Protein AF-0000000087012810 (afdb_homodimer)

Structure (mmCIF, N/CA/C/O backbone):
data_AF-0000000087012810-model_v1
#
loop_
_entity.id
_entity.type
_entity.pdbx_description
1 polymer 'Uncharacterized protein'
#
loop_
_atom_site.group_PDB
_atom_site.id
_atom_site.type_symbol
_atom_site.label_atom_id
_atom_site.label_alt_id
_atom_site.label_comp_id
_atom_site.label_asym_id
_atom_site.label_entity_id
_atom_site.label_seq_id
_atom_site.pdbx_PDB_ins_code
_atom_site.Cartn_x
_atom_site.Cartn_y
_atom_site.Cartn_z
_atom_site.occupancy
_atom_site.B_iso_or_equiv
_atom_site.auth_seq_id
_atom_site.auth_comp_id
_atom_site.auth_asym_id
_atom_site.auth_atom_id
_atom_site.pdbx_PDB_model_num
ATOM 1 N N . MET A 1 1 ? 6.863 -204.875 -98.562 1 27.34 1 MET A N 1
ATOM 2 C CA . MET A 1 1 ? 6.309 -203.625 -99.062 1 27.34 1 MET A CA 1
ATOM 3 C C . MET A 1 1 ? 5.879 -202.625 -97.938 1 27.34 1 MET A C 1
ATOM 5 O O . MET A 1 1 ? 6 -201.375 -98.062 1 27.34 1 MET A O 1
ATOM 9 N N . GLU A 1 2 ? 5.113 -203.375 -96.938 1 32.34 2 GLU A N 1
ATOM 10 C CA . GLU A 1 2 ? 4.484 -202.75 -95.75 1 32.34 2 GLU A CA 1
ATOM 11 C C . GLU A 1 2 ? 5.52 -202.125 -94.875 1 32.34 2 GLU A C 1
ATOM 13 O O . GLU A 1 2 ? 5.184 -201.125 -94.062 1 32.34 2 GLU A O 1
ATOM 18 N N . GLY A 1 3 ? 6.715 -202.625 -94.688 1 34.94 3 GLY A N 1
ATOM 19 C CA . GLY A 1 3 ? 7.703 -202.125 -93.75 1 34.94 3 GLY A CA 1
ATOM 20 C C . GLY A 1 3 ? 8.188 -200.75 -94.062 1 34.94 3 GLY A C 1
ATOM 21 O O . GLY A 1 3 ? 9.047 -200.125 -93.375 1 34.94 3 GLY A O 1
ATOM 22 N N . LYS A 1 4 ? 8.328 -200.25 -95.312 1 48.09 4 LYS A N 1
ATOM 23 C CA . LYS A 1 4 ? 8.836 -199 -95.812 1 48.09 4 LYS A CA 1
ATOM 24 C C . LYS A 1 4 ? 8.203 -197.875 -95.125 1 48.09 4 LYS A C 1
ATOM 26 O O . LYS A 1 4 ? 8.859 -196.875 -94.812 1 48.09 4 LYS A O 1
ATOM 31 N N . VAL A 1 5 ? 6.902 -197.875 -94.938 1 45.38 5 VAL A N 1
ATOM 32 C CA . VAL A 1 5 ? 5.988 -196.875 -94.5 1 45.38 5 VAL A CA 1
ATOM 33 C C . VAL A 1 5 ? 6.293 -196.375 -93.062 1 45.38 5 VAL A C 1
ATOM 35 O O . VAL A 1 5 ? 6.172 -195.25 -92.688 1 45.38 5 VAL A O 1
ATOM 38 N N . VAL A 1 6 ? 6.676 -197.375 -92.25 1 46.47 6 VAL A N 1
ATOM 39 C CA . VAL A 1 6 ? 6.973 -197.125 -90.812 1 46.47 6 VAL A CA 1
ATOM 40 C C . VAL A 1 6 ? 8.141 -196.125 -90.75 1 46.47 6 VAL A C 1
ATOM 42 O O . VAL A 1 6 ? 8.125 -195.125 -89.938 1 46.47 6 VAL A O 1
ATOM 45 N N . ALA A 1 7 ? 9.125 -196.375 -91.438 1 45.28 7 ALA A N 1
ATOM 46 C CA . ALA A 1 7 ? 10.328 -195.5 -91.312 1 45.28 7 ALA A CA 1
ATOM 47 C C . ALA A 1 7 ? 10.039 -194 -91.625 1 45.28 7 ALA A C 1
ATOM 49 O O . ALA A 1 7 ? 10.547 -193.125 -90.938 1 45.28 7 ALA A O 1
ATOM 50 N N . LEU A 1 8 ? 9.359 -193.875 -92.625 1 45.44 8 LEU A N 1
ATOM 51 C CA . LEU A 1 8 ? 9.156 -192.5 -93.125 1 45.44 8 LEU A CA 1
ATOM 52 C C . LEU A 1 8 ? 8.25 -191.75 -92.188 1 45.44 8 LEU A C 1
ATOM 54 O O . LEU A 1 8 ? 8.438 -190.5 -92 1 45.44 8 LEU A O 1
ATOM 58 N N . VAL A 1 9 ? 7.367 -192.375 -91.375 1 50.06 9 VAL A N 1
ATOM 59 C CA . VAL A 1 9 ? 6.461 -191.75 -90.438 1 50.06 9 VAL A CA 1
ATOM 60 C C . VAL A 1 9 ? 7.25 -191.125 -89.25 1 50.06 9 VAL A C 1
ATOM 62 O O . VAL A 1 9 ? 6.984 -190 -88.812 1 50.06 9 VAL A O 1
ATOM 65 N N . GLY A 1 10 ? 8.227 -191.875 -88.75 1 45.97 10 GLY A N 1
ATOM 66 C CA . GLY A 1 10 ? 8.875 -191.375 -87.562 1 45.97 10 GLY A CA 1
ATOM 67 C C . GLY A 1 10 ? 9.656 -190.125 -87.812 1 45.97 10 GLY A C 1
ATOM 68 O O . GLY A 1 10 ? 9.914 -189.375 -86.875 1 45.97 10 GLY A O 1
ATOM 69 N N . VAL A 1 11 ? 10.18 -190 -89.062 1 49.88 11 VAL A N 1
ATOM 70 C CA . VAL A 1 11 ? 10.906 -188.75 -89.375 1 49.88 11 VAL A CA 1
ATOM 71 C C . VAL A 1 11 ? 9.984 -187.5 -89.125 1 49.88 11 VAL A C 1
ATOM 73 O O . VAL A 1 11 ? 10.422 -186.5 -88.688 1 49.88 11 VAL A O 1
ATOM 76 N N . ILE A 1 12 ? 8.695 -187.5 -89.375 1 49.44 12 ILE A N 1
ATOM 77 C CA . ILE A 1 12 ? 7.703 -186.5 -89.188 1 49.44 12 ILE A CA 1
ATOM 78 C C . ILE A 1 12 ? 7.695 -186.125 -87.688 1 49.44 12 ILE A C 1
ATOM 80 O O . ILE A 1 12 ? 7.645 -184.875 -87.375 1 49.44 12 ILE A O 1
ATOM 84 N N . VAL A 1 13 ? 7.824 -187 -86.812 1 52.16 13 VAL A N 1
ATOM 85 C CA . VAL A 1 13 ? 7.719 -186.75 -85.375 1 52.16 13 VAL A CA 1
ATOM 86 C C . VAL A 1 13 ? 8.906 -185.875 -84.938 1 52.16 13 VAL A C 1
ATOM 88 O O . VAL A 1 13 ? 8.742 -184.875 -84.25 1 52.16 13 VAL A O 1
ATOM 91 N N . ILE A 1 14 ? 10.031 -186.25 -85.438 1 51.78 14 ILE A N 1
ATOM 92 C CA . ILE A 1 14 ? 11.219 -185.5 -85 1 51.78 14 ILE A CA 1
ATOM 93 C C . ILE A 1 14 ? 11.148 -184 -85.438 1 51.78 14 ILE A C 1
ATOM 95 O O . ILE A 1 14 ? 11.453 -183.125 -84.688 1 51.78 14 ILE A O 1
ATOM 99 N N . LEU A 1 15 ? 10.727 -183.75 -86.562 1 49.91 15 LEU A N 1
ATOM 100 C CA . LEU A 1 15 ? 10.773 -182.375 -87.062 1 49.91 15 LEU A CA 1
ATOM 101 C C . LEU A 1 15 ? 9.727 -181.5 -86.375 1 49.91 15 LEU A C 1
ATOM 103 O O . LEU A 1 15 ? 9.906 -180.25 -86.25 1 49.91 15 LEU A O 1
ATOM 107 N N . LEU A 1 16 ? 8.633 -182 -85.75 1 53.97 16 LEU A N 1
ATOM 108 C CA . LEU A 1 16 ? 7.613 -181.25 -85 1 53.97 16 LEU A CA 1
ATOM 109 C C . LEU A 1 16 ? 8.188 -180.75 -83.688 1 53.97 16 LEU A C 1
ATOM 111 O O . LEU A 1 16 ? 7.832 -179.625 -83.25 1 53.97 16 LEU A O 1
ATOM 115 N N . ILE A 1 17 ? 9.078 -181.5 -83.125 1 53.53 17 ILE A N 1
ATOM 116 C CA . ILE A 1 17 ? 9.625 -181 -81.812 1 53.53 17 ILE A CA 1
ATOM 117 C C . ILE A 1 17 ? 10.445 -179.75 -82 1 53.53 17 ILE A C 1
ATOM 119 O O . ILE A 1 17 ? 10.32 -178.875 -81.188 1 53.53 17 ILE A O 1
ATOM 123 N N . VAL A 1 18 ? 11.234 -179.625 -83 1 52.91 18 VAL A N 1
ATOM 124 C CA . VAL A 1 18 ? 12.141 -178.5 -83.125 1 52.91 18 VAL A CA 1
ATOM 125 C C . VAL A 1 18 ? 11.328 -177.25 -83.438 1 52.91 18 VAL A C 1
ATOM 127 O O . VAL A 1 18 ? 11.641 -176.125 -82.938 1 52.91 18 VAL A O 1
ATOM 130 N N . ALA A 1 19 ? 10.219 -177.25 -84.188 1 52.25 19 ALA A N 1
ATOM 131 C CA . ALA A 1 19 ? 9.406 -176.125 -84.438 1 52.25 19 ALA A CA 1
ATOM 132 C C . ALA A 1 19 ? 8.773 -175.5 -83.188 1 52.25 19 ALA A C 1
ATOM 134 O O . ALA A 1 19 ? 8.594 -174.375 -83 1 52.25 19 ALA A O 1
ATOM 135 N N . ALA A 1 20 ? 8.445 -176.25 -82.062 1 52.84 20 ALA A N 1
ATOM 136 C CA . ALA A 1 20 ? 7.832 -175.875 -80.812 1 52.84 20 ALA A CA 1
ATOM 137 C C . ALA A 1 20 ? 8.766 -175 -80 1 52.84 20 ALA A C 1
ATOM 139 O O . ALA A 1 20 ? 8.312 -174 -79.312 1 52.84 20 ALA A O 1
ATOM 140 N N . ILE A 1 21 ? 10.047 -175.125 -80.062 1 54.5 21 ILE A N 1
ATOM 141 C CA . ILE A 1 21 ? 10.953 -174.25 -79.312 1 54.5 21 ILE A CA 1
ATOM 142 C C . ILE A 1 21 ? 10.945 -172.875 -79.812 1 54.5 21 ILE A C 1
ATOM 144 O O . ILE A 1 21 ? 10.898 -171.875 -79.062 1 54.5 21 ILE A O 1
ATOM 148 N N . GLY A 1 22 ? 10.836 -172.5 -81.125 1 47.28 22 GLY A N 1
ATOM 149 C CA . GLY A 1 22 ? 10.922 -171.125 -81.688 1 47.28 22 GLY A CA 1
ATOM 150 C C . GLY A 1 22 ? 9.742 -170.25 -81.312 1 47.28 22 GLY A C 1
ATOM 151 O O . GLY A 1 22 ? 9.914 -169.125 -81 1 47.28 22 GLY A O 1
ATOM 152 N N . PHE A 1 23 ? 8.578 -170.75 -81.125 1 53.94 23 PHE A N 1
ATOM 153 C CA . PHE A 1 23 ? 7.398 -170 -80.812 1 53.94 23 PHE A CA 1
ATOM 154 C C . PHE A 1 23 ? 7.379 -169.5 -79.375 1 53.94 23 PHE A C 1
ATOM 156 O O . PHE A 1 23 ? 6.758 -168.5 -79 1 53.94 23 PHE A O 1
ATOM 163 N N . TYR A 1 24 ? 7.965 -170.375 -78.375 1 53.38 24 TYR A N 1
ATOM 164 C CA . TYR A 1 24 ? 7.93 -170 -77 1 53.38 24 TYR A CA 1
ATOM 165 C C . TYR A 1 24 ? 8.734 -168.75 -76.75 1 53.38 24 TYR A C 1
ATOM 167 O O . TYR A 1 24 ? 8.297 -167.75 -76 1 53.38 24 TYR A O 1
ATOM 175 N N . GLU A 1 25 ? 9.852 -168.5 -77.375 1 54.22 25 GLU A N 1
ATOM 176 C CA . GLU A 1 25 ? 10.68 -167.25 -77.062 1 54.22 25 GLU A CA 1
ATOM 177 C C . GLU A 1 25 ? 10.039 -166 -77.625 1 54.22 25 GLU A C 1
ATOM 179 O O . GLU A 1 25 ? 10.141 -165 -77 1 54.22 25 GLU A O 1
ATOM 184 N N . TYR A 1 26 ? 9.266 -166 -78.625 1 51.75 26 TYR A N 1
ATOM 185 C CA . TYR A 1 26 ? 8.57 -164.875 -79.188 1 51.75 26 TYR A CA 1
ATOM 186 C C . TYR A 1 26 ? 7.523 -164.375 -78.188 1 51.75 26 TYR A C 1
ATOM 188 O O . TYR A 1 26 ? 7.402 -163.125 -77.938 1 51.75 26 TYR A O 1
ATOM 196 N N . SER A 1 27 ? 6.762 -165.125 -77.438 1 55.16 27 SER A N 1
ATOM 197 C CA . SER A 1 27 ? 5.684 -164.625 -76.562 1 55.16 27 SER A CA 1
ATOM 198 C C . SER A 1 27 ? 6.219 -163.875 -75.375 1 55.16 27 SER A C 1
ATOM 200 O O . SER A 1 27 ? 5.613 -162.875 -75 1 55.16 27 SER A O 1
ATOM 202 N N . SER A 1 28 ? 7.336 -164.125 -74.812 1 55.28 28 SER A N 1
ATOM 203 C CA . SER A 1 28 ? 7.809 -163.5 -73.625 1 55.28 28 SER A CA 1
ATOM 204 C C . SER A 1 28 ? 8.305 -162.125 -73.938 1 55.28 28 SER A C 1
ATOM 206 O O . SER A 1 28 ? 8.016 -161.125 -73.25 1 55.28 28 SER A O 1
ATOM 208 N N . THR A 1 29 ? 8.945 -161.875 -75.062 1 56.69 29 THR A N 1
ATOM 209 C CA . THR A 1 29 ? 9.531 -160.5 -75.375 1 56.69 29 THR A CA 1
ATOM 210 C C . THR A 1 29 ? 8.445 -159.5 -75.812 1 56.69 29 THR A C 1
ATOM 212 O O . THR A 1 29 ? 8.531 -158.375 -75.5 1 56.69 29 THR A O 1
ATOM 215 N N . SER A 1 30 ? 7.297 -160 -76.375 1 56.75 30 SER A N 1
ATOM 216 C CA . SER A 1 30 ? 6.219 -159 -76.75 1 56.75 30 SER A CA 1
ATOM 217 C C . SER A 1 30 ? 5.492 -158.5 -75.5 1 56.75 30 SER A C 1
ATOM 219 O O . SER A 1 30 ? 5.043 -157.375 -75.5 1 56.75 30 SER A O 1
ATOM 221 N N . SER A 1 31 ? 5.32 -159.375 -74.5 1 60.56 31 SER A N 1
ATOM 222 C CA . SER A 1 31 ? 4.652 -158.875 -73.312 1 60.56 31 SER A CA 1
ATOM 223 C C . SER A 1 31 ? 5.48 -157.75 -72.625 1 60.56 31 SER A C 1
ATOM 225 O O . SER A 1 31 ? 4.934 -156.75 -72.062 1 60.56 31 SER A O 1
ATOM 227 N N . SER A 1 32 ? 6.773 -157.875 -72.625 1 60.44 32 SER A N 1
ATOM 228 C CA . SER A 1 32 ? 7.613 -156.875 -71.938 1 60.44 32 SER A CA 1
ATOM 229 C C . SER A 1 32 ? 7.629 -155.5 -72.688 1 60.44 32 SER A C 1
ATOM 231 O O . SER A 1 32 ? 7.734 -154.5 -72.125 1 60.44 32 SER A O 1
ATOM 233 N N . TYR A 1 33 ? 7.465 -155.5 -74 1 61.06 33 TYR A N 1
ATOM 234 C CA . TYR A 1 33 ? 7.402 -154.25 -74.875 1 61.06 33 TYR A CA 1
ATOM 235 C C . TYR A 1 33 ? 6.125 -153.5 -74.562 1 61.06 33 TYR A C 1
ATOM 237 O O . TYR A 1 33 ? 6.164 -152.25 -74.438 1 61.06 33 TYR A O 1
ATOM 245 N N . SER A 1 34 ? 4.938 -154.125 -74.438 1 61.81 34 SER A N 1
ATOM 246 C CA . SER A 1 34 ? 3.686 -153.375 -74.188 1 61.81 34 SER A CA 1
ATOM 247 C C . SER A 1 34 ? 3.688 -152.75 -72.875 1 61.81 34 SER A C 1
ATOM 249 O O . SER A 1 34 ? 3.182 -151.625 -72.688 1 61.81 34 SER A O 1
ATOM 251 N N . SER A 1 35 ? 4.281 -153.25 -71.812 1 63.94 35 SER A N 1
ATOM 252 C CA . SER A 1 35 ? 4.316 -152.625 -70.5 1 63.94 35 SER A CA 1
ATOM 253 C C . SER A 1 35 ? 5.223 -151.5 -70.438 1 63.94 35 SER A C 1
ATOM 255 O O . SER A 1 35 ? 4.883 -150.375 -69.875 1 63.94 35 SER A O 1
ATOM 257 N N . LEU A 1 36 ? 6.367 -151.375 -71.188 1 63 36 LEU A N 1
ATOM 258 C CA . LEU A 1 36 ? 7.293 -150.25 -71.188 1 63 36 LEU A CA 1
ATOM 259 C C . LEU A 1 36 ? 6.715 -149.125 -72 1 63 36 LEU A C 1
ATOM 261 O O . LEU A 1 36 ? 6.883 -147.875 -71.625 1 63 36 LEU A O 1
ATOM 265 N N . SER A 1 37 ? 5.871 -149.25 -73 1 65.5 37 SER A N 1
ATOM 266 C CA . SER A 1 37 ? 5.227 -148.25 -73.812 1 65.5 37 SER A CA 1
ATOM 267 C C . SER A 1 37 ? 4.172 -147.5 -72.938 1 65.5 37 SER A C 1
ATOM 269 O O . SER A 1 37 ? 4.059 -146.25 -73.062 1 65.5 37 SER A O 1
ATOM 271 N N . SER A 1 38 ? 3.375 -148.25 -72.188 1 66.25 38 SER A N 1
ATOM 272 C CA . SER A 1 38 ? 2.389 -147.5 -71.312 1 66.25 38 SER A CA 1
ATOM 273 C C . SER A 1 38 ? 3.064 -146.75 -70.25 1 66.25 38 SER A C 1
ATOM 275 O O . SER A 1 38 ? 2.609 -145.625 -69.938 1 66.25 38 SER A O 1
ATOM 277 N N . SER A 1 39 ? 4.184 -147.125 -69.688 1 64.75 39 SER A N 1
ATOM 278 C CA . SER A 1 39 ? 4.898 -146.25 -68.688 1 64.75 39 SER A CA 1
ATOM 279 C C . SER A 1 39 ? 5.539 -145 -69.25 1 64.75 39 SER A C 1
ATOM 281 O O . SER A 1 39 ? 5.59 -144 -68.562 1 64.75 39 SER A O 1
ATOM 283 N N . TYR A 1 40 ? 5.969 -145 -70.5 1 65.56 40 TYR A N 1
ATOM 284 C CA . TYR A 1 40 ? 6.523 -143.875 -71.188 1 65.56 40 TYR A CA 1
ATOM 285 C C . TYR A 1 40 ? 5.449 -142.875 -71.438 1 65.56 40 TYR A C 1
ATOM 287 O O . TYR A 1 40 ? 5.68 -141.625 -71.25 1 65.56 40 TYR A O 1
ATOM 295 N N . SER A 1 41 ? 4.258 -143.25 -71.938 1 67.88 41 SER A N 1
ATOM 296 C CA . SER A 1 41 ? 3.182 -142.25 -72.188 1 67.88 41 SER A CA 1
ATOM 297 C C . SER A 1 41 ? 2.732 -141.625 -70.875 1 67.88 41 SER A C 1
ATOM 299 O O . SER A 1 41 ? 2.447 -140.375 -70.875 1 67.88 41 SER A O 1
ATOM 301 N N . SER A 1 42 ? 2.721 -142.25 -69.75 1 67.62 42 SER A N 1
ATOM 302 C CA . SER A 1 42 ? 2.312 -141.625 -68.5 1 67.62 42 SER A CA 1
ATOM 303 C C . SER A 1 42 ? 3.346 -140.625 -68 1 67.62 42 SER A C 1
ATOM 305 O O . SER A 1 42 ? 2.99 -139.625 -67.5 1 67.62 42 SER A O 1
ATOM 307 N N . LEU A 1 43 ? 4.66 -140.875 -68.125 1 67.81 43 LEU A N 1
ATOM 308 C CA . LEU A 1 43 ? 5.727 -140 -67.688 1 67.81 43 LEU A CA 1
ATOM 309 C C . LEU A 1 43 ? 5.785 -138.75 -68.562 1 67.81 43 LEU A C 1
ATOM 311 O O . LEU A 1 43 ? 6.004 -137.625 -68.062 1 67.81 43 LEU A O 1
ATOM 315 N N . SER A 1 44 ? 5.422 -138.875 -69.875 1 70.69 44 SER A N 1
ATOM 316 C CA . SER A 1 44 ? 5.375 -137.75 -70.812 1 70.69 44 SER A CA 1
ATOM 317 C C . SER A 1 44 ? 4.227 -136.75 -70.438 1 70.69 44 SER A C 1
ATOM 319 O O . SER A 1 44 ? 4.387 -135.5 -70.5 1 70.69 44 SER A O 1
ATOM 321 N N . SER A 1 45 ? 3.068 -137.25 -70.062 1 70 45 SER A N 1
ATOM 322 C CA . SER A 1 45 ? 1.932 -136.5 -69.688 1 70 45 SER A CA 1
ATOM 323 C C . SER A 1 45 ? 2.217 -135.75 -68.375 1 70 45 SER A C 1
ATOM 325 O O . SER A 1 45 ? 1.873 -134.625 -68.188 1 70 45 SER A O 1
ATOM 327 N N . SER A 1 46 ? 2.924 -136.375 -67.438 1 68.69 46 SER A N 1
ATOM 328 C CA . SER A 1 46 ? 3.275 -135.75 -66.188 1 68.69 46 SER A CA 1
ATOM 329 C C . SER A 1 46 ? 4.316 -134.625 -66.375 1 68.69 46 SER A C 1
ATOM 331 O O . SER A 1 46 ? 4.262 -133.625 -65.688 1 68.69 46 SER A O 1
ATOM 333 N N . TYR A 1 47 ? 5.238 -134.75 -67.312 1 70.56 47 TYR A N 1
ATOM 334 C CA . TYR A 1 47 ? 6.238 -133.75 -67.625 1 70.56 47 TYR A CA 1
ATOM 335 C C . TYR A 1 47 ? 5.582 -132.5 -68.25 1 70.56 47 TYR A C 1
ATOM 337 O O . TYR A 1 47 ? 5.918 -131.375 -67.875 1 70.56 47 TYR A O 1
ATOM 345 N N . ALA A 1 48 ? 4.645 -132.75 -69.188 1 72.62 48 ALA A N 1
ATOM 346 C CA . ALA A 1 48 ? 3.949 -131.625 -69.812 1 72.62 48 ALA A CA 1
ATOM 347 C C . ALA A 1 48 ? 3.133 -130.75 -68.75 1 72.62 48 ALA A C 1
ATOM 349 O O . ALA A 1 48 ? 3.125 -129.5 -68.812 1 72.62 48 ALA A O 1
ATOM 350 N N . SER A 1 49 ? 2.508 -131.375 -67.875 1 71.38 49 SER A N 1
ATOM 351 C CA . SER A 1 49 ? 1.719 -130.75 -66.812 1 71.38 49 SER A CA 1
ATOM 352 C C . SER A 1 49 ? 2.609 -130 -65.875 1 71.38 49 SER A C 1
ATOM 354 O O . SER A 1 49 ? 2.285 -128.875 -65.5 1 71.38 49 SER A O 1
ATOM 356 N N . LEU A 1 50 ? 3.77 -130.5 -65.5 1 72.19 50 LEU A N 1
ATOM 357 C CA . LEU A 1 50 ? 4.715 -129.875 -64.562 1 72.19 50 LEU A CA 1
ATOM 358 C C . LEU A 1 50 ? 5.363 -128.625 -65.25 1 72.19 50 LEU A C 1
ATOM 360 O O . LEU A 1 50 ? 5.566 -127.562 -64.688 1 72.19 50 LEU A O 1
ATOM 364 N N . ASN A 1 51 ? 5.555 -128.75 -66.562 1 72 51 ASN A N 1
ATOM 365 C CA . ASN A 1 51 ? 6.121 -127.625 -67.375 1 72 51 ASN A CA 1
ATOM 366 C C . ASN A 1 51 ? 5.141 -126.438 -67.438 1 72 51 ASN A C 1
ATOM 368 O O . ASN A 1 51 ? 5.543 -125.312 -67.438 1 72 51 ASN A O 1
ATOM 372 N N . SER A 1 52 ? 3.869 -126.688 -67.688 1 73.19 52 SER A N 1
ATOM 373 C CA . SER A 1 52 ? 2.842 -125.688 -67.75 1 73.19 52 SER A CA 1
ATOM 374 C C . SER A 1 52 ? 2.715 -125 -66.375 1 73.19 52 SER A C 1
ATOM 376 O O . SER A 1 52 ? 2.568 -123.75 -66.312 1 73.19 52 SER A O 1
ATOM 378 N N . SER A 1 53 ? 2.814 -125.688 -65.312 1 69.81 53 SER A N 1
ATOM 379 C CA . SER A 1 53 ? 2.742 -125.125 -63.969 1 69.81 53 SER A CA 1
ATOM 380 C C . SER A 1 53 ? 3.982 -124.312 -63.625 1 69.81 53 SER A C 1
ATOM 382 O O . SER A 1 53 ? 3.891 -123.312 -62.969 1 69.81 53 SER A O 1
ATOM 384 N N . TYR A 1 54 ? 5.109 -124.688 -64.125 1 73.62 54 TYR A N 1
ATOM 385 C CA . TYR A 1 54 ? 6.363 -123.938 -63.969 1 73.62 54 TYR A CA 1
ATOM 386 C C . TYR A 1 54 ? 6.289 -122.625 -64.688 1 73.62 54 TYR A C 1
ATOM 388 O O . TYR A 1 54 ? 6.672 -121.562 -64.062 1 73.62 54 TYR A O 1
ATOM 396 N N . SER A 1 55 ? 5.754 -122.625 -65.875 1 73.81 55 SER A N 1
ATOM 397 C CA . SER A 1 55 ? 5.645 -121.375 -66.625 1 73.81 55 SER A CA 1
ATOM 398 C C . SER A 1 55 ? 4.699 -120.375 -65.938 1 73.81 55 SER A C 1
ATOM 400 O O . SER A 1 55 ? 4.957 -119.188 -65.875 1 73.81 55 SER A O 1
ATOM 402 N N . SER A 1 56 ? 3.674 -120.875 -65.375 1 76.62 56 SER A N 1
ATOM 403 C CA . SER A 1 56 ? 2.73 -120 -64.625 1 76.62 56 SER A CA 1
ATOM 404 C C . SER A 1 56 ? 3.359 -119.5 -63.375 1 76.62 56 SER A C 1
ATOM 406 O O . SER A 1 56 ? 3.148 -118.312 -63.031 1 76.62 56 SER A O 1
ATOM 408 N N . LEU A 1 57 ? 4.156 -120.188 -62.719 1 75.88 57 LEU A N 1
ATOM 409 C CA . LEU A 1 57 ? 4.824 -119.75 -61.469 1 75.88 57 LEU A CA 1
ATOM 410 C C . LEU A 1 57 ? 5.898 -118.688 -61.75 1 75.88 57 LEU A C 1
ATOM 412 O O . LEU A 1 57 ? 6.07 -117.75 -61 1 75.88 57 LEU A O 1
ATOM 416 N N . VAL A 1 58 ? 6.559 -118.812 -62.875 1 74.88 58 VAL A N 1
ATOM 417 C CA . VAL A 1 58 ? 7.551 -117.812 -63.281 1 74.88 58 VAL A CA 1
ATOM 418 C C . VAL A 1 58 ? 6.871 -116.5 -63.531 1 74.88 58 VAL A C 1
ATOM 420 O O . VAL A 1 58 ? 7.383 -115.438 -63.094 1 74.88 58 VAL A O 1
ATOM 423 N N . ALA A 1 59 ? 5.762 -116.5 -64.125 1 76.06 59 ALA A N 1
ATOM 424 C CA . ALA A 1 59 ? 5.016 -115.312 -64.375 1 76.06 59 ALA A CA 1
ATOM 425 C C . ALA A 1 59 ? 4.555 -114.625 -63.062 1 76.06 59 ALA A C 1
ATOM 427 O O . ALA A 1 59 ? 4.621 -113.438 -62.906 1 76.06 59 ALA A O 1
ATOM 428 N N . GLN A 1 60 ? 4.145 -115.375 -62.156 1 74.62 60 GLN A N 1
ATOM 429 C CA . GLN A 1 60 ? 3.715 -114.875 -60.844 1 74.62 60 GLN A CA 1
ATOM 430 C C . GLN A 1 60 ? 4.895 -114.312 -60.031 1 74.62 60 GLN A C 1
ATOM 432 O O . GLN A 1 60 ? 4.762 -113.312 -59.375 1 74.62 60 GLN A O 1
ATOM 437 N N . LEU A 1 61 ? 5.992 -114.875 -60.094 1 76.5 61 LEU A N 1
ATOM 438 C CA . LEU A 1 61 ? 7.203 -114.375 -59.469 1 76.5 61 LEU A CA 1
ATOM 439 C C . LEU A 1 61 ? 7.613 -113 -60.031 1 76.5 61 LEU A C 1
ATOM 441 O O . LEU A 1 61 ? 7.973 -112.125 -59.312 1 76.5 61 LEU A O 1
ATOM 445 N N . GLN A 1 62 ? 7.562 -112.938 -61.312 1 76.69 62 GLN A N 1
ATOM 446 C CA . GLN A 1 62 ? 7.922 -111.688 -61.938 1 76.69 62 GLN A CA 1
ATOM 447 C C . GLN A 1 62 ? 6.992 -110.562 -61.5 1 76.69 62 GLN A C 1
ATOM 449 O O . GLN A 1 62 ? 7.445 -109.438 -61.219 1 76.69 62 GLN A O 1
ATOM 454 N N . LYS A 1 63 ? 5.789 -110.812 -61.469 1 78.69 63 LYS A N 1
ATOM 455 C CA . LYS A 1 63 ? 4.832 -109.812 -61.031 1 78.69 63 LYS A CA 1
ATOM 456 C C . LYS A 1 63 ? 5.07 -109.5 -59.562 1 78.69 63 LYS A C 1
ATOM 458 O O . LYS A 1 63 ? 5.043 -108.312 -59.188 1 78.69 63 LYS A O 1
ATOM 463 N N . ALA A 1 64 ? 5.305 -110.375 -58.688 1 76.31 64 ALA A N 1
ATOM 464 C CA . ALA A 1 64 ? 5.57 -110.125 -57.281 1 76.31 64 ALA A CA 1
ATOM 465 C C . ALA A 1 64 ? 6.852 -109.312 -57.094 1 76.31 64 ALA A C 1
ATOM 467 O O . ALA A 1 64 ? 6.906 -108.438 -56.25 1 76.31 64 ALA A O 1
ATOM 468 N N . GLN A 1 65 ? 7.848 -109.5 -57.875 1 76.81 65 GLN A N 1
ATOM 469 C CA . GLN A 1 65 ? 9.102 -108.75 -57.812 1 76.81 65 GLN A CA 1
ATOM 470 C C . GLN A 1 65 ? 8.93 -107.312 -58.312 1 76.81 65 GLN A C 1
ATOM 472 O O . GLN A 1 65 ? 9.531 -106.375 -57.75 1 76.81 65 GLN A O 1
ATOM 477 N N . GLN A 1 66 ? 8.117 -107.188 -59.281 1 78.12 66 GLN A N 1
ATOM 478 C CA . GLN A 1 66 ? 7.824 -105.875 -59.781 1 78.12 66 GLN A CA 1
ATOM 479 C C . GLN A 1 66 ? 7.062 -105.062 -58.75 1 78.12 66 GLN A C 1
ATOM 481 O O . GLN A 1 66 ? 7.363 -103.875 -58.531 1 78.12 66 GLN A O 1
ATOM 486 N N . ASN A 1 67 ? 6.109 -105.625 -58.125 1 77.19 67 ASN A N 1
ATOM 487 C CA . ASN A 1 67 ? 5.355 -105 -57.062 1 77.19 67 ASN A CA 1
ATOM 488 C C . ASN A 1 67 ? 6.238 -104.688 -55.875 1 77.19 67 ASN A C 1
ATOM 490 O O . ASN A 1 67 ? 6.129 -103.562 -55.281 1 77.19 67 ASN A O 1
ATOM 494 N N . GLU A 1 68 ? 7.102 -105.562 -55.5 1 77.06 68 GLU A N 1
ATOM 495 C CA . GLU A 1 68 ? 8.086 -105.375 -54.438 1 77.06 68 GLU A CA 1
ATOM 496 C C . GLU A 1 68 ? 8.953 -104.125 -54.719 1 77.06 68 GLU A C 1
ATOM 498 O O . GLU A 1 68 ? 9.141 -103.312 -53.844 1 77.06 68 GLU A O 1
ATOM 503 N N . SER A 1 69 ? 9.398 -104.062 -55.906 1 80 69 SER A N 1
ATOM 504 C CA . SER A 1 69 ? 10.242 -102.938 -56.312 1 80 69 SER A CA 1
ATOM 505 C C . SER A 1 69 ? 9.461 -101.625 -56.281 1 80 69 SER A C 1
ATOM 507 O O . SER A 1 69 ? 9.977 -100.625 -55.812 1 80 69 SER A O 1
ATOM 509 N N . THR A 1 70 ? 8.227 -101.625 -56.656 1 80.12 70 THR A N 1
ATOM 510 C CA . THR A 1 70 ? 7.383 -100.438 -56.688 1 80.12 70 THR A CA 1
ATOM 511 C C . THR A 1 70 ? 7.07 -99.938 -55.25 1 80.12 70 THR A C 1
ATOM 513 O O . THR A 1 70 ? 7.23 -98.75 -54.938 1 80.12 70 THR A O 1
ATOM 516 N N . TYR A 1 71 ? 6.711 -100.812 -54.375 1 78.75 71 TYR A N 1
ATOM 517 C CA . TYR A 1 71 ? 6.344 -100.438 -53 1 78.75 71 TYR A CA 1
ATOM 518 C C . TYR A 1 71 ? 7.574 -100.062 -52.188 1 78.75 71 TYR A C 1
ATOM 520 O O . TYR A 1 71 ? 7.5 -99.188 -51.312 1 78.75 71 TYR A O 1
ATOM 528 N N . MET A 1 72 ? 8.711 -100.625 -52.531 1 81.12 72 MET A N 1
ATOM 529 C CA . MET A 1 72 ? 9.953 -100.188 -51.875 1 81.12 72 MET A CA 1
ATOM 530 C C . MET A 1 72 ? 10.297 -98.75 -52.25 1 81.12 72 MET A C 1
ATOM 532 O O . MET A 1 72 ? 10.688 -97.938 -51.375 1 81.12 72 MET A O 1
ATOM 536 N N . LYS A 1 73 ? 10.125 -98.312 -53.469 1 80.31 73 LYS A N 1
ATOM 537 C CA . LYS A 1 73 ? 10.391 -96.938 -53.906 1 80.31 73 LYS A CA 1
ATOM 538 C C . LYS A 1 73 ? 9.391 -96 -53.281 1 80.31 73 LYS A C 1
ATOM 540 O O . LYS A 1 73 ? 9.766 -94.875 -52.875 1 80.31 73 LYS A O 1
ATOM 545 N N . GLU A 1 74 ? 8.188 -96.312 -53.156 1 76.69 74 GLU A N 1
ATOM 546 C CA . GLU A 1 74 ? 7.168 -95.5 -52.531 1 76.69 74 GLU A CA 1
ATOM 547 C C . GLU A 1 74 ? 7.449 -95.312 -51.031 1 76.69 74 GLU A C 1
ATOM 549 O O . GLU A 1 74 ? 7.32 -94.188 -50.531 1 76.69 74 GLU A O 1
ATOM 554 N N . ALA A 1 75 ? 7.859 -96.375 -50.406 1 77.75 75 ALA A N 1
ATOM 555 C CA . ALA A 1 75 ? 8.219 -96.312 -48.969 1 77.75 75 ALA A CA 1
ATOM 556 C C . ALA A 1 75 ? 9.422 -95.375 -48.75 1 77.75 75 ALA A C 1
ATOM 558 O O . ALA A 1 75 ? 9.438 -94.562 -47.844 1 77.75 75 ALA A O 1
ATOM 559 N N . GLU A 1 76 ? 10.352 -95.438 -49.656 1 77.88 76 GLU A N 1
ATOM 560 C CA . GLU A 1 76 ? 11.531 -94.562 -49.562 1 77.88 76 GLU A CA 1
ATOM 561 C C . GLU A 1 76 ? 11.164 -93.062 -49.812 1 77.88 76 GLU A C 1
ATOM 563 O O . GLU A 1 76 ? 11.641 -92.188 -49.094 1 77.88 76 GLU A O 1
ATOM 568 N N . ASN A 1 77 ? 10.273 -92.875 -50.781 1 78.56 77 ASN A N 1
ATOM 569 C CA . ASN A 1 77 ? 9.836 -91.5 -51.062 1 78.56 77 ASN A CA 1
ATOM 570 C C . ASN A 1 77 ? 9.039 -90.875 -49.906 1 78.56 77 ASN A C 1
ATOM 572 O O . ASN A 1 77 ? 9.297 -89.75 -49.469 1 78.56 77 ASN A O 1
ATOM 576 N N . TYR A 1 78 ? 8.109 -91.625 -49.344 1 78.44 78 TYR A N 1
ATOM 577 C CA . TYR A 1 78 ? 7.301 -91.125 -48.219 1 78.44 78 TYR A CA 1
ATOM 578 C C . TYR A 1 78 ? 8.133 -91 -46.969 1 78.44 78 TYR A C 1
ATOM 580 O O . TYR A 1 78 ? 7.895 -90.125 -46.156 1 78.44 78 TYR A O 1
ATOM 588 N N . SER A 1 79 ? 9.148 -91.812 -46.781 1 79.19 79 SER A N 1
ATOM 589 C CA . SER A 1 79 ? 10.055 -91.688 -45.656 1 79.19 79 SER A CA 1
ATOM 590 C C . SER A 1 79 ? 10.852 -90.375 -45.719 1 79.19 79 SER A C 1
ATOM 592 O O . SER A 1 79 ? 11.008 -89.688 -44.719 1 79.19 79 SER A O 1
ATOM 594 N N . LYS A 1 80 ? 11.258 -90 -46.906 1 78.25 80 LYS A N 1
ATOM 595 C CA . LYS A 1 80 ? 11.977 -88.75 -47.094 1 78.25 80 LYS A CA 1
ATOM 596 C C . LYS A 1 80 ? 11.062 -87.562 -46.844 1 78.25 80 LYS A C 1
ATOM 598 O O . LYS A 1 80 ? 11.445 -86.562 -46.156 1 78.25 80 LYS A O 1
ATOM 603 N N . LEU A 1 81 ? 9.883 -87.625 -47.312 1 78.12 81 LEU A N 1
ATOM 604 C CA . LEU A 1 81 ? 8.914 -86.562 -47.094 1 78.12 81 LEU A CA 1
ATOM 605 C C . LEU A 1 81 ? 8.516 -86.438 -45.656 1 78.12 81 LEU A C 1
ATOM 607 O O . LEU A 1 81 ? 8.422 -85.312 -45.125 1 78.12 81 LEU A O 1
ATOM 611 N N . TYR A 1 82 ? 8.336 -87.562 -45.031 1 77.12 82 TYR A N 1
ATOM 612 C CA . TYR A 1 82 ? 8.047 -87.562 -43.594 1 77.12 82 TYR A CA 1
ATOM 613 C C . TYR A 1 82 ? 9.172 -86.938 -42.781 1 77.12 82 TYR A C 1
ATOM 615 O O . TYR A 1 82 ? 8.93 -86.062 -41.969 1 77.12 82 TYR A O 1
ATOM 623 N N . MET A 1 83 ? 10.406 -87.25 -43.031 1 76.75 83 MET A N 1
ATOM 624 C CA . MET A 1 83 ? 11.547 -86.75 -42.281 1 76.75 83 MET A CA 1
ATOM 625 C C . MET A 1 83 ? 11.688 -85.25 -42.531 1 76.75 83 MET A C 1
ATOM 627 O O . MET A 1 83 ? 12 -84.438 -41.625 1 76.75 83 MET A O 1
ATOM 631 N N . MET A 1 84 ? 11.32 -84.812 -43.719 1 76.12 84 MET A N 1
ATOM 632 C CA . MET A 1 84 ? 11.398 -83.375 -44.062 1 76.12 84 MET A CA 1
ATOM 633 C C . MET A 1 84 ? 10.328 -82.625 -43.344 1 76.12 84 MET A C 1
ATOM 635 O O . MET A 1 84 ? 10.633 -81.625 -42.688 1 76.12 84 MET A O 1
ATOM 639 N N . TYR A 1 85 ? 9.109 -83.062 -43.375 1 77.06 85 TYR A N 1
ATOM 640 C CA . TYR A 1 85 ? 8.008 -82.312 -42.781 1 77.06 85 TYR A CA 1
ATOM 641 C C . TYR A 1 85 ? 8.062 -82.375 -41.25 1 77.06 85 TYR A C 1
ATOM 643 O O . TYR A 1 85 ? 7.656 -81.438 -40.562 1 77.06 85 TYR A O 1
ATOM 651 N N . LYS A 1 86 ? 8.664 -83.5 -40.781 1 76.19 86 LYS A N 1
ATOM 652 C CA . LYS A 1 86 ? 8.906 -83.562 -39.344 1 76.19 86 LYS A CA 1
ATOM 653 C C . LYS A 1 86 ? 9.93 -82.562 -38.906 1 76.19 86 LYS A C 1
ATOM 655 O O . LYS A 1 86 ? 9.742 -81.875 -37.875 1 76.19 86 LYS A O 1
ATOM 660 N N . SER A 1 87 ? 10.938 -82.312 -39.625 1 74.62 87 SER A N 1
ATOM 661 C CA . SER A 1 87 ? 11.953 -81.312 -39.344 1 74.62 87 SER A CA 1
ATOM 662 C C . SER A 1 87 ? 11.391 -79.938 -39.438 1 74.62 87 SER A C 1
ATOM 664 O O . SER A 1 87 ? 11.625 -79.062 -38.594 1 74.62 87 SER A O 1
ATOM 666 N N . LEU A 1 88 ? 10.555 -79.75 -40.438 1 72.5 88 LEU A N 1
ATOM 667 C CA . LEU A 1 88 ? 9.938 -78.5 -40.656 1 72.5 88 LEU A CA 1
ATOM 668 C C . LEU A 1 88 ? 8.922 -78.188 -39.594 1 72.5 88 LEU A C 1
ATOM 670 O O . LEU A 1 88 ? 8.836 -77 -39.125 1 72.5 88 LEU A O 1
ATOM 674 N N . TYR A 1 89 ? 8.281 -79.125 -39.219 1 75.25 89 TYR A N 1
ATOM 675 C CA . TYR A 1 89 ? 7.312 -79 -38.156 1 75.25 89 TYR A CA 1
ATOM 676 C C . TYR A 1 89 ? 7.996 -78.562 -36.844 1 75.25 89 TYR A C 1
ATOM 678 O O . TYR A 1 89 ? 7.559 -77.625 -36.188 1 75.25 89 TYR A O 1
ATOM 686 N N . ASN A 1 90 ? 9.094 -79.25 -36.531 1 71.81 90 ASN A N 1
ATOM 687 C CA . ASN A 1 90 ? 9.781 -78.938 -35.281 1 71.81 90 ASN A CA 1
ATOM 688 C C . ASN A 1 90 ? 10.32 -77.5 -35.25 1 71.81 90 ASN A C 1
ATOM 690 O O . ASN A 1 90 ? 10.258 -76.812 -34.219 1 71.81 90 ASN A O 1
ATOM 694 N N . GLN A 1 91 ? 10.672 -77.062 -36.312 1 71.44 91 GLN A N 1
ATOM 695 C CA . GLN A 1 91 ? 11.258 -75.75 -36.438 1 71.44 91 GLN A CA 1
ATOM 696 C C . GLN A 1 91 ? 10.188 -74.688 -36.312 1 71.44 91 GLN A C 1
ATOM 698 O O . GLN A 1 91 ? 10.406 -73.625 -35.656 1 71.44 91 GLN A O 1
ATOM 703 N N . ASN A 1 92 ? 9.078 -75 -36.75 1 83.62 92 ASN A N 1
ATOM 704 C CA . ASN A 1 92 ? 8.016 -74 -36.75 1 83.62 92 ASN A CA 1
ATOM 705 C C . ASN A 1 92 ? 7.164 -74.062 -35.5 1 83.62 92 ASN A C 1
ATOM 707 O O . ASN A 1 92 ? 6.445 -73.125 -35.188 1 83.62 92 ASN A O 1
ATOM 711 N N . ALA A 1 93 ? 7.293 -75.188 -34.844 1 85.81 93 ALA A N 1
ATOM 712 C CA . ALA A 1 93 ? 6.465 -75.375 -33.656 1 85.81 93 ALA A CA 1
ATOM 713 C C . ALA A 1 93 ? 6.852 -74.375 -32.562 1 85.81 93 ALA A C 1
ATOM 715 O O . ALA A 1 93 ? 5.984 -73.812 -31.891 1 85.81 93 ALA A O 1
ATOM 716 N N . GLU A 1 94 ? 8.078 -74.125 -32.406 1 87.88 94 GLU A N 1
ATOM 717 C CA . GLU A 1 94 ? 8.539 -73.125 -31.422 1 87.88 94 GLU A CA 1
ATOM 718 C C . GLU A 1 94 ? 8.039 -71.75 -31.734 1 87.88 94 GLU A C 1
ATOM 720 O O . GLU A 1 94 ? 7.555 -71 -30.859 1 87.88 94 GLU A O 1
ATOM 725 N N . GLY A 1 95 ? 8.141 -71.375 -32.938 1 89.94 95 GLY A N 1
ATOM 726 C CA . GLY A 1 95 ? 7.629 -70.125 -33.375 1 89.94 95 GLY A CA 1
ATOM 727 C C . GLY A 1 95 ? 6.133 -69.938 -33.156 1 89.94 95 GLY A C 1
ATOM 728 O O . GLY A 1 95 ? 5.656 -68.875 -32.75 1 89.94 95 GLY A O 1
ATOM 729 N N . ALA A 1 96 ? 5.484 -70.938 -33.469 1 92.38 96 ALA A N 1
ATOM 730 C CA . ALA A 1 96 ? 4.031 -70.938 -33.281 1 92.38 96 ALA A CA 1
ATOM 731 C C . ALA A 1 96 ? 3.654 -70.812 -31.812 1 92.38 96 ALA A C 1
ATOM 733 O O . ALA A 1 96 ? 2.686 -70.125 -31.469 1 92.38 96 ALA A O 1
ATOM 734 N N . ALA A 1 97 ? 4.406 -71.5 -31 1 93.62 97 ALA A N 1
ATOM 735 C CA . ALA A 1 97 ? 4.164 -71.375 -29.562 1 93.62 97 ALA A CA 1
ATOM 736 C C . ALA A 1 97 ? 4.426 -69.938 -29.062 1 93.62 97 ALA A C 1
ATOM 738 O O . ALA A 1 97 ? 3.635 -69.438 -28.297 1 93.62 97 ALA A O 1
ATOM 739 N N . LEU A 1 98 ? 5.465 -69.375 -29.484 1 94.31 98 LEU A N 1
ATOM 740 C CA . LEU A 1 98 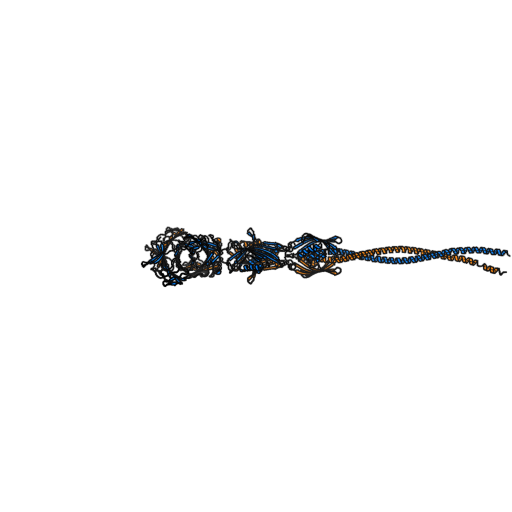? 5.797 -68.062 -29.109 1 94.31 98 LEU A CA 1
ATOM 741 C C . LEU A 1 98 ? 4.746 -67.062 -29.625 1 94.31 98 LEU A C 1
ATOM 743 O O . LEU A 1 98 ? 4.41 -66.062 -28.969 1 94.31 98 LEU A O 1
ATOM 747 N N . ASP A 1 99 ? 4.312 -67.312 -30.75 1 94.25 99 ASP A N 1
ATOM 748 C CA . ASP A 1 99 ? 3.256 -66.5 -31.328 1 94.25 99 ASP A CA 1
ATOM 749 C C . ASP A 1 99 ? 2.018 -66.5 -30.438 1 94.25 99 ASP A C 1
ATOM 751 O O . ASP A 1 99 ? 1.413 -65.438 -30.234 1 94.25 99 ASP A O 1
ATOM 755 N N . ALA A 1 100 ? 1.632 -67.562 -29.953 1 95 100 ALA A N 1
ATOM 756 C CA . ALA A 1 100 ? 0.471 -67.625 -29.062 1 95 100 ALA A CA 1
ATOM 757 C C . ALA A 1 100 ? 0.648 -66.688 -27.859 1 95 100 ALA A C 1
ATOM 759 O O . ALA A 1 100 ? -0.29 -66 -27.453 1 95 100 ALA A O 1
ATOM 760 N N . VAL A 1 101 ? 1.838 -66.688 -27.328 1 96.81 101 VAL A N 1
ATOM 761 C CA . VAL A 1 101 ? 2.137 -65.875 -26.156 1 96.81 101 VAL A CA 1
ATOM 762 C C . VAL A 1 101 ? 2.113 -64.375 -26.531 1 96.81 101 VAL A C 1
ATOM 764 O O . VAL A 1 101 ? 1.493 -63.594 -25.828 1 96.81 101 VAL A O 1
ATOM 767 N N . LEU A 1 102 ? 2.723 -64.062 -27.562 1 96 102 LEU A N 1
ATOM 768 C CA . LEU A 1 102 ? 2.797 -62.656 -27.984 1 96 102 LEU A CA 1
ATOM 769 C C . LEU A 1 102 ? 1.426 -62.125 -28.406 1 96 102 LEU A C 1
ATOM 771 O O . LEU A 1 102 ? 1.095 -60.969 -28.172 1 96 102 LEU A O 1
ATOM 775 N N . GLU A 1 103 ? 0.665 -62.969 -29.031 1 95.44 103 GLU A N 1
ATOM 776 C CA . GLU A 1 103 ? -0.701 -62.594 -29.375 1 95.44 103 GLU A CA 1
ATOM 777 C C . GLU A 1 103 ? -1.562 -62.406 -28.141 1 95.44 103 GLU A C 1
ATOM 779 O O . GLU A 1 103 ? -2.463 -61.562 -28.109 1 95.44 103 GLU A O 1
ATOM 784 N N . LEU A 1 104 ? -1.291 -63.219 -27.156 1 96.44 104 LEU A N 1
ATOM 785 C CA . LEU A 1 104 ? -1.963 -63 -25.891 1 96.44 104 LEU A CA 1
ATOM 786 C C . LEU A 1 104 ? -1.691 -61.594 -25.359 1 96.44 104 LEU A C 1
ATOM 788 O O . LEU A 1 104 ? -2.621 -60.875 -24.969 1 96.44 104 LEU A O 1
ATOM 792 N N . TYR A 1 105 ? -0.408 -61.188 -25.266 1 97 105 TYR A N 1
ATOM 793 C CA . TYR A 1 105 ? -0.04 -59.844 -24.781 1 97 105 TYR A CA 1
ATOM 794 C C . TYR A 1 105 ? -0.659 -58.781 -25.672 1 97 105 TYR A C 1
ATOM 796 O O . TYR A 1 105 ? -1.179 -57.781 -25.156 1 97 105 TYR A O 1
ATOM 804 N N . ASP A 1 106 ? -0.598 -58.938 -26.922 1 97.19 106 ASP A N 1
ATOM 805 C CA . ASP A 1 106 ? -1.168 -58 -27.875 1 97.19 106 ASP A CA 1
ATOM 806 C C . ASP A 1 106 ? -2.684 -57.906 -27.719 1 97.19 106 ASP A C 1
ATOM 808 O O . ASP A 1 106 ? -3.254 -56.812 -27.766 1 97.19 106 ASP A O 1
ATOM 812 N N . GLY A 1 107 ? -3.311 -59 -27.578 1 96.88 107 GLY A N 1
ATOM 813 C CA . GLY A 1 107 ? -4.742 -59.031 -27.328 1 96.88 107 GLY A CA 1
ATOM 814 C C . GLY A 1 107 ? -5.141 -58.281 -26.062 1 96.88 107 GLY A C 1
ATOM 815 O O . GLY A 1 107 ? -6.16 -57.594 -26.047 1 96.88 107 GLY A O 1
ATOM 816 N N . ILE A 1 108 ? -4.344 -58.469 -25.031 1 96.19 108 ILE A N 1
ATOM 817 C CA . ILE A 1 108 ? -4.57 -57.719 -23.812 1 96.19 108 ILE A CA 1
ATOM 818 C C . ILE A 1 108 ? -4.426 -56.219 -24.078 1 96.19 108 ILE A C 1
ATOM 820 O O . ILE A 1 108 ? -5.238 -55.406 -23.609 1 96.19 108 ILE A O 1
ATOM 824 N N . SER A 1 109 ? -3.48 -55.844 -24.812 1 96.81 109 SER A N 1
ATOM 825 C CA . SER A 1 109 ? -3.225 -54.438 -25.141 1 96.81 109 SER A CA 1
ATOM 826 C C . SER A 1 109 ? -4.32 -53.875 -26.031 1 96.81 109 SER A C 1
ATOM 828 O O . SER A 1 109 ? -4.656 -52.688 -25.938 1 96.81 109 SER A O 1
ATOM 830 N N . ILE A 1 110 ? -4.832 -54.688 -26.922 1 95 110 ILE A N 1
ATOM 831 C CA . ILE A 1 110 ? -5.941 -54.281 -27.781 1 95 110 ILE A CA 1
ATOM 832 C C . ILE A 1 110 ? -7.203 -54.094 -26.938 1 95 110 ILE A C 1
ATOM 834 O O . ILE A 1 110 ? -8.117 -53.344 -27.344 1 95 110 ILE A O 1
ATOM 838 N N . GLU A 1 111 ? -7.258 -54.812 -25.781 1 94.5 111 GLU A N 1
ATOM 839 C CA . GLU A 1 111 ? -8.336 -54.75 -24.797 1 94.5 111 GLU A CA 1
ATOM 840 C C . GLU A 1 111 ? -9.617 -55.406 -25.344 1 94.5 111 GLU A C 1
ATOM 842 O O . GLU A 1 111 ? -10.688 -54.812 -25.266 1 94.5 111 GLU A O 1
ATOM 847 N N . ASN A 1 112 ? -9.414 -56.531 -25.969 1 94.25 112 ASN A N 1
ATOM 848 C CA . ASN A 1 112 ? -10.516 -57.312 -26.5 1 94.25 112 ASN A CA 1
ATOM 849 C C . ASN A 1 112 ? -10.375 -58.781 -26.141 1 94.25 112 ASN A C 1
ATOM 851 O O . ASN A 1 112 ? -9.43 -59.469 -26.562 1 94.25 112 ASN A O 1
ATOM 855 N N . PRO A 1 113 ? -11.375 -59.344 -25.422 1 95.62 113 PRO A N 1
ATOM 856 C CA . PRO A 1 113 ? -11.273 -60.75 -25.016 1 95.62 113 PRO A CA 1
ATOM 857 C C . PRO A 1 113 ? -11.203 -61.688 -26.219 1 95.62 113 PRO A C 1
ATOM 859 O O . PRO A 1 113 ? -10.578 -62.75 -26.125 1 95.62 113 PRO A O 1
ATOM 862 N N . ASN A 1 114 ? -11.797 -61.25 -27.312 1 95.69 114 ASN A N 1
ATOM 863 C CA . ASN A 1 114 ? -11.789 -62.094 -28.5 1 95.69 114 ASN A CA 1
ATOM 864 C C . ASN A 1 114 ? -10.391 -62.219 -29.109 1 95.69 114 ASN A C 1
ATOM 866 O O . ASN A 1 114 ? -10.141 -63.094 -29.938 1 95.69 114 ASN A O 1
ATOM 870 N N . ASP A 1 115 ? -9.586 -61.375 -28.672 1 96.5 115 ASP A N 1
ATOM 871 C CA . ASP A 1 115 ? -8.219 -61.406 -29.172 1 96.5 115 ASP A CA 1
ATOM 872 C C . ASP A 1 115 ? -7.285 -62.094 -28.188 1 96.5 115 ASP A C 1
ATOM 874 O O . ASP A 1 115 ? -6.078 -62.188 -28.406 1 96.5 115 ASP A O 1
ATOM 878 N N . VAL A 1 116 ? -7.816 -62.531 -27.094 1 97.06 116 VAL A N 1
ATOM 879 C CA . VAL A 1 116 ? -7.02 -63.219 -26.062 1 97.06 116 VAL A CA 1
ATOM 880 C C . VAL A 1 116 ? -7.438 -64.688 -25.953 1 97.06 116 VAL A C 1
ATOM 882 O O . VAL A 1 116 ? -6.598 -65.562 -26 1 97.06 116 VAL A O 1
ATOM 885 N N . LEU A 1 117 ? -8.641 -65 -25.953 1 96.25 117 LEU A N 1
ATOM 886 C CA . LEU A 1 117 ? -9.219 -66.312 -25.562 1 96.25 117 LEU A CA 1
ATOM 887 C C . LEU A 1 117 ? -8.852 -67.375 -26.562 1 96.25 117 LEU A C 1
ATOM 889 O O . LEU A 1 117 ? -8.633 -68.562 -26.172 1 96.25 117 LEU A O 1
ATOM 893 N N . PRO A 1 118 ? -8.773 -67.062 -27.859 1 95.19 118 PRO A N 1
ATOM 894 C CA . PRO A 1 118 ? -8.453 -68.125 -28.812 1 95.19 118 PRO A CA 1
ATOM 895 C C . PRO A 1 118 ? -7.098 -68.75 -28.547 1 95.19 118 PRO A C 1
ATOM 897 O O . PRO A 1 118 ? -6.812 -69.812 -29.062 1 95.19 118 PRO A O 1
ATOM 900 N N . TYR A 1 119 ? -6.305 -68.188 -27.766 1 96.25 119 TYR A N 1
ATOM 901 C CA . TYR A 1 119 ? -4.957 -68.688 -27.531 1 96.25 119 TYR A CA 1
ATOM 902 C C . TYR A 1 119 ? -4.879 -69.438 -26.203 1 96.25 119 TYR A C 1
ATOM 904 O O . TYR A 1 119 ? -3.816 -69.938 -25.828 1 96.25 119 TYR A O 1
ATOM 912 N N . LEU A 1 120 ? -5.965 -69.5 -25.531 1 97.62 120 LEU A N 1
ATOM 913 C CA . LEU A 1 120 ? -6.035 -70.188 -24.25 1 97.62 120 LEU A CA 1
ATOM 914 C C . LEU A 1 120 ? -6.75 -71.5 -24.391 1 97.62 120 LEU A C 1
ATOM 916 O O . LEU A 1 120 ? -7.797 -71.625 -25.031 1 97.62 120 LEU A O 1
ATOM 920 N N . ALA A 1 121 ? -6.215 -72.5 -23.719 1 97.25 121 ALA A N 1
ATOM 921 C CA . ALA A 1 121 ? -6.805 -73.812 -23.75 1 97.25 121 ALA A CA 1
ATOM 922 C C . ALA A 1 121 ? -8 -73.938 -22.812 1 97.25 121 ALA A C 1
ATOM 924 O O . ALA A 1 121 ? -8.156 -73.062 -21.906 1 97.25 121 ALA A O 1
ATOM 925 N N . GLN A 1 122 ? -8.82 -74.938 -23 1 95.56 122 GLN A N 1
ATOM 926 C CA . GLN A 1 122 ? -10 -75.188 -22.156 1 95.56 122 GLN A CA 1
ATOM 927 C C . GLN A 1 122 ? -9.602 -75.438 -20.719 1 95.56 122 GLN A C 1
ATOM 929 O O . GLN A 1 122 ? -10.336 -75.062 -19.781 1 95.56 122 GLN A O 1
ATOM 934 N N . ASN A 1 123 ? -8.469 -76 -20.5 1 95.56 123 ASN A N 1
ATOM 935 C CA . ASN A 1 123 ? -8.008 -76.312 -19.156 1 95.56 123 ASN A CA 1
ATOM 936 C C . ASN A 1 123 ? -7.043 -75.25 -18.641 1 95.56 123 ASN A C 1
ATOM 938 O O . ASN A 1 123 ? -6.242 -75.5 -17.75 1 95.56 123 ASN A O 1
ATOM 942 N N . PHE A 1 124 ? -7.043 -74.125 -19.266 1 97.81 124 PHE A N 1
ATOM 943 C CA . PHE A 1 124 ? -6.164 -73 -18.922 1 97.81 124 PHE A CA 1
ATOM 944 C C . PHE A 1 124 ? -6.324 -72.625 -17.453 1 97.81 124 PHE A C 1
ATOM 946 O O . PHE A 1 124 ? -7.438 -72.562 -16.938 1 97.81 124 PHE A O 1
ATOM 953 N N . THR A 1 125 ? -5.191 -72.312 -16.766 1 97.62 125 THR A N 1
ATOM 954 C CA . THR A 1 125 ? -5.152 -71.75 -15.422 1 97.62 125 THR A CA 1
ATOM 955 C C . THR A 1 125 ? -4.125 -70.625 -15.352 1 97.62 125 THR A C 1
ATOM 957 O O . THR A 1 125 ? -3.08 -70.688 -16 1 97.62 125 THR A O 1
ATOM 960 N N . ALA A 1 126 ? -4.465 -69.625 -14.523 1 98.25 126 ALA A N 1
ATOM 961 C CA . ALA A 1 126 ? -3.547 -68.562 -14.312 1 98.25 126 ALA A CA 1
ATOM 962 C C . ALA A 1 126 ? -3.359 -68.25 -12.828 1 98.25 126 ALA A C 1
ATOM 964 O O . ALA A 1 126 ? -4.336 -68.188 -12.078 1 98.25 126 ALA A O 1
ATOM 965 N N . LYS A 1 127 ? -2.166 -68.125 -12.328 1 97.75 127 LYS A N 1
ATOM 966 C CA . LYS A 1 127 ? -1.799 -67.625 -11 1 97.75 127 LYS A CA 1
ATOM 967 C C . LYS A 1 127 ? -1.138 -66.25 -11.07 1 97.75 127 LYS A C 1
ATOM 969 O O . LYS A 1 127 ? -0.001 -66.125 -11.531 1 97.75 127 LYS A O 1
ATOM 974 N N . ILE A 1 128 ? -1.854 -65.312 -10.602 1 97.88 128 ILE A N 1
ATOM 975 C CA . ILE A 1 128 ? -1.383 -63.938 -10.648 1 97.88 128 ILE A CA 1
ATOM 976 C C . ILE A 1 128 ? -0.977 -63.469 -9.25 1 97.88 128 ILE A C 1
ATOM 978 O O . ILE A 1 128 ? -1.812 -63.406 -8.344 1 97.88 128 ILE A O 1
ATOM 982 N N . GLU A 1 129 ? 0.281 -63.156 -9.055 1 97.25 129 GLU A N 1
ATOM 983 C CA . GLU A 1 129 ? 0.817 -62.531 -7.844 1 97.25 129 GLU A CA 1
ATOM 984 C C . GLU A 1 129 ? 1.238 -61.094 -8.086 1 97.25 129 GLU A C 1
ATOM 986 O O . GLU A 1 129 ? 1.78 -60.781 -9.141 1 97.25 129 GLU A O 1
ATOM 991 N N . GLY A 1 130 ? 0.97 -60.281 -7.07 1 96.62 130 GLY A N 1
ATOM 992 C CA . GLY A 1 130 ? 1.269 -58.875 -7.23 1 96.62 130 GLY A CA 1
ATOM 993 C C . GLY A 1 130 ? 0.201 -58.125 -8.008 1 96.62 130 GLY A C 1
ATOM 994 O O . GLY A 1 130 ? -0.994 -58.312 -7.773 1 96.62 130 GLY A O 1
ATOM 995 N N . VAL A 1 131 ? 0.631 -57.156 -8.891 1 94.75 131 VAL A N 1
ATOM 996 C CA . VAL A 1 131 ? -0.328 -56.312 -9.57 1 94.75 131 VAL A CA 1
ATOM 997 C C . VAL A 1 131 ? -0.393 -56.656 -11.047 1 94.75 131 VAL A C 1
ATOM 999 O O . VAL A 1 131 ? 0.585 -57.156 -11.617 1 94.75 131 VAL A O 1
ATOM 1002 N N . PRO A 1 132 ? -1.445 -56.562 -11.711 1 93.94 132 PRO A N 1
ATOM 1003 C CA . PRO A 1 132 ? -2.73 -56.125 -11.164 1 93.94 132 PRO A CA 1
ATOM 1004 C C . PRO A 1 132 ? -3.641 -57.312 -10.781 1 93.94 132 PRO A C 1
ATOM 1006 O O . PRO A 1 132 ? -3.459 -58.406 -11.273 1 93.94 132 PRO A O 1
ATOM 1009 N N . PHE A 1 133 ? -4.535 -57.188 -9.953 1 95.81 133 PHE A N 1
ATOM 1010 C CA . PHE A 1 133 ? -5.633 -58.062 -9.578 1 95.81 133 PHE A CA 1
ATOM 1011 C C . PHE A 1 133 ? -5.105 -59.438 -9.164 1 95.81 133 PHE A C 1
ATOM 1013 O O . PHE A 1 133 ? -5.402 -60.438 -9.812 1 95.81 133 PHE A O 1
ATOM 1020 N N . PRO A 1 134 ? -4.43 -59.562 -8.125 1 96.88 134 PRO A N 1
ATOM 1021 C CA . PRO A 1 134 ? -3.881 -60.844 -7.691 1 96.88 134 PRO A CA 1
ATOM 1022 C C . PRO A 1 134 ? -4.965 -61.875 -7.426 1 96.88 134 PRO A C 1
ATOM 1024 O O . PRO A 1 134 ? -6.086 -61.531 -7.047 1 96.88 134 PRO A O 1
ATOM 1027 N N . GLY A 1 135 ? -4.621 -63.25 -7.766 1 97.38 135 GLY A N 1
ATOM 1028 C CA . GLY A 1 135 ? -5.539 -64.375 -7.547 1 97.38 135 GLY A CA 1
ATOM 1029 C C . GLY A 1 135 ? -5.242 -65.562 -8.422 1 97.38 135 GLY A C 1
ATOM 1030 O O . GLY A 1 135 ? -4.246 -65.562 -9.148 1 97.38 135 GLY A O 1
ATOM 1031 N N . THR A 1 136 ? -6.055 -66.562 -8.266 1 97.75 136 THR A N 1
ATOM 1032 C CA . THR A 1 136 ? -6.02 -67.75 -9.109 1 97.75 136 THR A CA 1
ATOM 1033 C C . THR A 1 136 ? -7.258 -67.875 -9.992 1 97.75 136 THR A C 1
ATOM 1035 O O . THR A 1 136 ? -8.383 -67.75 -9.508 1 97.75 136 THR A O 1
ATOM 1038 N N . TYR A 1 137 ? -6.918 -68.062 -11.297 1 98.12 137 TYR A N 1
ATOM 1039 C CA . TYR A 1 137 ? -8.008 -68 -12.266 1 98.12 137 TYR A CA 1
ATOM 1040 C C . TYR A 1 137 ? -8.039 -69.25 -13.141 1 98.12 137 TYR A C 1
ATOM 1042 O O . TYR A 1 137 ? -6.984 -69.812 -13.5 1 98.12 137 TYR A O 1
ATOM 1050 N N . ASN A 1 138 ? -9.242 -69.688 -13.461 1 97.56 138 ASN A N 1
ATOM 1051 C CA . ASN A 1 138 ? -9.438 -70.625 -14.578 1 97.56 138 ASN A CA 1
ATOM 1052 C C . ASN A 1 138 ? -9.852 -69.875 -15.844 1 97.56 138 ASN A C 1
ATOM 1054 O O . ASN A 1 138 ? -9.906 -68.688 -15.867 1 97.56 138 ASN A O 1
ATOM 1058 N N . LEU A 1 139 ? -10.047 -70.625 -16.906 1 97.31 139 LEU A N 1
ATOM 1059 C CA . LEU A 1 139 ? -10.352 -70 -18.188 1 97.31 139 LEU A CA 1
ATOM 1060 C C . LEU A 1 139 ? -11.539 -69.062 -18.062 1 97.31 139 LEU A C 1
ATOM 1062 O O . LEU A 1 139 ? -11.484 -67.938 -18.516 1 97.31 139 LEU A O 1
ATOM 1066 N N . GLU A 1 140 ? -12.586 -69.438 -17.375 1 96.25 140 GLU A N 1
ATOM 1067 C CA . GLU A 1 140 ? -13.805 -68.688 -17.234 1 96.25 140 GLU A CA 1
ATOM 1068 C C . GLU A 1 140 ? -13.562 -67.438 -16.359 1 96.25 140 GLU A C 1
ATOM 1070 O O . GLU A 1 140 ? -13.953 -66.312 -16.719 1 96.25 140 GLU A O 1
ATOM 1075 N N . SER A 1 141 ? -12.938 -67.688 -15.289 1 97 141 SER A N 1
ATOM 1076 C CA . SER A 1 141 ? -12.711 -66.562 -14.375 1 97 141 SER A CA 1
ATOM 1077 C C . SER A 1 141 ? -11.656 -65.562 -14.922 1 97 141 SER A C 1
ATOM 1079 O O . SER A 1 141 ? -11.68 -64.375 -14.633 1 97 141 SER A O 1
ATOM 1081 N N . PHE A 1 142 ? -10.742 -66.062 -15.609 1 97.69 142 PHE A N 1
ATOM 1082 C CA . PHE A 1 142 ? -9.773 -65.188 -16.25 1 97.69 142 PHE A CA 1
ATOM 1083 C C . PHE A 1 142 ? -10.469 -64.25 -17.234 1 97.69 142 PHE A C 1
ATOM 1085 O O . PHE A 1 142 ? -10.156 -63.062 -17.281 1 97.69 142 PHE A O 1
ATOM 1092 N N . ASN A 1 143 ? -11.367 -64.75 -17.938 1 97.25 143 ASN A N 1
ATOM 1093 C CA . ASN A 1 143 ? -12.117 -63.969 -18.891 1 97.25 143 ASN A CA 1
ATOM 1094 C C . ASN A 1 143 ? -13.086 -63 -18.203 1 97.25 143 ASN A C 1
ATOM 1096 O O . ASN A 1 143 ? -13.047 -61.812 -18.422 1 97.25 143 ASN A O 1
ATOM 1100 N N . ASN A 1 144 ? -13.844 -63.5 -17.266 1 96.5 144 ASN A N 1
ATOM 1101 C CA . ASN A 1 144 ? -14.977 -62.75 -16.719 1 96.5 144 ASN A CA 1
ATOM 1102 C C . ASN A 1 144 ? -14.555 -61.875 -15.555 1 96.5 144 ASN A C 1
ATOM 1104 O O . ASN A 1 144 ? -15.305 -60.969 -15.148 1 96.5 144 ASN A O 1
ATOM 1108 N N . THR A 1 145 ? -13.375 -62.062 -15.07 1 96.88 145 THR A N 1
ATOM 1109 C CA . THR A 1 145 ? -12.945 -61.25 -13.945 1 96.88 145 THR A CA 1
ATOM 1110 C C . THR A 1 145 ? -11.656 -60.5 -14.281 1 96.88 145 THR A C 1
ATOM 1112 O O . THR A 1 145 ? -11.648 -59.281 -14.383 1 96.88 145 THR A O 1
ATOM 1115 N N . TRP A 1 146 ? -10.578 -61.219 -14.461 1 97.12 146 TRP A N 1
ATOM 1116 C CA . TRP A 1 146 ? -9.289 -60.562 -14.641 1 97.12 146 TRP A CA 1
ATOM 1117 C C . TRP A 1 146 ? -9.289 -59.688 -15.883 1 97.12 146 TRP A C 1
ATOM 1119 O O . TRP A 1 146 ? -8.984 -58.5 -15.812 1 97.12 146 TRP A O 1
ATOM 1129 N N . LEU A 1 147 ? -9.617 -60.281 -17.047 1 97.25 147 LEU A N 1
ATOM 1130 C CA . LEU A 1 147 ? -9.641 -59.5 -18.281 1 97.25 147 LEU A CA 1
ATOM 1131 C C . LEU A 1 147 ? -10.703 -58.406 -18.219 1 97.25 147 LEU A C 1
ATOM 1133 O O . LEU A 1 147 ? -10.461 -57.281 -18.656 1 97.25 147 LEU A O 1
ATOM 1137 N N . ALA A 1 148 ? -11.844 -58.781 -17.703 1 96.25 148 ALA A N 1
ATOM 1138 C CA . ALA A 1 148 ? -12.914 -57.812 -17.578 1 96.25 148 ALA A CA 1
ATOM 1139 C C . ALA A 1 148 ? -12.484 -56.625 -16.719 1 96.25 148 ALA A C 1
ATOM 1141 O O . ALA A 1 148 ? -12.734 -55.469 -17.047 1 96.25 148 ALA A O 1
ATOM 1142 N N . ASP A 1 149 ? -11.875 -56.969 -15.578 1 95.81 149 ASP A N 1
ATOM 1143 C CA . ASP A 1 149 ? -11.391 -55.906 -14.688 1 95.81 149 ASP A CA 1
ATOM 1144 C C . ASP A 1 149 ? -10.305 -55.062 -15.367 1 95.81 149 ASP A C 1
ATOM 1146 O O . ASP A 1 149 ? -10.297 -53.844 -15.258 1 95.81 149 ASP A O 1
ATOM 1150 N N . PHE A 1 150 ? -9.398 -55.719 -16.031 1 96.38 150 PHE A N 1
ATOM 1151 C CA . PHE A 1 150 ? -8.305 -55.031 -16.703 1 96.38 150 PHE A CA 1
ATOM 1152 C C . PHE A 1 150 ? -8.836 -54.094 -17.781 1 96.38 150 PHE A C 1
ATOM 1154 O O . PHE A 1 150 ? -8.438 -52.938 -17.859 1 96.38 150 PHE A O 1
ATOM 1161 N N . PHE A 1 151 ? -9.852 -54.469 -18.547 1 95.81 151 PHE A N 1
ATOM 1162 C CA . PHE A 1 151 ? -10.367 -53.719 -19.672 1 95.81 151 PHE A CA 1
ATOM 1163 C C . PHE A 1 151 ? -11.281 -52.594 -19.203 1 95.81 151 PHE A C 1
ATOM 1165 O O . PHE A 1 151 ? -11.469 -51.594 -19.906 1 95.81 151 PHE A O 1
ATOM 1172 N N . SER A 1 152 ? -11.852 -52.812 -18.047 1 93.81 152 SER A N 1
ATOM 1173 C CA . SER A 1 152 ? -12.719 -51.75 -17.5 1 93.81 152 SER A CA 1
ATOM 1174 C C . SER A 1 152 ? -11.922 -50.719 -16.75 1 93.81 152 SER A C 1
ATOM 1176 O O . SER A 1 152 ? -12.336 -49.562 -16.656 1 93.81 152 SER A O 1
ATOM 1178 N N . THR A 1 153 ? -10.781 -51.062 -16.203 1 94.38 153 THR A N 1
ATOM 1179 C CA . THR A 1 153 ? -9.992 -50.188 -15.352 1 94.38 153 THR A CA 1
ATOM 1180 C C . THR A 1 153 ? -8.992 -49.375 -16.172 1 94.38 153 THR A C 1
ATOM 1182 O O . THR A 1 153 ? -8.68 -48.25 -15.844 1 94.38 153 THR A O 1
ATOM 1185 N N . TYR A 1 154 ? -8.5 -50 -17.219 1 95.25 154 TYR A N 1
ATOM 1186 C CA . TYR A 1 154 ? -7.41 -49.375 -17.953 1 95.25 154 TYR A CA 1
ATOM 1187 C C . TYR A 1 154 ? -7.793 -49.188 -19.422 1 95.25 154 TYR A C 1
ATOM 1189 O O . TYR A 1 154 ? -8.602 -49.938 -19.969 1 95.25 154 TYR A O 1
ATOM 1197 N N . GLU A 1 155 ? -7.195 -48.156 -19.906 1 92.62 155 GLU A N 1
ATOM 1198 C CA . GLU A 1 155 ? -7.285 -47.875 -21.328 1 92.62 155 GLU A CA 1
ATOM 1199 C C . GLU A 1 155 ? -5.906 -47.625 -21.938 1 92.62 155 GLU A C 1
ATOM 1201 O O . GLU A 1 155 ? -4.941 -47.375 -21.203 1 92.62 155 GLU A O 1
ATOM 1206 N N . THR A 1 156 ? -5.895 -47.688 -23.328 1 88.12 156 THR A N 1
ATOM 1207 C CA . THR A 1 156 ? -4.672 -47.406 -24.078 1 88.12 156 THR A CA 1
ATOM 1208 C C . THR A 1 156 ? -3.492 -48.188 -23.484 1 88.12 156 THR A C 1
ATOM 1210 O O . THR A 1 156 ? -2.598 -47.594 -22.875 1 88.12 156 THR A O 1
ATOM 1213 N N . VAL A 1 157 ? -3.387 -49.344 -23.641 1 93 157 VAL A N 1
ATOM 1214 C CA . VAL A 1 157 ? -2.408 -50.25 -23.078 1 93 157 VAL A CA 1
ATOM 1215 C C . VAL A 1 157 ? -1.338 -50.562 -24.125 1 93 157 VAL A C 1
ATOM 1217 O O . VAL A 1 157 ? -1.654 -50.906 -25.266 1 93 157 VAL A O 1
ATOM 1220 N N . TYR A 1 158 ? -0.171 -50.344 -23.75 1 96.81 158 TYR A N 1
ATOM 1221 C CA . TYR A 1 158 ? 0.992 -50.719 -24.547 1 96.81 158 TYR A CA 1
ATOM 1222 C C . TYR A 1 158 ? 1.82 -51.781 -23.812 1 96.81 158 TYR A C 1
ATOM 1224 O O . TYR A 1 158 ? 1.736 -51.906 -22.594 1 96.81 158 TYR A O 1
ATOM 1232 N N . PHE A 1 159 ? 2.645 -52.562 -24.609 1 97.38 159 PHE A N 1
ATOM 1233 C CA . PHE A 1 159 ? 3.477 -53.531 -23.906 1 97.38 159 PHE A CA 1
ATOM 1234 C C . PHE A 1 159 ? 4.789 -53.75 -24.641 1 97.38 159 PHE A C 1
ATOM 1236 O O . PHE A 1 159 ? 4.953 -53.281 -25.781 1 97.38 159 PHE A O 1
ATOM 1243 N N . TYR A 1 160 ? 5.695 -54.281 -24.031 1 96.19 160 TYR A N 1
ATOM 1244 C CA . TYR A 1 160 ? 6.887 -54.906 -24.578 1 96.19 160 TYR A CA 1
ATOM 1245 C C . TYR A 1 160 ? 7.477 -55.906 -23.578 1 96.19 160 TYR A C 1
ATOM 1247 O O . TYR A 1 160 ? 7.07 -55.938 -22.422 1 96.19 160 TYR A O 1
ATOM 1255 N N . THR A 1 161 ? 8.273 -56.781 -24.094 1 96.56 161 THR A N 1
ATOM 1256 C CA . THR A 1 161 ? 9.055 -57.625 -23.188 1 96.56 161 THR A CA 1
ATOM 1257 C C . THR A 1 161 ? 10.461 -57.062 -23 1 96.56 161 THR A C 1
ATOM 1259 O O . THR A 1 161 ? 11.062 -56.531 -23.938 1 96.56 161 THR A O 1
ATOM 1262 N N . THR A 1 162 ? 11.016 -57.094 -21.828 1 94.69 162 THR A N 1
ATOM 1263 C CA . THR A 1 162 ? 12.297 -56.438 -21.516 1 94.69 162 THR A CA 1
ATOM 1264 C C . THR A 1 162 ? 13.438 -57.188 -22.219 1 94.69 162 THR A C 1
ATOM 1266 O O . THR A 1 162 ? 14.523 -56.625 -22.406 1 94.69 162 THR A O 1
ATOM 1269 N N . ALA A 1 163 ? 13.211 -58.406 -22.469 1 94.81 163 ALA A N 1
ATOM 1270 C CA . ALA A 1 163 ? 13.984 -59.281 -23.344 1 94.81 163 ALA A CA 1
ATOM 1271 C C . ALA A 1 163 ? 13.062 -60.219 -24.109 1 94.81 163 ALA A C 1
ATOM 1273 O O . ALA A 1 163 ? 11.953 -60.5 -23.672 1 94.81 163 ALA A O 1
ATOM 1274 N N . LEU A 1 164 ? 13.547 -60.594 -25.25 1 95.62 164 LEU A N 1
ATOM 1275 C CA . LEU A 1 164 ? 12.703 -61.531 -25.984 1 95.62 164 LEU A CA 1
ATOM 1276 C C . LEU A 1 164 ? 12.383 -62.75 -25.141 1 95.62 164 LEU A C 1
ATOM 1278 O O . LEU A 1 164 ? 13.227 -63.25 -24.375 1 95.62 164 LEU A O 1
ATOM 1282 N N . PRO A 1 165 ? 11.203 -63.312 -25.328 1 95.88 165 PRO A N 1
ATOM 1283 C CA . PRO A 1 165 ? 10.82 -64.5 -24.547 1 95.88 165 PRO A CA 1
ATOM 1284 C C . PRO A 1 165 ? 11.734 -65.688 -24.812 1 95.88 165 PRO A C 1
ATOM 1286 O O . PRO A 1 165 ? 12.18 -65.875 -25.938 1 95.88 165 PRO A O 1
ATOM 1289 N N . THR A 1 166 ? 11.977 -66.438 -23.734 1 96 166 THR A N 1
ATOM 1290 C CA . THR A 1 166 ? 12.727 -67.688 -23.844 1 96 166 THR A CA 1
ATOM 1291 C C . THR A 1 166 ? 11.781 -68.938 -23.922 1 96 166 THR A C 1
ATOM 1293 O O . THR A 1 166 ? 10.805 -69 -23.172 1 96 166 THR A O 1
ATOM 1296 N N . ILE A 1 167 ? 12.055 -69.812 -24.844 1 94.69 167 ILE A N 1
ATOM 1297 C CA . ILE A 1 167 ? 11.18 -70.938 -25.047 1 94.69 167 ILE A CA 1
ATOM 1298 C C . ILE A 1 167 ? 11.984 -72.25 -24.875 1 94.69 167 ILE A C 1
ATOM 1300 O O . ILE A 1 167 ? 13.125 -72.312 -25.328 1 94.69 167 ILE A O 1
ATOM 1304 N N . THR A 1 168 ? 11.453 -73.188 -24.078 1 93.81 168 THR A N 1
ATOM 1305 C CA . THR A 1 168 ? 12.047 -74.5 -23.859 1 93.81 168 THR A CA 1
ATOM 1306 C C . THR A 1 168 ? 11.008 -75.625 -24.078 1 93.81 168 THR A C 1
ATOM 1308 O O . THR A 1 168 ? 9.906 -75.562 -23.531 1 93.81 168 THR A O 1
ATOM 1311 N N . GLN A 1 169 ? 11.344 -76.625 -24.859 1 90.81 169 GLN A N 1
ATOM 1312 C CA . GLN A 1 169 ? 10.461 -77.75 -25.031 1 90.81 169 GLN A CA 1
ATOM 1313 C C . GLN A 1 169 ? 10.539 -78.688 -23.828 1 90.81 169 GLN A C 1
ATOM 1315 O O . GLN A 1 169 ? 11.617 -79.188 -23.5 1 90.81 169 GLN A O 1
ATOM 1320 N N . ILE A 1 170 ? 9.523 -78.938 -23.219 1 91.75 170 ILE A N 1
ATOM 1321 C CA . ILE A 1 170 ? 9.547 -79.75 -22 1 91.75 170 ILE A CA 1
ATOM 1322 C C . ILE A 1 170 ? 9.031 -81.125 -22.312 1 91.75 170 ILE A C 1
ATOM 1324 O O . ILE A 1 170 ? 9.359 -82.125 -21.609 1 91.75 170 ILE A O 1
ATOM 1328 N N . SER A 1 171 ? 8.172 -81.25 -23.312 1 87.44 171 SER A N 1
ATOM 1329 C CA . SER A 1 171 ? 7.703 -82.562 -23.828 1 87.44 171 SER A CA 1
ATOM 1330 C C . SER A 1 171 ? 7.422 -82.5 -25.328 1 87.44 171 SER A C 1
ATOM 1332 O O . SER A 1 171 ? 7.555 -81.438 -25.922 1 87.44 171 SER A O 1
ATOM 1334 N N . HIS A 1 172 ? 7.094 -83.625 -25.922 1 79.06 172 HIS A N 1
ATOM 1335 C CA . HIS A 1 172 ? 6.977 -83.75 -27.375 1 79.06 172 HIS A CA 1
ATOM 1336 C C . HIS A 1 172 ? 6.07 -82.625 -27.938 1 79.06 172 HIS A C 1
ATOM 1338 O O . HIS A 1 172 ? 6.355 -82.062 -28.984 1 79.06 172 HIS A O 1
ATOM 1344 N N . ASN A 1 173 ? 5.035 -82.188 -27.219 1 86.06 173 ASN A N 1
ATOM 1345 C CA . ASN A 1 173 ? 4.094 -81.188 -27.734 1 86.06 173 ASN A CA 1
ATOM 1346 C C . ASN A 1 173 ? 3.875 -80.062 -26.734 1 86.06 173 ASN A C 1
ATOM 1348 O O . ASN A 1 173 ? 2.846 -79.375 -26.781 1 86.06 173 ASN A O 1
ATOM 1352 N N . THR A 1 174 ? 4.762 -79.938 -25.781 1 93.06 174 THR A N 1
ATOM 1353 C CA . THR A 1 174 ? 4.59 -78.938 -24.719 1 93.06 174 THR A CA 1
ATOM 1354 C C . THR A 1 174 ? 5.836 -78.062 -24.594 1 93.06 174 THR A C 1
ATOM 1356 O O . THR A 1 174 ? 6.957 -78.562 -24.594 1 93.06 174 THR A O 1
ATOM 1359 N N . TYR A 1 175 ? 5.551 -76.75 -24.5 1 94.94 175 TYR A N 1
ATOM 1360 C CA . TYR A 1 175 ? 6.625 -75.75 -24.422 1 94.94 175 TYR A CA 1
ATOM 1361 C C . TYR A 1 175 ? 6.449 -74.875 -23.203 1 94.94 175 TYR A C 1
ATOM 1363 O O . TYR A 1 175 ? 5.32 -74.562 -22.812 1 94.94 175 TYR A O 1
ATOM 1371 N N . GLU A 1 176 ? 7.574 -74.5 -22.609 1 95.94 176 GLU A N 1
ATOM 1372 C CA . GLU A 1 176 ? 7.625 -73.438 -21.547 1 95.94 176 GLU A CA 1
ATOM 1373 C C . GLU A 1 176 ? 8.227 -72.188 -22.062 1 95.94 176 GLU A C 1
ATOM 1375 O O . GLU A 1 176 ? 9.32 -72.125 -22.641 1 95.94 176 GLU A O 1
ATOM 1380 N N . VAL A 1 177 ? 7.441 -71.125 -21.938 1 97.25 177 VAL A N 1
ATOM 1381 C CA . VAL A 1 177 ? 7.895 -69.812 -22.312 1 97.25 177 VAL A CA 1
ATOM 1382 C C . VAL A 1 177 ? 8.07 -68.938 -21.078 1 97.25 177 VAL A C 1
ATOM 1384 O O . VAL A 1 177 ? 7.172 -68.875 -20.234 1 97.25 177 VAL A O 1
ATOM 1387 N N . THR A 1 178 ? 9.266 -68.25 -20.891 1 97.12 178 THR A N 1
ATOM 1388 C CA . THR A 1 178 ? 9.531 -67.312 -19.797 1 97.12 178 THR A CA 1
ATOM 1389 C C . THR A 1 178 ? 9.914 -65.938 -20.344 1 97.12 178 THR A C 1
ATOM 1391 O O . THR A 1 178 ? 10.625 -65.875 -21.359 1 97.12 178 THR A O 1
ATOM 1394 N N . ASP A 1 179 ? 9.359 -65 -19.688 1 97.19 179 ASP A N 1
ATOM 1395 C CA . ASP A 1 179 ? 9.688 -63.594 -20.094 1 97.19 179 ASP A CA 1
ATOM 1396 C C . ASP A 1 179 ? 9.336 -62.594 -19 1 97.19 179 ASP A C 1
ATOM 1398 O O . ASP A 1 179 ? 8.867 -63 -17.922 1 97.19 179 ASP A O 1
ATOM 1402 N N . VAL A 1 180 ? 9.805 -61.375 -19.094 1 97.06 180 VAL A N 1
ATOM 1403 C CA . VAL A 1 180 ? 9.352 -60.219 -18.328 1 97.06 180 VAL A CA 1
ATOM 1404 C C . VAL A 1 180 ? 8.641 -59.25 -19.25 1 97.06 180 VAL A C 1
ATOM 1406 O O . VAL A 1 180 ? 9.25 -58.688 -20.156 1 97.06 180 VAL A O 1
ATOM 1409 N N . VAL A 1 181 ? 7.355 -59.062 -19.016 1 97.44 181 VAL A N 1
ATOM 1410 C CA . VAL A 1 181 ? 6.559 -58.156 -19.844 1 97.44 181 VAL A CA 1
ATOM 1411 C C . VAL A 1 181 ? 6.238 -56.875 -19.062 1 97.44 181 VAL A C 1
ATOM 1413 O O . VAL A 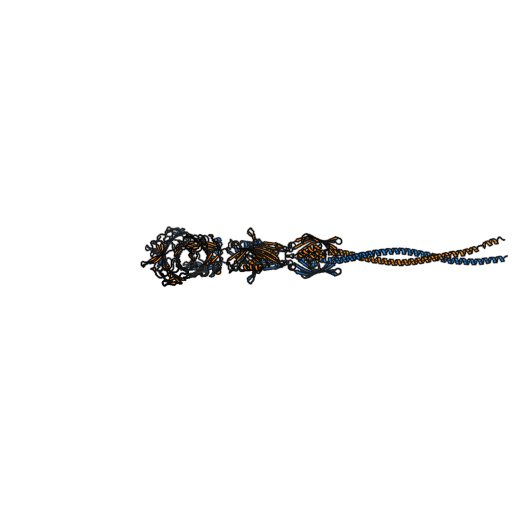1 181 ? 5.996 -56.938 -17.844 1 97.44 181 VAL A O 1
ATOM 1416 N N . GLN A 1 182 ? 6.324 -55.719 -19.688 1 96.94 182 GLN A N 1
ATOM 1417 C CA . GLN A 1 182 ? 5.859 -54.438 -19.141 1 96.94 182 GLN A CA 1
ATOM 1418 C C . GLN A 1 182 ? 4.645 -53.938 -19.906 1 96.94 182 GLN A C 1
ATOM 1420 O O . GLN A 1 182 ? 4.629 -53.969 -21.141 1 96.94 182 GLN A O 1
ATOM 1425 N N . PHE A 1 183 ? 3.635 -53.531 -19.109 1 97.38 183 PHE A N 1
ATOM 1426 C CA . PHE A 1 183 ? 2.469 -52.875 -19.672 1 97.38 183 PHE A CA 1
ATOM 1427 C C . PHE A 1 183 ? 2.438 -51.406 -19.266 1 97.38 183 PHE A C 1
ATOM 1429 O O . PHE A 1 183 ? 2.59 -51.062 -18.078 1 97.38 183 PHE A O 1
ATOM 1436 N N . PHE A 1 184 ? 2.387 -50.5 -20.141 1 96.88 184 PHE A N 1
ATOM 1437 C CA . PHE A 1 184 ? 2.09 -49.094 -19.922 1 96.88 184 PHE A CA 1
ATOM 1438 C C . PHE A 1 184 ? 0.596 -48.812 -20.062 1 96.88 184 PHE A C 1
ATOM 1440 O O . PHE A 1 184 ? 0.017 -49.062 -21.125 1 96.88 184 PHE A O 1
ATOM 1447 N N . VAL A 1 185 ? -0.034 -48.375 -18.984 1 96.44 185 VAL A N 1
ATOM 1448 C CA . VAL A 1 185 ? -1.49 -48.281 -19 1 96.44 185 VAL A CA 1
ATOM 1449 C C . VAL A 1 185 ? -1.923 -46.906 -18.484 1 96.44 185 VAL A C 1
ATOM 1451 O O . VAL A 1 185 ? -1.173 -46.25 -17.766 1 96.44 185 VAL A O 1
ATOM 1454 N N . ALA A 1 186 ? -3.096 -46.469 -18.875 1 95.88 186 ALA A N 1
ATOM 1455 C CA . ALA A 1 186 ? -3.793 -45.312 -18.328 1 95.88 186 ALA A CA 1
ATOM 1456 C C . ALA A 1 186 ? -5.133 -45.719 -17.719 1 95.88 186 ALA A C 1
ATOM 1458 O O . ALA A 1 186 ? -5.977 -46.312 -18.391 1 95.88 186 ALA A O 1
ATOM 1459 N N . PRO A 1 187 ? -5.297 -45.438 -16.484 1 95.06 187 PRO A N 1
ATOM 1460 C CA . PRO A 1 187 ? -6.629 -45.688 -15.93 1 95.06 187 PRO A CA 1
ATOM 1461 C C . PRO A 1 187 ? -7.727 -44.906 -16.656 1 95.06 187 PRO A C 1
ATOM 1463 O O . PRO A 1 187 ? -7.59 -43.688 -16.859 1 95.06 187 PRO A O 1
ATOM 1466 N N . THR A 1 188 ? -8.844 -45.531 -16.891 1 93 188 THR A N 1
ATOM 1467 C CA . THR A 1 188 ? -9.945 -44.938 -17.641 1 93 188 THR A CA 1
ATOM 1468 C C . THR A 1 188 ? -10.555 -43.781 -16.891 1 93 188 THR A C 1
ATOM 1470 O O . THR A 1 188 ? -10.898 -42.75 -17.5 1 93 188 THR A O 1
ATOM 1473 N N . ASN A 1 189 ? -10.68 -43.906 -15.586 1 91.31 189 ASN A N 1
ATOM 1474 C CA . ASN A 1 189 ? -11.344 -42.875 -14.773 1 91.31 189 ASN A CA 1
ATOM 1475 C C . ASN A 1 189 ? -10.406 -41.719 -14.461 1 91.31 189 ASN A C 1
ATOM 1477 O O . ASN A 1 189 ? -10.867 -40.625 -14.133 1 91.31 189 ASN A O 1
ATOM 1481 N N . ASP A 1 190 ? -9.141 -42 -14.562 1 93.5 190 ASP A N 1
ATOM 1482 C CA . ASP A 1 190 ? -8.172 -40.938 -14.242 1 93.5 190 ASP A CA 1
ATOM 1483 C C . ASP A 1 190 ? -6.891 -41.125 -15.062 1 93.5 190 ASP A C 1
ATOM 1485 O O . ASP A 1 190 ? -5.844 -41.469 -14.516 1 93.5 190 ASP A O 1
ATOM 1489 N N . PRO A 1 191 ? -6.926 -40.719 -16.203 1 93.94 191 PRO A N 1
ATOM 1490 C CA . PRO A 1 191 ? -5.836 -41 -17.141 1 93.94 191 PRO A CA 1
ATOM 1491 C C . PRO A 1 191 ? -4.578 -40.188 -16.859 1 93.94 191 PRO A C 1
ATOM 1493 O O . PRO A 1 191 ? -3.523 -40.438 -17.453 1 93.94 191 PRO A O 1
ATOM 1496 N N . ILE A 1 192 ? -4.637 -39.25 -16 1 93.31 192 ILE A N 1
ATOM 1497 C CA . ILE A 1 192 ? -3.441 -38.469 -15.703 1 93.31 192 ILE A CA 1
ATOM 1498 C C . ILE A 1 192 ? -2.488 -39.312 -14.844 1 93.31 192 ILE A C 1
ATOM 1500 O O . ILE A 1 192 ? -1.298 -39 -14.75 1 93.31 192 ILE A O 1
ATOM 1504 N N . TYR A 1 193 ? -2.977 -40.312 -14.172 1 95.06 193 TYR A N 1
ATOM 1505 C CA . TYR A 1 193 ? -2.158 -41.219 -13.383 1 95.06 193 TYR A CA 1
ATOM 1506 C C . TYR A 1 193 ? -1.684 -42.406 -14.219 1 95.06 193 TYR A C 1
ATOM 1508 O O . TYR A 1 193 ? -2.137 -43.531 -14.023 1 95.06 193 TYR A O 1
ATOM 1516 N N . LEU A 1 194 ? -0.704 -42.188 -15.055 1 95 194 LEU A N 1
ATOM 1517 C CA . LEU A 1 194 ? -0.107 -43.25 -15.875 1 95 194 LEU A CA 1
ATOM 1518 C C . LEU A 1 194 ? 0.626 -44.25 -15 1 95 194 LEU A C 1
ATOM 1520 O O . LEU A 1 194 ? 1.28 -43.875 -14.023 1 95 194 LEU A O 1
ATOM 1524 N N . GLN A 1 195 ? 0.475 -45.531 -15.43 1 95.25 195 GLN A N 1
ATOM 1525 C CA . GLN A 1 195 ? 1.091 -46.594 -14.648 1 95.25 195 GLN A CA 1
ATOM 1526 C C . GLN A 1 195 ? 1.844 -47.562 -15.555 1 95.25 195 GLN A C 1
ATOM 1528 O O . GLN A 1 195 ? 1.56 -47.656 -16.75 1 95.25 195 GLN A O 1
ATOM 1533 N N . VAL A 1 196 ? 2.869 -48.219 -14.984 1 96.56 196 VAL A N 1
ATOM 1534 C CA . VAL A 1 196 ? 3.607 -49.281 -15.648 1 96.56 196 VAL A CA 1
ATOM 1535 C C . VAL A 1 196 ? 3.564 -50.531 -14.797 1 96.56 196 VAL A C 1
ATOM 1537 O O . VAL A 1 196 ? 3.973 -50.531 -13.633 1 96.56 196 VAL A O 1
ATOM 1540 N N . PHE A 1 197 ? 3.031 -51.625 -15.406 1 97 197 PHE A N 1
ATOM 1541 C CA . PHE A 1 197 ? 3.084 -52.938 -14.758 1 97 197 PHE A CA 1
ATOM 1542 C C . PHE A 1 197 ? 4.258 -53.75 -15.289 1 97 197 PHE A C 1
ATOM 1544 O O . PHE A 1 197 ? 4.398 -53.938 -16.5 1 97 197 PHE A O 1
ATOM 1551 N N . ASN A 1 198 ? 5.055 -54.156 -14.469 1 96.94 198 ASN A N 1
ATOM 1552 C CA . ASN A 1 198 ? 6.184 -55.031 -14.75 1 96.94 198 ASN A CA 1
ATOM 1553 C C . ASN A 1 198 ? 5.945 -56.438 -14.211 1 96.94 198 ASN A C 1
ATOM 1555 O O . ASN A 1 198 ? 5.828 -56.625 -12.992 1 96.94 198 ASN A O 1
ATOM 1559 N N . ALA A 1 199 ? 5.961 -57.469 -15.141 1 97.31 199 ALA A N 1
ATOM 1560 C CA . ALA A 1 199 ? 5.57 -58.812 -14.695 1 97.31 199 ALA A CA 1
ATOM 1561 C C . ALA A 1 199 ? 6.535 -59.875 -15.219 1 97.31 199 ALA A C 1
ATOM 1563 O O . ALA A 1 199 ? 6.828 -59.906 -16.406 1 97.31 199 ALA A O 1
ATOM 1564 N N . SER A 1 200 ? 7.004 -60.75 -14.367 1 97.56 200 SER A N 1
ATOM 1565 C CA . SER A 1 200 ? 7.715 -61.969 -14.727 1 97.56 200 SER A CA 1
ATOM 1566 C C . SER A 1 200 ? 6.746 -63.125 -14.953 1 97.56 200 SER A C 1
ATOM 1568 O O . SER A 1 200 ? 5.98 -63.469 -14.062 1 97.56 200 SER A O 1
ATOM 1570 N N . ASN A 1 201 ? 6.867 -63.75 -16.125 1 97.88 201 ASN A N 1
ATOM 1571 C CA . ASN A 1 201 ? 5.879 -64.75 -16.5 1 97.88 201 ASN A CA 1
ATOM 1572 C C . ASN A 1 201 ? 6.531 -66.125 -16.75 1 97.88 201 ASN A C 1
ATOM 1574 O O . ASN A 1 201 ? 7.652 -66.188 -17.266 1 97.88 201 ASN A O 1
ATOM 1578 N N . THR A 1 202 ? 5.875 -67.125 -16.406 1 97.62 202 THR A N 1
ATOM 1579 C CA . THR A 1 202 ? 6.066 -68.5 -16.859 1 97.62 202 THR A CA 1
ATOM 1580 C C . THR A 1 202 ? 4.797 -69.062 -17.516 1 97.62 202 THR A C 1
ATOM 1582 O O . THR A 1 202 ? 3.756 -69.188 -16.875 1 97.62 202 THR A O 1
ATOM 1585 N N . ILE A 1 203 ? 4.922 -69.375 -18.75 1 98.44 203 ILE A N 1
ATOM 1586 C CA . ILE A 1 203 ? 3.758 -69.812 -19.547 1 98.44 203 ILE A CA 1
ATOM 1587 C C . ILE A 1 203 ? 3.977 -71.188 -20.156 1 98.44 203 ILE A C 1
ATOM 1589 O O . ILE A 1 203 ? 5.023 -71.438 -20.75 1 98.44 203 ILE A O 1
ATOM 1593 N N . ILE A 1 204 ? 3.02 -72 -20.047 1 97.88 204 ILE A N 1
ATOM 1594 C CA . ILE A 1 204 ? 3.064 -73.312 -20.672 1 97.88 204 ILE A CA 1
ATOM 1595 C C . ILE A 1 204 ? 2.156 -73.312 -21.891 1 97.88 204 ILE A C 1
ATOM 1597 O O . ILE A 1 204 ? 0.971 -73 -21.812 1 97.88 204 ILE A O 1
ATOM 1601 N N . VAL A 1 205 ? 2.727 -73.688 -22.984 1 97.12 205 VAL A N 1
ATOM 1602 C CA . VAL A 1 205 ? 2.012 -73.75 -24.266 1 97.12 205 VAL A CA 1
ATOM 1603 C C . VAL A 1 205 ? 2.014 -75.188 -24.734 1 97.12 205 VAL A C 1
ATOM 1605 O O . VAL A 1 205 ? 3.059 -75.875 -24.734 1 97.12 205 VAL A O 1
ATOM 1608 N N . GLN A 1 206 ? 0.866 -75.688 -25.156 1 95.25 206 GLN A N 1
ATOM 1609 C CA . GLN A 1 206 ? 0.725 -77.062 -25.625 1 95.25 206 GLN A CA 1
ATOM 1610 C C . GLN A 1 206 ? 0.03 -77.125 -26.984 1 95.25 206 GLN A C 1
ATOM 1612 O O . GLN A 1 206 ? -0.892 -76.312 -27.25 1 95.25 206 GLN A O 1
ATOM 1617 N N . GLU A 1 207 ? 0.524 -78 -27.766 1 91.12 207 GLU A N 1
ATOM 1618 C CA . GLU A 1 207 ? -0.18 -78.25 -29.016 1 91.12 207 GLU A CA 1
ATOM 1619 C C . GLU A 1 207 ? -1.404 -79.125 -28.797 1 91.12 207 GLU A C 1
ATOM 1621 O O . GLU A 1 207 ? -1.274 -80.312 -28.422 1 91.12 207 GLU A O 1
ATOM 1626 N N . ILE A 1 208 ? -2.508 -78.562 -29 1 88.88 208 ILE A N 1
ATOM 1627 C CA . ILE A 1 208 ? -3.777 -79.25 -28.844 1 88.88 208 ILE A CA 1
ATOM 1628 C C . ILE A 1 208 ? -4.535 -79.25 -30.172 1 88.88 208 ILE A C 1
ATOM 1630 O O . ILE A 1 208 ? -4.953 -78.188 -30.656 1 88.88 208 ILE A O 1
ATOM 1634 N N . ASN A 1 209 ? -4.812 -80.375 -30.75 1 81.69 209 ASN A N 1
ATOM 1635 C CA . ASN A 1 209 ? -5.512 -80.562 -32.031 1 81.69 209 ASN A CA 1
ATOM 1636 C C . ASN A 1 209 ? -4.883 -79.75 -33.125 1 81.69 209 ASN A C 1
ATOM 1638 O O . ASN A 1 209 ? -5.586 -79 -33.875 1 81.69 209 ASN A O 1
ATOM 1642 N N . GLY A 1 210 ? -3.564 -79.562 -33.062 1 77.62 210 GLY A N 1
ATOM 1643 C CA . GLY A 1 210 ? -2.824 -78.875 -34.125 1 77.62 210 GLY A CA 1
ATOM 1644 C C . GLY A 1 210 ? -2.617 -77.438 -33.875 1 77.62 210 GLY A C 1
ATOM 1645 O O . GLY A 1 210 ? -1.987 -76.75 -34.688 1 77.62 210 GLY A O 1
ATOM 1646 N N . LYS A 1 211 ? -3.143 -77 -32.812 1 86.56 211 LYS A N 1
ATOM 1647 C CA . LYS A 1 211 ? -3.012 -75.625 -32.5 1 86.56 211 LYS A CA 1
ATOM 1648 C C . LYS A 1 211 ? -2.246 -75.375 -31.203 1 86.56 211 LYS A C 1
ATOM 1650 O O . LYS A 1 211 ? -2.436 -76.125 -30.25 1 86.56 211 LYS A O 1
ATOM 1655 N N . MET A 1 212 ? -1.391 -74.438 -31.266 1 93 212 MET A N 1
ATOM 1656 C CA . MET A 1 212 ? -0.675 -74.062 -30.047 1 93 212 MET A CA 1
ATOM 1657 C C . MET A 1 212 ? -1.56 -73.25 -29.109 1 93 212 MET A C 1
ATOM 1659 O O . MET A 1 212 ? -2.033 -72.188 -29.469 1 93 212 MET A O 1
ATOM 1663 N N . GLU A 1 213 ? -1.805 -73.75 -27.875 1 95.81 213 GLU A N 1
ATOM 1664 C CA . GLU A 1 213 ? -2.643 -73.062 -26.891 1 95.81 213 GLU A CA 1
ATOM 1665 C C . GLU A 1 213 ? -1.947 -73 -25.531 1 95.81 213 GLU A C 1
ATOM 1667 O O . GLU A 1 213 ? -1.205 -73.938 -25.156 1 95.81 213 GLU A O 1
ATOM 1672 N N . ILE A 1 214 ? -2.201 -71.938 -24.828 1 97.69 214 ILE A N 1
ATOM 1673 C CA . ILE A 1 214 ? -1.636 -71.75 -23.5 1 97.69 214 ILE A CA 1
ATOM 1674 C C . ILE A 1 214 ? -2.471 -72.5 -22.469 1 97.69 214 ILE A C 1
ATOM 1676 O O . ILE A 1 214 ? -3.691 -72.312 -22.406 1 97.69 214 ILE A O 1
ATOM 1680 N N . THR A 1 215 ? -1.816 -73.25 -21.625 1 97.44 215 THR A N 1
ATOM 1681 C CA . THR A 1 215 ? -2.535 -74.062 -20.625 1 97.44 215 THR A CA 1
ATOM 1682 C C . THR A 1 215 ? -2.318 -73.5 -19.219 1 97.44 215 THR A C 1
ATOM 1684 O O . THR A 1 215 ? -3.119 -73.688 -18.328 1 97.44 215 THR A O 1
ATOM 1687 N N . SER A 1 216 ? -1.204 -72.812 -19.141 1 97.69 216 SER A N 1
ATOM 1688 C CA . SER A 1 216 ? -0.917 -72.25 -17.828 1 97.69 216 SER A CA 1
ATOM 1689 C C . SER A 1 216 ? -0.137 -70.938 -17.922 1 97.69 216 SER A C 1
ATOM 1691 O O . SER A 1 216 ? 0.741 -70.812 -18.766 1 97.69 216 SER A O 1
ATOM 1693 N N . LEU A 1 217 ? -0.487 -70 -16.984 1 98.31 217 LEU A N 1
ATOM 1694 C CA . LEU A 1 217 ? 0.193 -68.688 -16.844 1 98.31 217 LEU A CA 1
ATOM 1695 C C . LEU A 1 217 ? 0.506 -68.375 -15.383 1 98.31 217 LEU A C 1
ATOM 1697 O O . LEU A 1 217 ? -0.391 -68.438 -14.539 1 98.31 217 LEU A O 1
ATOM 1701 N N . THR A 1 218 ? 1.744 -68.25 -15.062 1 97.88 218 THR A N 1
ATOM 1702 C CA . THR A 1 218 ? 2.17 -67.688 -13.789 1 97.88 218 THR A CA 1
ATOM 1703 C C . THR A 1 218 ? 2.711 -66.25 -13.969 1 97.88 218 THR A C 1
ATOM 1705 O O . THR A 1 218 ? 3.693 -66.062 -14.688 1 97.88 218 THR A O 1
ATOM 1708 N N . TRP A 1 219 ? 2.055 -65.375 -13.258 1 97.56 219 TRP A N 1
ATOM 1709 C CA . TRP A 1 219 ? 2.324 -63.906 -13.367 1 97.56 219 TRP A CA 1
ATOM 1710 C C . TRP A 1 219 ? 2.764 -63.344 -12.023 1 97.56 219 TRP A C 1
ATOM 1712 O O . TRP A 1 219 ? 2.008 -63.375 -11.047 1 97.56 219 TRP A O 1
ATOM 1722 N N . ILE A 1 220 ? 4 -62.75 -11.898 1 97.62 220 ILE A N 1
ATOM 1723 C CA . ILE A 1 220 ? 4.484 -62.031 -10.727 1 97.62 220 ILE A CA 1
ATOM 1724 C C . ILE A 1 220 ? 4.75 -60.562 -11.109 1 97.62 220 ILE A C 1
ATOM 1726 O O . ILE A 1 220 ? 5.789 -60.25 -11.688 1 97.62 220 ILE A O 1
ATOM 1730 N N . GLY A 1 221 ? 3.811 -59.719 -10.672 1 97.25 221 GLY A N 1
ATOM 1731 C CA . GLY A 1 221 ? 3.838 -58.375 -11.188 1 97.25 221 GLY A CA 1
ATOM 1732 C C . GLY A 1 221 ? 4.043 -57.312 -10.102 1 97.25 221 GLY A C 1
ATOM 1733 O O . GLY A 1 221 ? 3.67 -57.531 -8.945 1 97.25 221 GLY A O 1
ATOM 1734 N N . ASN A 1 222 ? 4.645 -56.219 -10.445 1 96.88 222 ASN A N 1
ATOM 1735 C CA . ASN A 1 222 ? 4.727 -55 -9.641 1 96.88 222 ASN A CA 1
ATOM 1736 C C . ASN A 1 222 ? 4.43 -53.75 -10.469 1 96.88 222 ASN A C 1
ATOM 1738 O O . ASN A 1 222 ? 4.348 -53.812 -11.695 1 96.88 222 ASN A O 1
ATOM 1742 N N . GLU A 1 223 ? 4.227 -52.594 -9.711 1 95.81 223 GLU A N 1
ATOM 1743 C CA . GLU A 1 223 ? 3.928 -51.344 -10.367 1 95.81 223 GLU A CA 1
ATOM 1744 C C . GLU A 1 223 ? 5.113 -50.375 -10.289 1 95.81 223 GLU A C 1
ATOM 1746 O O . GLU A 1 223 ? 5.766 -50.281 -9.25 1 95.81 223 GLU A O 1
ATOM 1751 N N . LEU A 1 224 ? 5.395 -49.688 -11.352 1 94.31 224 LEU A N 1
ATOM 1752 C CA . LEU A 1 224 ? 6.414 -48.625 -11.422 1 94.31 224 LEU A CA 1
ATOM 1753 C C . LEU A 1 224 ? 5.824 -47.344 -11.969 1 94.31 224 LEU A C 1
ATOM 1755 O O . LEU A 1 224 ? 4.941 -47.375 -12.828 1 94.31 224 LEU A O 1
ATOM 1759 N N . PRO A 1 225 ? 6.344 -46.25 -11.438 1 93.88 225 PRO A N 1
ATOM 1760 C CA . PRO A 1 225 ? 5.949 -45 -12.086 1 93.88 225 PRO A CA 1
ATOM 1761 C C . PRO A 1 225 ? 6.668 -44.781 -13.414 1 93.88 225 PRO A C 1
ATOM 1763 O O . PRO A 1 225 ? 7.758 -45.312 -13.633 1 93.88 225 PRO A O 1
ATOM 1766 N N . PRO A 1 226 ? 6.062 -43.938 -14.273 1 94.25 226 PRO A N 1
ATOM 1767 C CA . PRO A 1 226 ? 6.73 -43.625 -15.539 1 94.25 226 PRO A CA 1
ATOM 1768 C C . PRO A 1 226 ? 8.125 -43.031 -15.328 1 94.25 226 PRO A C 1
ATOM 1770 O O . PRO A 1 226 ? 9.031 -43.312 -16.125 1 94.25 226 PRO A O 1
ATOM 1773 N N . SER A 1 227 ? 8.32 -42.281 -14.281 1 94.5 227 SER A N 1
ATOM 1774 C CA . SER A 1 227 ? 9.609 -41.625 -14.031 1 94.5 227 SER A CA 1
ATOM 1775 C C . SER A 1 227 ? 10.688 -42.688 -13.727 1 94.5 227 SER A C 1
ATOM 1777 O O . SER A 1 227 ? 11.875 -42.375 -13.82 1 94.5 227 SER A O 1
ATOM 1779 N N . ALA A 1 228 ? 10.32 -43.844 -13.336 1 93.94 228 ALA A N 1
ATOM 1780 C CA . ALA A 1 228 ? 11.273 -44.938 -13.055 1 93.94 228 ALA A CA 1
ATOM 1781 C C . ALA A 1 228 ? 11.688 -45.656 -14.336 1 93.94 228 ALA A C 1
ATOM 1783 O O . ALA A 1 228 ? 12.758 -46.25 -14.391 1 93.94 228 ALA A O 1
ATOM 1784 N N . VAL A 1 229 ? 10.844 -45.562 -15.352 1 94.5 229 VAL A N 1
ATOM 1785 C CA . VAL A 1 229 ? 11.125 -46.344 -16.562 1 94.5 229 VAL A CA 1
ATOM 1786 C C . VAL A 1 229 ? 11.57 -45.406 -17.688 1 94.5 229 VAL A C 1
ATOM 1788 O O . VAL A 1 229 ? 12.227 -45.844 -18.625 1 94.5 229 VAL A O 1
ATOM 1791 N N . ILE A 1 230 ? 11.188 -44.156 -17.656 1 94.69 230 ILE A N 1
ATOM 1792 C CA . ILE A 1 230 ? 11.617 -43.156 -18.625 1 94.69 230 ILE A CA 1
ATOM 1793 C C . ILE A 1 230 ? 12.648 -42.219 -17.984 1 94.69 230 ILE A C 1
ATOM 1795 O O . ILE A 1 230 ? 12.289 -41.312 -17.234 1 94.69 230 ILE A O 1
ATOM 1799 N N . ALA A 1 231 ? 13.859 -42.375 -18.328 1 93.12 231 ALA A N 1
ATOM 1800 C CA . ALA A 1 231 ? 14.93 -41.562 -17.734 1 93.12 231 ALA A CA 1
ATOM 1801 C C . ALA A 1 231 ? 14.719 -40.094 -18.047 1 93.12 231 ALA A C 1
ATOM 1803 O O . ALA A 1 231 ? 14.5 -39.688 -19.188 1 93.12 231 ALA A O 1
ATOM 1804 N N . GLY A 1 232 ? 14.672 -39.25 -17.016 1 94.38 232 GLY A N 1
ATOM 1805 C CA . GLY A 1 232 ? 14.555 -37.812 -17.188 1 94.38 232 GLY A CA 1
ATOM 1806 C C . GLY A 1 232 ? 13.117 -37.312 -17.156 1 94.38 232 GLY A C 1
ATOM 1807 O O . GLY A 1 232 ? 12.867 -36.125 -17.203 1 94.38 232 GLY A O 1
ATOM 1808 N N . TYR A 1 233 ? 12.18 -38.25 -17.172 1 95.12 233 TYR A N 1
ATOM 1809 C CA . TYR A 1 233 ? 10.781 -37.875 -17.016 1 95.12 233 TYR A CA 1
ATOM 1810 C C . TYR A 1 233 ? 10.469 -37.469 -15.578 1 95.12 233 TYR A C 1
ATOM 1812 O O . TYR A 1 233 ? 10.922 -38.125 -14.641 1 95.12 233 TYR A O 1
ATOM 1820 N N . PRO A 1 234 ? 9.773 -36.406 -15.414 1 94.5 234 PRO A N 1
ATOM 1821 C CA . PRO A 1 234 ? 9.516 -35.969 -14.047 1 94.5 234 PRO A CA 1
ATOM 1822 C C . PRO A 1 234 ? 8.523 -36.875 -13.312 1 94.5 234 PRO A C 1
ATOM 1824 O O . PRO A 1 234 ? 7.781 -37.625 -13.945 1 94.5 234 PRO A O 1
ATOM 1827 N N . SER A 1 235 ? 8.609 -36.688 -11.977 1 95 235 SER A N 1
ATOM 1828 C CA . SER A 1 235 ? 7.574 -37.375 -11.188 1 95 235 SER A CA 1
ATOM 1829 C C . SER A 1 235 ? 6.191 -36.812 -11.484 1 95 235 SER A C 1
ATOM 1831 O O . SER A 1 235 ? 6.039 -35.594 -11.633 1 95 235 SER A O 1
ATOM 1833 N N . GLN A 1 236 ? 5.238 -37.719 -11.562 1 94.56 236 GLN A N 1
ATOM 1834 C CA . GLN A 1 236 ? 3.875 -37.25 -11.805 1 94.56 236 GLN A CA 1
ATOM 1835 C C . GLN A 1 236 ? 3.367 -36.406 -10.656 1 94.56 236 GLN A C 1
ATOM 1837 O O . GLN A 1 236 ? 2.582 -35.469 -10.859 1 94.56 236 GLN A O 1
ATOM 1842 N N . HIS A 1 237 ? 3.811 -36.688 -9.445 1 95.06 237 HIS A N 1
ATOM 1843 C CA . HIS A 1 237 ? 3.434 -35.875 -8.281 1 95.06 237 HIS A CA 1
ATOM 1844 C C . HIS A 1 237 ? 3.924 -34.438 -8.422 1 95.06 237 HIS A C 1
ATOM 1846 O O . HIS A 1 237 ? 3.164 -33.5 -8.195 1 95.06 237 HIS A O 1
ATOM 1852 N N . THR A 1 238 ? 5.145 -34.25 -8.828 1 94.62 238 THR A N 1
ATOM 1853 C CA . THR A 1 238 ? 5.727 -32.938 -8.984 1 94.62 238 THR A CA 1
ATOM 1854 C C . THR A 1 238 ? 5.051 -32.188 -10.125 1 94.62 238 THR A C 1
ATOM 1856 O O . THR A 1 238 ? 4.742 -31 -9.992 1 94.62 238 THR A O 1
ATOM 1859 N N . LEU A 1 239 ? 4.852 -32.875 -11.164 1 95.75 239 LEU A N 1
ATOM 1860 C CA . LEU A 1 239 ? 4.199 -32.25 -12.32 1 95.75 239 LEU A CA 1
ATOM 1861 C C . LEU A 1 239 ? 2.816 -31.734 -11.953 1 95.75 239 LEU A C 1
ATOM 1863 O O . LEU A 1 239 ? 2.502 -30.578 -12.219 1 95.75 239 LEU A O 1
ATOM 1867 N N . GLU A 1 240 ? 2.029 -32.594 -11.367 1 96.81 240 GLU A N 1
ATOM 1868 C CA . GLU A 1 240 ? 0.655 -32.219 -11.047 1 96.81 240 GLU A CA 1
ATOM 1869 C C . GLU A 1 240 ? 0.614 -31.172 -9.922 1 96.81 240 GLU A C 1
ATOM 1871 O O . GLU A 1 240 ? -0.266 -30.312 -9.898 1 96.81 240 GLU A O 1
ATOM 1876 N N . SER A 1 241 ? 1.544 -31.234 -8.984 1 97.5 241 SER A N 1
ATOM 1877 C CA . SER A 1 241 ? 1.646 -30.219 -7.945 1 97.5 241 SER A CA 1
ATOM 1878 C C . SER A 1 241 ? 1.854 -28.828 -8.547 1 97.5 241 SER A C 1
ATOM 1880 O O . SER A 1 241 ? 1.23 -27.859 -8.117 1 97.5 241 SER A O 1
ATOM 1882 N N . ASN A 1 242 ? 2.699 -28.766 -9.516 1 97.31 242 ASN A N 1
ATOM 1883 C CA . ASN A 1 242 ? 2.955 -27.5 -10.18 1 97.31 242 ASN A CA 1
ATOM 1884 C C . ASN A 1 242 ? 1.726 -27 -10.93 1 97.31 242 ASN A C 1
ATOM 1886 O O . ASN A 1 242 ? 1.443 -25.797 -10.945 1 97.31 242 ASN A O 1
ATOM 1890 N N . VAL A 1 243 ? 1.003 -27.875 -11.516 1 97.75 243 VAL A N 1
ATOM 1891 C CA . VAL A 1 243 ? -0.175 -27.484 -12.281 1 97.75 243 VAL A CA 1
ATOM 1892 C C . VAL A 1 243 ? -1.228 -26.906 -11.344 1 97.75 243 VAL A C 1
ATOM 1894 O O . VAL A 1 243 ? -1.749 -25.812 -11.594 1 97.75 243 VAL A O 1
ATOM 1897 N N . VAL A 1 244 ? -1.514 -27.594 -10.281 1 98.25 244 VAL A N 1
ATOM 1898 C CA . VAL A 1 244 ? -2.566 -27.141 -9.383 1 98.25 244 VAL A CA 1
ATOM 1899 C C . VAL A 1 244 ? -2.133 -25.859 -8.688 1 98.25 244 VAL A C 1
ATOM 1901 O O . VAL A 1 244 ? -2.953 -24.969 -8.445 1 98.25 244 VAL A O 1
ATOM 1904 N N . LEU A 1 245 ? -0.871 -25.766 -8.352 1 98.12 245 LEU A N 1
ATOM 1905 C CA . LEU A 1 245 ? -0.361 -24.531 -7.758 1 98.12 245 LEU A CA 1
ATOM 1906 C C . LEU A 1 245 ? -0.525 -23.359 -8.727 1 98.12 245 LEU A C 1
ATOM 1908 O O . LEU A 1 245 ? -0.904 -22.266 -8.312 1 98.12 245 LEU A O 1
ATOM 1912 N N . SER A 1 246 ? -0.245 -23.594 -9.945 1 97.81 246 SER A N 1
ATOM 1913 C CA . SER A 1 246 ? -0.411 -22.562 -10.969 1 97.81 246 SER A CA 1
ATOM 1914 C C . SER A 1 246 ? -1.846 -22.047 -11.008 1 97.81 246 SER A C 1
ATOM 1916 O O . SER A 1 246 ? -2.076 -20.844 -11.133 1 97.81 246 SER A O 1
ATOM 1918 N N . GLU A 1 247 ? -2.771 -22.906 -10.922 1 97.69 247 GLU A N 1
ATOM 1919 C CA . GLU A 1 247 ? -4.18 -22.516 -10.977 1 97.69 247 GLU A CA 1
ATOM 1920 C C . GLU A 1 247 ? -4.547 -21.625 -9.797 1 97.69 247 GLU A C 1
ATOM 1922 O O . GLU A 1 247 ? -5.211 -20.594 -9.977 1 97.69 247 GLU A O 1
ATOM 1927 N N . VAL A 1 248 ? -4.066 -21.969 -8.648 1 98.38 248 VAL A N 1
ATOM 1928 C CA . VAL A 1 248 ? -4.418 -21.219 -7.449 1 98.38 248 VAL A CA 1
ATOM 1929 C C . VAL A 1 248 ? -3.676 -19.891 -7.43 1 98.38 248 VAL A C 1
ATOM 1931 O O . VAL A 1 248 ? -4.266 -18.844 -7.137 1 98.38 248 VAL A O 1
ATOM 1934 N N . LEU A 1 249 ? -2.375 -19.891 -7.773 1 98.38 249 LEU A N 1
ATOM 1935 C CA . LEU A 1 249 ? -1.613 -18.656 -7.816 1 98.38 249 LEU A CA 1
ATOM 1936 C C . LEU A 1 249 ? -2.162 -17.719 -8.883 1 98.38 249 LEU A C 1
ATOM 1938 O O . LEU A 1 249 ? -2.139 -16.484 -8.711 1 98.38 249 LEU A O 1
ATOM 1942 N N . SER A 1 250 ? -2.621 -18.281 -9.969 1 98.19 250 SER A N 1
ATOM 1943 C CA . SER A 1 250 ? -3.23 -17.469 -11.016 1 98.19 250 SER A CA 1
ATOM 1944 C C . SER A 1 250 ? -4.508 -16.797 -10.523 1 98.19 250 SER A C 1
ATOM 1946 O O . SER A 1 250 ? -4.789 -15.648 -10.883 1 98.19 250 SER A O 1
ATOM 1948 N N . GLU A 1 251 ? -5.266 -17.5 -9.742 1 98.31 251 GLU A N 1
ATOM 1949 C CA . GLU A 1 251 ? -6.461 -16.922 -9.156 1 98.31 251 GLU A CA 1
ATOM 1950 C C . GLU A 1 251 ? -6.102 -15.758 -8.219 1 98.31 251 GLU A C 1
ATOM 1952 O O . GLU A 1 251 ? -6.68 -14.68 -8.32 1 98.31 251 GLU A O 1
ATOM 1957 N N . ILE A 1 252 ? -5.203 -16 -7.324 1 98.19 252 ILE A N 1
ATOM 1958 C CA . ILE A 1 252 ? -4.77 -15 -6.355 1 98.19 252 ILE A CA 1
ATOM 1959 C C . ILE A 1 252 ? -4.219 -13.773 -7.09 1 98.19 252 ILE A C 1
ATOM 1961 O O . ILE A 1 252 ? -4.582 -12.641 -6.781 1 98.19 252 ILE A O 1
ATOM 1965 N N . ASN A 1 253 ? -3.342 -14.078 -8.109 1 98.38 253 ASN A N 1
ATOM 1966 C CA . ASN A 1 253 ? -2.814 -13.016 -8.953 1 98.38 253 ASN A CA 1
ATOM 1967 C C . ASN A 1 253 ? -3.932 -12.25 -9.656 1 98.38 253 ASN A C 1
ATOM 1969 O O . ASN A 1 253 ? -3.846 -11.031 -9.828 1 98.38 253 ASN A O 1
ATOM 1973 N N . GLY A 1 254 ? -4.93 -12.961 -10.062 1 97.88 254 GLY A N 1
ATOM 1974 C CA . GLY A 1 254 ? -6.07 -12.32 -10.703 1 97.88 254 GLY A CA 1
ATOM 1975 C C . GLY A 1 254 ? -6.816 -11.367 -9.789 1 97.88 254 GLY A C 1
ATOM 1976 O O . GLY A 1 254 ? -7.305 -10.328 -10.234 1 97.88 254 GLY A O 1
ATOM 1977 N N . LEU A 1 255 ? -6.91 -11.711 -8.516 1 97.88 255 LEU A N 1
ATOM 1978 C CA . LEU A 1 255 ? -7.508 -10.82 -7.535 1 97.88 255 LEU A CA 1
ATOM 1979 C C . LEU A 1 255 ? -6.648 -9.57 -7.332 1 97.88 255 LEU A C 1
ATOM 1981 O O . LEU A 1 255 ? -7.172 -8.461 -7.234 1 97.88 255 LEU A O 1
ATOM 1985 N N . GLY A 1 256 ? -5.352 -9.75 -7.316 1 97.19 256 GLY A N 1
ATOM 1986 C CA . GLY A 1 256 ? -4.441 -8.617 -7.219 1 97.19 256 GLY A CA 1
ATOM 1987 C C . GLY A 1 256 ? -4.492 -7.703 -8.43 1 97.19 256 GLY A C 1
ATOM 1988 O O . GLY A 1 256 ? -4.59 -6.48 -8.289 1 97.19 256 GLY A O 1
ATOM 1989 N N . GLY A 1 257 ? -4.488 -8.336 -9.617 1 95.19 257 GLY A N 1
ATOM 1990 C CA . GLY A 1 257 ? -4.508 -7.594 -10.867 1 95.19 257 GLY A CA 1
ATOM 1991 C C . GLY A 1 257 ? -5.902 -7.18 -11.297 1 95.19 257 GLY A C 1
ATOM 1992 O O . GLY A 1 257 ? -6.082 -6.566 -12.352 1 95.19 257 GLY A O 1
ATOM 1993 N N . GLU A 1 258 ? -6.887 -7.598 -10.461 1 94.19 258 GLU A N 1
ATOM 1994 C CA . GLU A 1 258 ? -8.289 -7.289 -10.727 1 94.19 258 GLU A CA 1
ATOM 1995 C C . GLU A 1 258 ? -8.68 -7.684 -12.148 1 94.19 258 GLU A C 1
ATOM 1997 O O . GLU A 1 258 ? -9.242 -6.871 -12.891 1 94.19 258 GLU A O 1
ATOM 2002 N N . PHE A 1 259 ? -8.375 -8.867 -12.516 1 96.69 259 PHE A N 1
ATOM 2003 C CA . PHE A 1 259 ? -8.75 -9.375 -13.828 1 96.69 259 PHE A CA 1
ATOM 2004 C C . PHE A 1 259 ? -10.258 -9.539 -13.93 1 96.69 259 PHE A C 1
ATOM 2006 O O . PHE A 1 259 ? -10.969 -9.469 -12.922 1 96.69 259 PHE A O 1
ATOM 2013 N N . ASN A 1 260 ? -10.672 -9.75 -15.172 1 96.75 260 ASN A N 1
ATOM 2014 C CA . ASN A 1 260 ? -12.086 -10.07 -15.375 1 96.75 260 ASN A CA 1
ATOM 2015 C C . ASN A 1 260 ? -12.516 -11.266 -14.539 1 96.75 260 ASN A C 1
ATOM 2017 O O . ASN A 1 260 ? -11.781 -12.258 -14.438 1 96.75 260 ASN A O 1
ATOM 2021 N N . PRO A 1 261 ? -13.703 -11.18 -13.984 1 97.12 261 PRO A N 1
ATOM 2022 C CA . PRO A 1 261 ? -14.188 -12.242 -13.102 1 97.12 261 PRO A CA 1
ATOM 2023 C C . PRO A 1 261 ? -14.164 -13.617 -13.766 1 97.12 261 PRO A C 1
ATOM 2025 O O . PRO A 1 261 ? -13.875 -14.617 -13.109 1 97.12 261 PRO A O 1
ATOM 2028 N N . THR A 1 262 ? -14.445 -13.656 -15.039 1 97.5 262 THR A N 1
ATOM 2029 C CA . THR A 1 262 ? -14.445 -14.938 -15.75 1 97.5 262 THR A CA 1
ATOM 2030 C C . THR A 1 262 ? -13.039 -15.523 -15.797 1 97.5 262 THR A C 1
ATOM 2032 O O . THR A 1 262 ? -12.867 -16.75 -15.766 1 97.5 262 THR A O 1
ATOM 2035 N N . THR A 1 263 ? -12.078 -14.633 -15.891 1 97.5 263 THR A N 1
ATOM 2036 C CA . THR A 1 263 ? -10.688 -15.07 -15.883 1 97.5 263 THR A CA 1
ATOM 2037 C C . THR A 1 263 ? -10.289 -15.594 -14.508 1 97.5 263 THR A C 1
ATOM 2039 O O . THR A 1 263 ? -9.617 -16.625 -14.398 1 97.5 263 THR A O 1
ATOM 2042 N N . ILE A 1 264 ? -10.727 -14.953 -13.492 1 97.81 264 ILE A N 1
ATOM 2043 C CA . ILE A 1 264 ? -10.383 -15.359 -12.133 1 97.81 264 ILE A CA 1
ATOM 2044 C C . ILE A 1 264 ? -11.047 -16.703 -11.812 1 97.81 264 ILE A C 1
ATOM 2046 O O . ILE A 1 264 ? -10.438 -17.562 -11.18 1 97.81 264 ILE A O 1
ATOM 2050 N N . ALA A 1 265 ? -12.234 -16.938 -12.297 1 98.12 265 ALA A N 1
ATOM 2051 C CA . ALA A 1 265 ? -13.031 -18.109 -11.945 1 98.12 265 ALA A CA 1
ATOM 2052 C C . ALA A 1 265 ? -12.805 -19.234 -12.945 1 98.12 265 ALA A C 1
ATOM 2054 O O . ALA A 1 265 ? -13.461 -20.281 -12.875 1 98.12 265 ALA A O 1
ATOM 2055 N N . GLN A 1 266 ? -11.906 -19.109 -13.859 1 96.88 266 GLN A N 1
ATOM 2056 C CA . GLN A 1 266 ? -11.797 -20 -15.016 1 96.88 266 GLN A CA 1
ATOM 2057 C C . GLN A 1 266 ? -11.5 -21.438 -14.586 1 96.88 266 GLN A C 1
ATOM 2059 O O . GLN A 1 266 ? -11.852 -22.391 -15.289 1 96.88 266 GLN A O 1
ATOM 2064 N N . ASN A 1 267 ? -10.93 -21.625 -13.445 1 97.56 267 ASN A N 1
ATOM 2065 C CA . ASN A 1 267 ? -10.523 -22.969 -13.039 1 97.56 267 ASN A CA 1
ATOM 2066 C C . ASN A 1 267 ? -11.508 -23.578 -12.047 1 97.56 267 ASN A C 1
ATOM 2068 O O . ASN A 1 267 ? -11.266 -24.656 -11.508 1 97.56 267 ASN A O 1
ATOM 2072 N N . PHE A 1 268 ? -12.602 -22.906 -11.781 1 98.62 268 PHE A N 1
ATOM 2073 C CA . PHE A 1 268 ? -13.641 -23.469 -10.914 1 98.62 268 PHE A CA 1
ATOM 2074 C C . PHE A 1 268 ? -14.531 -24.422 -11.688 1 98.62 268 PHE A C 1
ATOM 2076 O O . PHE A 1 268 ? -14.859 -24.172 -12.852 1 98.62 268 PHE A O 1
ATOM 2083 N N . ALA A 1 269 ? -14.891 -25.5 -11.031 1 98.12 269 ALA A N 1
ATOM 2084 C CA . ALA A 1 269 ? -15.898 -26.391 -11.594 1 98.12 269 ALA A CA 1
ATOM 2085 C C . ALA A 1 269 ? -17.25 -25.703 -11.688 1 98.12 269 ALA A C 1
ATOM 2087 O O . ALA A 1 269 ? -17.531 -24.766 -10.93 1 98.12 269 ALA A O 1
ATOM 2088 N N . PRO A 1 270 ? -18.109 -26.141 -12.539 1 97.12 270 PRO A N 1
ATOM 2089 C CA . PRO A 1 270 ? -19.406 -25.5 -12.719 1 97.12 270 PRO A CA 1
ATOM 2090 C C . PRO A 1 270 ? -20.234 -25.484 -11.43 1 97.12 270 PRO A C 1
ATOM 2092 O O . PRO A 1 270 ? -20.984 -24.531 -11.188 1 97.12 270 PRO A O 1
ATOM 2095 N N . ASN A 1 271 ? -20.078 -26.484 -10.586 1 97.06 271 ASN A N 1
ATOM 2096 C CA . ASN A 1 271 ? -20.844 -26.562 -9.344 1 97.06 271 ASN A CA 1
ATOM 2097 C C . ASN A 1 271 ? -19.953 -26.328 -8.125 1 97.06 271 ASN A C 1
ATOM 2099 O O . ASN A 1 271 ? -20.25 -26.797 -7.031 1 97.06 271 ASN A O 1
ATOM 2103 N N . ALA A 1 272 ? -18.844 -25.656 -8.375 1 98.62 272 ALA A N 1
ATOM 2104 C CA . ALA A 1 272 ? -17.906 -25.406 -7.293 1 98.62 272 ALA A CA 1
ATOM 2105 C C . ALA A 1 272 ? -18.531 -24.547 -6.195 1 98.62 272 ALA A C 1
ATOM 2107 O O . ALA A 1 272 ? -19.531 -23.891 -6.422 1 98.62 272 ALA A O 1
ATOM 2108 N N . VAL A 1 273 ? -17.953 -24.562 -4.977 1 98.75 273 VAL A N 1
ATOM 2109 C CA . VAL A 1 273 ? -18.391 -23.75 -3.852 1 98.75 273 VAL A CA 1
ATOM 2110 C C . VAL A 1 273 ? -17.234 -22.891 -3.357 1 98.75 273 VAL A C 1
ATOM 2112 O O . VAL A 1 273 ? -16.172 -23.406 -3.02 1 98.75 273 VAL A O 1
ATOM 2115 N N . LEU A 1 274 ? -17.406 -21.656 -3.373 1 98.75 274 LEU A N 1
ATOM 2116 C CA . LEU A 1 274 ? -16.531 -20.703 -2.672 1 98.75 274 LEU A CA 1
ATOM 2117 C C . LEU A 1 274 ? -17.125 -20.328 -1.319 1 98.75 274 LEU A C 1
ATOM 2119 O O . LEU A 1 274 ? -18.141 -19.625 -1.256 1 98.75 274 LEU A O 1
ATOM 2123 N N . GLU A 1 275 ? -16.547 -20.797 -0.269 1 98.75 275 GLU A N 1
ATOM 2124 C CA . GLU A 1 275 ? -16.984 -20.484 1.092 1 98.75 275 GLU A CA 1
ATOM 2125 C C . GLU A 1 275 ? -16.219 -19.297 1.66 1 98.75 275 GLU A C 1
ATOM 2127 O O . GLU A 1 275 ? -15.055 -19.422 2.039 1 98.75 275 GLU A O 1
ATOM 2132 N N . VAL A 1 276 ? -16.906 -18.203 1.736 1 98.44 276 VAL A N 1
ATOM 2133 C CA . VAL A 1 276 ? -16.312 -16.969 2.252 1 98.44 276 VAL A CA 1
ATOM 2134 C C . VAL A 1 276 ? -16.703 -16.766 3.713 1 98.44 276 VAL A C 1
ATOM 2136 O O . VAL A 1 276 ? -17.891 -16.734 4.035 1 98.44 276 VAL A O 1
ATOM 2139 N N . THR A 1 277 ? -15.75 -16.672 4.625 1 98 277 THR A N 1
ATOM 2140 C CA . THR A 1 277 ? -15.992 -16.484 6.051 1 98 277 THR A CA 1
ATOM 2141 C C . THR A 1 277 ? -15.078 -15.406 6.621 1 98 277 THR A C 1
ATOM 2143 O O . THR A 1 277 ? -14.133 -14.977 5.957 1 98 277 THR A O 1
ATOM 2146 N N . GLY A 1 278 ? -15.344 -14.914 7.836 1 97.44 278 GLY A N 1
ATOM 2147 C CA . GLY A 1 278 ? -14.516 -13.93 8.516 1 97.44 278 GLY A CA 1
ATOM 2148 C C . GLY A 1 278 ? -14.961 -12.5 8.273 1 97.44 278 GLY A C 1
ATOM 2149 O O . GLY A 1 278 ? -16.156 -12.219 8.188 1 97.44 278 GLY A O 1
ATOM 2150 N N . GLN A 1 279 ? -14.023 -11.586 8.359 1 96.12 279 GLN A N 1
ATOM 2151 C CA . GLN A 1 279 ? -14.297 -10.156 8.273 1 96.12 279 GLN A CA 1
ATOM 2152 C C . GLN A 1 279 ? -13.82 -9.578 6.941 1 96.12 279 GLN A C 1
ATOM 2154 O O . GLN A 1 279 ? -12.648 -9.695 6.598 1 96.12 279 GLN A O 1
ATOM 2159 N N . LEU A 1 280 ? -14.742 -9.039 6.203 1 96.75 280 LEU A N 1
ATOM 2160 C CA . LEU A 1 280 ? -14.484 -8.32 4.961 1 96.75 280 LEU A CA 1
ATOM 2161 C C . LEU A 1 280 ? -15.164 -6.957 4.973 1 96.75 280 LEU A C 1
ATOM 2163 O O . LEU A 1 280 ? -16 -6.684 5.832 1 96.75 280 LEU A O 1
ATOM 2167 N N . PRO A 1 281 ? -14.711 -6.051 4.105 1 95.25 281 PRO A N 1
ATOM 2168 C CA . PRO A 1 281 ? -15.484 -4.809 3.98 1 95.25 281 PRO A CA 1
ATOM 2169 C C . PRO A 1 281 ? -16.984 -5.051 3.828 1 95.25 281 PRO A C 1
ATOM 2171 O O . PRO A 1 281 ? -17.391 -6.094 3.312 1 95.25 281 PRO A O 1
ATOM 2174 N N . PRO A 1 282 ? -17.766 -4.156 4.203 1 91.5 282 PRO A N 1
ATOM 2175 C CA . PRO A 1 282 ? -19.219 -4.391 4.34 1 91.5 282 PRO A CA 1
ATOM 2176 C C . PRO A 1 282 ? -19.891 -4.742 3.016 1 91.5 282 PRO A C 1
ATOM 2178 O O . PRO A 1 282 ? -20.969 -5.324 3.008 1 91.5 282 PRO A O 1
ATOM 2181 N N . VAL A 1 283 ? -19.344 -4.473 1.935 1 96.06 283 VAL A N 1
ATOM 2182 C CA . VAL A 1 283 ? -19.953 -4.746 0.636 1 96.06 283 VAL A CA 1
ATOM 2183 C C . VAL A 1 283 ? -19.938 -6.25 0.37 1 96.06 283 VAL A C 1
ATOM 2185 O O . VAL A 1 283 ? -20.75 -6.754 -0.422 1 96.06 283 VAL A O 1
ATOM 2188 N N . PHE A 1 284 ? -19.031 -6.98 1.036 1 96.38 284 PHE A N 1
ATOM 2189 C CA . PHE A 1 284 ? -18.922 -8.43 0.871 1 96.38 284 PHE A CA 1
ATOM 2190 C C . PHE A 1 284 ? -19.781 -9.156 1.906 1 96.38 284 PHE A C 1
ATOM 2192 O O . PHE A 1 284 ? -19.734 -8.82 3.092 1 96.38 284 PHE A O 1
ATOM 2199 N N . THR A 1 285 ? -20.531 -10.047 1.479 1 94.94 285 THR A N 1
ATOM 2200 C CA . THR A 1 285 ? -21.328 -10.859 2.387 1 94.94 285 THR A CA 1
ATOM 2201 C C . THR A 1 285 ? -20.719 -12.242 2.566 1 94.94 285 THR A C 1
ATOM 2203 O O . THR A 1 285 ? -20.578 -13 1.6 1 94.94 285 THR A O 1
ATOM 2206 N N . PRO A 1 286 ? -20.375 -12.516 3.811 1 96.19 286 PRO A N 1
ATOM 2207 C CA . PRO A 1 286 ? -19.891 -13.875 4.027 1 96.19 286 PRO A CA 1
ATOM 2208 C C . PRO A 1 286 ? -20.969 -14.93 3.734 1 96.19 286 PRO A C 1
ATOM 2210 O O . PRO A 1 286 ? -22.156 -14.688 3.945 1 96.19 286 PRO A O 1
ATOM 2213 N N . GLY A 1 287 ? -20.562 -16.062 3.193 1 97.75 287 GLY A N 1
ATOM 2214 C CA . GLY A 1 287 ? -21.469 -17.156 2.844 1 97.75 287 GLY A CA 1
ATOM 2215 C C . GLY A 1 287 ? -20.906 -18.062 1.77 1 97.75 287 GLY A C 1
ATOM 2216 O O . GLY A 1 287 ? -19.719 -17.984 1.437 1 97.75 287 GLY A O 1
ATOM 2217 N N . ASN A 1 288 ? -21.781 -19 1.355 1 98.31 288 ASN A N 1
ATOM 2218 C CA . ASN A 1 288 ? -21.406 -19.953 0.306 1 98.31 288 ASN A CA 1
ATOM 2219 C C . ASN A 1 288 ? -21.844 -19.453 -1.071 1 98.31 288 ASN A C 1
ATOM 2221 O O . ASN A 1 288 ? -23.031 -19.266 -1.32 1 98.31 288 ASN A O 1
ATOM 2225 N N . TYR A 1 289 ? -20.906 -19.203 -1.85 1 98.5 289 TYR A N 1
ATOM 2226 C CA . TYR A 1 289 ? -21.172 -18.906 -3.254 1 98.5 289 TYR A CA 1
ATOM 2227 C C . TYR A 1 289 ? -21.094 -20.172 -4.102 1 98.5 289 TYR A C 1
ATOM 2229 O O . TYR A 1 289 ? -20 -20.641 -4.426 1 98.5 289 TYR A O 1
ATOM 2237 N N . THR A 1 290 ? -22.234 -20.656 -4.516 1 98.38 290 THR A N 1
ATOM 2238 C CA . THR A 1 290 ? -22.297 -21.938 -5.227 1 98.38 290 THR A CA 1
ATOM 2239 C C . THR A 1 290 ? -22.562 -21.703 -6.715 1 98.38 290 THR A C 1
ATOM 2241 O O . THR A 1 290 ? -23.531 -21.031 -7.086 1 98.38 290 THR A O 1
ATOM 2244 N N . GLY A 1 291 ? -21.703 -22.328 -7.523 1 98.38 291 GLY A N 1
ATOM 2245 C CA . GLY A 1 291 ? -21.812 -22.156 -8.961 1 98.38 291 GLY A CA 1
ATOM 2246 C C . GLY A 1 291 ? -20.938 -21.047 -9.508 1 98.38 291 GLY A C 1
ATOM 2247 O O . GLY A 1 291 ? -20.672 -20.062 -8.805 1 98.38 291 GLY A O 1
ATOM 2248 N N . ILE A 1 292 ? -20.562 -21.188 -10.727 1 97.88 292 ILE A N 1
ATOM 2249 C CA . ILE A 1 292 ? -19.609 -20.281 -11.344 1 97.88 292 ILE A CA 1
ATOM 2250 C C . ILE A 1 292 ? -20.172 -18.859 -11.375 1 97.88 292 ILE A C 1
ATOM 2252 O O . ILE A 1 292 ? -19.438 -17.891 -11.18 1 97.88 292 ILE A O 1
ATOM 2256 N N . SER A 1 293 ? -21.438 -18.734 -11.57 1 97.75 293 SER A N 1
ATOM 2257 C CA . SER A 1 293 ? -22.047 -17.422 -11.672 1 97.75 293 SER A CA 1
ATOM 2258 C C . SER A 1 293 ? -21.938 -16.656 -10.359 1 97.75 293 SER A C 1
ATOM 2260 O O . SER A 1 293 ? -21.625 -15.461 -10.352 1 97.75 293 SER A O 1
ATOM 2262 N N . LYS A 1 294 ? -22.281 -17.359 -9.297 1 98.12 294 LYS A N 1
ATOM 2263 C CA . LYS A 1 294 ? -22.203 -16.703 -7.996 1 98.12 294 LYS A CA 1
ATOM 2264 C C . LYS A 1 294 ? -20.75 -16.391 -7.625 1 98.12 294 LYS A C 1
ATOM 2266 O O . LYS A 1 294 ? -20.469 -15.375 -6.996 1 98.12 294 LYS A O 1
ATOM 2271 N N . ILE A 1 295 ? -19.906 -17.281 -7.992 1 98.56 295 ILE A N 1
ATOM 2272 C CA . ILE A 1 295 ? -18.484 -17.062 -7.723 1 98.56 295 ILE A CA 1
ATOM 2273 C C . ILE A 1 295 ? -17.984 -15.867 -8.523 1 98.56 295 ILE A C 1
ATOM 2275 O O . ILE A 1 295 ? -17.297 -15 -7.988 1 98.56 295 ILE A O 1
ATOM 2279 N N . GLU A 1 296 ? -18.391 -15.781 -9.773 1 98.31 296 GLU A N 1
ATOM 2280 C CA . GLU A 1 296 ? -18.031 -14.633 -10.602 1 98.31 296 GLU A CA 1
ATOM 2281 C C . GLU A 1 296 ? -18.625 -13.344 -10.031 1 98.31 296 GLU A C 1
ATOM 2283 O O . GLU A 1 296 ? -18 -12.281 -10.125 1 98.31 296 GLU A O 1
ATOM 2288 N N . SER A 1 297 ? -19.766 -13.406 -9.438 1 98.19 297 SER A N 1
ATOM 2289 C CA . SER A 1 297 ? -20.375 -12.234 -8.82 1 98.19 297 SER A CA 1
ATOM 2290 C C . SER A 1 297 ? -19.547 -11.727 -7.652 1 98.19 297 SER A C 1
ATOM 2292 O O . SER A 1 297 ? -19.438 -10.516 -7.449 1 98.19 297 SER A O 1
ATOM 2294 N N . PHE A 1 298 ? -19.109 -12.609 -6.891 1 98.19 298 PHE A N 1
ATOM 2295 C CA . PHE A 1 298 ? -18.219 -12.219 -5.805 1 98.19 298 PHE A CA 1
ATOM 2296 C C . PHE A 1 298 ? -17 -11.492 -6.348 1 98.19 298 PHE A C 1
ATOM 2298 O O . PHE A 1 298 ? -16.625 -10.438 -5.832 1 98.19 298 PHE A O 1
ATOM 2305 N N . PHE A 1 299 ? -16.359 -12.07 -7.395 1 98.25 299 PHE A N 1
ATOM 2306 C CA . PHE A 1 299 ? -15.148 -11.484 -7.965 1 98.25 299 PHE A CA 1
ATOM 2307 C C . PHE A 1 299 ? -15.469 -10.172 -8.672 1 98.25 299 PHE A C 1
ATOM 2309 O O . PHE A 1 299 ? -14.625 -9.273 -8.711 1 98.25 299 PHE A O 1
ATOM 2316 N N . PHE A 1 300 ? -16.641 -10.062 -9.148 1 97.94 300 PHE A N 1
ATOM 2317 C CA . PHE A 1 300 ? -17.078 -8.797 -9.734 1 97.94 300 PHE A CA 1
ATOM 2318 C C . PHE A 1 300 ? -17.156 -7.707 -8.672 1 97.94 300 PHE A C 1
ATOM 2320 O O . PHE A 1 300 ? -16.719 -6.578 -8.898 1 97.94 300 PHE A O 1
ATOM 2327 N N . THR A 1 301 ? -17.75 -8.016 -7.551 1 97.88 301 THR A N 1
ATOM 2328 C CA . THR A 1 301 ? -17.812 -7.074 -6.438 1 97.88 301 THR A CA 1
ATOM 2329 C C . THR A 1 301 ? -16.422 -6.66 -5.996 1 97.88 301 THR A C 1
ATOM 2331 O O . THR A 1 301 ? -16.172 -5.484 -5.723 1 97.88 301 THR A O 1
ATOM 2334 N N . TRP A 1 302 ? -15.523 -7.645 -5.953 1 97.81 302 TRP A N 1
ATOM 2335 C CA . TRP A 1 302 ? -14.125 -7.391 -5.605 1 97.81 302 TRP A CA 1
ATOM 2336 C C . TRP A 1 302 ? -13.508 -6.375 -6.555 1 97.81 302 TRP A C 1
ATOM 2338 O O . TRP A 1 302 ? -12.914 -5.383 -6.113 1 97.81 302 TRP A O 1
ATOM 2348 N N . ASP A 1 303 ? -13.695 -6.562 -7.812 1 96.31 303 ASP A N 1
ATOM 2349 C CA . ASP A 1 303 ? -13.109 -5.723 -8.852 1 96.31 303 ASP A CA 1
ATOM 2350 C C . ASP A 1 303 ? -13.719 -4.324 -8.836 1 96.31 303 ASP A C 1
ATOM 2352 O O . ASP A 1 303 ? -13.016 -3.332 -9.047 1 96.31 303 ASP A O 1
ATOM 2356 N N . SER A 1 304 ? -14.945 -4.223 -8.508 1 96.62 304 SER A N 1
ATOM 2357 C CA . SER A 1 304 ? -15.641 -2.938 -8.5 1 96.62 304 SER A CA 1
ATOM 2358 C C . SER A 1 304 ? -15.328 -2.15 -7.227 1 96.62 304 SER A C 1
ATOM 2360 O O . SER A 1 304 ? -15.258 -0.92 -7.254 1 96.62 304 SER A O 1
ATOM 2362 N N . TYR A 1 305 ? -15.281 -2.809 -6.172 1 97.69 305 TYR A N 1
ATOM 2363 C CA . TYR A 1 305 ? -15.117 -2.17 -4.867 1 97.69 305 TYR A CA 1
ATOM 2364 C C . TYR A 1 305 ? -13.719 -1.578 -4.719 1 97.69 305 TYR A C 1
ATOM 2366 O O . TYR A 1 305 ? -13.562 -0.485 -4.172 1 97.69 305 TYR A O 1
ATOM 2374 N N . PHE A 1 306 ? -12.703 -2.287 -5.219 1 97.75 306 PHE A N 1
ATOM 2375 C CA . PHE A 1 306 ? -11.328 -1.813 -5.098 1 97.75 306 PHE A CA 1
ATOM 2376 C C . PHE A 1 306 ? -10.859 -1.182 -6.398 1 97.75 306 PHE A C 1
ATOM 2378 O O . PHE A 1 306 ? -11.117 -1.713 -7.484 1 97.75 306 PHE A O 1
ATOM 2385 N N . ILE A 1 307 ? -10.18 -0.113 -6.34 1 96.62 307 ILE A N 1
ATOM 2386 C CA . ILE A 1 307 ? -9.586 0.548 -7.496 1 96.62 307 ILE A CA 1
ATOM 2387 C C . ILE A 1 307 ? -8.188 -0.009 -7.746 1 96.62 307 ILE A C 1
ATOM 2389 O O . ILE A 1 307 ? -7.66 0.092 -8.859 1 96.62 307 ILE A O 1
ATOM 2393 N N . PHE A 1 308 ? -7.625 -0.5 -6.754 1 96.44 308 PHE A N 1
ATOM 2394 C CA . PHE A 1 308 ? -6.289 -1.079 -6.805 1 96.44 308 PHE A CA 1
ATOM 2395 C C . PHE A 1 308 ? -6.102 -2.107 -5.695 1 96.44 308 PHE A C 1
ATOM 2397 O O . PHE A 1 308 ? -6.508 -1.878 -4.555 1 96.44 308 PHE A O 1
ATOM 2404 N N . VAL A 1 309 ? -5.488 -3.23 -6.027 1 97.56 309 VAL A N 1
ATOM 2405 C CA . VAL A 1 309 ? -5.168 -4.281 -5.066 1 97.56 309 VAL A CA 1
ATOM 2406 C C . VAL A 1 309 ? -3.764 -4.816 -5.332 1 97.56 309 VAL A C 1
ATOM 2408 O O . VAL A 1 309 ? -3.314 -4.859 -6.48 1 97.56 309 VAL A O 1
ATOM 2411 N N . ALA A 1 310 ? -3.018 -5.141 -4.344 1 96.5 310 ALA A N 1
ATOM 2412 C CA . ALA A 1 310 ? -1.765 -5.891 -4.406 1 96.5 310 ALA A CA 1
ATOM 2413 C C . ALA A 1 310 ? -1.75 -7.02 -3.381 1 96.5 310 ALA A C 1
ATOM 2415 O O . ALA A 1 310 ? -2.479 -6.973 -2.387 1 96.5 310 ALA A O 1
ATOM 2416 N N . GLU A 1 311 ? -0.988 -8 -3.705 1 96.69 311 GLU A N 1
ATOM 2417 C CA . GLU A 1 311 ? -1.11 -9.195 -2.873 1 96.69 311 GLU A CA 1
ATOM 2418 C C . GLU A 1 311 ? 0.18 -10.008 -2.883 1 96.69 311 GLU A C 1
ATOM 2420 O O . GLU A 1 311 ? 1.102 -9.711 -3.646 1 96.69 311 GLU A O 1
ATOM 2425 N N . TYR A 1 312 ? 0.318 -10.914 -2.039 1 95.75 312 TYR A N 1
ATOM 2426 C CA . TYR A 1 312 ? 1.16 -12.102 -2.09 1 95.75 312 TYR A CA 1
ATOM 2427 C C . TYR A 1 312 ? 0.53 -13.25 -1.311 1 95.75 312 TYR A C 1
ATOM 2429 O O . TYR A 1 312 ? -0.518 -13.078 -0.682 1 95.75 312 TYR A O 1
ATOM 2437 N N . SER A 1 313 ? 1.104 -14.43 -1.481 1 97.69 313 SER A N 1
ATOM 2438 C CA . SER A 1 313 ? 0.555 -15.594 -0.799 1 97.69 313 SER A CA 1
ATOM 2439 C C . SER A 1 313 ? 1.645 -16.375 -0.073 1 97.69 313 SER A C 1
ATOM 2441 O O . SER A 1 313 ? 2.732 -16.578 -0.614 1 97.69 313 SER A O 1
ATOM 2443 N N . GLN A 1 314 ? 1.316 -16.781 1.166 1 97.44 314 GLN A N 1
ATOM 2444 C CA . GLN A 1 314 ? 2.324 -17.484 1.948 1 97.44 314 GLN A CA 1
ATOM 2445 C C . GLN A 1 314 ? 1.675 -18.391 2.994 1 97.44 314 GLN A C 1
ATOM 2447 O O . GLN A 1 314 ? 0.46 -18.344 3.199 1 97.44 314 GLN A O 1
ATOM 2452 N N . ASN A 1 315 ? 2.521 -19.297 3.531 1 97.44 315 ASN A N 1
ATOM 2453 C CA . ASN A 1 315 ? 2.271 -19.938 4.812 1 97.44 315 ASN A CA 1
ATOM 2454 C C . ASN A 1 315 ? 3.203 -19.406 5.898 1 97.44 315 ASN A C 1
ATOM 2456 O O . ASN A 1 315 ? 4.402 -19.25 5.672 1 97.44 315 ASN A O 1
ATOM 2460 N N . LEU A 1 316 ? 2.604 -19.062 6.91 1 95.69 316 LEU A N 1
ATOM 2461 C CA . LEU A 1 316 ? 3.412 -18.766 8.094 1 95.69 316 LEU A CA 1
ATOM 2462 C C . LEU A 1 316 ? 3.502 -19.984 9 1 95.69 316 LEU A C 1
ATOM 2464 O O . LEU A 1 316 ? 2.486 -20.469 9.516 1 95.69 316 LEU A O 1
ATOM 2468 N N . LEU A 1 317 ? 4.707 -20.438 9.148 1 94.38 317 LEU A N 1
ATOM 2469 C CA . LEU A 1 317 ? 4.965 -21.531 10.062 1 94.38 317 LEU A CA 1
ATOM 2470 C C . LEU A 1 317 ? 4.844 -21.078 11.508 1 94.38 317 LEU A C 1
ATOM 2472 O O . LEU A 1 317 ? 4.844 -19.891 11.789 1 94.38 317 LEU A O 1
ATOM 2476 N N . PRO A 1 318 ? 4.738 -21.969 12.43 1 91.75 318 PRO A N 1
ATOM 2477 C CA . PRO A 1 318 ? 4.578 -21.594 13.836 1 91.75 318 PRO A CA 1
ATOM 2478 C C . PRO A 1 318 ? 5.719 -20.719 14.344 1 91.75 318 PRO A C 1
ATOM 2480 O O . PRO A 1 318 ? 5.516 -19.891 15.227 1 91.75 318 PRO A O 1
ATOM 2483 N N . ASN A 1 319 ? 6.957 -20.859 13.797 1 92.44 319 ASN A N 1
ATOM 2484 C CA . ASN A 1 319 ? 8.102 -20.062 14.219 1 92.44 319 ASN A CA 1
ATOM 2485 C C . ASN A 1 319 ? 8.109 -18.688 13.539 1 92.44 319 ASN A C 1
ATOM 2487 O O . ASN A 1 319 ? 9.039 -17.906 13.711 1 92.44 319 ASN A O 1
ATOM 2491 N N . GLY A 1 320 ? 7.082 -18.438 12.672 1 89.62 320 GLY A N 1
ATOM 2492 C CA . GLY A 1 320 ? 6.965 -17.125 12.031 1 89.62 320 GLY A CA 1
ATOM 2493 C C . GLY A 1 320 ? 7.609 -17.078 10.656 1 89.62 320 GLY A C 1
ATOM 2494 O O . GLY A 1 320 ? 7.5 -16.078 9.953 1 89.62 320 GLY A O 1
ATOM 2495 N N . THR A 1 321 ? 8.172 -18.172 10.227 1 92.44 321 THR A N 1
ATOM 2496 C CA . THR A 1 321 ? 8.852 -18.188 8.938 1 92.44 321 THR A CA 1
ATOM 2497 C C . THR A 1 321 ? 7.836 -18.234 7.797 1 92.44 321 THR A C 1
ATOM 2499 O O . THR A 1 321 ? 6.918 -19.062 7.812 1 92.44 321 THR A O 1
ATOM 2502 N N . ALA A 1 322 ? 8.055 -17.328 6.844 1 94.12 322 ALA A N 1
ATOM 2503 C CA . ALA A 1 322 ? 7.219 -17.312 5.648 1 94.12 322 ALA A CA 1
ATOM 2504 C C . ALA A 1 322 ? 7.719 -18.312 4.613 1 94.12 322 ALA A C 1
ATOM 2506 O O . ALA A 1 322 ? 8.906 -18.344 4.285 1 94.12 322 ALA A O 1
ATOM 2507 N N . VAL A 1 323 ? 6.836 -19.172 4.156 1 96.19 323 VAL A N 1
ATOM 2508 C CA . VAL A 1 323 ? 7.156 -20.156 3.123 1 96.19 323 VAL A CA 1
ATOM 2509 C C . VAL A 1 323 ? 6.074 -20.141 2.045 1 96.19 323 VAL A C 1
ATOM 2511 O O . VAL A 1 323 ? 4.988 -19.594 2.254 1 96.19 323 VAL A O 1
ATOM 2514 N N . PRO A 1 324 ? 6.387 -20.734 0.893 1 97.06 324 PRO A N 1
ATOM 2515 C CA . PRO A 1 324 ? 5.379 -20.766 -0.173 1 97.06 324 PRO A CA 1
ATOM 2516 C C . PRO A 1 324 ? 4.141 -21.578 0.212 1 97.06 324 PRO A C 1
ATOM 2518 O O . PRO A 1 324 ? 4.168 -22.328 1.185 1 97.06 324 PRO A O 1
ATOM 2521 N N . PRO A 1 325 ? 3.023 -21.359 -0.518 1 97.81 325 PRO A N 1
ATOM 2522 C CA . PRO A 1 325 ? 1.846 -22.219 -0.329 1 97.81 325 PRO A CA 1
ATOM 2523 C C . PRO A 1 325 ? 2.172 -23.703 -0.412 1 97.81 325 PRO A C 1
ATOM 2525 O O . PRO A 1 325 ? 3.031 -24.109 -1.2 1 97.81 325 PRO A O 1
ATOM 2528 N N . SER A 1 326 ? 1.473 -24.5 0.37 1 97.88 326 SER A N 1
ATOM 2529 C CA . SER A 1 326 ? 1.691 -25.953 0.366 1 97.88 326 SER A CA 1
ATOM 2530 C C . SER A 1 326 ? 0.754 -26.641 -0.612 1 97.88 326 SER A C 1
ATOM 2532 O O . SER A 1 326 ? -0.408 -26.25 -0.752 1 97.88 326 SER A O 1
ATOM 2534 N N . VAL A 1 327 ? 1.267 -27.656 -1.263 1 98.19 327 VAL A N 1
ATOM 2535 C CA . VAL A 1 327 ? 0.497 -28.438 -2.223 1 98.19 327 VAL A CA 1
ATOM 2536 C C . VAL A 1 327 ? 0.573 -29.922 -1.858 1 98.19 327 VAL A C 1
ATOM 2538 O O . VAL A 1 327 ? 1.658 -30.453 -1.607 1 98.19 327 VAL A O 1
ATOM 2541 N N . SER A 1 328 ? -0.57 -30.547 -1.771 1 98 328 SER A N 1
ATOM 2542 C CA . SER A 1 328 ? -0.676 -31.984 -1.612 1 98 328 SER A CA 1
ATOM 2543 C C . SER A 1 328 ? -1.491 -32.625 -2.74 1 98 328 SER A C 1
ATOM 2545 O O . SER A 1 328 ? -2.645 -32.219 -2.961 1 98 328 SER A O 1
ATOM 2547 N N . VAL A 1 329 ? -0.861 -33.562 -3.443 1 97.75 329 VAL A N 1
ATOM 2548 C CA . VAL A 1 329 ? -1.531 -34.281 -4.531 1 97.75 329 VAL A CA 1
ATOM 2549 C C . VAL A 1 329 ? -1.651 -35.75 -4.195 1 97.75 329 VAL A C 1
ATOM 2551 O O . VAL A 1 329 ? -0.679 -36.375 -3.764 1 97.75 329 VAL A O 1
ATOM 2554 N N . GLN A 1 330 ? -2.807 -36.312 -4.324 1 96.69 330 GLN A N 1
ATOM 2555 C CA . GLN A 1 330 ? -3.064 -37.75 -4.195 1 96.69 330 GLN A CA 1
ATOM 2556 C C . GLN A 1 330 ? -3.525 -38.344 -5.52 1 96.69 330 GLN A C 1
ATOM 2558 O O . GLN A 1 330 ? -4.699 -38.25 -5.883 1 96.69 330 GLN A O 1
ATOM 2563 N N . LEU A 1 331 ? -2.545 -39.062 -6.148 1 95 331 LEU A N 1
ATOM 2564 C CA . LEU A 1 331 ? -2.855 -39.719 -7.41 1 95 331 LEU A CA 1
ATOM 2565 C C . LEU A 1 331 ? -3.58 -41.031 -7.16 1 95 331 LEU A C 1
ATOM 2567 O O . LEU A 1 331 ? -3.23 -41.781 -6.242 1 95 331 LEU A O 1
ATOM 2571 N N . SER A 1 332 ? -4.621 -41.281 -7.953 1 92.5 332 SER A N 1
ATOM 2572 C CA . SER A 1 332 ? -5.406 -42.5 -7.84 1 92.5 332 SER A CA 1
ATOM 2573 C C . SER A 1 332 ? -6.051 -42.875 -9.172 1 92.5 332 SER A C 1
ATOM 2575 O O . SER A 1 332 ? -6.449 -42 -9.938 1 92.5 332 SER A O 1
ATOM 2577 N N . PRO A 1 333 ? -6.164 -44.219 -9.43 1 91.44 333 PRO A N 1
ATOM 2578 C CA . PRO A 1 333 ? -6.828 -44.625 -10.664 1 91.44 333 PRO A CA 1
ATOM 2579 C C . PRO A 1 333 ? -8.312 -44.281 -10.688 1 91.44 333 PRO A C 1
ATOM 2581 O O . PRO A 1 333 ? -8.945 -44.344 -11.742 1 91.44 333 PRO A O 1
ATOM 2584 N N . SER A 1 334 ? -8.891 -43.969 -9.523 1 90.12 334 SER A N 1
ATOM 2585 C CA . SER A 1 334 ? -10.328 -43.75 -9.438 1 90.12 334 SER A CA 1
ATOM 2586 C C . SER A 1 334 ? -10.641 -42.25 -9.258 1 90.12 334 SER A C 1
ATOM 2588 O O . SER A 1 334 ? -11.805 -41.875 -9.18 1 90.12 334 SER A O 1
ATOM 2590 N N . GLY A 1 335 ? -9.586 -41.406 -9.148 1 90.88 335 GLY A N 1
ATOM 2591 C CA . GLY A 1 335 ? -9.828 -40 -8.977 1 90.88 335 GLY A CA 1
ATOM 2592 C C . GLY A 1 335 ? -8.68 -39.281 -8.297 1 90.88 335 GLY A C 1
ATOM 2593 O O . GLY A 1 335 ? -8.477 -39.438 -7.086 1 90.88 335 GLY A O 1
ATOM 2594 N N . THR A 1 336 ? -8.016 -38.5 -9.031 1 94.81 336 THR A N 1
ATOM 2595 C CA . THR A 1 336 ? -6.902 -37.688 -8.516 1 94.81 336 THR A CA 1
ATOM 2596 C C . THR A 1 336 ? -7.402 -36.406 -7.863 1 94.81 336 THR A C 1
ATOM 2598 O O . THR A 1 336 ? -8.281 -35.75 -8.406 1 94.81 336 THR A O 1
ATOM 2601 N N . MET A 1 337 ? -6.941 -36.125 -6.613 1 97.44 337 MET A N 1
ATOM 2602 C CA . MET A 1 337 ? -7.32 -34.938 -5.859 1 97.44 337 MET A CA 1
ATOM 2603 C C . MET A 1 337 ? -6.09 -34.156 -5.402 1 97.44 337 MET A C 1
ATOM 2605 O O . MET A 1 337 ? -4.992 -34.719 -5.324 1 97.44 337 MET A O 1
ATOM 2609 N N . ALA A 1 338 ? -6.297 -32.906 -5.199 1 98.5 338 ALA A N 1
ATOM 2610 C CA . ALA A 1 338 ? -5.219 -32.062 -4.68 1 98.5 338 ALA A CA 1
ATOM 2611 C C . ALA A 1 338 ? -5.762 -31 -3.717 1 98.5 338 ALA A C 1
ATOM 2613 O O . ALA A 1 338 ? -6.938 -30.641 -3.783 1 98.5 338 ALA A O 1
ATOM 2614 N N . VAL A 1 339 ? -4.949 -30.547 -2.734 1 98.62 339 VAL A N 1
ATOM 2615 C CA . VAL A 1 339 ? -5.262 -29.453 -1.813 1 98.62 339 VAL A CA 1
ATOM 2616 C C . VAL A 1 339 ? -4.117 -28.453 -1.794 1 98.62 339 VAL A C 1
ATOM 2618 O O . VAL A 1 339 ? -2.949 -28.828 -1.66 1 98.62 339 VAL A O 1
ATOM 2621 N N . VAL A 1 340 ? -4.422 -27.25 -2.082 1 98.69 340 VAL A N 1
ATOM 2622 C CA . VAL A 1 340 ? -3.467 -26.156 -1.947 1 98.69 340 VAL A CA 1
ATOM 2623 C C . VAL A 1 340 ? -3.83 -25.297 -0.737 1 98.69 340 VAL A C 1
ATOM 2625 O O . VAL A 1 340 ? -4.984 -24.891 -0.583 1 98.69 340 VAL A O 1
ATOM 2628 N N . VAL A 1 341 ? -2.807 -25.016 0.149 1 98.56 341 VAL A N 1
ATOM 2629 C CA . VAL A 1 341 ? -3.055 -24.266 1.376 1 98.56 341 VAL A CA 1
ATOM 2630 C C . VAL A 1 341 ? -2.127 -23.047 1.44 1 98.56 341 VAL A C 1
ATOM 2632 O O . VAL A 1 341 ? -0.91 -23.188 1.285 1 98.56 341 VAL A O 1
ATOM 2635 N N . ALA A 1 342 ? -2.646 -21.953 1.585 1 98.38 342 ALA A N 1
ATOM 2636 C CA . ALA A 1 342 ? -1.989 -20.703 1.978 1 98.38 342 ALA A CA 1
ATOM 2637 C C . ALA A 1 342 ? -2.668 -20.094 3.195 1 98.38 342 ALA A C 1
ATOM 2639 O O . ALA A 1 342 ? -3.725 -19.469 3.074 1 98.38 342 ALA A O 1
ATOM 2640 N N . ASN A 1 343 ? -2.031 -20.156 4.332 1 97.62 343 ASN A N 1
ATOM 2641 C CA . ASN A 1 343 ? -2.748 -19.781 5.543 1 97.62 343 ASN A CA 1
ATOM 2642 C C . ASN A 1 343 ? -2.754 -18.266 5.734 1 97.62 343 ASN A C 1
ATOM 2644 O O . ASN A 1 343 ? -3.516 -17.75 6.551 1 97.62 343 ASN A O 1
ATOM 2648 N N . VAL A 1 344 ? -1.909 -17.578 4.988 1 97.5 344 VAL A N 1
ATOM 2649 C CA . VAL A 1 344 ? -1.925 -16.109 5.004 1 97.5 344 VAL A CA 1
ATOM 2650 C C . VAL A 1 344 ? -1.735 -15.578 3.584 1 97.5 344 VAL A C 1
ATOM 2652 O O . VAL A 1 344 ? -0.669 -15.742 2.988 1 97.5 344 VAL A O 1
ATOM 2655 N N . THR A 1 345 ? -2.691 -14.945 3.051 1 98 345 THR A N 1
ATOM 2656 C CA . THR A 1 345 ? -2.658 -14.234 1.773 1 98 345 THR A CA 1
ATOM 2657 C C . THR A 1 345 ? -3.156 -12.805 1.934 1 98 345 THR A C 1
ATOM 2659 O O . THR A 1 345 ? -4.359 -12.547 1.84 1 98 345 THR A O 1
ATOM 2662 N N . PRO A 1 346 ? -2.248 -11.867 2.234 1 97.69 346 PRO A N 1
ATOM 2663 C CA . PRO A 1 346 ? -2.641 -10.461 2.363 1 97.69 346 PRO A CA 1
ATOM 2664 C C . PRO A 1 346 ? -3.082 -9.844 1.036 1 97.69 346 PRO A C 1
ATOM 2666 O O . PRO A 1 346 ? -2.441 -10.07 0.005 1 97.69 346 PRO A O 1
ATOM 2669 N N . PHE A 1 347 ? -4.188 -9.195 1.028 1 98.06 347 PHE A N 1
ATOM 2670 C CA . PHE A 1 347 ? -4.652 -8.305 -0.031 1 98.06 347 PHE A CA 1
ATOM 2671 C C . PHE A 1 347 ? -4.711 -6.863 0.459 1 98.06 347 PHE A C 1
ATOM 2673 O O . PHE A 1 347 ? -5.504 -6.535 1.345 1 98.06 347 PHE A O 1
ATOM 2680 N N . ILE A 1 348 ? -3.855 -6.02 -0.003 1 97.88 348 ILE A N 1
ATOM 2681 C CA . ILE A 1 348 ? -3.969 -4.586 0.252 1 97.88 348 ILE A CA 1
ATOM 2682 C C . ILE A 1 348 ? -4.906 -3.953 -0.774 1 97.88 348 ILE A C 1
ATOM 2684 O O . ILE A 1 348 ? -4.566 -3.85 -1.955 1 97.88 348 ILE A O 1
ATOM 2688 N N . GLY A 1 349 ? -6.055 -3.568 -0.294 1 97.62 349 GLY A N 1
ATOM 2689 C CA . GLY A 1 349 ? -7.07 -3.033 -1.187 1 97.62 349 GLY A CA 1
ATOM 2690 C C . GLY A 1 349 ? -7.355 -1.562 -0.952 1 97.62 349 GLY A C 1
ATOM 2691 O O . GLY A 1 349 ? -7.531 -1.134 0.19 1 97.62 349 GLY A O 1
ATOM 2692 N N . PHE A 1 350 ? -7.281 -0.789 -1.998 1 97.88 350 PHE A N 1
ATOM 2693 C CA . PHE A 1 350 ? -7.637 0.625 -1.985 1 97.88 350 PHE A CA 1
ATOM 2694 C C . PHE A 1 350 ? -9.062 0.829 -2.469 1 97.88 350 PHE A C 1
ATOM 2696 O O . PHE A 1 350 ? -9.406 0.464 -3.598 1 97.88 350 PHE A O 1
ATOM 2703 N N . VAL A 1 351 ? -9.898 1.393 -1.661 1 97.69 351 VAL A N 1
ATOM 2704 C CA . VAL A 1 351 ? -11.328 1.495 -1.953 1 97.69 351 VAL A CA 1
ATOM 2705 C C . VAL A 1 351 ? -11.555 2.506 -3.074 1 97.69 351 VAL A C 1
ATOM 2707 O O . VAL A 1 351 ? -10.938 3.574 -3.09 1 97.69 351 VAL A O 1
ATOM 2710 N N . ASN A 1 352 ? -12.445 2.168 -3.994 1 97.25 352 ASN A N 1
ATOM 2711 C CA . ASN A 1 352 ? -12.781 3.025 -5.125 1 97.25 352 ASN A CA 1
ATOM 2712 C C . ASN A 1 352 ? -13.703 4.168 -4.703 1 97.25 352 ASN A C 1
ATOM 2714 O O . ASN A 1 352 ? -14.461 4.039 -3.742 1 97.25 352 ASN A O 1
ATOM 2718 N N . GLN A 1 353 ? -13.57 5.266 -5.414 1 95.31 353 GLN A N 1
ATOM 2719 C CA . GLN A 1 353 ? -14.445 6.406 -5.148 1 95.31 353 GLN A CA 1
ATOM 2720 C C . GLN A 1 353 ? -15.906 6.043 -5.379 1 95.31 353 GLN A C 1
ATOM 2722 O O . GLN A 1 353 ? -16.234 5.375 -6.359 1 95.31 353 GLN A O 1
ATOM 2727 N N . GLY A 1 354 ? -16.766 6.453 -4.496 1 93.62 354 GLY A N 1
ATOM 2728 C CA . GLY A 1 354 ? -18.188 6.168 -4.625 1 93.62 354 GLY A CA 1
ATOM 2729 C C . GLY A 1 354 ? -18.609 4.926 -3.865 1 93.62 354 GLY A C 1
ATOM 2730 O O . GLY A 1 354 ? -19.797 4.723 -3.625 1 93.62 354 GLY A O 1
ATOM 2731 N N . GLU A 1 355 ? -17.625 4.137 -3.486 1 95.69 355 GLU A N 1
ATOM 2732 C CA . GLU A 1 355 ? -17.938 2.924 -2.734 1 95.69 355 GLU A CA 1
ATOM 2733 C C . GLU A 1 355 ? -18 3.207 -1.236 1 95.69 355 GLU A C 1
ATOM 2735 O O . GLU A 1 355 ? -17.328 4.117 -0.741 1 95.69 355 GLU A O 1
ATOM 2740 N N . PRO A 1 356 ? -18.812 2.42 -0.522 1 93.94 356 PRO A N 1
ATOM 2741 C CA . PRO A 1 356 ? -18.891 2.609 0.927 1 93.94 356 PRO A CA 1
ATOM 2742 C C . PRO A 1 356 ? -17.547 2.443 1.624 1 93.94 356 PRO A C 1
ATOM 2744 O O . PRO A 1 356 ? -16.812 1.488 1.347 1 93.94 356 PRO A O 1
ATOM 2747 N N . GLY A 1 357 ? -17.266 3.402 2.525 1 92.75 357 GLY A N 1
ATOM 2748 C CA . GLY A 1 357 ? -16.016 3.326 3.264 1 92.75 357 GLY A CA 1
ATOM 2749 C C . GLY A 1 357 ? -14.906 4.16 2.648 1 92.75 357 GLY A C 1
ATOM 2750 O O . GLY A 1 357 ? -13.844 4.344 3.258 1 92.75 357 GLY A O 1
ATOM 2751 N N . PHE A 1 358 ? -15.117 4.691 1.438 1 95.69 358 PHE A N 1
ATOM 2752 C CA . PHE A 1 358 ? -14.141 5.57 0.809 1 95.69 358 PHE A CA 1
ATOM 2753 C C . PHE A 1 358 ? -13.961 6.848 1.618 1 95.69 358 PHE A C 1
ATOM 2755 O O . PHE A 1 358 ? -14.938 7.422 2.105 1 95.69 358 PHE A O 1
ATOM 2762 N N . PRO A 1 359 ? -12.789 7.344 1.62 1 95.5 359 PRO A N 1
ATOM 2763 C CA . PRO A 1 359 ? -11.516 6.711 1.276 1 95.5 359 PRO A CA 1
ATOM 2764 C C . PRO A 1 359 ? -11.008 5.77 2.367 1 95.5 359 PRO A C 1
ATOM 2766 O O . PRO A 1 359 ? -11.156 6.062 3.557 1 95.5 359 PRO A O 1
ATOM 2769 N N . ASN A 1 360 ? -10.508 4.645 1.974 1 96.19 360 ASN A N 1
ATOM 2770 C CA . ASN A 1 360 ? -9.945 3.705 2.936 1 96.19 360 ASN A CA 1
ATOM 2771 C C . ASN A 1 360 ? -9 2.713 2.264 1 96.19 360 ASN A C 1
ATOM 2773 O O . ASN A 1 360 ? -9.125 2.438 1.069 1 96.19 360 ASN A O 1
ATOM 2777 N N . ILE A 1 361 ? -8.031 2.252 2.93 1 96.94 361 ILE A N 1
ATOM 2778 C CA . ILE A 1 361 ? -7.129 1.17 2.555 1 96.94 361 ILE A CA 1
ATOM 2779 C C . ILE A 1 361 ? -7.328 -0.019 3.492 1 96.94 361 ILE A C 1
ATOM 2781 O O . ILE A 1 361 ? -7.285 0.133 4.715 1 96.94 361 ILE A O 1
ATOM 2785 N N . TYR A 1 362 ? -7.609 -1.144 2.949 1 97.25 362 TYR A N 1
ATOM 2786 C CA . TYR A 1 362 ? -7.789 -2.34 3.764 1 97.25 362 TYR A CA 1
ATOM 2787 C C . TYR A 1 362 ? -6.598 -3.277 3.627 1 97.25 362 TYR A C 1
ATOM 2789 O O . TYR A 1 362 ? -6.004 -3.387 2.549 1 97.25 362 TYR A O 1
ATOM 2797 N N . ASP A 1 363 ? -6.23 -3.85 4.66 1 97.56 363 ASP A N 1
ATOM 2798 C CA . ASP A 1 363 ? -5.332 -5 4.723 1 97.56 363 ASP A CA 1
ATOM 2799 C C . ASP A 1 363 ? -6.086 -6.262 5.133 1 97.56 363 ASP A C 1
ATOM 2801 O O . ASP A 1 363 ? -6.422 -6.438 6.305 1 97.56 363 ASP A O 1
ATOM 2805 N N . ILE A 1 364 ? -6.348 -7.074 4.117 1 97.88 364 ILE A N 1
ATOM 2806 C CA . ILE A 1 364 ? -7.164 -8.266 4.328 1 97.88 364 ILE A CA 1
ATOM 2807 C C . ILE A 1 364 ? -6.285 -9.508 4.258 1 97.88 364 ILE A C 1
ATOM 2809 O O . ILE A 1 364 ? -5.727 -9.828 3.207 1 97.88 364 ILE A O 1
ATOM 2813 N N . HIS A 1 365 ? -6.145 -10.195 5.328 1 97.94 365 HIS A N 1
ATOM 2814 C CA . HIS A 1 365 ? -5.43 -11.469 5.375 1 97.94 365 HIS A CA 1
ATOM 2815 C C . HIS A 1 365 ? -6.379 -12.641 5.152 1 97.94 365 HIS A C 1
ATOM 2817 O O . HIS A 1 365 ? -7.324 -12.836 5.922 1 97.94 365 HIS A O 1
ATOM 2823 N N . VAL A 1 366 ? -6.125 -13.438 4.172 1 98.38 366 VAL A N 1
ATOM 2824 C CA . VAL A 1 366 ? -7.02 -14.547 3.84 1 98.38 366 VAL A CA 1
ATOM 2825 C C . VAL A 1 366 ? -6.316 -15.875 4.105 1 98.38 366 VAL A C 1
ATOM 2827 O O . VAL A 1 366 ? -5.215 -16.109 3.6 1 98.38 366 VAL A O 1
ATOM 2830 N N . ASN A 1 367 ? -6.895 -16.688 4.93 1 98.38 367 ASN A N 1
ATOM 2831 C CA . ASN A 1 367 ? -6.566 -18.109 4.973 1 98.38 367 ASN A CA 1
ATOM 2832 C C . ASN A 1 367 ? -7.273 -18.891 3.861 1 98.38 367 ASN A C 1
ATOM 2834 O O . ASN A 1 367 ? -8.484 -19.109 3.924 1 98.38 367 ASN A O 1
ATOM 2838 N N . LEU A 1 368 ? -6.52 -19.312 2.912 1 98.56 368 LEU A N 1
ATOM 2839 C CA . LEU A 1 368 ? -7.062 -19.891 1.69 1 98.56 368 LEU A CA 1
ATOM 2840 C C . LEU A 1 368 ? -6.766 -21.391 1.622 1 98.56 368 LEU A C 1
ATOM 2842 O O . LEU A 1 368 ? -5.605 -21.797 1.686 1 98.56 368 LEU A O 1
ATOM 2846 N N . VAL A 1 369 ? -7.781 -22.203 1.549 1 98.75 369 VAL A N 1
ATOM 2847 C CA . VAL A 1 369 ? -7.664 -23.641 1.299 1 98.75 369 VAL A CA 1
ATOM 2848 C C . VAL A 1 369 ? -8.453 -24.016 0.047 1 98.75 369 VAL A C 1
ATOM 2850 O O . VAL A 1 369 ? -9.664 -23.797 -0.015 1 98.75 369 VAL A O 1
ATOM 2853 N N . THR A 1 370 ? -7.801 -24.578 -0.893 1 98.81 370 THR A N 1
ATOM 2854 C CA . THR A 1 370 ? -8.422 -24.906 -2.174 1 98.81 370 THR A CA 1
ATOM 2855 C C . THR A 1 370 ? -8.391 -26.406 -2.432 1 98.81 370 THR A C 1
ATOM 2857 O O . THR A 1 370 ? -7.32 -27.016 -2.445 1 98.81 370 THR A O 1
ATOM 2860 N N . TYR A 1 371 ? -9.547 -26.969 -2.639 1 98.81 371 TYR A N 1
ATOM 2861 C CA . TYR A 1 371 ? -9.695 -28.375 -2.984 1 98.81 371 TYR A CA 1
ATOM 2862 C C . TYR A 1 371 ? -9.93 -28.547 -4.48 1 98.81 371 TYR A C 1
ATOM 2864 O O . TYR A 1 371 ? -10.906 -28.016 -5.027 1 98.81 371 TYR A O 1
ATOM 2872 N N . LEU A 1 372 ? -9.062 -29.297 -5.102 1 98.62 372 LEU A N 1
ATOM 2873 C CA . LEU A 1 372 ? -9.156 -29.531 -6.539 1 98.62 372 LEU A CA 1
ATOM 2874 C C . LEU A 1 372 ? -9.336 -31.016 -6.848 1 98.62 372 LEU A C 1
ATOM 2876 O O . LEU A 1 372 ? -8.898 -31.875 -6.078 1 98.62 372 LEU A O 1
ATOM 2880 N N . GLN A 1 373 ? -9.953 -31.25 -7.961 1 97.81 373 GLN A N 1
ATOM 2881 C CA . GLN A 1 373 ? -10.117 -32.594 -8.508 1 97.81 373 GLN A CA 1
ATOM 2882 C C . GLN A 1 373 ? -9.891 -32.625 -10.016 1 97.81 373 GLN A C 1
ATOM 2884 O O . GLN A 1 373 ? -10.305 -31.688 -10.719 1 97.81 373 GLN A O 1
ATOM 2889 N N . TYR A 1 374 ? -9.133 -33.625 -10.445 1 97.25 374 TYR A N 1
ATOM 2890 C CA . TYR A 1 374 ? -8.953 -33.75 -11.891 1 97.25 374 TYR A CA 1
ATOM 2891 C C . TYR A 1 374 ? -10.234 -34.25 -12.555 1 97.25 374 TYR A C 1
ATOM 2893 O O . TYR A 1 374 ? -10.867 -35.188 -12.078 1 97.25 374 TYR A O 1
ATOM 2901 N N . ASN A 1 375 ? -10.641 -33.594 -13.57 1 95.75 375 ASN A N 1
ATOM 2902 C CA . ASN A 1 375 ? -11.805 -33.938 -14.375 1 95.75 375 ASN A CA 1
ATOM 2903 C C . ASN A 1 375 ? -11.391 -34.531 -15.734 1 95.75 375 ASN A C 1
ATOM 2905 O O . ASN A 1 375 ? -11 -33.781 -16.625 1 95.75 375 ASN A O 1
ATOM 2909 N N . SER A 1 376 ? -11.609 -35.781 -15.93 1 93.38 376 SER A N 1
ATOM 2910 C CA . SER A 1 376 ? -11.172 -36.469 -17.141 1 93.38 376 SER A CA 1
ATOM 2911 C C . SER A 1 376 ? -12.023 -36.062 -18.344 1 93.38 376 SER A C 1
ATOM 2913 O O . SER A 1 376 ? -11.562 -36.125 -19.484 1 93.38 376 SER A O 1
ATOM 2915 N N . THR A 1 377 ? -13.227 -35.594 -18.125 1 92.31 377 THR A N 1
ATOM 2916 C CA . THR A 1 377 ? -14.102 -35.188 -19.203 1 92.31 377 THR A CA 1
ATOM 2917 C C . THR A 1 377 ? -13.578 -33.906 -19.859 1 92.31 377 THR A C 1
ATOM 2919 O O . THR A 1 377 ? -13.57 -33.781 -21.094 1 92.31 377 THR A O 1
ATOM 2922 N N . THR A 1 378 ? -13.062 -33.062 -19.031 1 92.81 378 THR A N 1
ATOM 2923 C CA . THR A 1 378 ? -12.539 -31.797 -19.547 1 92.81 378 THR A CA 1
ATOM 2924 C C . THR A 1 378 ? -11.023 -31.844 -19.672 1 92.81 378 THR A C 1
ATOM 2926 O O . THR A 1 378 ? -10.398 -30.906 -20.156 1 92.81 378 THR A O 1
ATOM 2929 N N . ALA A 1 379 ? -10.398 -32.906 -19.234 1 94.5 379 ALA A N 1
ATOM 2930 C CA . ALA A 1 379 ? -8.953 -33.125 -19.25 1 94.5 379 ALA A CA 1
ATOM 2931 C C . ALA A 1 379 ? -8.234 -31.984 -18.516 1 94.5 379 ALA A C 1
ATOM 2933 O O . ALA A 1 379 ? -7.262 -31.422 -19.047 1 94.5 379 ALA A O 1
ATOM 2934 N N . SER A 1 380 ? -8.789 -31.656 -17.328 1 95.44 380 SER A N 1
ATOM 2935 C CA . SER A 1 380 ? -8.18 -30.547 -16.594 1 95.44 380 SER A CA 1
ATOM 2936 C C . SER A 1 380 ? -8.484 -30.641 -15.109 1 95.44 380 SER A C 1
ATOM 2938 O O . SER A 1 380 ? -9.422 -31.328 -14.703 1 95.44 380 SER A O 1
ATOM 2940 N N . TRP A 1 381 ? -7.59 -30.047 -14.375 1 97.56 381 TRP A N 1
ATOM 2941 C CA . TRP A 1 381 ? -7.867 -29.828 -12.953 1 97.56 381 TRP A CA 1
ATOM 2942 C C . TRP A 1 381 ? -8.945 -28.766 -12.758 1 97.56 381 TRP A C 1
ATOM 2944 O O . TRP A 1 381 ? -8.984 -27.781 -13.492 1 97.56 381 TRP A O 1
ATOM 2954 N N . GLN A 1 382 ? -9.797 -28.938 -11.719 1 97.94 382 GLN A N 1
ATOM 2955 C CA . GLN A 1 382 ? -10.836 -27.969 -11.391 1 97.94 382 GLN A CA 1
ATOM 2956 C C . GLN A 1 382 ? -10.953 -27.781 -9.883 1 97.94 382 GLN A C 1
ATOM 2958 O O . GLN A 1 382 ? -10.828 -28.734 -9.117 1 97.94 382 GLN A O 1
ATOM 2963 N N . ILE A 1 383 ? -11.188 -26.562 -9.492 1 98.62 383 ILE A N 1
ATOM 2964 C CA . ILE A 1 383 ? -11.469 -26.266 -8.094 1 98.62 383 ILE A CA 1
ATOM 2965 C C . ILE A 1 383 ? -12.906 -26.656 -7.762 1 98.62 383 ILE A C 1
ATOM 2967 O O . ILE A 1 383 ? -13.852 -26.125 -8.344 1 98.62 383 ILE A O 1
ATOM 2971 N N . GLU A 1 384 ? -13.109 -27.547 -6.84 1 98.5 384 GLU A N 1
ATOM 2972 C CA . GLU A 1 384 ? -14.445 -27.984 -6.426 1 98.5 384 GLU A CA 1
ATOM 2973 C C . GLU A 1 384 ? -14.938 -27.188 -5.227 1 98.5 384 GLU A C 1
ATOM 2975 O O . GLU A 1 384 ? -16.141 -26.953 -5.086 1 98.5 384 GLU A O 1
ATOM 2980 N N . LYS A 1 385 ? -14.039 -26.781 -4.363 1 98.75 385 LYS A N 1
ATOM 2981 C CA . LYS A 1 385 ? -14.344 -26.031 -3.146 1 98.75 385 LYS A CA 1
ATOM 2982 C C . LYS A 1 385 ? -13.156 -25.172 -2.732 1 98.75 385 LYS A C 1
ATOM 2984 O O . LYS A 1 385 ? -12.008 -25.594 -2.816 1 98.75 385 LYS A O 1
ATOM 2989 N N . GLN A 1 386 ? -13.445 -24 -2.361 1 98.75 386 GLN A N 1
ATOM 2990 C CA . GLN A 1 386 ? -12.43 -23.094 -1.829 1 98.75 386 GLN A CA 1
ATOM 2991 C C . GLN A 1 386 ? -12.938 -22.375 -0.575 1 98.75 386 GLN A C 1
ATOM 2993 O O . GLN A 1 386 ? -14.047 -21.859 -0.557 1 98.75 386 GLN A O 1
ATOM 2998 N N . ILE A 1 387 ? -12.125 -22.484 0.416 1 98.69 387 ILE A N 1
ATOM 2999 C CA . ILE A 1 387 ? -12.398 -21.734 1.645 1 98.69 387 ILE A CA 1
ATOM 3000 C C . ILE A 1 387 ? -11.609 -20.438 1.641 1 98.69 387 ILE A C 1
ATOM 3002 O O . ILE A 1 387 ? -10.375 -20.438 1.537 1 98.69 387 ILE A O 1
ATOM 3006 N N . PHE A 1 388 ? -12.312 -19.406 1.681 1 98.62 388 PHE A N 1
ATOM 3007 C CA . PHE A 1 388 ? -11.805 -18.047 1.74 1 98.62 388 PHE A CA 1
ATOM 3008 C C . PHE A 1 388 ? -12.117 -17.406 3.088 1 98.62 388 PHE A C 1
ATOM 3010 O O . PHE A 1 388 ? -13.141 -16.734 3.238 1 98.62 388 PHE A O 1
ATOM 3017 N N . ASN A 1 389 ? -11.227 -17.578 4.105 1 98.69 389 ASN A N 1
ATOM 3018 C CA . ASN A 1 389 ? -11.438 -17.031 5.445 1 98.69 389 ASN A CA 1
ATOM 3019 C C . ASN A 1 389 ? -10.648 -15.742 5.656 1 98.69 389 ASN A C 1
ATOM 3021 O O . ASN A 1 389 ? -9.43 -15.773 5.805 1 98.69 389 ASN A O 1
ATOM 3025 N N . ALA A 1 390 ? -11.383 -14.641 5.73 1 98.19 390 ALA A N 1
ATOM 3026 C CA . ALA A 1 390 ? -10.75 -13.32 5.691 1 98.19 390 ALA A CA 1
ATOM 3027 C C . ALA A 1 390 ? -10.719 -12.695 7.082 1 98.19 390 ALA A C 1
ATOM 3029 O O . ALA A 1 390 ? -11.633 -12.891 7.887 1 98.19 390 ALA A O 1
ATOM 3030 N N . LYS A 1 391 ? -9.648 -11.992 7.395 1 97.38 391 LYS A N 1
ATOM 3031 C CA . LYS A 1 391 ? -9.477 -11.148 8.57 1 97.38 391 LYS A CA 1
ATOM 3032 C C . LYS A 1 391 ? -8.906 -9.781 8.188 1 97.38 391 LYS A C 1
ATOM 3034 O O . LYS A 1 391 ? -7.891 -9.695 7.504 1 97.38 391 LYS A O 1
ATOM 3039 N N . MET A 1 392 ? -9.555 -8.734 8.625 1 95.88 392 MET A N 1
ATOM 3040 C CA . MET A 1 392 ? -9.023 -7.395 8.414 1 95.88 392 MET A CA 1
ATOM 3041 C C . MET A 1 392 ? -8.078 -6.996 9.539 1 95.88 392 MET A C 1
ATOM 3043 O O . MET A 1 392 ? -8.43 -7.078 10.711 1 95.88 392 MET A O 1
ATOM 3047 N N . ILE A 1 393 ? -6.906 -6.492 9.211 1 94.69 393 ILE A N 1
ATOM 3048 C CA . ILE A 1 393 ? -5.934 -6.086 10.211 1 94.69 393 ILE A CA 1
ATOM 3049 C C . ILE A 1 393 ? -5.406 -4.688 9.891 1 94.69 393 ILE A C 1
ATOM 3051 O O . ILE A 1 393 ? -5.52 -4.223 8.75 1 94.69 393 ILE A O 1
ATOM 3055 N N . PRO A 1 394 ? -4.852 -3.943 10.914 1 93.38 394 PRO A N 1
ATOM 3056 C CA . PRO A 1 394 ? -4.141 -2.703 10.594 1 93.38 394 PRO A CA 1
ATOM 3057 C C . PRO A 1 394 ? -2.91 -2.938 9.719 1 93.38 394 PRO A C 1
ATOM 3059 O O . PRO A 1 394 ? -2.109 -3.832 10 1 93.38 394 PRO A O 1
ATOM 3062 N N . ILE A 1 395 ? -2.793 -2.199 8.695 1 95.5 395 ILE A N 1
ATOM 3063 C CA . ILE A 1 395 ? -1.72 -2.383 7.73 1 95.5 395 ILE A CA 1
ATOM 3064 C C . ILE A 1 395 ? -0.368 -2.209 8.414 1 95.5 395 ILE A C 1
ATOM 3066 O O . ILE A 1 395 ? 0.645 -2.74 7.953 1 95.5 395 ILE A O 1
ATOM 3070 N N . LEU A 1 396 ? -0.331 -1.501 9.531 1 94.19 396 LEU A N 1
ATOM 3071 C CA . LEU A 1 396 ? 0.883 -1.275 10.305 1 94.19 396 LEU A CA 1
ATOM 3072 C C . LEU A 1 396 ? 1.487 -2.598 10.766 1 94.19 396 LEU A C 1
ATOM 3074 O O . LEU A 1 396 ? 2.693 -2.682 11.016 1 94.19 396 LEU A O 1
ATOM 3078 N N . GLN A 1 397 ? 0.705 -3.586 10.875 1 92.44 397 GLN A N 1
ATOM 3079 C CA . GLN A 1 397 ? 1.21 -4.887 11.297 1 92.44 397 GLN A CA 1
ATOM 3080 C C . GLN A 1 397 ? 2.109 -5.504 10.234 1 92.44 397 GLN A C 1
ATOM 3082 O O . GLN A 1 397 ? 3.012 -6.281 10.547 1 92.44 397 GLN A O 1
ATOM 3087 N N . ASP A 1 398 ? 1.871 -5.129 9.016 1 94 398 ASP A N 1
ATOM 3088 C CA . ASP A 1 398 ? 2.684 -5.648 7.914 1 94 398 ASP A CA 1
ATOM 3089 C C . ASP A 1 398 ? 3.812 -4.68 7.562 1 94 398 ASP A C 1
ATOM 3091 O O . ASP A 1 398 ? 4.945 -5.102 7.328 1 94 398 ASP A O 1
ATOM 3095 N N . THR A 1 399 ? 3.492 -3.393 7.574 1 94.19 399 THR A N 1
ATOM 3096 C CA . THR A 1 399 ? 4.441 -2.395 7.09 1 94.19 399 THR A CA 1
ATOM 3097 C C . THR A 1 399 ? 5.34 -1.908 8.227 1 94.19 399 THR A C 1
ATOM 3099 O O . THR A 1 399 ? 6.328 -1.211 7.984 1 94.19 399 THR A O 1
ATOM 3102 N N . LEU A 1 400 ? 5.023 -2.189 9.453 1 92.44 400 LEU A N 1
ATOM 3103 C CA . LEU A 1 400 ? 5.742 -1.946 10.703 1 92.44 400 LEU A CA 1
ATOM 3104 C C . LEU A 1 400 ? 5.863 -0.451 10.977 1 92.44 400 LEU A C 1
ATOM 3106 O O . LEU A 1 400 ? 5.633 -0 12.102 1 92.44 400 LEU A O 1
ATOM 3110 N N . TYR A 1 401 ? 6.176 0.388 9.984 1 93.25 401 TYR A N 1
ATOM 3111 C CA . TYR A 1 401 ? 6.48 1.798 10.203 1 93.25 401 TYR A CA 1
ATOM 3112 C C . TYR A 1 401 ? 5.473 2.689 9.492 1 93.25 401 TYR A C 1
ATOM 3114 O O . TYR A 1 401 ? 5.375 3.885 9.781 1 93.25 401 TYR A O 1
ATOM 3122 N N . TYR A 1 402 ? 4.766 2.201 8.547 1 95.62 402 TYR A N 1
ATOM 3123 C CA . TYR A 1 402 ? 3.906 2.994 7.676 1 95.62 402 TYR A CA 1
ATOM 3124 C C . TYR A 1 402 ? 2.438 2.801 8.031 1 95.62 402 TYR A C 1
ATOM 3126 O O . TYR A 1 402 ? 1.819 1.811 7.629 1 95.62 402 TYR A O 1
ATOM 3134 N N . ASN A 1 403 ? 1.913 3.662 8.805 1 95.31 403 ASN A N 1
ATOM 3135 C CA . ASN A 1 403 ? 0.49 3.65 9.133 1 95.31 403 ASN A CA 1
ATOM 3136 C C . ASN A 1 403 ? -0.341 4.297 8.023 1 95.31 403 ASN A C 1
ATOM 3138 O O . ASN A 1 403 ? -0.322 5.516 7.859 1 95.31 403 ASN A O 1
ATOM 3142 N N . LEU A 1 404 ? -1.099 3.473 7.355 1 95 404 LEU A N 1
ATOM 3143 C CA . LEU A 1 404 ? -1.812 3.996 6.195 1 95 404 LEU A CA 1
ATOM 3144 C C . LEU A 1 404 ? -3.32 3.939 6.414 1 95 404 LEU A C 1
ATOM 3146 O O . LEU A 1 404 ? -4.082 4.566 5.672 1 95 404 LEU A O 1
ATOM 3150 N N . ASN A 1 405 ? -3.734 3.189 7.48 1 93.62 405 ASN A N 1
ATOM 3151 C CA . ASN A 1 405 ? -5.184 3.016 7.512 1 93.62 405 ASN A CA 1
ATOM 3152 C C . ASN A 1 405 ? -5.719 3.062 8.938 1 93.62 405 ASN A C 1
ATOM 3154 O O . ASN A 1 405 ? -6.883 2.736 9.18 1 93.62 405 ASN A O 1
ATOM 3158 N N . MET A 1 406 ? -4.957 3.316 9.883 1 94.31 406 MET A N 1
ATOM 3159 C CA . MET A 1 406 ? -5.402 3.49 11.266 1 94.31 406 MET A CA 1
ATOM 3160 C C . MET A 1 406 ? -5.223 4.934 11.711 1 94.31 406 MET A C 1
ATOM 3162 O O . MET A 1 406 ? -4.121 5.34 12.086 1 94.31 406 MET A O 1
ATOM 3166 N N . PRO A 1 407 ? -6.328 5.625 11.758 1 95.75 407 PRO A N 1
ATOM 3167 C CA . PRO A 1 407 ? -6.199 7.012 12.211 1 95.75 407 PRO A CA 1
ATOM 3168 C C . PRO A 1 407 ? -5.562 7.125 13.594 1 95.75 407 PRO A C 1
ATOM 3170 O O . PRO A 1 407 ? -6.039 6.504 14.547 1 95.75 407 PRO A O 1
ATOM 3173 N N . LEU A 1 408 ? -4.535 7.828 13.695 1 95.44 408 LEU A N 1
ATOM 3174 C CA . LEU A 1 408 ? -3.77 8.062 14.914 1 95.44 408 LEU A CA 1
ATOM 3175 C C . LEU A 1 408 ? -3.521 9.555 15.125 1 95.44 408 LEU A C 1
ATOM 3177 O O . LEU A 1 408 ? -2.977 10.227 14.242 1 95.44 408 LEU A O 1
ATOM 3181 N N . PHE A 1 409 ? -3.967 10.062 16.219 1 96.56 409 PHE A N 1
ATOM 3182 C CA . PHE A 1 409 ? -3.785 11.453 16.625 1 96.56 409 PHE A CA 1
ATOM 3183 C C . PHE A 1 409 ? -2.852 11.547 17.828 1 96.56 409 PHE A C 1
ATOM 3185 O O . PHE A 1 409 ? -3.236 11.211 18.938 1 96.56 409 PHE A O 1
ATOM 3192 N N . LYS A 1 410 ? -1.694 12.047 17.641 1 94.88 410 LYS A N 1
ATOM 3193 C CA . LYS A 1 410 ? -0.719 12.18 18.734 1 94.88 410 LYS A CA 1
ATOM 3194 C C . LYS A 1 410 ? -0.771 13.57 19.344 1 94.88 410 LYS A C 1
ATOM 3196 O O . LYS A 1 410 ? -0.834 14.57 18.641 1 94.88 410 LYS A O 1
ATOM 3201 N N . VAL A 1 411 ? -0.746 13.617 20.641 1 95.25 411 VAL A N 1
ATOM 3202 C CA . VAL A 1 411 ? -0.773 14.891 21.344 1 95.25 411 VAL A CA 1
ATOM 3203 C C . VAL A 1 411 ? 0.502 15.68 21.047 1 95.25 411 VAL A C 1
ATOM 3205 O O . VAL A 1 411 ? 1.609 15.156 21.203 1 95.25 411 VAL A O 1
ATOM 3208 N N . ILE A 1 412 ? 0.289 16.922 20.688 1 92.69 412 ILE A N 1
ATOM 3209 C CA . ILE A 1 412 ? 1.446 17.766 20.375 1 92.69 412 ILE A CA 1
ATOM 3210 C C . ILE A 1 412 ? 1.394 19.047 21.188 1 92.69 412 ILE A C 1
ATOM 3212 O O . ILE A 1 412 ? 2.266 19.906 21.062 1 92.69 412 ILE A O 1
ATOM 3216 N N . GLY A 1 413 ? 0.35 19.266 21.953 1 92.12 413 GLY A N 1
ATOM 3217 C CA . GLY A 1 413 ? 0.192 20.406 22.844 1 92.12 413 GLY A CA 1
ATOM 3218 C C . GLY A 1 413 ? -1.039 20.312 23.719 1 92.12 413 GLY A C 1
ATOM 3219 O O . GLY A 1 413 ? -2.047 19.719 23.328 1 92.12 413 GLY A O 1
ATOM 3220 N N . GLU A 1 414 ? -0.892 20.875 24.875 1 93.44 414 GLU A N 1
ATOM 3221 C CA . GLU A 1 414 ? -2.012 20.828 25.812 1 93.44 414 GLU A CA 1
ATOM 3222 C C . GLU A 1 414 ? -1.966 22 26.781 1 93.44 414 GLU A C 1
ATOM 3224 O O . GLU A 1 414 ? -0.889 22.406 27.234 1 93.44 414 GLU A O 1
ATOM 3229 N N . ASP A 1 415 ? -3.084 22.594 26.984 1 94.81 415 ASP A N 1
ATOM 3230 C CA . ASP A 1 415 ? -3.322 23.547 28.062 1 94.81 415 ASP A CA 1
ATOM 3231 C C . ASP A 1 415 ? -4.496 23.109 28.938 1 94.81 415 ASP A C 1
ATOM 3233 O O . ASP A 1 415 ? -5.609 22.922 28.438 1 94.81 415 ASP A O 1
ATOM 3237 N N . THR A 1 416 ? -4.266 22.938 30.219 1 95.94 416 THR A N 1
ATOM 3238 C CA . THR A 1 416 ? -5.289 22.453 31.141 1 95.94 416 THR A CA 1
ATOM 3239 C C . THR A 1 416 ? -5.492 23.438 32.281 1 95.94 416 THR A C 1
ATOM 3241 O O . THR A 1 416 ? -4.527 24 32.812 1 95.94 416 THR A O 1
ATOM 3244 N N . VAL A 1 417 ? -6.758 23.656 32.625 1 97.12 417 VAL A N 1
ATOM 3245 C CA . VAL A 1 417 ? -7.094 24.516 33.75 1 97.12 417 VAL A CA 1
ATOM 3246 C C . VAL A 1 417 ? -8.219 23.891 34.594 1 97.12 417 VAL A C 1
ATOM 3248 O O . VAL A 1 417 ? -9.031 23.125 34.031 1 97.12 417 VAL A O 1
ATOM 3251 N N . THR A 1 418 ? -8.18 24.094 35.875 1 97.25 418 THR A N 1
ATOM 3252 C CA . THR A 1 418 ? -9.344 23.766 36.688 1 97.25 418 THR A CA 1
ATOM 3253 C C . THR A 1 418 ? -10.391 24.875 36.594 1 97.25 418 THR A C 1
ATOM 3255 O O . THR A 1 418 ? -10.133 26.016 36.969 1 97.25 418 THR A O 1
ATOM 3258 N N . VAL A 1 419 ? -11.508 24.562 36.125 1 97.81 419 VAL A N 1
ATOM 3259 C CA . VAL A 1 419 ? -12.562 25.531 35.875 1 97.81 419 VAL A CA 1
ATOM 3260 C C . VAL A 1 419 ? -13.508 25.578 37.094 1 97.81 419 VAL A C 1
ATOM 3262 O O . VAL A 1 419 ? -13.953 24.547 37.562 1 97.81 419 VAL A O 1
ATOM 3265 N N . ASN A 1 420 ? -13.711 26.75 37.594 1 97 420 ASN A N 1
ATOM 3266 C CA . ASN A 1 420 ? -14.844 27.062 38.438 1 97 420 ASN A CA 1
ATOM 3267 C C . ASN A 1 420 ? -16.016 27.656 37.656 1 97 420 ASN A C 1
ATOM 3269 O O . ASN A 1 420 ? -15.891 28.734 37.094 1 97 420 ASN A O 1
ATOM 3273 N N . ALA A 1 421 ? -17.141 26.969 37.688 1 96.88 421 ALA A N 1
ATOM 3274 C CA . ALA A 1 421 ? -18.266 27.312 36.844 1 96.88 421 ALA A CA 1
ATOM 3275 C C . ALA A 1 421 ? -18.672 28.766 37 1 96.88 421 ALA A C 1
ATOM 3277 O O . ALA A 1 421 ? -19.094 29.422 36.031 1 96.88 421 ALA A O 1
ATOM 3278 N N . SER A 1 422 ? -18.562 29.281 38.156 1 94.56 422 SER A N 1
ATOM 3279 C CA . SER A 1 422 ? -18.984 30.656 38.406 1 94.56 422 SER A CA 1
ATOM 3280 C C . SER A 1 422 ? -18.016 31.656 37.781 1 94.56 422 SER A C 1
ATOM 3282 O O . SER A 1 422 ? -18.391 32.781 37.469 1 94.56 422 SER A O 1
ATOM 3284 N N . GLN A 1 423 ? -16.734 31.266 37.562 1 93.69 423 GLN A N 1
ATOM 3285 C CA . GLN A 1 423 ? -15.695 32.188 37.125 1 93.69 423 GLN A CA 1
ATOM 3286 C C . GLN A 1 423 ? -15.391 32.031 35.656 1 93.69 423 GLN A C 1
ATOM 3288 O O . GLN A 1 423 ? -15.008 33 34.969 1 93.69 423 GLN A O 1
ATOM 3293 N N . GLY A 1 424 ? -15.492 30.875 35.125 1 95.69 424 GLY A N 1
ATOM 3294 C CA . GLY A 1 424 ? -15.055 30.594 33.75 1 95.69 424 GLY A CA 1
ATOM 3295 C C . GLY A 1 424 ? -13.555 30.438 33.625 1 95.69 424 GLY A C 1
ATOM 3296 O O . GLY A 1 424 ? -12.867 30.203 34.625 1 95.69 424 GLY A O 1
ATOM 3297 N N . ALA A 1 425 ? -13.031 30.438 32.406 1 96.31 425 ALA A N 1
ATOM 3298 C CA . ALA A 1 425 ? -11.594 30.25 32.219 1 96.31 425 ALA A CA 1
ATOM 3299 C C . ALA A 1 425 ? -11.211 30.578 30.766 1 96.31 425 ALA A C 1
ATOM 3301 O O . ALA A 1 425 ? -12.055 30.562 29.859 1 96.31 425 ALA A O 1
ATOM 3302 N N . ILE A 1 426 ? -9.984 30.938 30.562 1 95.12 426 ILE A N 1
ATOM 3303 C CA . ILE A 1 426 ? -9.391 31.156 29.25 1 95.12 426 ILE A CA 1
ATOM 3304 C C . ILE A 1 426 ? -8.211 30.203 29.062 1 95.12 426 ILE A C 1
ATOM 3306 O O . ILE A 1 426 ? -7.332 30.109 29.922 1 95.12 426 ILE A O 1
ATOM 3310 N N . LEU A 1 427 ? -8.234 29.453 27.984 1 94.88 427 LEU A N 1
ATOM 3311 C CA . LEU A 1 427 ? -7.137 28.578 27.625 1 94.88 427 LEU A CA 1
ATOM 3312 C C . LEU A 1 427 ? -6.535 28.984 26.281 1 94.88 427 LEU A C 1
ATOM 3314 O O . LEU A 1 427 ? -7.227 29.547 25.438 1 94.88 427 LEU A O 1
ATOM 3318 N N . GLN A 1 428 ? -5.293 28.656 26.141 1 92.44 428 GLN A N 1
ATOM 3319 C CA . GLN A 1 428 ? -4.629 28.922 24.875 1 92.44 428 GLN A CA 1
ATOM 3320 C C . GLN A 1 428 ? -3.602 27.844 24.562 1 92.44 428 GLN A C 1
ATOM 3322 O O . GLN A 1 428 ? -2.777 27.484 25.406 1 92.44 428 GLN A O 1
ATOM 3327 N N . GLU A 1 429 ? -3.688 27.328 23.453 1 92.75 429 GLU A N 1
ATOM 3328 C CA . GLU A 1 429 ? -2.729 26.391 22.891 1 92.75 429 GLU A CA 1
ATOM 3329 C C . GLU A 1 429 ? -2.4 26.719 21.438 1 92.75 429 GLU A C 1
ATOM 3331 O O . GLU A 1 429 ? -3.209 26.484 20.531 1 92.75 429 GLU A O 1
ATOM 3336 N N . GLY A 1 430 ? -1.163 27.281 21.328 1 87.88 430 GLY A N 1
ATOM 3337 C CA . GLY A 1 430 ? -0.801 27.719 19.984 1 87.88 430 GLY A CA 1
ATOM 3338 C C . GLY A 1 430 ? -1.683 28.828 19.469 1 87.88 430 GLY A C 1
ATOM 3339 O O . GLY A 1 430 ? -1.819 29.875 20.125 1 87.88 430 GLY A O 1
ATOM 3340 N N . ASN A 1 431 ? -2.307 28.516 18.328 1 90.88 431 ASN A N 1
ATOM 3341 C CA . ASN A 1 431 ? -3.123 29.531 17.672 1 90.88 431 ASN A CA 1
ATOM 3342 C C . ASN A 1 431 ? -4.59 29.406 18.078 1 90.88 431 ASN A C 1
ATOM 3344 O O . ASN A 1 431 ? -5.461 30.016 17.438 1 90.88 431 ASN A O 1
ATOM 3348 N N . ILE A 1 432 ? -4.859 28.625 19.047 1 94.44 432 ILE A N 1
ATOM 3349 C CA . ILE A 1 432 ? -6.234 28.406 19.469 1 94.44 432 ILE A CA 1
ATOM 3350 C C . ILE A 1 432 ? -6.438 29.016 20.859 1 94.44 432 ILE A C 1
ATOM 3352 O O . ILE A 1 432 ? -5.656 28.734 21.781 1 94.44 432 ILE A O 1
ATOM 3356 N N . VAL A 1 433 ? -7.426 29.797 21.016 1 94.31 433 VAL A N 1
ATOM 3357 C CA . VAL A 1 433 ? -7.883 30.312 22.312 1 94.31 433 VAL A CA 1
ATOM 3358 C C . VAL A 1 433 ? -9.305 29.828 22.578 1 94.31 433 VAL A C 1
ATOM 3360 O O . VAL A 1 433 ? -10.18 29.953 21.719 1 94.31 433 VAL A O 1
ATOM 3363 N N . THR A 1 434 ? -9.492 29.281 23.734 1 97.12 434 THR A N 1
ATOM 3364 C CA . THR A 1 434 ? -10.82 28.812 24.109 1 97.12 434 THR A CA 1
ATOM 3365 C C . THR A 1 434 ? -11.281 29.469 25.406 1 97.12 434 THR A C 1
ATOM 3367 O O . THR A 1 434 ? -10.516 29.562 26.359 1 97.12 434 THR A O 1
ATOM 3370 N N . VAL A 1 435 ? -12.516 29.844 25.375 1 96.81 435 VAL A N 1
ATOM 3371 C CA . VAL A 1 435 ? -13.102 30.547 26.516 1 96.81 435 VAL A CA 1
ATOM 3372 C C . VAL A 1 435 ? -14.258 29.734 27.078 1 96.81 435 VAL A C 1
ATOM 3374 O O . VAL A 1 435 ? -15.211 29.406 26.359 1 96.81 435 VAL A O 1
ATOM 3377 N N . ILE A 1 436 ? -14.125 29.406 28.281 1 97.75 436 ILE A N 1
ATOM 3378 C CA . ILE A 1 436 ? -15.25 28.875 29.031 1 97.75 436 ILE A CA 1
ATOM 3379 C C . ILE A 1 436 ? -15.977 30 29.766 1 97.75 436 ILE A C 1
ATOM 3381 O O . ILE A 1 436 ? -15.406 30.656 30.641 1 97.75 436 ILE A O 1
ATOM 3385 N N . LYS A 1 437 ? -17.25 30.094 29.5 1 96.38 437 LYS A N 1
ATOM 3386 C CA . LYS A 1 437 ? -18.031 31.203 30.047 1 96.38 437 LYS A CA 1
ATOM 3387 C C . LYS A 1 437 ? -18.359 30.969 31.516 1 96.38 437 LYS A C 1
ATOM 3389 O O . LYS A 1 437 ? -18.547 29.844 31.953 1 96.38 437 LYS A O 1
ATOM 3394 N N . PRO A 1 438 ? -18.406 32.188 32.219 1 96.06 438 PRO A N 1
ATOM 3395 C CA . PRO A 1 438 ? -19 32.031 33.562 1 96.06 438 PRO A CA 1
ATOM 3396 C C . PRO A 1 438 ? -20.406 31.422 33.5 1 96.06 438 PRO A C 1
ATOM 3398 O O . PRO A 1 438 ? -21.203 31.797 32.656 1 96.06 438 PRO A O 1
ATOM 3401 N N . GLY A 1 439 ? -20.656 30.5 34.375 1 96.88 439 GLY A N 1
ATOM 3402 C CA . GLY A 1 439 ? -21.953 29.828 34.375 1 96.88 439 GLY A CA 1
ATOM 3403 C C . GLY A 1 439 ? -21.953 28.5 33.688 1 96.88 439 GLY A C 1
ATOM 3404 O O . GLY A 1 439 ? -22.984 27.828 33.594 1 96.88 439 GLY A O 1
ATOM 3405 N N . THR A 1 440 ? -20.781 28.047 33.219 1 98.19 440 THR A N 1
ATOM 3406 C CA . THR A 1 440 ? -20.719 26.797 32.438 1 98.19 440 THR A CA 1
ATOM 3407 C C . THR A 1 440 ? -20.312 25.625 33.344 1 98.19 440 THR A C 1
ATOM 3409 O O . THR A 1 440 ? -19.234 25.625 33.938 1 98.19 440 THR A O 1
ATOM 3412 N N . TYR A 1 441 ? -21.125 24.656 33.406 1 98.38 441 TYR A N 1
ATOM 3413 C CA . TYR A 1 441 ? -20.922 23.422 34.156 1 98.38 441 TYR A CA 1
ATOM 3414 C C . TYR A 1 441 ? -20.516 22.281 33.25 1 98.38 441 TYR A C 1
ATOM 3416 O O . TYR A 1 441 ? -20.641 22.391 32 1 98.38 441 TYR A O 1
ATOM 3424 N N . ALA A 1 442 ? -19.953 21.25 33.812 1 98.62 442 ALA A N 1
ATOM 3425 C CA . ALA A 1 442 ? -19.688 20.031 33.062 1 98.62 442 ALA A CA 1
ATOM 3426 C C . ALA A 1 442 ? -20.688 18.938 33.438 1 98.62 442 ALA A C 1
ATOM 3428 O O . ALA A 1 442 ? -20.891 18.625 34.594 1 98.62 442 ALA A O 1
ATOM 3429 N N . MET A 1 443 ? -21.312 18.438 32.438 1 98.38 443 MET A N 1
ATOM 3430 C CA . MET A 1 443 ? -22.188 17.281 32.625 1 98.38 443 MET A CA 1
ATOM 3431 C C . MET A 1 443 ? -21.406 15.984 32.406 1 98.38 443 MET A C 1
ATOM 3433 O O . MET A 1 443 ? -20.781 15.797 31.359 1 98.38 443 MET A O 1
ATOM 3437 N N . LEU A 1 444 ? -21.469 15.117 33.281 1 97.56 444 LEU A N 1
ATOM 3438 C CA . LEU A 1 444 ? -20.766 13.844 33.25 1 97.56 444 LEU A CA 1
ATOM 3439 C C . LEU A 1 444 ? -21.641 12.758 32.625 1 97.56 444 LEU A C 1
ATOM 3441 O O . LEU A 1 444 ? -22.844 12.953 32.438 1 97.56 444 LEU A O 1
ATOM 3445 N N . PRO A 1 445 ? -21.016 11.648 32.281 1 96 445 PRO A N 1
ATOM 3446 C CA . PRO A 1 445 ? -21.766 10.586 31.609 1 96 445 PRO A CA 1
ATOM 3447 C C . PRO A 1 445 ? -22.938 10.078 32.438 1 96 445 PRO A C 1
ATOM 3449 O O . PRO A 1 445 ? -23.953 9.625 31.891 1 96 445 PRO A O 1
ATOM 3452 N N . ASN A 1 446 ? -22.891 10.164 33.781 1 95.31 446 ASN A N 1
ATOM 3453 C CA . ASN A 1 446 ? -23.969 9.68 34.656 1 95.31 446 ASN A CA 1
ATOM 3454 C C . ASN A 1 446 ? -25.078 10.719 34.781 1 95.31 446 ASN A C 1
ATOM 3456 O O . ASN A 1 446 ? -26.062 10.492 35.5 1 95.31 446 ASN A O 1
ATOM 3460 N N . GLY A 1 447 ? -24.953 11.844 34.156 1 94.06 447 GLY A N 1
ATOM 3461 C CA . GLY A 1 447 ? -26 12.852 34.188 1 94.06 447 GLY A CA 1
ATOM 3462 C C . GLY A 1 447 ? -25.766 13.938 35.219 1 94.06 447 GLY A C 1
ATOM 3463 O O . GLY A 1 447 ? -26.453 14.961 35.219 1 94.06 447 GLY A O 1
ATOM 3464 N N . SER A 1 448 ? -24.828 13.75 36.094 1 96.31 448 SER A N 1
ATOM 3465 C CA . SER A 1 448 ? -24.562 14.75 37.094 1 96.31 448 SER A CA 1
ATOM 3466 C C . SER A 1 448 ? -23.828 15.953 36.531 1 96.31 448 SER A C 1
ATOM 3468 O O . SER A 1 448 ? -23.031 15.805 35.594 1 96.31 448 SER A O 1
ATOM 3470 N N . MET A 1 449 ? -24.094 17.141 37.125 1 97.31 449 MET A N 1
ATOM 3471 C CA . MET A 1 449 ? -23.422 18.375 36.75 1 97.31 449 MET A CA 1
ATOM 3472 C C . MET A 1 449 ? -22.422 18.797 37.844 1 97.31 449 MET A C 1
ATOM 3474 O O . MET A 1 449 ? -22.766 18.797 39.031 1 97.31 449 MET A O 1
ATOM 3478 N N . VAL A 1 450 ? -21.234 19.125 37.469 1 97.88 450 VAL A N 1
ATOM 3479 C CA . VAL A 1 450 ? -20.234 19.562 38.438 1 97.88 450 VAL A CA 1
ATOM 3480 C C . VAL A 1 450 ? -19.812 21 38.156 1 97.88 450 VAL A C 1
ATOM 3482 O O . VAL A 1 450 ? -19.734 21.406 37 1 97.88 450 VAL A O 1
ATOM 3485 N N . SER A 1 451 ? -19.484 21.734 39.219 1 97.5 451 SER A N 1
ATOM 3486 C CA . SER A 1 451 ? -19.125 23.141 39.094 1 97.5 451 SER A CA 1
ATOM 3487 C C . SER A 1 451 ? -17.609 23.328 39.062 1 97.5 451 SER A C 1
ATOM 3489 O O . SER A 1 451 ? -17.109 24.391 38.688 1 97.5 451 SER A O 1
ATOM 3491 N N . ILE A 1 452 ? -16.859 22.281 39.5 1 98.12 452 ILE A N 1
ATOM 3492 C CA . ILE A 1 452 ? -15.398 22.266 39.438 1 98.12 452 ILE A CA 1
ATOM 3493 C C . ILE A 1 452 ? -14.93 21.078 38.594 1 98.12 452 ILE A C 1
ATOM 3495 O O . ILE A 1 452 ? -15.258 19.938 38.906 1 98.12 452 ILE A O 1
ATOM 3499 N N . TYR A 1 453 ? -14.266 21.312 37.562 1 97.88 453 TYR A N 1
ATOM 3500 C CA . TYR A 1 453 ? -13.789 20.266 36.656 1 97.88 453 TYR A CA 1
ATOM 3501 C C . TYR A 1 453 ? -12.523 20.719 35.938 1 97.88 453 TYR A C 1
ATOM 3503 O O . TYR A 1 453 ? -12.242 21.906 35.844 1 97.88 453 TYR A O 1
ATOM 3511 N N . ASN A 1 454 ? -11.742 19.797 35.5 1 98.31 454 ASN A N 1
ATOM 3512 C CA . ASN A 1 454 ? -10.586 20.094 34.656 1 98.31 454 ASN A CA 1
ATOM 3513 C C . ASN A 1 454 ? -10.977 20.156 33.188 1 98.31 454 ASN A C 1
ATOM 3515 O O . ASN A 1 454 ? -11.648 19.266 32.688 1 98.31 454 ASN A O 1
ATOM 3519 N N . PHE A 1 455 ? -10.625 21.234 32.594 1 98.25 455 PHE A N 1
ATOM 3520 C CA . PHE A 1 455 ? -10.836 21.422 31.156 1 98.25 455 PHE A CA 1
ATOM 3521 C C . PHE A 1 455 ? -9.508 21.547 30.438 1 98.25 455 PHE A C 1
ATOM 3523 O O . PHE A 1 455 ? -8.641 22.312 30.828 1 98.25 455 PHE A O 1
ATOM 3530 N N . SER A 1 456 ? -9.375 20.719 29.375 1 98.06 456 SER A N 1
ATOM 3531 C CA . SER A 1 456 ? -8.141 20.75 28.594 1 98.06 456 SER A CA 1
ATOM 3532 C C . SER A 1 456 ? -8.414 21.094 27.141 1 98.06 456 SER A C 1
ATOM 3534 O O . SER A 1 456 ? -9.414 20.656 26.578 1 98.06 456 SER A O 1
ATOM 3536 N N . LEU A 1 457 ? -7.641 21.953 26.594 1 98 457 LEU A N 1
ATOM 3537 C CA . LEU A 1 457 ? -7.473 22.188 25.156 1 98 457 LEU A CA 1
ATOM 3538 C C . LEU A 1 457 ? -6.246 21.453 24.625 1 98 457 LEU A C 1
ATOM 3540 O O . LEU A 1 457 ? -5.117 21.75 25.031 1 98 457 LEU A O 1
ATOM 3544 N N . ILE A 1 458 ? -6.484 20.469 23.75 1 96.94 458 ILE A N 1
ATOM 3545 C CA . ILE A 1 458 ? -5.41 19.578 23.312 1 96.94 458 ILE A CA 1
ATOM 3546 C C . ILE A 1 458 ? -5.273 19.656 21.797 1 96.94 458 ILE A C 1
ATOM 3548 O O . ILE A 1 458 ? -6.277 19.656 21.078 1 96.94 458 ILE A O 1
ATOM 3552 N N . THR A 1 459 ? -4.105 19.734 21.312 1 96 459 THR A N 1
ATOM 3553 C CA . THR A 1 459 ? -3.85 19.672 19.875 1 96 459 THR A CA 1
ATOM 3554 C C . THR A 1 459 ? -3.164 18.359 19.5 1 96 459 THR A C 1
ATOM 3556 O O . THR A 1 459 ? -2.438 17.797 20.312 1 96 459 THR A O 1
ATOM 3559 N N . PHE A 1 460 ? -3.434 17.906 18.266 1 96.31 460 PHE A N 1
ATOM 3560 C CA . PHE A 1 460 ? -2.975 16.594 17.812 1 96.31 460 PHE A CA 1
ATOM 3561 C C . PHE A 1 460 ? -2.357 16.688 16.422 1 96.31 460 PHE A C 1
ATOM 3563 O O . PHE A 1 460 ? -2.857 17.406 15.562 1 96.31 460 PHE A O 1
ATOM 3570 N N . SER A 1 461 ? -1.255 16 16.25 1 93.5 461 SER A N 1
ATOM 3571 C CA . SER A 1 461 ? -0.826 15.688 14.898 1 93.5 461 SER A CA 1
ATOM 3572 C C . SER A 1 461 ? -1.603 14.5 14.328 1 93.5 461 SER A C 1
ATOM 3574 O O . SER A 1 461 ? -2.299 13.805 15.062 1 93.5 461 SER A O 1
ATOM 3576 N N . LEU A 1 462 ? -1.538 14.32 12.969 1 94.69 462 LEU A N 1
ATOM 3577 C CA . LEU A 1 462 ? -2.365 13.312 12.32 1 94.69 462 LEU A CA 1
ATOM 3578 C C . LEU A 1 462 ? -1.498 12.258 11.633 1 94.69 462 LEU A C 1
ATOM 3580 O O . LEU A 1 462 ? -0.467 12.586 11.047 1 94.69 462 LEU A O 1
ATOM 3584 N N . GLN A 1 463 ? -1.946 10.977 11.711 1 92.06 463 GLN A N 1
ATOM 3585 C CA . GLN A 1 463 ? -1.449 9.875 10.891 1 92.06 463 GLN A CA 1
ATOM 3586 C C . GLN A 1 463 ? -2.6 9.062 10.312 1 92.06 463 GLN A C 1
ATOM 3588 O O . GLN A 1 463 ? -3.52 8.672 11.031 1 92.06 463 GLN A O 1
ATOM 3593 N N . ALA A 1 464 ? -2.518 8.844 9.039 1 93.62 464 ALA A N 1
ATOM 3594 C CA . ALA A 1 464 ? -3.463 7.984 8.328 1 93.62 464 ALA A CA 1
ATOM 3595 C C . ALA A 1 464 ? -4.871 8.578 8.359 1 93.62 464 ALA A C 1
ATOM 3597 O O . ALA A 1 464 ? -5.844 7.867 8.609 1 93.62 464 ALA A O 1
ATOM 3598 N N . VAL A 1 465 ? -4.973 9.852 8.242 1 94.81 465 VAL A N 1
ATOM 3599 C CA . VAL A 1 465 ? -6.254 10.547 8.148 1 94.81 465 VAL A CA 1
ATOM 3600 C C . VAL A 1 465 ? -6.398 11.188 6.773 1 94.81 465 VAL A C 1
ATOM 3602 O O . VAL A 1 465 ? -5.629 12.078 6.41 1 94.81 465 VAL A O 1
ATOM 3605 N N . MET A 1 466 ? -7.305 10.672 5.992 1 94.06 466 MET A N 1
ATOM 3606 C CA . MET A 1 466 ? -7.625 11.234 4.684 1 94.06 466 MET A CA 1
ATOM 3607 C C . MET A 1 466 ? -8.773 12.227 4.781 1 94.06 466 MET A C 1
ATOM 3609 O O . MET A 1 466 ? -9.469 12.281 5.797 1 94.06 466 MET A O 1
ATOM 3613 N N . PRO A 1 467 ? -8.93 13.031 3.775 1 94.94 467 PRO A N 1
ATOM 3614 C CA . PRO A 1 467 ? -10.055 13.969 3.816 1 94.94 467 PRO A CA 1
ATOM 3615 C C . PRO A 1 467 ? -11.406 13.266 3.902 1 94.94 467 PRO A C 1
ATOM 3617 O O . PRO A 1 467 ? -11.523 12.086 3.547 1 94.94 467 PRO A O 1
ATOM 3620 N N . PRO A 1 468 ? -12.391 13.938 4.48 1 95.19 468 PRO A N 1
ATOM 3621 C CA . PRO A 1 468 ? -13.719 13.328 4.453 1 95.19 468 PRO A CA 1
ATOM 3622 C C . PRO A 1 468 ? -14.188 13 3.037 1 95.19 468 PRO A C 1
ATOM 3624 O O . PRO A 1 468 ? -13.914 13.75 2.098 1 95.19 468 PRO A O 1
ATOM 3627 N N . ALA A 1 469 ? -14.93 11.992 2.918 1 93.81 469 ALA A N 1
ATOM 3628 C CA . ALA A 1 469 ? -15.352 11.461 1.623 1 93.81 469 ALA A CA 1
ATOM 3629 C C . ALA A 1 469 ? -16.062 12.523 0.793 1 93.81 469 ALA A C 1
ATOM 3631 O O . ALA A 1 469 ? -15.805 12.656 -0.406 1 93.81 469 ALA A O 1
ATOM 3632 N N . GLN A 1 470 ? -16.922 13.297 1.359 1 91.25 470 GLN A N 1
ATOM 3633 C CA . GLN A 1 470 ? -17.75 14.281 0.674 1 91.25 470 GLN A CA 1
ATOM 3634 C C . GLN A 1 470 ? -16.891 15.43 0.127 1 91.25 470 GLN A C 1
ATOM 3636 O O . GLN A 1 470 ? -17.25 16.047 -0.881 1 91.25 470 GLN A O 1
ATOM 3641 N N . ASP A 1 471 ? -15.797 15.672 0.77 1 92.69 471 ASP A N 1
ATOM 3642 C CA . ASP A 1 471 ? -14.93 16.781 0.406 1 92.69 471 ASP A CA 1
ATOM 3643 C C . ASP A 1 471 ? -13.516 16.297 0.094 1 92.69 471 ASP A C 1
ATOM 3645 O O . ASP A 1 471 ? -12.539 17 0.354 1 92.69 471 ASP A O 1
ATOM 3649 N N . PHE A 1 472 ? -13.477 15.094 -0.404 1 94.06 472 PHE A N 1
ATOM 3650 C CA . PHE A 1 472 ? -12.203 14.406 -0.59 1 94.06 472 PHE A CA 1
ATOM 3651 C C . PHE A 1 472 ? -11.281 15.211 -1.502 1 94.06 472 PHE A C 1
ATOM 3653 O O . PHE A 1 472 ? -10.07 15.227 -1.306 1 94.06 472 PHE A O 1
ATOM 3660 N N . PHE A 1 473 ? -11.797 15.922 -2.484 1 91.25 473 PHE A N 1
ATOM 3661 C CA . PHE A 1 473 ? -10.977 16.594 -3.484 1 91.25 473 PHE A CA 1
ATOM 3662 C C . PHE A 1 473 ? -10.789 18.062 -3.137 1 91.25 473 PHE A C 1
ATOM 3664 O O . PHE A 1 473 ? -9.953 18.75 -3.727 1 91.25 473 PHE A O 1
ATOM 3671 N N . ASN A 1 474 ? -11.484 18.5 -2.107 1 92.56 474 ASN A N 1
ATOM 3672 C CA . ASN A 1 474 ? -11.5 19.938 -1.835 1 92.56 474 ASN A CA 1
ATOM 3673 C C . ASN A 1 474 ? -10.75 20.266 -0.547 1 92.56 474 ASN A C 1
ATOM 3675 O O . ASN A 1 474 ? -10.297 21.391 -0.361 1 92.56 474 ASN A O 1
ATOM 3679 N N . LEU A 1 475 ? -10.672 19.328 0.341 1 94.56 475 LEU A N 1
ATOM 3680 C CA . LEU A 1 475 ? -10.086 19.594 1.651 1 94.56 475 LEU A CA 1
ATOM 3681 C C . LEU A 1 475 ? -8.867 18.703 1.89 1 94.56 475 LEU A C 1
ATOM 3683 O O . LEU A 1 475 ? -8.742 17.641 1.291 1 94.56 475 LEU A O 1
ATOM 3687 N N . THR A 1 476 ? -8.023 19.188 2.654 1 93.25 476 THR A N 1
ATOM 3688 C CA . THR A 1 476 ? -6.859 18.438 3.133 1 93.25 476 THR A CA 1
ATOM 3689 C C . THR A 1 476 ? -6.715 18.578 4.645 1 93.25 476 THR A C 1
ATOM 3691 O O . THR A 1 476 ? -6.691 19.703 5.172 1 93.25 476 THR A O 1
ATOM 3694 N N . PRO A 1 477 ? -6.598 17.5 5.328 1 94.56 477 PRO A N 1
ATOM 3695 C CA . PRO A 1 477 ? -6.418 17.594 6.777 1 94.56 477 PRO A CA 1
ATOM 3696 C C . PRO A 1 477 ? -5.078 18.219 7.168 1 94.56 477 PRO A C 1
ATOM 3698 O O . PRO A 1 477 ? -4.055 17.938 6.539 1 94.56 477 PRO A O 1
ATOM 3701 N N . THR A 1 478 ? -5.043 18.984 8.172 1 91.38 478 THR A N 1
ATOM 3702 C CA . THR A 1 478 ? -3.832 19.641 8.664 1 91.38 478 THR A CA 1
ATOM 3703 C C . THR A 1 478 ? -3.434 19.078 10.023 1 91.38 478 THR A C 1
ATOM 3705 O O . THR A 1 478 ? -2.555 18.219 10.117 1 91.38 478 THR A O 1
ATOM 3708 N N . TYR A 1 479 ? -4.008 19.5 11.102 1 92.94 479 TYR A N 1
ATOM 3709 C CA . TYR A 1 479 ? -3.912 18.938 12.445 1 92.94 479 TYR A CA 1
ATOM 3710 C C . TYR A 1 479 ? -5.246 19.031 13.172 1 92.94 479 TYR A C 1
ATOM 3712 O O . TYR A 1 479 ? -6.242 19.484 12.602 1 92.94 479 TYR A O 1
ATOM 3720 N N . ALA A 1 480 ? -5.281 18.5 14.336 1 97.06 480 ALA A N 1
ATOM 3721 C CA . ALA A 1 480 ? -6.562 18.438 15.031 1 97.06 480 ALA A CA 1
ATOM 3722 C C . ALA A 1 480 ? -6.461 19.031 16.438 1 97.06 480 ALA A C 1
ATOM 3724 O O . ALA A 1 480 ? -5.363 19.312 16.922 1 97.06 480 ALA A O 1
ATOM 3725 N N . PHE A 1 481 ? -7.602 19.297 16.969 1 97.88 481 PHE A N 1
ATOM 3726 C CA . PHE A 1 481 ? -7.684 19.688 18.375 1 97.88 481 PHE A CA 1
ATOM 3727 C C . PHE A 1 481 ? -8.914 19.078 19.031 1 97.88 481 PHE A C 1
ATOM 3729 O O . PHE A 1 481 ? -9.797 18.547 18.359 1 97.88 481 PHE A O 1
ATOM 3736 N N . ALA A 1 482 ? -8.898 19.062 20.391 1 98.5 482 ALA A N 1
ATOM 3737 C CA . ALA A 1 482 ? -10.008 18.5 21.156 1 98.5 482 ALA A CA 1
ATOM 3738 C C . ALA A 1 482 ? -10.148 19.203 22.5 1 98.5 482 ALA A C 1
ATOM 3740 O O . ALA A 1 482 ? -9.195 19.812 23 1 98.5 482 ALA A O 1
ATOM 3741 N N . PHE A 1 483 ? -11.312 19.172 22.984 1 98.44 483 PHE A N 1
ATOM 3742 C CA . PHE A 1 483 ? -11.547 19.422 24.406 1 98.44 483 PHE A CA 1
ATOM 3743 C C . PHE A 1 483 ? -11.492 18.125 25.188 1 98.44 483 PHE A C 1
ATOM 3745 O O . PHE A 1 483 ? -11.797 17.047 24.672 1 98.44 483 PHE A O 1
ATOM 3752 N N . ALA A 1 484 ? -11.039 18.234 26.375 1 98.31 484 ALA A N 1
ATOM 3753 C CA . ALA A 1 484 ? -11.164 17.141 27.328 1 98.31 484 ALA A CA 1
ATOM 3754 C C . ALA A 1 484 ? -11.734 17.641 28.656 1 98.31 484 ALA A C 1
ATOM 3756 O O . ALA A 1 484 ? -11.367 18.719 29.125 1 98.31 484 ALA A O 1
ATOM 3757 N N . ILE A 1 485 ? -12.625 16.938 29.172 1 98.31 485 ILE A N 1
ATOM 3758 C CA . ILE A 1 485 ? -13.164 17.188 30.5 1 98.31 485 ILE A CA 1
ATOM 3759 C C . ILE A 1 485 ? -12.711 16.078 31.453 1 98.31 485 ILE A C 1
ATOM 3761 O O . ILE A 1 485 ? -13.023 14.898 31.25 1 98.31 485 ILE A O 1
ATOM 3765 N N . ASN A 1 486 ? -11.984 16.453 32.438 1 97.56 486 ASN A N 1
ATOM 3766 C CA . ASN A 1 486 ? -11.422 15.508 33.375 1 97.56 486 ASN A CA 1
ATOM 3767 C C . ASN A 1 486 ? -10.641 14.406 32.688 1 97.56 486 ASN A C 1
ATOM 3769 O O . ASN A 1 486 ? -10.805 13.227 32.969 1 97.56 486 ASN A O 1
ATOM 3773 N N . GLY A 1 487 ? -9.984 14.82 31.656 1 96.81 487 GLY A N 1
ATOM 3774 C CA . GLY A 1 487 ? -9.078 13.922 30.938 1 96.81 487 GLY A CA 1
ATOM 3775 C C . GLY A 1 487 ? -9.781 13.062 29.906 1 96.81 487 GLY A C 1
ATOM 3776 O O . GLY A 1 487 ? -9.172 12.18 29.312 1 96.81 487 GLY A O 1
ATOM 3777 N N . GLN A 1 488 ? -11.078 13.344 29.688 1 97.44 488 GLN A N 1
ATOM 3778 C CA . GLN A 1 488 ? -11.836 12.477 28.797 1 97.44 488 GLN A CA 1
ATOM 3779 C C . GLN A 1 488 ? -12.234 13.219 27.516 1 97.44 488 GLN A C 1
ATOM 3781 O O . GLN A 1 488 ? -12.727 14.344 27.578 1 97.44 488 GLN A O 1
ATOM 3786 N N . ILE A 1 489 ? -12.008 12.602 26.422 1 98.25 489 ILE A N 1
ATOM 3787 C CA . ILE A 1 489 ? -12.516 13.039 25.125 1 98.25 489 ILE A CA 1
ATOM 3788 C C . ILE A 1 489 ? -13.633 12.102 24.672 1 98.25 489 ILE A C 1
ATOM 3790 O O . ILE A 1 489 ? -13.367 11.055 24.062 1 98.25 489 ILE A O 1
ATOM 3794 N N . SER A 1 490 ? -14.859 12.461 25 1 97.12 490 SER A N 1
ATOM 3795 C CA . SER A 1 490 ? -16.031 11.617 24.719 1 97.12 490 SER A CA 1
ATOM 3796 C C . SER A 1 490 ? -17.297 12.453 24.609 1 97.12 490 SER A C 1
ATOM 3798 O O . SER A 1 490 ? -17.516 13.367 25.406 1 97.12 490 SER A O 1
ATOM 3800 N N . PRO A 1 491 ? -18.094 12.117 23.656 1 96.56 491 PRO A N 1
ATOM 3801 C CA . PRO A 1 491 ? -19.344 12.859 23.516 1 96.56 491 PRO A CA 1
ATOM 3802 C C . PRO A 1 491 ? -20.312 12.609 24.656 1 96.56 491 PRO A C 1
ATOM 3804 O O . PRO A 1 491 ? -21.391 13.219 24.719 1 96.56 491 PRO A O 1
ATOM 3807 N N . LYS A 1 492 ? -20 11.711 25.562 1 96.5 492 LYS A N 1
ATOM 3808 C CA . LYS A 1 492 ? -20.828 11.445 26.734 1 96.5 492 LYS A CA 1
ATOM 3809 C C . LYS A 1 492 ? -20.75 12.594 27.734 1 96.5 492 LYS A C 1
ATOM 3811 O O . LYS A 1 492 ? -21.594 12.711 28.625 1 96.5 492 LYS A O 1
ATOM 3816 N N . TYR A 1 493 ? -19.688 13.422 27.656 1 97.75 493 TYR A N 1
ATOM 3817 C CA . TYR A 1 493 ? -19.531 14.633 28.453 1 97.75 493 TYR A CA 1
ATOM 3818 C C . TYR A 1 493 ? -20.078 15.852 27.719 1 97.75 493 TYR A C 1
ATOM 3820 O O . TYR A 1 493 ? -20.188 15.836 26.484 1 97.75 493 TYR A O 1
ATOM 3828 N N . ALA A 1 494 ? -20.453 16.906 28.5 1 98.38 494 ALA A N 1
ATOM 3829 C CA . ALA A 1 494 ? -20.938 18.125 27.844 1 98.38 494 ALA A CA 1
ATOM 3830 C C . ALA A 1 494 ? -20.75 19.344 28.734 1 98.38 494 ALA A C 1
ATOM 3832 O O . ALA A 1 494 ? -20.75 19.234 29.969 1 98.38 494 ALA A O 1
ATOM 3833 N N . LEU A 1 495 ? -20.5 20.453 28.125 1 98.62 495 LEU A N 1
ATOM 3834 C CA . LEU A 1 495 ? -20.609 21.75 28.781 1 98.62 495 LEU A CA 1
ATOM 3835 C C . LEU A 1 495 ? -22.062 22.234 28.781 1 98.62 495 LEU A C 1
ATOM 3837 O O . LEU A 1 495 ? -22.703 22.312 27.734 1 98.62 495 LEU A O 1
ATOM 3841 N N . VAL A 1 496 ? -22.547 22.562 29.969 1 98.25 496 VAL A N 1
ATOM 3842 C CA . VAL A 1 496 ? -23.953 22.938 30.109 1 98.25 496 VAL A CA 1
ATOM 3843 C C . VAL A 1 496 ? -24.078 24.125 31.062 1 98.25 496 VAL A C 1
ATOM 3845 O O . VAL A 1 496 ? -23.156 24.406 31.844 1 98.25 496 VAL A O 1
ATOM 3848 N N . ASN A 1 497 ? -25.203 24.812 30.891 1 97.31 497 ASN A N 1
ATOM 3849 C CA . ASN A 1 497 ? -25.484 25.844 31.875 1 97.31 497 ASN A CA 1
ATOM 3850 C C . ASN A 1 497 ? -26.141 25.281 33.125 1 97.31 497 ASN A C 1
ATOM 3852 O O . ASN A 1 497 ? -26.219 24.062 33.281 1 97.31 497 ASN A O 1
ATOM 3856 N N . ALA A 1 498 ? -26.609 26.156 34 1 95.56 498 ALA A N 1
ATOM 3857 C CA . ALA A 1 498 ? -27.141 25.734 35.281 1 95.56 498 ALA A CA 1
ATOM 3858 C C . ALA A 1 498 ? -28.438 24.922 35.094 1 95.56 498 ALA A C 1
ATOM 3860 O O . ALA A 1 498 ? -28.781 24.094 35.938 1 95.56 498 ALA A O 1
ATOM 3861 N N . SER A 1 499 ? -29.109 25.094 33.938 1 96.06 499 SER A N 1
ATOM 3862 C CA . SER A 1 499 ? -30.359 24.375 33.688 1 96.06 499 SER A CA 1
ATOM 3863 C C . SER A 1 499 ? -30.094 23.047 32.969 1 96.06 499 SER A C 1
ATOM 3865 O O . SER A 1 499 ? -31.031 22.281 32.719 1 96.06 499 SER A O 1
ATOM 3867 N N . GLY A 1 500 ? -28.891 22.859 32.562 1 95.31 500 GLY A N 1
ATOM 3868 C CA . GLY A 1 500 ? -28.547 21.609 31.891 1 95.31 500 GLY A CA 1
ATOM 3869 C C . GLY A 1 500 ? -28.578 21.719 30.375 1 95.31 500 GLY A C 1
ATOM 3870 O O . GLY A 1 500 ? -28.344 20.734 29.672 1 95.31 500 GLY A O 1
ATOM 3871 N N . SER A 1 501 ? -28.844 22.906 29.906 1 96.81 501 SER A N 1
ATOM 3872 C CA . SER A 1 501 ? -28.828 23.141 28.469 1 96.81 501 SER A CA 1
ATOM 3873 C C . SER A 1 501 ? -27.422 23.375 27.969 1 96.81 501 SER A C 1
ATOM 3875 O O . SER A 1 501 ? -26.562 23.891 28.688 1 96.81 501 SER A O 1
ATOM 3877 N N . PRO A 1 502 ? -27.156 23 26.734 1 97.25 502 PRO A N 1
ATOM 3878 C CA . PRO A 1 502 ? -25.797 23.156 26.188 1 97.25 502 PRO A CA 1
ATOM 3879 C C . PRO A 1 502 ? -25.281 24.594 26.328 1 97.25 502 PRO A C 1
ATOM 3881 O O . PRO A 1 502 ? -26.016 25.547 26.062 1 97.25 502 PRO A O 1
ATOM 3884 N N . ASP A 1 503 ? -24.109 24.75 26.75 1 97.75 503 ASP A N 1
ATOM 3885 C CA . ASP A 1 503 ? -23.375 26.016 26.844 1 97.75 503 ASP A CA 1
ATOM 3886 C C . ASP A 1 503 ? -22.016 25.922 26.188 1 97.75 503 ASP A C 1
ATOM 3888 O O . ASP A 1 503 ? -21 25.703 26.859 1 97.75 503 ASP A O 1
ATOM 3892 N N . PRO A 1 504 ? -21.953 26.172 24.938 1 97.94 504 PRO A N 1
ATOM 3893 C CA . PRO A 1 504 ? -20.719 25.938 24.172 1 97.94 504 PRO A CA 1
ATOM 3894 C C . PRO A 1 504 ? -19.578 26.859 24.609 1 97.94 504 PRO A C 1
ATOM 3896 O O . PRO A 1 504 ? -19.812 28.016 24.969 1 97.94 504 PRO A O 1
ATOM 3899 N N . ALA A 1 505 ? -18.359 26.359 24.562 1 98.25 505 ALA A N 1
ATOM 3900 C CA . ALA A 1 505 ? -17.172 27.188 24.688 1 98.25 505 ALA A CA 1
ATOM 3901 C C . ALA A 1 505 ? -17 28.078 23.453 1 98.25 505 ALA A C 1
ATOM 3903 O O . ALA A 1 505 ? -17.5 27.75 22.375 1 98.25 505 ALA A O 1
ATOM 3904 N N . ILE A 1 506 ? -16.359 29.188 23.609 1 97.38 506 ILE A N 1
ATOM 3905 C CA . ILE A 1 506 ? -15.984 30.031 22.484 1 97.38 506 ILE A CA 1
ATOM 3906 C C . ILE A 1 506 ? -14.562 29.703 22.031 1 97.38 506 ILE A C 1
ATOM 3908 O O . ILE A 1 506 ? -13.617 29.812 22.828 1 97.38 506 ILE A O 1
ATOM 3912 N N . THR A 1 507 ? -14.422 29.234 20.812 1 97.94 507 THR A N 1
ATOM 3913 C CA . THR A 1 507 ? -13.117 28.859 20.281 1 97.94 507 THR A CA 1
ATOM 3914 C C . THR A 1 507 ? -12.664 29.844 19.203 1 97.94 507 THR A C 1
ATOM 3916 O O . THR A 1 507 ? -13.336 30.016 18.188 1 97.94 507 THR A O 1
ATOM 3919 N N . ILE A 1 508 ? -11.57 30.469 19.453 1 96.38 508 ILE A N 1
ATOM 3920 C CA . ILE A 1 508 ? -10.953 31.422 18.531 1 96.38 508 ILE A CA 1
ATOM 3921 C C . ILE A 1 508 ? -9.68 30.828 17.938 1 96.38 508 ILE A C 1
ATOM 3923 O O . ILE A 1 508 ? -8.789 30.391 18.672 1 96.38 508 ILE A O 1
ATOM 3927 N N . VAL A 1 509 ? -9.625 30.781 16.641 1 95.12 509 VAL A N 1
ATOM 3928 C CA . VAL A 1 509 ? -8.461 30.203 15.961 1 95.12 509 VAL A CA 1
ATOM 3929 C C . VAL A 1 509 ? -7.879 31.234 14.984 1 95.12 509 VAL A C 1
ATOM 3931 O O . VAL A 1 509 ? -8.578 31.719 14.102 1 95.12 509 VAL A O 1
ATOM 3934 N N . TYR A 1 510 ? -6.641 31.562 15.203 1 91.75 510 TYR A N 1
ATOM 3935 C CA . TYR A 1 510 ? -5.949 32.375 14.211 1 91.75 510 TYR A CA 1
ATOM 3936 C C . TYR A 1 510 ? -5.586 31.547 12.984 1 91.75 510 TYR A C 1
ATOM 3938 O O . TYR A 1 510 ? -4.594 30.812 12.992 1 91.75 510 TYR A O 1
ATOM 3946 N N . ALA A 1 511 ? -6.395 31.688 11.984 1 91.81 511 ALA A N 1
ATOM 3947 C CA . ALA A 1 511 ? -6.312 30.906 10.75 1 91.81 511 ALA A CA 1
ATOM 3948 C C . ALA A 1 511 ? -6.922 31.672 9.578 1 91.81 511 ALA A C 1
ATOM 3950 O O . ALA A 1 511 ? -7.742 32.562 9.773 1 91.81 511 ALA A O 1
ATOM 3951 N N . PRO A 1 512 ? -6.484 31.328 8.375 1 89.75 512 PRO A N 1
ATOM 3952 C CA . PRO A 1 512 ? -7.094 31.984 7.207 1 89.75 512 PRO A CA 1
ATOM 3953 C C . PRO A 1 512 ? -8.523 31.516 6.961 1 89.75 512 PRO A C 1
ATOM 3955 O O . PRO A 1 512 ? -9.008 30.594 7.633 1 89.75 512 PRO A O 1
ATOM 3958 N N . ASP A 1 513 ? -9.148 32.188 5.988 1 93.25 513 ASP A N 1
ATOM 3959 C CA . ASP A 1 513 ? -10.547 31.875 5.68 1 93.25 513 ASP A CA 1
ATOM 3960 C C . ASP A 1 513 ? -10.664 30.625 4.812 1 93.25 513 ASP A C 1
ATOM 3962 O O . ASP A 1 513 ? -11.773 30.219 4.449 1 93.25 513 ASP A O 1
ATOM 3966 N N . THR A 1 514 ? -9.547 29.938 4.523 1 94.25 514 THR A N 1
ATOM 3967 C CA . THR A 1 514 ? -9.539 28.688 3.771 1 94.25 514 THR A CA 1
ATOM 3968 C C . THR A 1 514 ? -9.625 27.484 4.711 1 94.25 514 THR A C 1
ATOM 3970 O O . THR A 1 514 ? -9.727 26.344 4.258 1 94.25 514 THR A O 1
ATOM 3973 N N . TRP A 1 515 ? -9.602 27.719 6.008 1 95.31 515 TRP A N 1
ATOM 3974 C CA . TRP A 1 515 ? -9.648 26.625 6.98 1 95.31 515 TRP A CA 1
ATOM 3975 C C . TRP A 1 515 ? -11.078 26.375 7.449 1 95.31 515 TRP A C 1
ATOM 3977 O O . TRP A 1 515 ? -11.898 27.297 7.488 1 95.31 515 TRP A O 1
ATOM 3987 N N . THR A 1 516 ? -11.383 25.234 7.723 1 96.62 516 THR A N 1
ATOM 3988 C CA . THR A 1 516 ? -12.578 24.75 8.406 1 96.62 516 THR A CA 1
ATOM 3989 C C . THR A 1 516 ? -12.25 23.547 9.289 1 96.62 516 THR A C 1
ATOM 3991 O O . THR A 1 516 ? -11.094 23.312 9.633 1 96.62 516 THR A O 1
ATOM 3994 N N . SER A 1 517 ? -13.289 22.906 9.836 1 97.69 517 SER A N 1
ATOM 3995 C CA . SER A 1 517 ? -13.031 21.672 10.578 1 97.69 517 SER A CA 1
ATOM 3996 C C . SER A 1 517 ? -14.172 20.672 10.43 1 97.69 517 SER A C 1
ATOM 3998 O O . SER A 1 517 ? -15.258 21.031 9.961 1 97.69 517 SER A O 1
ATOM 4000 N N . TRP A 1 518 ? -13.875 19.453 10.664 1 98.12 518 TRP A N 1
ATOM 4001 C CA . TRP A 1 518 ? -14.844 18.375 10.75 1 98.12 518 TRP A CA 1
ATOM 4002 C C . TRP A 1 518 ? -14.789 17.703 12.117 1 98.12 518 TRP A C 1
ATOM 4004 O O . TRP A 1 518 ? -13.711 17.5 12.68 1 98.12 518 TRP A O 1
ATOM 4014 N N . THR A 1 519 ? -15.922 17.359 12.586 1 98.38 519 THR A N 1
ATOM 4015 C CA . THR A 1 519 ? -16.031 16.641 13.852 1 98.38 519 THR A CA 1
ATOM 4016 C C . THR A 1 519 ? -15.648 15.18 13.672 1 98.38 519 THR A C 1
ATOM 4018 O O . THR A 1 519 ? -16.062 14.539 12.703 1 98.38 519 THR A O 1
ATOM 4021 N N . TRP A 1 520 ? -14.828 14.695 14.578 1 98 520 TRP A N 1
ATOM 4022 C CA . TRP A 1 520 ? -14.336 13.328 14.586 1 98 520 TRP A CA 1
ATOM 4023 C C . TRP A 1 520 ? -14.578 12.664 15.938 1 98 520 TRP A C 1
ATOM 4025 O O . TRP A 1 520 ? -14.211 13.211 16.984 1 98 520 TRP A O 1
ATOM 4035 N N . PHE A 1 521 ? -15.289 11.523 15.984 1 96.38 521 PHE A N 1
ATOM 4036 C CA . PHE A 1 521 ? -15.297 10.734 17.219 1 96.38 521 PHE A CA 1
ATOM 4037 C C . PHE A 1 521 ? -15.547 9.266 16.922 1 96.38 521 PHE A C 1
ATOM 4039 O O . PHE A 1 521 ? -15.648 8.867 15.75 1 96.38 521 PHE A O 1
ATOM 4046 N N . GLY A 1 522 ? -15.508 8.438 17.953 1 96.06 522 GLY A N 1
ATOM 4047 C CA . GLY A 1 522 ? -15.641 6.996 17.844 1 96.06 522 GLY A CA 1
ATOM 4048 C C . GLY A 1 522 ? -14.359 6.254 18.188 1 96.06 522 GLY A C 1
ATOM 4049 O O . GLY A 1 522 ? -14.336 5.02 18.188 1 96.06 522 GLY A O 1
ATOM 4050 N N . GLY A 1 523 ? -13.289 6.969 18.453 1 96.5 523 GLY A N 1
ATOM 4051 C CA . GLY A 1 523 ? -12.039 6.379 18.891 1 96.5 523 GLY A CA 1
ATOM 4052 C C . GLY A 1 523 ? -11.836 6.445 20.391 1 96.5 523 GLY A C 1
ATOM 4053 O O . GLY A 1 523 ? -12.805 6.609 21.141 1 96.5 523 GLY A O 1
ATOM 4054 N N . THR A 1 524 ? -10.555 6.23 20.812 1 96.5 524 THR A N 1
ATOM 4055 C CA . THR A 1 524 ? -10.234 6.219 22.234 1 96.5 524 THR A CA 1
ATOM 4056 C C . THR A 1 524 ? -8.992 7.062 22.516 1 96.5 524 THR A C 1
ATOM 4058 O O . THR A 1 524 ? -8.016 7.004 21.766 1 96.5 524 THR A O 1
ATOM 4061 N N . PHE A 1 525 ? -9.102 7.828 23.625 1 97.25 525 PHE A N 1
ATOM 4062 C CA . PHE A 1 525 ? -7.992 8.672 24.047 1 97.25 525 PHE A CA 1
ATOM 4063 C C . PHE A 1 525 ? -7.289 8.062 25.266 1 97.25 525 PHE A C 1
ATOM 4065 O O . PHE A 1 525 ? -7.934 7.738 26.266 1 97.25 525 PHE A O 1
ATOM 4072 N N . ASN A 1 526 ? -5.957 7.961 25.219 1 95.94 526 ASN A N 1
ATOM 4073 C CA . ASN A 1 526 ? -5.227 7.32 26.312 1 95.94 526 ASN A CA 1
ATOM 4074 C C . ASN A 1 526 ? -4.316 8.312 27.031 1 95.94 526 ASN A C 1
ATOM 4076 O O . ASN A 1 526 ? -3.432 7.91 27.781 1 95.94 526 ASN A O 1
ATOM 4080 N N . GLY A 1 527 ? -4.426 9.539 26.703 1 93.88 527 GLY A N 1
ATOM 4081 C CA . GLY A 1 527 ? -3.6 10.555 27.359 1 93.88 527 GLY A CA 1
ATOM 4082 C C . GLY A 1 527 ? -2.502 11.086 26.453 1 93.88 527 GLY A C 1
ATOM 4083 O O . GLY A 1 527 ? -2.113 12.25 26.562 1 93.88 527 GLY A O 1
ATOM 4084 N N . THR A 1 528 ? -2.068 10.188 25.531 1 93.81 528 THR A N 1
ATOM 4085 C CA . THR A 1 528 ? -0.971 10.609 24.672 1 93.81 528 THR A CA 1
ATOM 4086 C C . THR A 1 528 ? -1.388 10.562 23.203 1 93.81 528 THR A C 1
ATOM 4088 O O . THR A 1 528 ? -0.771 11.219 22.359 1 93.81 528 THR A O 1
ATOM 4091 N N . ALA A 1 529 ? -2.396 9.812 23.016 1 95.69 529 ALA A N 1
ATOM 4092 C CA . ALA A 1 529 ? -2.865 9.688 21.641 1 95.69 529 ALA A CA 1
ATOM 4093 C C . ALA A 1 529 ? -4.348 9.32 21.594 1 95.69 529 ALA A C 1
ATOM 4095 O O . ALA A 1 529 ? -4.867 8.703 22.531 1 95.69 529 ALA A O 1
ATOM 4096 N N . TYR A 1 530 ? -5.02 9.812 20.609 1 97.62 530 TYR A N 1
ATOM 4097 C CA . TYR A 1 530 ? -6.367 9.383 20.25 1 97.62 530 TYR A CA 1
ATOM 4098 C C . TYR A 1 530 ? -6.34 8.438 19.062 1 97.62 530 TYR A C 1
ATOM 4100 O O . TYR A 1 530 ? -5.801 8.773 18 1 97.62 530 TYR A O 1
ATOM 4108 N N . ILE A 1 531 ? -6.902 7.191 19.25 1 96.19 531 ILE A N 1
ATOM 4109 C CA . ILE A 1 531 ? -6.762 6.141 18.25 1 96.19 531 ILE A CA 1
ATOM 4110 C C . ILE A 1 531 ? -8.141 5.773 17.688 1 96.19 531 ILE A C 1
ATOM 4112 O O . ILE A 1 531 ? -9.07 5.508 18.453 1 96.19 531 ILE A O 1
ATOM 4116 N N . GLY A 1 532 ? -8.211 5.773 16.359 1 95.56 532 GLY A N 1
ATOM 4117 C CA . GLY A 1 532 ? -9.422 5.328 15.695 1 95.56 532 GLY A CA 1
ATOM 4118 C C . GLY A 1 532 ? -10.438 6.434 15.508 1 95.56 532 GLY A C 1
ATOM 4119 O O . GLY A 1 532 ? -10.094 7.617 15.523 1 95.56 532 GLY A O 1
ATOM 4120 N N . GLY A 1 533 ? -11.711 6.078 15.133 1 95.5 533 GLY A N 1
ATOM 4121 C CA . GLY A 1 533 ? -12.812 6.996 14.898 1 95.5 533 GLY A CA 1
ATOM 4122 C C . GLY A 1 533 ? -13.023 7.312 13.43 1 95.5 533 GLY A C 1
ATOM 4123 O O . GLY A 1 533 ? -12.453 6.648 12.555 1 95.5 533 GLY A O 1
ATOM 4124 N N . SER A 1 534 ? -13.961 8.227 13.195 1 95.31 534 SER A N 1
ATOM 4125 C CA . SER A 1 534 ? -14.289 8.633 11.836 1 95.31 534 SER A CA 1
ATOM 4126 C C . SER A 1 534 ? -14.93 10.016 11.805 1 95.31 534 SER A C 1
ATOM 4128 O O . SER A 1 534 ? -15.367 10.523 12.844 1 95.31 534 SER A O 1
ATOM 4130 N N . TYR A 1 535 ? -14.914 10.617 10.633 1 97.19 535 TYR A N 1
ATOM 4131 C CA . TYR A 1 535 ? -15.617 11.875 10.414 1 97.19 535 TYR A CA 1
ATOM 4132 C C . TYR A 1 535 ? -17.109 11.719 10.672 1 97.19 535 TYR A C 1
ATOM 4134 O O . TYR A 1 535 ? -17.703 10.688 10.328 1 97.19 535 TYR A O 1
ATOM 4142 N N . LYS A 1 536 ? -17.75 12.719 11.219 1 96.81 536 LYS A N 1
ATOM 4143 C CA . LYS A 1 536 ? -19.188 12.688 11.438 1 96.81 536 LYS A CA 1
ATOM 4144 C C . LYS A 1 536 ? -19.891 13.766 10.617 1 96.81 536 LYS A C 1
ATOM 4146 O O . LYS A 1 536 ? -20.797 13.469 9.836 1 96.81 536 LYS A O 1
ATOM 4151 N N . PHE A 1 537 ? -19.484 15.086 10.797 1 96.31 537 PHE A N 1
ATOM 4152 C CA . PHE A 1 537 ? -20.109 16.172 10.047 1 96.31 537 PHE A CA 1
ATOM 4153 C C . PHE A 1 537 ? -19.188 17.391 10.008 1 96.31 537 PHE A C 1
ATOM 4155 O O . PHE A 1 537 ? -18.281 17.531 10.844 1 96.31 537 PHE A O 1
ATOM 4162 N N . ALA A 1 538 ? -19.391 18.281 9.031 1 96.31 538 ALA A N 1
ATOM 4163 C CA . ALA A 1 538 ? -18.641 19.531 8.898 1 96.31 538 ALA A CA 1
ATOM 4164 C C . ALA A 1 538 ? -19.078 20.547 9.953 1 96.31 538 ALA A C 1
ATOM 4166 O O . ALA A 1 538 ? -20.266 20.656 10.266 1 96.31 538 ALA A O 1
ATOM 4167 N N . ASP A 1 539 ? -18.141 21.266 10.453 1 97.25 539 ASP A N 1
ATOM 4168 C CA . ASP A 1 539 ? -18.438 22.297 11.453 1 97.25 539 ASP A CA 1
ATOM 4169 C C . ASP A 1 539 ? -18.672 23.656 10.797 1 97.25 539 ASP A C 1
ATOM 4171 O O . ASP A 1 539 ? -18.25 23.875 9.656 1 97.25 539 ASP A O 1
ATOM 4175 N N . HIS A 1 540 ? -19.328 24.531 11.594 1 95.75 540 HIS A N 1
ATOM 4176 C CA . HIS A 1 540 ? -19.562 25.891 11.133 1 95.75 540 HIS A CA 1
ATOM 4177 C C . HIS A 1 540 ? -18.719 26.906 11.898 1 95.75 540 HIS A C 1
ATOM 4179 O O . HIS A 1 540 ? -18.656 26.859 13.125 1 95.75 540 HIS A O 1
ATOM 4185 N N . TRP A 1 541 ? -18.078 27.75 11.188 1 97.56 541 TRP A N 1
ATOM 4186 C CA . TRP A 1 541 ? -17.219 28.766 11.781 1 97.56 541 TRP A CA 1
ATOM 4187 C C . TRP A 1 541 ? -17.656 30.156 11.359 1 97.56 541 TRP A C 1
ATOM 4189 O O . TRP A 1 541 ? -18.281 30.328 10.312 1 97.56 541 TRP A O 1
ATOM 4199 N N . ILE A 1 542 ? -17.406 31.156 12.234 1 97.62 542 ILE A N 1
ATOM 4200 C CA . ILE A 1 542 ? -17.531 32.562 11.93 1 97.62 542 ILE A CA 1
ATOM 4201 C C . ILE A 1 542 ? -16.203 33.125 11.438 1 97.62 542 ILE A C 1
ATOM 4203 O O . ILE A 1 542 ? -15.188 33.031 12.141 1 97.62 542 ILE A O 1
ATOM 4207 N N . TYR A 1 543 ? -16.188 33.688 10.281 1 96.44 543 TYR A N 1
ATOM 4208 C CA . TYR A 1 543 ? -14.914 34 9.633 1 96.44 543 TYR A CA 1
ATOM 4209 C C . TYR A 1 543 ? -14.594 35.5 9.758 1 96.44 543 TYR A C 1
ATOM 4211 O O . TYR A 1 543 ? -15.484 36.344 9.672 1 96.44 543 TYR A O 1
ATOM 4219 N N . GLY A 1 544 ? -13.375 35.812 10.023 1 94.56 544 GLY A N 1
ATOM 4220 C CA . GLY A 1 544 ? -12.773 37.156 9.977 1 94.56 544 GLY A CA 1
ATOM 4221 C C . GLY A 1 544 ? -11.461 37.188 9.211 1 94.56 544 GLY A C 1
ATOM 4222 O O . GLY A 1 544 ? -11.141 36.25 8.477 1 94.56 544 GLY A O 1
ATOM 4223 N N . ASN A 1 545 ? -10.812 38.281 9.258 1 86.88 545 ASN A N 1
ATOM 4224 C CA . ASN A 1 545 ? -9.516 38.375 8.602 1 86.88 545 ASN A CA 1
ATOM 4225 C C . ASN A 1 545 ? -8.414 37.75 9.445 1 86.88 545 ASN A C 1
ATOM 4227 O O . ASN A 1 545 ? -7.938 38.344 10.414 1 86.88 545 ASN A O 1
ATOM 4231 N N . GLY A 1 546 ? -8.078 36.562 9.008 1 87.75 546 GLY A N 1
ATOM 4232 C CA . GLY A 1 546 ? -7 35.844 9.672 1 87.75 546 GLY A CA 1
ATOM 4233 C C . GLY A 1 546 ? -7.441 35.156 10.945 1 87.75 546 GLY A C 1
ATOM 4234 O O . GLY A 1 546 ? -6.609 34.688 11.734 1 87.75 546 GLY A O 1
ATOM 4235 N N . VAL A 1 547 ? -8.672 35.094 11.195 1 93.75 547 VAL A N 1
ATOM 4236 C CA . VAL A 1 547 ? -9.188 34.5 12.422 1 93.75 547 VAL A CA 1
ATOM 4237 C C . VAL A 1 547 ? -10.547 33.844 12.148 1 93.75 547 VAL A C 1
ATOM 4239 O O . VAL A 1 547 ? -11.352 34.406 11.383 1 93.75 547 VAL A O 1
ATOM 4242 N N . ILE A 1 548 ? -10.789 32.719 12.719 1 96.12 548 ILE A N 1
ATOM 4243 C CA . ILE A 1 548 ? -12.094 32.062 12.68 1 96.12 548 ILE A CA 1
ATOM 4244 C C . ILE A 1 548 ? -12.547 31.734 14.102 1 96.12 548 ILE A C 1
ATOM 4246 O O . ILE A 1 548 ? -11.727 31.453 14.977 1 96.12 548 ILE A O 1
ATOM 4250 N N . VAL A 1 549 ? -13.898 31.766 14.32 1 97.88 549 VAL A N 1
ATOM 4251 C CA . VAL A 1 549 ? -14.422 31.562 15.664 1 97.88 549 VAL A CA 1
ATOM 4252 C C . VAL A 1 549 ? -15.594 30.594 15.625 1 97.88 549 VAL A C 1
ATOM 4254 O O . VAL A 1 549 ? -16.391 30.609 14.688 1 97.88 549 VAL A O 1
ATOM 4257 N N . ASN A 1 550 ? -15.625 29.719 16.594 1 98.06 550 ASN A N 1
ATOM 4258 C CA . ASN A 1 550 ? -16.734 28.797 16.781 1 98.06 550 ASN A CA 1
ATOM 4259 C C . ASN A 1 550 ? -17.344 28.938 18.172 1 98.06 550 ASN A C 1
ATOM 4261 O O . ASN A 1 550 ? -16.625 29.016 19.172 1 98.06 550 ASN A O 1
ATOM 4265 N N . ASN A 1 551 ? -18.609 29.016 18.234 1 96.88 551 ASN A N 1
ATOM 4266 C CA . ASN A 1 551 ? -19.297 29.094 19.516 1 96.88 551 ASN A CA 1
ATOM 4267 C C . ASN A 1 551 ? -20.391 28.031 19.625 1 96.88 551 ASN A C 1
ATOM 4269 O O . ASN A 1 551 ? -21.422 28.266 20.234 1 96.88 551 ASN A O 1
ATOM 4273 N N . GLN A 1 552 ? -20.109 26.891 19 1 96.75 552 GLN A N 1
ATOM 4274 C CA . GLN A 1 552 ? -21.094 25.812 19 1 96.75 552 GLN A CA 1
ATOM 4275 C C . GLN A 1 552 ? -20.562 24.578 19.703 1 96.75 552 GLN A C 1
ATOM 4277 O O . GLN A 1 552 ? -21.312 23.656 20.016 1 96.75 552 GLN A O 1
ATOM 4282 N N . PHE A 1 553 ? -19.359 24.484 20.031 1 97.94 553 PHE A N 1
ATOM 4283 C CA . PHE A 1 553 ? -18.734 23.281 20.562 1 97.94 553 PHE A CA 1
ATOM 4284 C C . PHE A 1 553 ? -19.031 23.141 22.047 1 97.94 553 PHE A C 1
ATOM 4286 O O . PHE A 1 553 ? -18.531 23.922 22.859 1 97.94 553 PHE A O 1
ATOM 4293 N N . PHE A 1 554 ? -19.766 22.125 22.406 1 98.25 554 PHE A N 1
ATOM 4294 C CA . PHE A 1 554 ? -20.094 21.984 23.828 1 98.25 554 PHE A CA 1
ATOM 4295 C C . PHE A 1 554 ? -19.766 20.562 24.297 1 98.25 554 PHE A C 1
ATOM 4297 O O . PHE A 1 554 ? -19.875 20.266 25.484 1 98.25 554 PHE A O 1
ATOM 4304 N N . LYS A 1 555 ? -19.375 19.672 23.375 1 98 555 LYS A N 1
ATOM 4305 C CA . LYS A 1 555 ? -18.969 18.312 23.766 1 98 555 LYS A CA 1
ATOM 4306 C C . LYS A 1 555 ? -17.484 18.094 23.5 1 98 555 LYS A C 1
ATOM 4308 O O . LYS A 1 555 ? -16.953 18.547 22.484 1 98 555 LYS A O 1
ATOM 4313 N N . PRO A 1 556 ? -16.797 17.453 24.453 1 98.06 556 PRO A N 1
ATOM 4314 C CA . PRO A 1 556 ? -15.383 17.156 24.219 1 98.06 556 PRO A CA 1
ATOM 4315 C C . PRO A 1 556 ? -15.18 16.062 23.188 1 98.06 556 PRO A C 1
ATOM 4317 O O . PRO A 1 556 ? -15.234 14.875 23.531 1 98.06 556 PRO A O 1
ATOM 4320 N N . VAL A 1 557 ? -14.953 16.391 22 1 98 557 VAL A N 1
ATOM 4321 C CA . VAL A 1 557 ? -14.633 15.508 20.875 1 98 557 VAL A CA 1
ATOM 4322 C C . VAL A 1 557 ? -13.445 16.078 20.094 1 98 557 VAL A C 1
ATOM 4324 O O . VAL A 1 557 ? -12.883 17.094 20.469 1 98 557 VAL A O 1
ATOM 4327 N N . LEU A 1 558 ? -13.094 15.328 19.125 1 98.06 558 LEU A N 1
ATOM 4328 C CA . LEU A 1 558 ? -11.992 15.758 18.266 1 98.06 558 LEU A CA 1
ATOM 4329 C C . LEU A 1 558 ? -12.508 16.516 17.047 1 98.06 558 LEU A C 1
ATOM 4331 O O . LEU A 1 558 ? -13.508 16.125 16.453 1 98.06 558 LEU A O 1
ATOM 4335 N N . TRP A 1 559 ? -11.875 17.594 16.719 1 98.56 559 TRP A N 1
ATOM 4336 C CA . TRP A 1 559 ? -12.125 18.344 15.477 1 98.56 559 TRP A CA 1
ATOM 4337 C C . TRP A 1 559 ? -10.867 18.391 14.609 1 98.56 559 TRP A C 1
ATOM 4339 O O . TRP A 1 559 ? -9.805 18.781 15.086 1 98.56 559 TRP A O 1
ATOM 4349 N N . ILE A 1 560 ? -10.969 18.016 13.406 1 97.81 560 ILE A N 1
ATOM 4350 C CA . ILE A 1 560 ? -9.852 18.047 12.477 1 97.81 560 ILE A CA 1
ATOM 4351 C C . ILE A 1 560 ? -9.922 19.312 11.625 1 97.81 560 ILE A C 1
ATOM 4353 O O . ILE A 1 560 ? -10.922 19.562 10.953 1 97.81 560 ILE A O 1
ATOM 4357 N N . PHE A 1 561 ? -8.891 20.109 11.703 1 96.88 561 PHE A N 1
ATOM 4358 C CA . PHE A 1 561 ? -8.805 21.234 10.781 1 96.88 561 PHE A CA 1
ATOM 4359 C C . PHE A 1 561 ? -8.617 20.75 9.352 1 96.88 561 PHE A C 1
ATOM 4361 O O . PHE A 1 561 ? -7.711 19.969 9.062 1 96.88 561 PHE A O 1
ATOM 4368 N N . GLU A 1 562 ? -9.531 21.219 8.531 1 96.25 562 GLU A N 1
ATOM 4369 C CA . GLU A 1 562 ? -9.492 20.984 7.09 1 96.25 562 GLU A CA 1
ATOM 4370 C C . GLU A 1 562 ? -9.211 22.266 6.32 1 96.25 562 GLU A C 1
ATOM 4372 O O . GLU A 1 562 ? -9.75 23.328 6.66 1 96.25 562 GLU A O 1
ATOM 4377 N N . SER A 1 563 ? -8.328 22.141 5.371 1 94.31 563 SER A N 1
ATOM 4378 C CA . SER A 1 563 ? -7.977 23.328 4.605 1 94.31 563 SER A CA 1
ATOM 4379 C C . SER A 1 563 ? -8.328 23.156 3.131 1 94.31 563 SER A C 1
ATOM 4381 O O . SER A 1 563 ? -8.211 22.062 2.582 1 94.31 563 SER A O 1
ATOM 4383 N N . SER A 1 564 ? -8.727 24.266 2.531 1 94.31 564 SER A N 1
ATOM 4384 C CA . SER A 1 564 ? -9.086 24.344 1.12 1 94.31 564 SER A CA 1
ATOM 4385 C C . SER A 1 564 ? -8.172 25.281 0.356 1 94.31 564 SER A C 1
ATOM 4387 O O . SER A 1 564 ? -7.504 26.141 0.958 1 94.31 564 SER A O 1
ATOM 4389 N N . CYS A 1 565 ? -8.141 25.156 -0.941 1 91.06 565 CYS A N 1
ATOM 4390 C CA . CYS A 1 565 ? -7.398 26.078 -1.79 1 91.06 565 CYS A CA 1
ATOM 4391 C C . CYS A 1 565 ? -8.211 27.344 -2.045 1 91.06 565 CYS A C 1
ATOM 4393 O O . CYS A 1 565 ? -7.66 28.359 -2.48 1 91.06 565 CYS A O 1
ATOM 4395 N N . GLU A 1 566 ? -9.438 27.25 -1.721 1 92.19 566 GLU A N 1
ATOM 4396 C CA . GLU A 1 566 ? -10.336 28.391 -1.86 1 92.19 566 GLU A CA 1
ATOM 4397 C C . GLU A 1 566 ? -10.984 28.75 -0.525 1 92.19 566 GLU A C 1
ATOM 4399 O O . GLU A 1 566 ? -11.164 27.891 0.336 1 92.19 566 GLU A O 1
ATOM 4404 N N . PRO A 1 567 ? -11.312 30.047 -0.36 1 92.81 567 PRO A N 1
ATOM 4405 C CA . PRO A 1 567 ? -11.984 30.422 0.884 1 92.81 567 PRO A CA 1
ATOM 4406 C C . PRO A 1 567 ? -13.234 29.609 1.162 1 92.81 567 PRO A C 1
ATOM 4408 O O . PRO A 1 567 ? -13.992 29.297 0.239 1 92.81 567 PRO A O 1
ATOM 4411 N N . VAL A 1 568 ? -13.438 29.203 2.34 1 93 568 VAL A N 1
ATOM 4412 C CA . VAL A 1 568 ? -14.594 28.422 2.762 1 93 568 VAL A CA 1
ATOM 4413 C C . VAL A 1 568 ? -15.688 29.344 3.293 1 93 568 VAL A C 1
ATOM 4415 O O . VAL A 1 568 ? -16.875 29.016 3.205 1 93 568 VAL A O 1
ATOM 4418 N N . GLY A 1 569 ? -15.312 30.531 3.887 1 90.94 569 GLY A N 1
ATOM 4419 C CA . GLY A 1 569 ? -16.234 31.547 4.383 1 90.94 569 GLY A CA 1
ATOM 4420 C C . GLY A 1 569 ? -15.852 32.938 3.971 1 90.94 569 GLY A C 1
ATOM 4421 O O . GLY A 1 569 ? -14.781 33.156 3.402 1 90.94 569 GLY A O 1
ATOM 4422 N N . MET A 1 570 ? -16.828 33.812 4.266 1 89.25 570 MET A N 1
ATOM 4423 C CA . MET A 1 570 ? -16.609 35.188 3.848 1 89.25 570 MET A CA 1
ATOM 4424 C C . MET A 1 570 ? -16.406 36.094 5.055 1 89.25 570 MET A C 1
ATOM 4426 O O . MET A 1 570 ? -17.344 36.375 5.809 1 89.25 570 MET A O 1
ATOM 4430 N N . PRO A 1 571 ? -15.234 36.594 5.188 1 93 571 PRO A N 1
ATOM 4431 C CA . PRO A 1 571 ? -15.023 37.594 6.234 1 93 571 PRO A CA 1
ATOM 4432 C C . PRO A 1 571 ? -15.672 38.938 5.906 1 93 571 PRO A C 1
ATOM 4434 O O . PRO A 1 571 ? -15.984 39.219 4.746 1 93 571 PRO A O 1
ATOM 4437 N N . PRO A 1 572 ? -15.922 39.781 6.949 1 95.62 572 PRO A N 1
ATOM 4438 C CA . PRO A 1 572 ? -16.391 41.156 6.688 1 95.62 572 PRO A CA 1
ATOM 4439 C C . PRO A 1 572 ? -15.438 41.969 5.809 1 95.62 572 PRO A C 1
ATOM 4441 O O . PRO A 1 572 ? -14.227 41.75 5.863 1 95.62 572 PRO A O 1
ATOM 4444 N N . THR A 1 573 ? -16.016 42.938 5.074 1 94.38 573 THR A N 1
ATOM 4445 C CA . THR A 1 573 ? -15.227 43.719 4.148 1 94.38 573 THR A CA 1
ATOM 4446 C C . THR A 1 573 ? -14.828 45.062 4.785 1 94.38 573 THR A C 1
ATOM 4448 O O . THR A 1 573 ? -15.68 45.781 5.32 1 94.38 573 THR A O 1
ATOM 4451 N N . PRO A 1 574 ? -13.578 45.375 4.754 1 92.69 574 PRO A N 1
ATOM 4452 C CA . PRO A 1 574 ? -13.156 46.656 5.316 1 92.69 574 PRO A CA 1
ATOM 4453 C C . PRO A 1 574 ? -13.719 47.875 4.555 1 92.69 574 PRO A C 1
ATOM 4455 O O . PRO A 1 574 ? -13.82 47.844 3.326 1 92.69 574 PRO A O 1
ATOM 4458 N N . VAL A 1 575 ? -14.141 48.875 5.285 1 94.31 575 VAL A N 1
ATOM 4459 C CA . VAL A 1 575 ? -14.641 50.125 4.727 1 94.31 575 VAL A CA 1
ATOM 4460 C C . VAL A 1 575 ? -14.008 51.312 5.465 1 94.31 575 VAL A C 1
ATOM 4462 O O . VAL A 1 575 ? -13.578 51.156 6.613 1 94.31 575 VAL A O 1
ATOM 4465 N N . SER A 1 576 ? -13.875 52.438 4.812 1 91.94 576 SER A N 1
ATOM 4466 C CA . SER A 1 576 ? -13.289 53.625 5.422 1 91.94 576 SER A CA 1
ATOM 4467 C C . SER A 1 576 ? -14.367 54.625 5.855 1 91.94 576 SER A C 1
ATOM 4469 O O . SER A 1 576 ? -15.273 54.938 5.078 1 91.94 576 SER A O 1
ATOM 4471 N N . VAL A 1 577 ? -14.273 55 7.141 1 92.12 577 VAL A N 1
ATOM 4472 C CA . VAL A 1 577 ? -15.172 56 7.695 1 92.12 577 VAL A CA 1
ATOM 4473 C C . VAL A 1 577 ? -14.375 57 8.547 1 92.12 577 VAL A C 1
ATOM 4475 O O . VAL A 1 577 ? -13.266 56.688 8.992 1 92.12 577 VAL A O 1
ATOM 4478 N N . THR A 1 578 ? -14.875 58.188 8.75 1 90.19 578 THR A N 1
ATOM 4479 C CA . THR A 1 578 ? -14.281 59.156 9.664 1 90.19 578 THR A CA 1
ATOM 4480 C C . THR A 1 578 ? -15 59.156 11.008 1 90.19 578 THR A C 1
ATOM 4482 O O . THR A 1 578 ? -16.172 59.5 11.094 1 90.19 578 THR A O 1
ATOM 4485 N N . PRO A 1 579 ? -14.266 58.688 12.008 1 91.88 579 PRO A N 1
ATOM 4486 C CA . PRO A 1 579 ? -14.93 58.625 13.312 1 91.88 579 PRO A CA 1
ATOM 4487 C C . PRO A 1 579 ? -15.234 60 13.883 1 91.88 579 PRO A C 1
ATOM 4489 O O . PRO A 1 579 ? -14.578 61 13.523 1 91.88 579 PRO A O 1
ATOM 4492 N N . LYS A 1 580 ? -16.172 60.125 14.797 1 91.31 580 LYS A N 1
ATOM 4493 C CA . LYS A 1 580 ? -16.625 61.375 15.375 1 91.31 580 LYS A CA 1
ATOM 4494 C C . LYS A 1 580 ? -16.234 61.469 16.844 1 91.31 580 LYS A C 1
ATOM 4496 O O . LYS A 1 580 ? -16.078 60.469 17.531 1 91.31 580 LYS A O 1
ATOM 4501 N N . GLN A 1 581 ? -15.984 62.75 17.266 1 94.12 581 GLN A N 1
ATOM 4502 C CA . GLN A 1 581 ? -15.883 63.031 18.703 1 94.12 581 GLN A CA 1
ATOM 4503 C C . GLN A 1 581 ? -17.234 62.844 19.391 1 94.12 581 GLN A C 1
ATOM 4505 O O . GLN A 1 581 ? -18.25 63.344 18.922 1 94.12 581 GLN A O 1
ATOM 4510 N N . VAL A 1 582 ? -17.219 62.094 20.422 1 94.19 582 VAL A N 1
ATOM 4511 C CA . VAL A 1 582 ? -18.453 61.812 21.141 1 94.19 582 VAL A CA 1
ATOM 4512 C C . VAL A 1 582 ? -18.156 61.719 22.641 1 94.19 582 VAL A C 1
ATOM 4514 O O . VAL A 1 582 ? -17.109 61.219 23.047 1 94.19 582 VAL A O 1
ATOM 4517 N N . PHE A 1 583 ? -19.094 62.219 23.531 1 95.69 583 PHE A N 1
ATOM 4518 C CA . PHE A 1 583 ? -19.062 62.094 24.984 1 95.69 583 PHE A CA 1
ATOM 4519 C C . PHE A 1 583 ? -17.75 62.656 25.531 1 95.69 583 PHE A C 1
ATOM 4521 O O . PHE A 1 583 ? -17.156 62.094 26.453 1 95.69 583 PHE A O 1
ATOM 4528 N N . GLY A 1 584 ? -17.188 63.656 24.906 1 94.06 584 GLY A N 1
ATOM 4529 C CA . GLY A 1 584 ? -15.961 64.312 25.328 1 94.06 584 GLY A CA 1
ATOM 4530 C C . GLY A 1 584 ? -14.719 63.531 24.953 1 94.06 584 GLY A C 1
ATOM 4531 O O . GLY A 1 584 ? -13.625 63.812 25.438 1 94.06 584 GLY A O 1
ATOM 4532 N N . LEU A 1 585 ? -14.891 62.531 24.109 1 96.06 585 LEU A N 1
ATOM 4533 C CA . LEU A 1 585 ? -13.773 61.656 23.734 1 96.06 585 LEU A CA 1
ATOM 4534 C C . LEU A 1 585 ? -13.297 61.969 22.312 1 96.06 585 LEU A C 1
ATOM 4536 O O . LEU A 1 585 ? -14.109 62.031 21.391 1 96.06 585 LEU A O 1
ATOM 4540 N N . SER A 1 586 ? -12.031 62.188 22.078 1 94.44 586 SER A N 1
ATOM 4541 C CA . SER A 1 586 ? -11.438 62.438 20.781 1 94.44 586 SER A CA 1
ATOM 4542 C C . SER A 1 586 ? -10.93 61.125 20.141 1 94.44 586 SER A C 1
ATOM 4544 O O . SER A 1 586 ? -10.078 60.438 20.719 1 94.44 586 SER A O 1
ATOM 4546 N N . PRO A 1 587 ? -11.43 60.781 18.969 1 95.62 587 PRO A N 1
ATOM 4547 C CA . PRO A 1 587 ? -10.984 59.531 18.344 1 95.62 587 PRO A CA 1
ATOM 4548 C C . PRO A 1 587 ? -9.523 59.594 17.906 1 95.62 587 PRO A C 1
ATOM 4550 O O . PRO A 1 587 ? -9.055 60.625 17.438 1 95.62 587 PRO A O 1
ATOM 4553 N N . ILE A 1 588 ? -8.844 58.438 18 1 94.81 588 ILE A N 1
ATOM 4554 C CA . ILE A 1 588 ? -7.43 58.375 17.656 1 94.81 588 ILE A CA 1
ATOM 4555 C C . ILE A 1 588 ? -7.176 57.281 16.641 1 94.81 588 ILE A C 1
ATOM 4557 O O . ILE A 1 588 ? -6.137 57.25 15.977 1 94.81 588 ILE A O 1
ATOM 4561 N N . ALA A 1 589 ? -8.047 56.281 16.5 1 94.25 589 ALA A N 1
ATOM 4562 C CA . ALA A 1 589 ? -7.984 55.219 15.5 1 94.25 589 ALA A CA 1
ATOM 4563 C C . ALA A 1 589 ? -9.352 54.562 15.297 1 94.25 589 ALA A C 1
ATOM 4565 O O . ALA A 1 589 ? -10.195 54.594 16.203 1 94.25 589 ALA A O 1
ATOM 4566 N N . ASP A 1 590 ? -9.555 54.062 14.148 1 94 590 ASP A N 1
ATOM 4567 C CA . ASP A 1 590 ? -10.805 53.375 13.883 1 94 590 ASP A CA 1
ATOM 4568 C C . ASP A 1 590 ? -10.594 52.219 12.898 1 94 590 ASP A C 1
ATOM 4570 O O . ASP A 1 590 ? -9.703 52.281 12.047 1 94 590 ASP A O 1
ATOM 4574 N N . TYR A 1 591 ? -11.297 51.188 13.016 1 95 591 TYR A N 1
ATOM 4575 C CA . TYR A 1 591 ? -11.422 50.031 12.109 1 95 591 TYR A CA 1
ATOM 4576 C C . TYR A 1 591 ? -12.891 49.75 11.805 1 95 591 TYR A C 1
ATOM 4578 O O . TYR A 1 591 ? -13.664 49.438 12.711 1 95 591 TYR A O 1
ATOM 4586 N N . THR A 1 592 ? -13.258 49.906 10.562 1 95.69 592 THR A N 1
ATOM 4587 C CA . THR A 1 592 ? -14.656 49.75 10.188 1 95.69 592 THR A CA 1
ATOM 4588 C C . THR A 1 592 ? -14.82 48.656 9.125 1 95.69 592 THR A C 1
ATOM 4590 O O . THR A 1 592 ? -14.008 48.562 8.203 1 95.69 592 THR A O 1
ATOM 4593 N N . TYR A 1 593 ? -15.859 47.875 9.305 1 97.12 593 TYR A N 1
ATOM 4594 C CA . TYR A 1 593 ? -16.188 46.812 8.375 1 97.12 593 TYR A CA 1
ATOM 4595 C C . TYR A 1 593 ? -17.672 46.781 8.062 1 97.12 593 TYR A C 1
ATOM 4597 O O . TYR A 1 593 ? -18.5 47.062 8.93 1 97.12 593 TYR A O 1
ATOM 4605 N N . GLU A 1 594 ? -17.969 46.438 6.828 1 97.25 594 GLU A N 1
ATOM 4606 C CA . GLU A 1 594 ? -19.359 46.094 6.508 1 97.25 594 GLU A CA 1
ATOM 4607 C C . GLU A 1 594 ? -19.688 44.656 6.91 1 97.25 594 GLU A C 1
ATOM 4609 O O . GLU A 1 594 ? -19.016 43.719 6.477 1 97.25 594 GLU A O 1
ATOM 4614 N N . VAL A 1 595 ? -20.625 44.5 7.734 1 97.44 595 VAL A N 1
ATOM 4615 C CA . VAL A 1 595 ? -20.953 43.188 8.305 1 97.44 595 VAL A CA 1
ATOM 4616 C C . VAL A 1 595 ? -22.359 42.781 7.863 1 97.44 595 VAL A C 1
ATOM 4618 O O . VAL A 1 595 ? -23.281 43.594 7.852 1 97.44 595 VAL A O 1
ATOM 4621 N N . ASN A 1 596 ? -22.516 41.531 7.41 1 96.62 596 ASN A N 1
ATOM 4622 C CA . ASN A 1 596 ? -23.812 40.875 7.27 1 96.62 596 ASN A CA 1
ATOM 4623 C C . ASN A 1 596 ? -24.219 40.188 8.562 1 96.62 596 ASN A C 1
ATOM 4625 O O . ASN A 1 596 ? -23.672 39.125 8.898 1 96.62 596 ASN A O 1
ATOM 4629 N N . GLY A 1 597 ? -25.172 40.719 9.18 1 95.44 597 GLY A N 1
ATOM 4630 C CA . GLY A 1 597 ? -25.578 40.219 10.484 1 95.44 597 GLY A CA 1
ATOM 4631 C C . GLY A 1 597 ? -26.125 38.812 10.445 1 95.44 597 GLY A C 1
ATOM 4632 O O . GLY A 1 597 ? -26.125 38.125 11.469 1 95.44 597 GLY A O 1
ATOM 4633 N N . ILE A 1 598 ? -26.625 38.281 9.359 1 94.62 598 ILE A N 1
ATOM 4634 C CA . ILE A 1 598 ? -27.156 36.938 9.234 1 94.62 598 ILE A CA 1
ATOM 4635 C C . ILE A 1 598 ? -26.016 35.938 9.344 1 94.62 598 ILE A C 1
ATOM 4637 O O . ILE A 1 598 ? -26.125 34.938 10.062 1 94.62 598 ILE A O 1
ATOM 4641 N N . THR A 1 599 ? -24.891 36.219 8.727 1 94.38 599 THR A N 1
ATOM 4642 C CA . THR A 1 599 ? -23.75 35.312 8.719 1 94.38 599 THR A CA 1
ATOM 4643 C C . THR A 1 599 ? -22.797 35.656 9.867 1 94.38 599 THR A C 1
ATOM 4645 O O . THR A 1 599 ? -22.031 34.781 10.305 1 94.38 599 THR A O 1
ATOM 4648 N N . GLY A 1 600 ? -22.891 36.844 10.359 1 96.44 600 GLY A N 1
ATOM 4649 C CA . GLY A 1 600 ? -21.938 37.312 11.359 1 96.44 600 GLY A CA 1
ATOM 4650 C C . GLY A 1 600 ? -20.562 37.594 10.781 1 96.44 600 GLY A C 1
ATOM 4651 O O . GLY A 1 600 ? -20.422 37.781 9.57 1 96.44 600 GLY A O 1
ATOM 4652 N N . GLY A 1 601 ? -19.594 37.75 11.617 1 97.62 601 GLY A N 1
ATOM 4653 C CA . GLY A 1 601 ? -18.219 38.031 11.211 1 97.62 601 GLY A CA 1
ATOM 4654 C C . GLY A 1 601 ? -17.344 38.438 12.375 1 97.62 601 GLY A C 1
ATOM 4655 O O . GLY A 1 601 ? -17.828 38.719 13.469 1 97.62 601 GLY A O 1
ATOM 4656 N N . VAL A 1 602 ? -16.094 38.25 12.125 1 97.56 602 VAL A N 1
ATOM 4657 C CA . VAL A 1 602 ? -15.117 38.688 13.125 1 97.56 602 VAL A CA 1
ATOM 4658 C C . VAL A 1 602 ? -14.391 39.938 12.641 1 97.56 602 VAL A C 1
ATOM 4660 O O . VAL A 1 602 ? -13.875 39.969 11.523 1 97.56 602 VAL A O 1
ATOM 4663 N N . VAL A 1 603 ? -14.375 40.875 13.508 1 96.12 603 VAL A N 1
ATOM 4664 C CA . VAL A 1 603 ? -13.68 42.156 13.227 1 96.12 603 VAL A CA 1
ATOM 4665 C C . VAL A 1 603 ? -12.422 42.25 14.086 1 96.12 603 VAL A C 1
ATOM 4667 O O . VAL A 1 603 ? -12.477 42.031 15.297 1 96.12 603 VAL A O 1
ATOM 4670 N N . VAL A 1 604 ? -11.367 42.594 13.383 1 93.31 604 VAL A N 1
ATOM 4671 C CA . VAL A 1 604 ? -10.102 42.75 14.094 1 93.31 604 VAL A CA 1
ATOM 4672 C C . VAL A 1 604 ? -9.656 44.188 14.031 1 93.31 604 VAL A C 1
ATOM 4674 O O . VAL A 1 604 ? -9.578 44.781 12.953 1 93.31 604 VAL A O 1
ATOM 4677 N N . ALA A 1 605 ? -9.383 44.781 15.219 1 94.31 605 ALA A N 1
ATOM 4678 C CA . ALA A 1 605 ? -8.938 46.156 15.352 1 94.31 605 ALA A CA 1
ATOM 4679 C C . ALA A 1 605 ? -7.75 46.25 16.312 1 94.31 605 ALA A C 1
ATOM 4681 O O . ALA A 1 605 ? -7.926 46.438 17.516 1 94.31 605 ALA A O 1
ATOM 4682 N N . GLY A 1 606 ? -6.559 46.219 15.703 1 91.44 606 GLY A N 1
ATOM 4683 C CA . GLY A 1 606 ? -5.391 46.219 16.562 1 91.44 606 GLY A CA 1
ATOM 4684 C C . GLY A 1 606 ? -5.355 45.031 17.516 1 91.44 606 GLY A C 1
ATOM 4685 O O . GLY A 1 606 ? -5.305 43.875 17.078 1 91.44 606 GLY A O 1
ATOM 4686 N N . ASN A 1 607 ? -5.48 45.344 18.844 1 93.81 607 ASN A N 1
ATOM 4687 C CA . ASN A 1 607 ? -5.438 44.281 19.844 1 93.81 607 ASN A CA 1
ATOM 4688 C C . ASN A 1 607 ? -6.84 43.875 20.281 1 93.81 607 ASN A C 1
ATOM 4690 O O . ASN A 1 607 ? -6.996 43.156 21.266 1 93.81 607 ASN A O 1
ATOM 4694 N N . ILE A 1 608 ? -7.879 44.344 19.594 1 95.56 608 ILE A N 1
ATOM 4695 C CA . ILE A 1 608 ? -9.258 44 19.922 1 95.56 608 ILE A CA 1
ATOM 4696 C C . ILE A 1 608 ? -9.859 43.156 18.812 1 95.56 608 ILE A C 1
ATOM 4698 O O . ILE A 1 608 ? -9.703 43.5 17.625 1 95.56 608 ILE A O 1
ATOM 4702 N N . LEU A 1 609 ? -10.445 42.125 19.172 1 96 609 LEU A N 1
ATOM 4703 C CA . LEU A 1 609 ? -11.242 41.25 18.297 1 96 609 LEU A CA 1
ATOM 4704 C C . LEU A 1 609 ? -12.703 41.25 18.734 1 96 609 LEU A C 1
ATOM 4706 O O . LEU A 1 609 ? -12.984 41.094 19.922 1 96 609 LEU A O 1
ATOM 4710 N N . VAL A 1 610 ? -13.586 41.469 17.781 1 97.81 610 VAL A N 1
ATOM 4711 C CA . VAL A 1 610 ? -15.008 41.469 18.109 1 97.81 610 VAL A CA 1
ATOM 4712 C C . VAL A 1 610 ? -15.734 40.438 17.219 1 97.81 610 VAL A C 1
ATOM 4714 O O . VAL A 1 610 ? -15.594 40.469 16 1 97.81 610 VAL A O 1
ATOM 4717 N N . VAL A 1 611 ? -16.438 39.625 17.828 1 97.88 611 VAL A N 1
ATOM 4718 C CA . VAL A 1 611 ? -17.234 38.625 17.109 1 97.88 611 VAL A CA 1
ATOM 4719 C C . VAL A 1 611 ? -18.688 39.062 17.031 1 97.88 611 VAL A C 1
ATOM 4721 O O . VAL A 1 611 ? -19.344 39.25 18.078 1 97.88 611 VAL A O 1
ATOM 4724 N N . ILE A 1 612 ? -19.125 39.312 15.852 1 98.12 612 ILE A N 1
ATOM 4725 C CA . ILE A 1 612 ? -20.562 39.469 15.594 1 98.12 612 ILE A CA 1
ATOM 4726 C C . ILE A 1 612 ? -21.172 38.125 15.289 1 98.12 612 ILE A C 1
ATOM 4728 O O . ILE A 1 612 ? -20.906 37.531 14.234 1 98.12 612 ILE A O 1
ATOM 4732 N N . GLN A 1 613 ? -21.984 37.688 16.172 1 97.25 613 GLN A N 1
ATOM 4733 C CA . GLN A 1 613 ? -22.547 36.344 16.062 1 97.25 613 GLN A CA 1
ATOM 4734 C C . GLN A 1 613 ? -23.562 36.25 14.93 1 97.25 613 GLN A C 1
ATOM 4736 O O . GLN A 1 613 ? -24.25 37.219 14.633 1 97.25 613 GLN A O 1
ATOM 4741 N N . PRO A 1 614 ? -23.656 35.062 14.336 1 96.5 614 PRO A N 1
ATOM 4742 C CA . PRO A 1 614 ? -24.672 34.906 13.297 1 96.5 614 PRO A CA 1
ATOM 4743 C C . PRO A 1 614 ? -26.094 35.188 13.797 1 96.5 614 PRO A C 1
ATOM 4745 O O . PRO A 1 614 ? -26.453 34.75 14.906 1 96.5 614 PRO A O 1
ATOM 4748 N N . GLY A 1 615 ? -26.875 35.844 13 1 96.5 615 GLY A N 1
ATOM 4749 C CA . GLY A 1 615 ? -28.25 36.188 13.352 1 96.5 615 GLY A CA 1
ATOM 4750 C C . GLY A 1 615 ? -28.359 37.5 14.133 1 96.5 615 GLY A C 1
ATOM 4751 O O . GLY A 1 615 ? -29.422 37.812 14.648 1 96.5 615 GLY A O 1
ATOM 4752 N N . THR A 1 616 ? -27.266 38.25 14.258 1 97.56 616 THR A N 1
ATOM 4753 C CA . THR A 1 616 ? -27.281 39.5 15 1 97.56 616 THR A CA 1
ATOM 4754 C C . THR A 1 616 ? -27.891 40.625 14.156 1 97.56 616 THR A C 1
ATOM 4756 O O . THR A 1 616 ? -27.375 40.969 13.086 1 97.56 616 THR A O 1
ATOM 4759 N N . THR A 1 617 ? -28.922 41.25 14.656 1 97.56 617 THR A N 1
ATOM 4760 C CA . THR A 1 617 ? -29.547 42.406 14.047 1 97.56 617 THR A CA 1
ATOM 4761 C C . THR A 1 617 ? -29.391 43.625 14.938 1 97.56 617 THR A C 1
ATOM 4763 O O . THR A 1 617 ? -29.141 43.5 16.141 1 97.56 617 THR A O 1
ATOM 4766 N N . ILE A 1 618 ? -29.453 44.781 14.336 1 98.25 618 ILE A N 1
ATOM 4767 C CA . ILE A 1 618 ? -29.344 46.031 15.078 1 98.25 618 ILE A CA 1
ATOM 4768 C C . ILE A 1 618 ? -30.672 46.812 15.016 1 98.25 618 ILE A C 1
ATOM 4770 O O . ILE A 1 618 ? -31.188 47.062 13.922 1 98.25 618 ILE A O 1
ATOM 4774 N N . THR A 1 619 ? -31.188 47.156 16.141 1 97.44 619 THR A N 1
ATOM 4775 C CA . THR A 1 619 ? -32.344 48.031 16.203 1 97.44 619 THR A CA 1
ATOM 4776 C C . THR A 1 619 ? -31.922 49.469 16.328 1 97.44 619 THR A C 1
ATOM 4778 O O . THR A 1 619 ? -31.188 49.844 17.25 1 97.44 619 THR A O 1
ATOM 4781 N N . THR A 1 620 ? -32.406 50.312 15.461 1 95.94 620 THR A N 1
ATOM 4782 C CA . THR A 1 620 ? -32.031 51.719 15.461 1 95.94 620 THR A CA 1
ATOM 4783 C C . THR A 1 620 ? -33 52.531 16.344 1 95.94 620 THR A C 1
ATOM 4785 O O . THR A 1 620 ? -34.031 52.031 16.75 1 95.94 620 THR A O 1
ATOM 4788 N N . PRO A 1 621 ? -32.531 53.812 16.578 1 93 621 PRO A N 1
ATOM 4789 C CA . PRO A 1 621 ? -33.438 54.656 17.375 1 93 621 PRO A CA 1
ATOM 4790 C C . PRO A 1 621 ? -34.781 54.844 16.719 1 93 621 PRO A C 1
ATOM 4792 O O . PRO A 1 621 ? -35.781 55.062 17.422 1 93 621 PRO A O 1
ATOM 4795 N N . SER A 1 622 ? -34.875 54.75 15.445 1 93.5 622 SER A N 1
ATOM 4796 C CA . SER A 1 622 ? -36.156 54.938 14.727 1 93.5 622 SER A CA 1
ATOM 4797 C C . SER A 1 622 ? -36.969 53.656 14.75 1 93.5 622 SER A C 1
ATOM 4799 O O . SER A 1 622 ? -38.125 53.625 14.297 1 93.5 622 SER A O 1
ATOM 4801 N N . GLY A 1 623 ? -36.438 52.562 15.227 1 91.94 623 GLY A N 1
ATOM 4802 C CA . GLY A 1 623 ? -37.188 51.312 15.289 1 91.94 623 GLY A CA 1
ATOM 4803 C C . GLY A 1 623 ? -36.875 50.375 14.125 1 91.94 623 GLY A C 1
ATOM 4804 O O . GLY A 1 623 ? -37.344 49.219 14.094 1 91.94 623 GLY A O 1
ATOM 4805 N N . THR A 1 624 ? -36.062 50.844 13.234 1 95.19 624 THR A N 1
ATOM 4806 C CA . THR A 1 624 ? -35.688 50.031 12.078 1 95.19 624 THR A CA 1
ATOM 4807 C C . THR A 1 624 ? -34.656 48.969 12.484 1 95.19 624 THR A C 1
ATOM 4809 O O . THR A 1 624 ? -33.75 49.25 13.258 1 95.19 624 THR A O 1
ATOM 4812 N N . THR A 1 625 ? -34.875 47.75 11.898 1 96.69 625 THR A N 1
ATOM 4813 C CA . THR A 1 625 ? -33.969 46.656 12.141 1 96.69 625 THR A CA 1
ATOM 4814 C C . THR A 1 625 ? -32.969 46.531 10.992 1 96.69 625 THR A C 1
ATOM 4816 O O . THR A 1 625 ? -33.344 46.344 9.844 1 96.69 625 THR A O 1
ATOM 4819 N N . LEU A 1 626 ? -31.656 46.562 11.227 1 97.31 626 LEU A N 1
ATOM 4820 C CA . LEU A 1 626 ? -30.594 46.406 10.242 1 97.31 626 LEU A CA 1
ATOM 4821 C C . LEU A 1 626 ? -30.031 45 10.25 1 97.31 626 LEU A C 1
ATOM 4823 O O . LEU A 1 626 ? -29.781 44.438 11.32 1 97.31 626 LEU A O 1
ATOM 4827 N N . THR A 1 627 ? -29.891 44.469 9.023 1 96.5 627 THR A N 1
ATOM 4828 C CA . THR A 1 627 ? -29.234 43.156 8.875 1 96.5 627 THR A CA 1
ATOM 4829 C C . THR A 1 627 ? -27.859 43.344 8.234 1 96.5 627 THR A C 1
ATOM 4831 O O . THR A 1 627 ? -27.031 42.406 8.297 1 96.5 627 THR A O 1
ATOM 4834 N N . THR A 1 628 ? -27.656 44.406 7.574 1 97.38 628 THR A N 1
ATOM 4835 C CA . THR A 1 628 ? -26.359 44.812 7.066 1 97.38 628 THR A CA 1
ATOM 4836 C C . THR A 1 628 ? -25.984 46.219 7.594 1 97.38 628 THR A C 1
ATOM 4838 O O . THR A 1 628 ? -26.797 47.125 7.551 1 97.38 628 THR A O 1
ATOM 4841 N N . PHE A 1 629 ? -24.828 46.312 8.133 1 97.44 629 PHE A N 1
ATOM 4842 C CA . PHE A 1 629 ? -24.422 47.594 8.75 1 97.44 629 PHE A CA 1
ATOM 4843 C C . PHE A 1 629 ? -22.906 47.688 8.805 1 97.44 629 PHE A C 1
ATOM 4845 O O . PHE A 1 629 ? -22.203 46.688 8.766 1 97.44 629 PHE A O 1
ATOM 4852 N N . ASN A 1 630 ? -22.484 48.938 8.875 1 97.62 630 ASN A N 1
ATOM 4853 C CA . ASN A 1 630 ? -21.078 49.188 9.164 1 97.62 630 ASN A CA 1
ATOM 4854 C C . ASN A 1 630 ? -20.797 49.125 10.664 1 97.62 630 ASN A C 1
ATOM 4856 O O . ASN A 1 630 ? -21.453 49.812 11.461 1 97.62 630 ASN A O 1
ATOM 4860 N N . PHE A 1 631 ? -19.906 48.219 10.992 1 97.69 631 PHE A N 1
ATOM 4861 C CA . PHE A 1 631 ? -19.469 48.062 12.375 1 97.69 631 PHE A CA 1
ATOM 4862 C C . PHE A 1 631 ? -18.062 48.625 12.562 1 97.69 631 PHE A C 1
ATOM 4864 O O . PHE A 1 631 ? -17.141 48.219 11.859 1 97.69 631 PHE A O 1
ATOM 4871 N N . SER A 1 632 ? -17.875 49.531 13.602 1 97.06 632 SER A N 1
ATOM 4872 C CA . SER A 1 632 ? -16.578 50.125 13.852 1 97.06 632 SER A CA 1
ATOM 4873 C C . SER A 1 632 ? -16.109 49.844 15.281 1 97.06 632 SER A C 1
ATOM 4875 O O . SER A 1 632 ? -16.922 49.781 16.203 1 97.06 632 SER A O 1
ATOM 4877 N N . VAL A 1 633 ? -14.883 49.594 15.391 1 97.25 633 VAL A N 1
ATOM 4878 C CA . VAL A 1 633 ? -14.18 49.75 16.672 1 97.25 633 VAL A CA 1
ATOM 4879 C C . VAL A 1 633 ? -13.375 51.062 16.656 1 97.25 633 VAL A C 1
ATOM 4881 O O . VAL A 1 633 ? -12.461 51.219 15.836 1 97.25 633 VAL A O 1
ATOM 4884 N N . VAL A 1 634 ? -13.758 51.938 17.516 1 97.12 634 VAL A N 1
ATOM 4885 C CA . VAL A 1 634 ? -13.117 53.25 17.562 1 97.12 634 VAL A CA 1
ATOM 4886 C C . VAL A 1 634 ? -12.305 53.375 18.859 1 97.12 634 VAL A C 1
ATOM 4888 O O . VAL A 1 634 ? -12.812 53.125 19.953 1 97.12 634 VAL A O 1
ATOM 4891 N N . PHE A 1 635 ? -11.094 53.781 18.719 1 96.75 635 PHE A N 1
ATOM 4892 C CA . PHE A 1 635 ? -10.234 54.031 19.875 1 96.75 635 PHE A CA 1
ATOM 4893 C C . PHE A 1 635 ? -10.227 55.531 20.203 1 96.75 635 PHE A C 1
ATOM 4895 O O . PHE A 1 635 ? -10.211 56.375 19.312 1 96.75 635 PHE A O 1
ATOM 4902 N N . TYR A 1 636 ? -10.227 55.812 21.484 1 95.94 636 TYR A N 1
ATOM 4903 C CA . TYR A 1 636 ? -10.195 57.219 21.953 1 95.94 636 TYR A CA 1
ATOM 4904 C C . TYR A 1 636 ? -9 57.469 22.859 1 95.94 636 TYR A C 1
ATOM 4906 O O . TYR A 1 636 ? -8.414 56.5 23.391 1 95.94 636 TYR A O 1
ATOM 4914 N N . ALA A 1 637 ? -8.711 58.719 23.047 1 92.81 637 ALA A N 1
ATOM 4915 C CA . ALA A 1 637 ? -7.562 59.094 23.859 1 92.81 637 ALA A CA 1
ATOM 4916 C C . ALA A 1 637 ? -7.809 58.812 25.328 1 92.81 637 ALA A C 1
ATOM 4918 O O . ALA A 1 637 ? -8.781 59.281 25.906 1 92.81 637 ALA A O 1
ATOM 4919 N N . PRO A 1 638 ? -6.91 58.125 25.953 1 91.75 638 PRO A N 1
ATOM 4920 C CA . PRO A 1 638 ? -7.113 57.812 27.375 1 91.75 638 PRO A CA 1
ATOM 4921 C C . PRO A 1 638 ? -7.074 59.031 28.266 1 91.75 638 PRO A C 1
ATOM 4923 O O . PRO A 1 638 ? -7.637 59.031 29.359 1 91.75 638 PRO A O 1
ATOM 4926 N N . GLN A 1 639 ? -6.535 60.094 27.781 1 89.62 639 GLN A N 1
ATOM 4927 C CA . GLN A 1 639 ? -6.398 61.344 28.547 1 89.62 639 GLN A CA 1
ATOM 4928 C C . GLN A 1 639 ? -7.75 62.031 28.734 1 89.62 639 GLN A C 1
ATOM 4930 O O . GLN A 1 639 ? -7.891 62.906 29.578 1 89.62 639 GLN A O 1
ATOM 4935 N N . ASN A 1 640 ? -8.641 61.562 27.938 1 92.62 640 ASN A N 1
ATOM 4936 C CA . ASN A 1 640 ? -9.945 62.219 27.984 1 92.62 640 ASN A CA 1
ATOM 4937 C C . ASN A 1 640 ? -10.758 61.781 29.188 1 92.62 640 ASN A C 1
ATOM 4939 O O . ASN A 1 640 ? -11.789 62.375 29.5 1 92.62 640 ASN A O 1
ATOM 4943 N N . VAL A 1 641 ? -10.234 60.719 29.891 1 94.31 641 VAL A N 1
ATOM 4944 C CA . VAL A 1 641 ? -11.047 60.188 30.984 1 94.31 641 VAL A CA 1
ATOM 4945 C C . VAL A 1 641 ? -10.266 60.219 32.281 1 94.31 641 VAL A C 1
ATOM 4947 O O . VAL A 1 641 ? -9.031 60.312 32.281 1 94.31 641 VAL A O 1
ATOM 4950 N N . THR A 1 642 ? -11.047 60.281 33.406 1 91.25 642 THR A N 1
ATOM 4951 C CA . THR A 1 642 ? -10.453 60.25 34.75 1 91.25 642 THR A CA 1
ATOM 4952 C C . THR A 1 642 ? -10.508 58.875 35.375 1 91.25 642 THR A C 1
ATOM 4954 O O . THR A 1 642 ? -11.148 57.969 34.812 1 91.25 642 THR A O 1
ATOM 4957 N N . ALA A 1 643 ? -9.828 58.656 36.469 1 93.69 643 ALA A N 1
ATOM 4958 C CA . ALA A 1 643 ? -9.875 57.375 37.188 1 93.69 643 ALA A CA 1
ATOM 4959 C C . ALA A 1 643 ? -11.258 57.125 37.781 1 93.69 643 ALA A C 1
ATOM 4961 O O . ALA A 1 643 ? -11.891 58.031 38.281 1 93.69 643 ALA A O 1
ATOM 4962 N N . PRO A 1 644 ? -11.664 55.938 37.594 1 92.88 644 PRO A N 1
ATOM 4963 C CA . PRO A 1 644 ? -12.984 55.656 38.188 1 92.88 644 PRO A CA 1
ATOM 4964 C C . PRO A 1 644 ? -12.961 55.594 39.688 1 92.88 644 PRO A C 1
ATOM 4966 O O . PRO A 1 644 ? -13.961 55.906 40.344 1 92.88 644 PRO A O 1
ATOM 4969 N N . GLU A 1 645 ? -11.898 55.031 40.25 1 92.19 645 GLU A N 1
ATOM 4970 C CA . GLU A 1 645 ? -11.688 54.906 41.688 1 92.19 645 GLU A CA 1
ATOM 4971 C C . GLU A 1 645 ? -10.203 55 42.031 1 92.19 645 GLU A C 1
ATOM 4973 O O . GLU A 1 645 ? -9.352 54.844 41.156 1 92.19 645 GLU A O 1
ATOM 4978 N N . PRO A 1 646 ? -10.008 55.25 43.375 1 89.88 646 PRO A N 1
ATOM 4979 C CA . PRO A 1 646 ? -8.594 55.281 43.781 1 89.88 646 PRO A CA 1
ATOM 4980 C C . PRO A 1 646 ? -7.879 53.969 43.5 1 89.88 646 PRO A C 1
ATOM 4982 O O . PRO A 1 646 ? -8.422 52.875 43.781 1 89.88 646 PRO A O 1
ATOM 4985 N N . GLY A 1 647 ? -6.75 54.062 42.906 1 91.81 647 GLY A N 1
ATOM 4986 C CA . GLY A 1 647 ? -5.938 52.875 42.656 1 91.81 647 GLY A CA 1
ATOM 4987 C C . GLY A 1 647 ? -6.129 52.281 41.281 1 91.81 647 GLY A C 1
ATOM 4988 O O . GLY A 1 647 ? -5.445 51.344 40.906 1 91.81 647 GLY A O 1
ATOM 4989 N N . GLN A 1 648 ? -7.055 52.844 40.531 1 94.31 648 GLN A N 1
ATOM 4990 C CA . GLN A 1 648 ? -7.289 52.406 39.156 1 94.31 648 GLN A CA 1
ATOM 4991 C C . GLN A 1 648 ? -6.934 53.5 38.156 1 94.31 648 GLN A C 1
ATOM 4993 O O . GLN A 1 648 ? -7.18 54.688 38.406 1 94.31 648 GLN A O 1
ATOM 4998 N N . VAL A 1 649 ? -6.355 53.125 37.062 1 94.62 649 VAL A N 1
ATOM 4999 C CA . VAL A 1 649 ? -5.957 54.094 36.031 1 94.62 649 VAL A CA 1
ATOM 5000 C C . VAL A 1 649 ? -6.516 53.656 34.688 1 94.62 649 VAL A C 1
ATOM 5002 O O . VAL A 1 649 ? -6.445 52.5 34.312 1 94.62 649 VAL A O 1
ATOM 5005 N N . PRO A 1 650 ? -7.121 54.688 33.969 1 94.5 650 PRO A N 1
ATOM 5006 C CA . PRO A 1 650 ? -7.543 54.344 32.594 1 94.5 650 PRO A CA 1
ATOM 5007 C C . PRO A 1 650 ? -6.379 53.938 31.703 1 94.5 650 PRO A C 1
ATOM 5009 O O . PRO A 1 650 ? -5.328 54.594 31.703 1 94.5 650 PRO A O 1
ATOM 5012 N N . PHE A 1 651 ? -6.562 52.875 30.984 1 93.94 651 PHE A N 1
ATOM 5013 C CA . PHE A 1 651 ? -5.496 52.312 30.172 1 93.94 651 PHE A CA 1
ATOM 5014 C C . PHE A 1 651 ? -5.906 52.281 28.703 1 93.94 651 PHE A C 1
ATOM 5016 O O . PHE A 1 651 ? -5.109 52.594 27.812 1 93.94 651 PHE A O 1
ATOM 5023 N N . LEU A 1 652 ? -7.113 51.844 28.391 1 95.62 652 LEU A N 1
ATOM 5024 C CA . LEU A 1 652 ? -7.645 51.688 27.047 1 95.62 652 LEU A CA 1
ATOM 5025 C C . LEU A 1 652 ? -9.078 52.219 26.969 1 95.62 652 LEU A C 1
ATOM 5027 O O . LEU A 1 652 ? -9.914 51.844 27.797 1 95.62 652 LEU A O 1
ATOM 5031 N N . VAL A 1 653 ? -9.305 53.125 26.031 1 96.44 653 VAL A N 1
ATOM 5032 C CA . VAL A 1 653 ? -10.633 53.688 25.812 1 96.44 653 VAL A CA 1
ATOM 5033 C C . VAL A 1 653 ? -11.078 53.375 24.375 1 96.44 653 VAL A C 1
ATOM 5035 O O . VAL A 1 653 ? -10.391 53.75 23.422 1 96.44 653 VAL A O 1
ATOM 5038 N N . PHE A 1 654 ? -12.18 52.688 24.25 1 97.56 654 PHE A N 1
ATOM 5039 C CA . PHE A 1 654 ? -12.68 52.375 22.922 1 97.56 654 PHE A CA 1
ATOM 5040 C C . PHE A 1 654 ? -14.203 52.344 22.922 1 97.56 654 PHE A C 1
ATOM 5042 O O . PHE A 1 654 ? -14.836 52.406 23.969 1 97.56 654 PHE A O 1
ATOM 5049 N N . ALA A 1 655 ? -14.781 52.312 21.734 1 98 655 ALA A N 1
ATOM 5050 C CA . ALA A 1 655 ? -16.219 52.219 21.547 1 98 655 ALA A CA 1
ATOM 5051 C C . ALA A 1 655 ? -16.547 51.438 20.281 1 98 655 ALA A C 1
ATOM 5053 O O . ALA A 1 655 ? -15.695 51.281 19.391 1 98 655 ALA A O 1
ATOM 5054 N N . TYR A 1 656 ? -17.734 50.938 20.266 1 97.88 656 TYR A N 1
ATOM 5055 C CA . TYR A 1 656 ? -18.297 50.5 19 1 97.88 656 TYR A CA 1
ATOM 5056 C C . TYR A 1 656 ? -19.094 51.625 18.359 1 97.88 656 TYR A C 1
ATOM 5058 O O . TYR A 1 656 ? -19.516 52.562 19.031 1 97.88 656 TYR A O 1
ATOM 5066 N N . ALA A 1 657 ? -19.172 51.531 17.062 1 97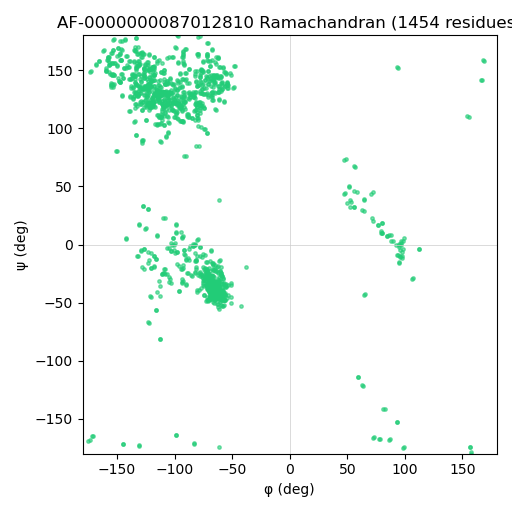.69 657 ALA A N 1
ATOM 5067 C CA . ALA A 1 657 ? -20.078 52.406 16.312 1 97.69 657 ALA A CA 1
ATOM 5068 C C . ALA A 1 657 ? -20.844 51.625 15.25 1 97.69 657 ALA A C 1
ATOM 5070 O O . ALA A 1 657 ? -20.281 50.719 14.609 1 97.69 657 ALA A O 1
ATOM 5071 N N . ILE A 1 658 ? -22.078 51.875 15.203 1 97.69 658 ILE A N 1
ATOM 5072 C CA . ILE A 1 658 ? -22.906 51.344 14.141 1 97.69 658 ILE A CA 1
ATOM 5073 C C . ILE A 1 658 ? -23.234 52.438 13.133 1 97.69 658 ILE A C 1
ATOM 5075 O O . ILE A 1 658 ? -23.875 53.438 13.469 1 97.69 658 ILE A O 1
ATOM 5079 N N . ASN A 1 659 ? -22.859 52.219 11.859 1 96 659 ASN A N 1
ATOM 5080 C CA . ASN A 1 659 ? -23.031 53.25 10.828 1 96 659 ASN A CA 1
ATOM 5081 C C . ASN A 1 659 ? -22.531 54.594 11.312 1 96 659 ASN A C 1
ATOM 5083 O O . ASN A 1 659 ? -23.25 55.594 11.195 1 96 659 ASN A O 1
ATOM 5087 N N . ASN A 1 660 ? -21.422 54.562 11.93 1 95.69 660 ASN A N 1
ATOM 5088 C CA . ASN A 1 660 ? -20.656 55.719 12.359 1 95.69 660 ASN A CA 1
ATOM 5089 C C . ASN A 1 660 ? -21.328 56.438 13.539 1 95.69 660 ASN A C 1
ATOM 5091 O O . ASN A 1 660 ? -21.078 57.594 13.797 1 95.69 660 ASN A O 1
ATOM 5095 N N . CYS A 1 661 ? -22.172 55.656 14.25 1 95.56 661 CYS A N 1
ATOM 5096 C CA . CYS A 1 661 ? -22.859 56.25 15.398 1 95.56 661 CYS A CA 1
ATOM 5097 C C . CYS A 1 661 ? -22.469 55.531 16.688 1 95.56 661 CYS A C 1
ATOM 5099 O O . CYS A 1 661 ? -22.719 54.344 16.844 1 95.56 661 CYS A O 1
ATOM 5101 N N . VAL A 1 662 ? -21.891 56.281 17.578 1 97.19 662 VAL A N 1
ATOM 5102 C CA . VAL A 1 662 ? -21.719 55.844 18.969 1 97.19 662 VAL A CA 1
ATOM 5103 C C . VAL A 1 662 ? -22.859 56.375 19.812 1 97.19 662 VAL A C 1
ATOM 5105 O O . VAL A 1 662 ? -22.969 57.594 20.031 1 97.19 662 VAL A O 1
ATOM 5108 N N . SER A 1 663 ? -23.75 55.469 20.156 1 94.69 663 SER A N 1
ATOM 5109 C CA . SER A 1 663 ? -25 55.938 20.781 1 94.69 663 SER A CA 1
ATOM 5110 C C . SER A 1 663 ? -25.594 54.844 21.688 1 94.69 663 SER A C 1
ATOM 5112 O O . SER A 1 663 ? -25.547 53.656 21.344 1 94.69 663 SER A O 1
ATOM 5114 N N . PHE A 1 664 ? -26.25 55.312 22.781 1 95.19 664 PHE A N 1
ATOM 5115 C CA . PHE A 1 664 ? -26.922 54.406 23.703 1 95.19 664 PHE A CA 1
ATOM 5116 C C . PHE A 1 664 ? -28.266 53.938 23.125 1 95.19 664 PHE A C 1
ATOM 5118 O O . PHE A 1 664 ? -28.922 53.062 23.703 1 95.19 664 PHE A O 1
ATOM 5125 N N . HIS A 1 665 ? -28.641 54.438 21.922 1 94.31 665 HIS A N 1
ATOM 5126 C CA . HIS A 1 665 ? -30 54.219 21.422 1 94.31 665 HIS A CA 1
ATOM 5127 C C . HIS A 1 665 ? -30.016 53.125 20.344 1 94.31 665 HIS A C 1
ATOM 5129 O O . HIS A 1 665 ? -31.078 52.781 19.844 1 94.31 665 HIS A O 1
ATOM 5135 N N . TYR A 1 666 ? -28.875 52.656 19.953 1 96.44 666 TYR A N 1
ATOM 5136 C CA . TYR A 1 666 ? -28.781 51.469 19.125 1 96.44 666 TYR A CA 1
ATOM 5137 C C . TYR A 1 666 ? -28.656 50.188 19.984 1 96.44 666 TYR A C 1
ATOM 5139 O O . TYR A 1 666 ? -28 50.219 21.031 1 96.44 666 TYR A O 1
ATOM 5147 N N . VAL A 1 667 ? -29.297 49.094 19.562 1 97 667 VAL A N 1
ATOM 5148 C CA . VAL A 1 667 ? -29.219 47.875 20.359 1 97 667 VAL A CA 1
ATOM 5149 C C . VAL A 1 667 ? -29.047 46.656 19.422 1 97 667 VAL A C 1
ATOM 5151 O O . VAL A 1 667 ? -29.797 46.531 18.453 1 97 667 VAL A O 1
ATOM 5154 N N . ALA A 1 668 ? -28.062 45.906 19.703 1 97.81 668 ALA A N 1
ATOM 5155 C CA . ALA A 1 668 ? -27.875 44.625 18.984 1 97.81 668 ALA A CA 1
ATOM 5156 C C . ALA A 1 668 ? -28.75 43.531 19.609 1 97.81 668 ALA A C 1
ATOM 5158 O O . ALA A 1 668 ? -28.938 43.469 20.828 1 97.81 668 ALA A O 1
ATOM 5159 N N . SER A 1 669 ? -29.266 42.625 18.781 1 97.25 669 SER A N 1
ATOM 5160 C CA . SER A 1 669 ? -30.109 41.531 19.25 1 97.25 669 SER A CA 1
ATOM 5161 C C . SER A 1 669 ? -29.312 40.5 20.031 1 97.25 669 SER A C 1
ATOM 5163 O O . SER A 1 669 ? -29.891 39.719 20.812 1 97.25 669 SER A O 1
ATOM 5165 N N . LYS A 1 670 ? -28.016 40.344 19.781 1 96.75 670 LYS A N 1
ATOM 5166 C CA . LYS A 1 670 ? -27.094 39.469 20.516 1 96.75 670 LYS A CA 1
ATOM 5167 C C . LYS A 1 670 ? -25.859 40.25 21 1 96.75 670 LYS A C 1
ATOM 5169 O O . LYS A 1 670 ? -25.438 41.188 20.359 1 96.75 670 LYS A O 1
ATOM 5174 N N . PRO A 1 671 ? -25.297 39.75 22.125 1 96.88 671 PRO A N 1
ATOM 5175 C CA . PRO A 1 671 ? -24.094 40.438 22.594 1 96.88 671 PRO A CA 1
ATOM 5176 C C . PRO A 1 671 ? -22.891 40.25 21.656 1 96.88 671 PRO A C 1
ATOM 5178 O O . PRO A 1 671 ? -22.719 39.156 21.094 1 96.88 671 PRO A O 1
ATOM 5181 N N . PHE A 1 672 ? -22.094 41.281 21.484 1 97.88 672 PHE A N 1
ATOM 5182 C CA . PHE A 1 672 ? -20.797 41.156 20.828 1 97.88 672 PHE A CA 1
ATOM 5183 C C . PHE A 1 672 ? -19.781 40.5 21.719 1 97.88 672 PHE A C 1
ATOM 5185 O O . PHE A 1 672 ? -19.656 40.844 22.906 1 97.88 672 PHE A O 1
ATOM 5192 N N . ILE A 1 673 ? -19.094 39.469 21.203 1 96.81 673 ILE A N 1
ATOM 5193 C CA . ILE A 1 673 ? -17.984 38.875 21.938 1 96.81 673 ILE A CA 1
ATOM 5194 C C . ILE A 1 673 ? -16.734 39.719 21.719 1 96.81 673 ILE A C 1
ATOM 5196 O O . ILE A 1 673 ? -16.219 39.812 20.609 1 96.81 673 ILE A O 1
ATOM 5200 N N . THR A 1 674 ? -16.234 40.312 22.781 1 97.56 674 THR A N 1
ATOM 5201 C CA . THR A 1 674 ? -15.086 41.219 22.688 1 97.56 674 THR A CA 1
ATOM 5202 C C . THR A 1 674 ? -13.859 40.594 23.328 1 97.56 674 THR A C 1
ATOM 5204 O O . THR A 1 674 ? -13.883 40.25 24.516 1 97.56 674 THR A O 1
ATOM 5207 N N . VAL A 1 675 ? -12.875 40.438 22.562 1 95.5 675 VAL A N 1
ATOM 5208 C CA . VAL A 1 675 ? -11.602 39.875 23.016 1 95.5 675 VAL A CA 1
ATOM 5209 C C . VAL A 1 675 ? -10.5 40.906 22.875 1 95.5 675 VAL A C 1
ATOM 5211 O O . VAL A 1 675 ? -10.258 41.438 21.781 1 95.5 675 VAL A O 1
ATOM 5214 N N . ILE A 1 676 ? -9.82 41.219 23.953 1 95.88 676 ILE A N 1
ATOM 5215 C CA . ILE A 1 676 ? -8.766 42.25 23.953 1 95.88 676 ILE A CA 1
ATOM 5216 C C . ILE A 1 676 ? -7.457 41.625 24.422 1 95.88 676 ILE A C 1
ATOM 5218 O O . ILE A 1 676 ? -7.367 41.125 25.547 1 95.88 676 ILE A O 1
ATOM 5222 N N . MET A 1 677 ? -6.516 41.594 23.594 1 93 677 MET A N 1
ATOM 5223 C CA . MET A 1 677 ? -5.168 41.219 24.016 1 93 677 MET A CA 1
ATOM 5224 C C . MET A 1 677 ? -4.453 42.406 24.688 1 93 677 MET A C 1
ATOM 5226 O O . MET A 1 677 ? -4.039 43.344 24.016 1 93 677 MET A O 1
ATOM 5230 N N . THR A 1 678 ? -4.301 42.344 26 1 94.12 678 THR A N 1
ATOM 5231 C CA . THR A 1 678 ? -3.77 43.438 26.812 1 94.12 678 THR A CA 1
ATOM 5232 C C . THR A 1 678 ? -3.385 42.938 28.203 1 94.12 678 THR A C 1
ATOM 5234 O O . THR A 1 678 ? -3.746 41.812 28.578 1 94.12 678 THR A O 1
ATOM 5237 N N . PRO A 1 679 ? -2.492 43.688 28.859 1 91.69 679 PRO A N 1
ATOM 5238 C CA . PRO A 1 679 ? -2.314 43.281 30.25 1 91.69 679 PRO A CA 1
ATOM 5239 C C . PRO A 1 679 ? -3.641 43.125 31 1 91.69 679 PRO A C 1
ATOM 5241 O O . PRO A 1 679 ? -4.508 44 30.922 1 91.69 679 PRO A O 1
ATOM 5244 N N . SER A 1 680 ? -3.689 42 31.734 1 91.06 680 SER A N 1
ATOM 5245 C CA . SER A 1 680 ? -5.027 41.688 32.219 1 91.06 680 SER A CA 1
ATOM 5246 C C . SER A 1 680 ? -5.062 41.594 33.75 1 91.06 680 SER A C 1
ATOM 5248 O O . SER A 1 680 ? -6.137 41.594 34.344 1 91.06 680 SER A O 1
ATOM 5250 N N . CYS A 1 681 ? -3.99 41.531 34.375 1 89 681 CYS A N 1
ATOM 5251 C CA . CYS A 1 681 ? -3.998 41.375 35.844 1 89 681 CYS A CA 1
ATOM 5252 C C . CYS A 1 681 ? -4.609 42.562 36.531 1 89 681 CYS A C 1
ATOM 5254 O O . CYS A 1 681 ? -4.078 43.688 36.406 1 89 681 CYS A O 1
ATOM 5256 N N . GLY A 1 682 ? -5.719 42.406 37.219 1 91.62 682 GLY A N 1
ATOM 5257 C CA . GLY A 1 682 ? -6.395 43.469 37.938 1 91.62 682 GLY A CA 1
ATOM 5258 C C . GLY A 1 682 ? -7.18 44.406 37.062 1 91.62 682 GLY A C 1
ATOM 5259 O O . GLY A 1 682 ? -7.621 45.469 37.5 1 91.62 682 GLY A O 1
ATOM 5260 N N . ALA A 1 683 ? -7.438 43.969 35.875 1 95.56 683 ALA A N 1
ATOM 5261 C CA . ALA A 1 683 ? -8.148 44.781 34.906 1 95.56 683 ALA A CA 1
ATOM 5262 C C . ALA A 1 683 ? -9.625 44.906 35.281 1 95.56 683 ALA A C 1
ATOM 5264 O O . ALA A 1 683 ? -10.219 43.969 35.781 1 95.56 683 ALA A O 1
ATOM 5265 N N . ASN A 1 684 ? -10.164 46.062 35.031 1 96.31 684 ASN A N 1
ATOM 5266 C CA . ASN A 1 684 ? -11.594 46.344 35.125 1 96.31 684 ASN A CA 1
ATOM 5267 C C . ASN A 1 684 ? -12.117 47.031 33.875 1 96.31 684 ASN A C 1
ATOM 5269 O O . ASN A 1 684 ? -11.344 47.656 33.125 1 96.31 684 ASN A O 1
ATOM 5273 N N . MET A 1 685 ? -13.375 46.875 33.656 1 97.31 685 MET A N 1
ATOM 5274 C CA . MET A 1 685 ? -14.039 47.469 32.5 1 97.31 685 MET A CA 1
ATOM 5275 C C . MET A 1 685 ? -15.242 48.312 32.938 1 97.31 685 MET A C 1
ATOM 5277 O O . MET A 1 685 ? -16 47.875 33.812 1 97.31 685 MET A O 1
ATOM 5281 N N . TRP A 1 686 ? -15.352 49.562 32.312 1 97.38 686 TRP A N 1
ATOM 5282 C CA . TRP A 1 686 ? -16.406 50.5 32.656 1 97.38 686 TRP A CA 1
ATOM 5283 C C . TRP A 1 686 ? -17.062 51.094 31.422 1 97.38 686 TRP A C 1
ATOM 5285 O O . TRP A 1 686 ? -16.391 51.375 30.438 1 97.38 686 TRP A O 1
ATOM 5295 N N . THR A 1 687 ? -18.344 51.281 31.516 1 97.31 687 THR A N 1
ATOM 5296 C CA . THR A 1 687 ? -19.047 52.031 30.484 1 97.31 687 THR A CA 1
ATOM 5297 C C . THR A 1 687 ? -18.969 53.531 30.766 1 97.31 687 THR A C 1
ATOM 5299 O O . THR A 1 687 ? -19.234 53.969 31.891 1 97.31 687 THR A O 1
ATOM 5302 N N . TRP A 1 688 ? -18.578 54.281 29.781 1 97.62 688 TRP A N 1
ATOM 5303 C CA . TRP A 1 688 ? -18.469 55.75 29.859 1 97.62 688 TRP A CA 1
ATOM 5304 C C . TRP A 1 688 ? -19.641 56.406 29.156 1 97.62 688 TRP A C 1
ATOM 5306 O O . TRP A 1 688 ? -20.031 56 28.062 1 97.62 688 TRP A O 1
ATOM 5316 N N . GLY A 1 689 ? -20.297 57.344 29.797 1 95.38 689 GLY A N 1
ATOM 5317 C CA . GLY A 1 689 ? -21.422 58.062 29.219 1 95.38 689 GLY A CA 1
ATOM 5318 C C . GLY A 1 689 ? -21.875 59.25 30.062 1 95.38 689 GLY A C 1
ATOM 5319 O O . GLY A 1 689 ? -21.094 59.781 30.844 1 95.38 689 GLY A O 1
ATOM 5320 N N . LEU A 1 690 ? -23.062 59.688 29.719 1 93.38 690 LEU A N 1
ATOM 5321 C CA . LEU A 1 690 ? -23.672 60.781 30.453 1 93.38 690 LEU A CA 1
ATOM 5322 C C . LEU A 1 690 ? -24.172 60.312 31.812 1 93.38 690 LEU A C 1
ATOM 5324 O O . LEU A 1 690 ? -25.031 59.438 31.891 1 93.38 690 LEU A O 1
ATOM 5328 N N . THR A 1 691 ? -23.562 60.906 32.812 1 91.94 691 THR A N 1
ATOM 5329 C CA . THR A 1 691 ? -23.984 60.531 34.156 1 91.94 691 THR A CA 1
ATOM 5330 C C . THR A 1 691 ? -25.281 61.25 34.562 1 91.94 691 THR A C 1
ATOM 5332 O O . THR A 1 691 ? -25.75 62.125 33.812 1 91.94 691 THR A O 1
ATOM 5335 N N . LYS A 1 692 ? -25.828 60.969 35.812 1 89.62 692 LYS A N 1
ATOM 5336 C CA . LYS A 1 692 ? -27.047 61.594 36.312 1 89.62 692 LYS A CA 1
ATOM 5337 C C . LYS A 1 692 ? -26.812 63.094 36.625 1 89.62 692 LYS A C 1
ATOM 5339 O O . LYS A 1 692 ? -27.766 63.875 36.625 1 89.62 692 LYS A O 1
ATOM 5344 N N . SER A 1 693 ? -25.562 63.469 36.812 1 89.94 693 SER A N 1
ATOM 5345 C CA . SER A 1 693 ? -25.234 64.875 37.156 1 89.94 693 SER A CA 1
ATOM 5346 C C . SER A 1 693 ? -25.078 65.688 35.906 1 89.94 693 SER A C 1
ATOM 5348 O O . SER A 1 693 ? -24.812 66.938 35.969 1 89.94 693 SER A O 1
ATOM 5350 N N . GLY A 1 694 ? -25.188 65.188 34.75 1 87.69 694 GLY A N 1
ATOM 5351 C CA . GLY A 1 694 ? -25.109 65.875 33.5 1 87.69 694 GLY A CA 1
ATOM 5352 C C . GLY A 1 694 ? -23.703 66 32.938 1 87.69 694 GLY A C 1
ATOM 5353 O O . GLY A 1 694 ? -23.469 66.688 31.938 1 87.69 694 GLY A O 1
ATOM 5354 N N . THR A 1 695 ? -22.75 65.438 33.594 1 92.75 695 THR A N 1
ATOM 5355 C CA . THR A 1 695 ? -21.375 65.438 33.094 1 92.75 695 THR A CA 1
ATOM 5356 C C . THR A 1 695 ? -21.031 64.062 32.562 1 92.75 695 THR A C 1
ATOM 5358 O O . THR A 1 695 ? -21.734 63.062 32.812 1 92.75 695 THR A O 1
ATOM 5361 N N . TYR A 1 696 ? -20.031 64 31.766 1 94.94 696 TYR A N 1
ATOM 5362 C CA . TYR A 1 696 ? -19.594 62.688 31.266 1 94.94 696 TYR A CA 1
ATOM 5363 C C . TYR A 1 696 ? -18.766 61.969 32.312 1 94.94 696 TYR A C 1
ATOM 5365 O O . TYR A 1 696 ? -17.969 62.562 33.031 1 94.94 696 TYR A O 1
ATOM 5373 N N . GLY A 1 697 ? -19.016 60.656 32.469 1 94.62 697 GLY A N 1
ATOM 5374 C CA . GLY A 1 697 ? -18.344 59.844 33.469 1 94.62 697 GLY A CA 1
ATOM 5375 C C . GLY A 1 697 ? -18.688 58.375 33.344 1 94.62 697 GLY A C 1
ATOM 5376 O O . GLY A 1 697 ? -19.172 57.938 32.312 1 94.62 697 GLY A O 1
ATOM 5377 N N . TYR A 1 698 ? -18.281 57.656 34.406 1 96.25 698 TYR A N 1
ATOM 5378 C CA . TYR A 1 698 ? -18.531 56.219 34.438 1 96.25 698 TYR A CA 1
ATOM 5379 C C . TYR A 1 698 ? -19.969 55.938 34.812 1 96.25 698 TYR A C 1
ATOM 5381 O O . TYR A 1 698 ? -20.469 56.406 35.844 1 96.25 698 TYR A O 1
ATOM 5389 N N . VAL A 1 699 ? -20.625 55.062 34.062 1 95.12 699 VAL A N 1
ATOM 5390 C CA . VAL A 1 699 ? -22.047 54.812 34.25 1 95.12 699 VAL A CA 1
ATOM 5391 C C . VAL A 1 699 ? -22.25 53.375 34.781 1 95.12 699 VAL A C 1
ATOM 5393 O O . VAL A 1 699 ? -23.25 53.094 35.438 1 95.12 699 VAL A O 1
ATOM 5396 N N . LEU A 1 700 ? -21.438 52.438 34.344 1 94.81 700 LEU A N 1
ATOM 5397 C CA . LEU A 1 700 ? -21.609 51.031 34.719 1 94.81 700 LEU A CA 1
ATOM 5398 C C . LEU A 1 700 ? -20.266 50.312 34.812 1 94.81 700 LEU A C 1
ATOM 5400 O O . LEU A 1 700 ? -19.375 50.531 33.969 1 94.81 700 LEU A O 1
ATOM 5404 N N . HIS A 1 701 ? -20.094 49.438 35.812 1 96.38 701 HIS A N 1
ATOM 5405 C CA . HIS A 1 701 ? -18.984 48.5 35.906 1 96.38 701 HIS A CA 1
ATOM 5406 C C . HIS A 1 701 ? -19.312 47.188 35.188 1 96.38 701 HIS A C 1
ATOM 5408 O O . HIS A 1 701 ? -20.141 46.406 35.656 1 96.38 701 HIS A O 1
ATOM 5414 N N . ASP A 1 702 ? -18.641 46.938 34.094 1 96.75 702 ASP A N 1
ATOM 5415 C CA . ASP A 1 702 ? -18.984 45.812 33.219 1 96.75 702 ASP A CA 1
ATOM 5416 C C . ASP A 1 702 ? -18.266 44.531 33.656 1 96.75 702 ASP A C 1
ATOM 5418 O O . ASP A 1 702 ? -17.078 44.594 34 1 96.75 702 ASP A O 1
ATOM 5422 N N . PRO A 1 703 ? -18.953 43.375 33.625 1 95.5 703 PRO A N 1
ATOM 5423 C CA . PRO A 1 703 ? -18.266 42.125 33.938 1 95.5 703 PRO A CA 1
ATOM 5424 C C . PRO A 1 703 ? -17.281 41.719 32.844 1 95.5 703 PRO A C 1
ATOM 5426 O O . PRO A 1 703 ? -17.547 41.906 31.641 1 95.5 703 PRO A O 1
ATOM 5429 N N . ILE A 1 704 ? -16.109 41.188 33.188 1 96.25 704 ILE A N 1
ATOM 5430 C CA . ILE A 1 704 ? -15.102 40.75 32.25 1 96.25 704 ILE A CA 1
ATOM 5431 C C . ILE A 1 704 ? -14.469 39.438 32.75 1 96.25 704 ILE A C 1
ATOM 5433 O O . ILE A 1 704 ? -14.531 39.125 33.938 1 96.25 704 ILE A O 1
ATOM 5437 N N . LEU A 1 705 ? -13.984 38.656 31.828 1 94.69 705 LEU A N 1
ATOM 5438 C CA . LEU A 1 705 ? -13.094 37.531 32.094 1 94.69 705 LEU A CA 1
ATOM 5439 C C . LEU A 1 705 ? -11.648 37.875 31.734 1 94.69 705 LEU A C 1
ATOM 5441 O O . LEU A 1 705 ? -11.391 38.5 30.703 1 94.69 705 LEU A O 1
ATOM 5445 N N . ILE A 1 706 ? -10.727 37.562 32.656 1 93.88 706 ILE A N 1
ATOM 5446 C CA . ILE A 1 706 ? -9.336 37.906 32.438 1 93.88 706 ILE A CA 1
ATOM 5447 C C . ILE A 1 706 ? -8.453 36.688 32.594 1 93.88 706 ILE A C 1
ATOM 5449 O O . ILE A 1 706 ? -8.773 35.781 33.375 1 93.88 706 ILE A O 1
ATOM 5453 N N . GLY A 1 707 ? -7.391 36.594 31.828 1 88.12 707 GLY A N 1
ATOM 5454 C CA . GLY A 1 707 ? -6.387 35.562 31.906 1 88.12 707 GLY A CA 1
ATOM 5455 C C . GLY A 1 707 ? -5.453 35.531 30.703 1 88.12 707 GLY A C 1
ATOM 5456 O O . GLY A 1 707 ? -5.867 35.812 29.594 1 88.12 707 GLY A O 1
ATOM 5457 N N . LYS A 1 708 ? -4.238 35.281 30.984 1 86.69 708 LYS A N 1
ATOM 5458 C CA . LYS A 1 708 ? -3.246 35.031 29.953 1 86.69 708 LYS A CA 1
ATOM 5459 C C . LYS A 1 708 ? -3.049 36.25 29.062 1 86.69 708 LYS A C 1
ATOM 5461 O O . LYS A 1 708 ? -2.896 36.125 27.844 1 86.69 708 LYS A O 1
ATOM 5466 N N . GLY A 1 709 ? -3.262 37.406 29.641 1 89.12 709 GLY A N 1
ATOM 5467 C CA . GLY A 1 709 ? -3.064 38.625 28.859 1 89.12 709 GLY A CA 1
ATOM 5468 C C . GLY A 1 709 ? -4.238 38.938 27.969 1 89.12 709 GLY A C 1
ATOM 5469 O O . GLY A 1 709 ? -4.086 39.656 26.969 1 89.12 709 GLY A O 1
ATOM 5470 N N . ILE A 1 710 ? -5.34 38.344 28.281 1 92.81 710 ILE A N 1
ATOM 5471 C CA . ILE A 1 710 ? -6.547 38.531 27.484 1 92.81 710 ILE A CA 1
ATOM 5472 C C . ILE A 1 710 ? -7.688 39 28.391 1 92.81 710 ILE A C 1
ATOM 5474 O O . ILE A 1 710 ? -7.84 38.5 29.516 1 92.81 710 ILE A O 1
ATOM 5478 N N . VAL A 1 711 ? -8.422 39.969 27.938 1 95.94 711 VAL A N 1
ATOM 5479 C CA . VAL A 1 711 ? -9.656 40.438 28.562 1 95.94 711 VAL A CA 1
ATOM 5480 C C . VAL A 1 711 ? -10.844 40.156 27.656 1 95.94 711 VAL A C 1
ATOM 5482 O O . VAL A 1 711 ? -10.812 40.5 26.469 1 95.94 711 VAL A O 1
ATOM 5485 N N . ILE A 1 712 ? -11.891 39.594 28.234 1 96.19 712 ILE A N 1
ATOM 5486 C CA . ILE A 1 712 ? -13.039 39.219 27.406 1 96.19 712 ILE A CA 1
ATOM 5487 C C . ILE A 1 712 ? -14.312 39.812 28.031 1 96.19 712 ILE A C 1
ATOM 5489 O O . ILE A 1 712 ? -14.508 39.719 29.234 1 96.19 712 ILE A O 1
ATOM 5493 N N . ASN A 1 713 ? -15.102 40.375 27.219 1 97.56 713 ASN A N 1
ATOM 5494 C CA . ASN A 1 713 ? -16.453 40.781 27.594 1 97.56 713 ASN A CA 1
ATOM 5495 C C . ASN A 1 713 ? -17.5 40.062 26.734 1 97.56 713 ASN A C 1
ATOM 5497 O O . ASN A 1 713 ? -17.328 39.938 25.516 1 97.56 713 ASN A O 1
ATOM 5501 N N . LEU A 1 714 ? -18.562 39.688 27.344 1 96.5 714 LEU A N 1
ATOM 5502 C CA . LEU A 1 714 ? -19.594 38.906 26.656 1 96.5 714 LEU A CA 1
ATOM 5503 C C . LEU A 1 714 ? -20.953 39.594 26.766 1 96.5 714 LEU A C 1
ATOM 5505 O O . LEU A 1 714 ? -21.984 39 26.453 1 96.5 714 LEU A O 1
ATOM 5509 N N . THR A 1 715 ? -21.031 40.906 27.188 1 95.94 715 THR A N 1
ATOM 5510 C CA . THR A 1 715 ? -22.328 41.469 27.531 1 95.94 715 THR A CA 1
ATOM 5511 C C . THR A 1 715 ? -22.625 42.719 26.688 1 95.94 715 THR A C 1
ATOM 5513 O O . THR A 1 715 ? -23.734 43.25 26.75 1 95.94 715 THR A O 1
ATOM 5516 N N . PHE A 1 716 ? -21.75 43.188 25.922 1 96.94 716 PHE A N 1
ATOM 5517 C CA . PHE A 1 716 ? -21.938 44.438 25.156 1 96.94 716 PHE A CA 1
ATOM 5518 C C . PHE A 1 716 ? -23.016 44.25 24.094 1 96.94 716 PHE A C 1
ATOM 5520 O O . PHE A 1 716 ? -22.906 43.375 23.234 1 96.94 716 PHE A O 1
ATOM 5527 N N . VAL A 1 717 ? -24.016 45.125 24.078 1 97.19 717 VAL A N 1
ATOM 5528 C CA . VAL A 1 717 ? -25.062 45.031 23.078 1 97.19 717 VAL A CA 1
ATOM 5529 C C . VAL A 1 717 ? -25.312 46.406 22.438 1 97.19 717 VAL A C 1
ATOM 5531 O O . VAL A 1 717 ? -26.016 46.5 21.453 1 97.19 717 VAL A O 1
ATOM 5534 N N . ARG A 1 718 ? -24.719 47.469 23 1 96.81 718 ARG A N 1
ATOM 5535 C CA . ARG A 1 718 ? -24.875 48.812 22.484 1 96.81 718 ARG A CA 1
ATOM 5536 C C . ARG A 1 718 ? -23.531 49.406 22.062 1 96.81 718 ARG A C 1
ATOM 5538 O O . ARG A 1 718 ? -22.5 49.125 22.703 1 96.81 718 ARG A O 1
ATOM 5545 N N . PRO A 1 719 ? -23.578 50.188 21.031 1 97.19 719 PRO A N 1
ATOM 5546 C CA . PRO A 1 719 ? -22.328 50.875 20.641 1 97.19 719 PRO A CA 1
ATOM 5547 C C . PRO A 1 719 ? -22.016 52.094 21.5 1 97.19 719 PRO A C 1
ATOM 5549 O O . PRO A 1 719 ? -22.297 53.219 21.078 1 97.19 719 PRO A O 1
ATOM 5552 N N . VAL A 1 720 ? -21.391 51.875 22.625 1 96.88 720 VAL A N 1
ATOM 5553 C CA . VAL A 1 720 ? -21.062 52.938 23.578 1 96.88 720 VAL A CA 1
ATOM 5554 C C . VAL A 1 720 ? -19.578 52.844 23.953 1 96.88 720 VAL A C 1
ATOM 5556 O O . VAL A 1 720 ? -18.906 51.875 23.641 1 96.88 720 VAL A O 1
ATOM 5559 N N . PRO A 1 721 ? -19.047 53.906 24.547 1 97.5 721 PRO A N 1
ATOM 5560 C CA . PRO A 1 721 ? -17.641 53.875 24.906 1 97.5 721 PRO A CA 1
ATOM 5561 C C . PRO A 1 721 ? -17.375 53.062 26.172 1 97.5 721 PRO A C 1
ATOM 5563 O O . PRO A 1 721 ? -18.156 53.094 27.125 1 97.5 721 PRO A O 1
ATOM 5566 N N . TRP A 1 722 ? -16.297 52.406 26.188 1 98.06 722 TRP A N 1
ATOM 5567 C CA . TRP A 1 722 ? -15.82 51.656 27.344 1 98.06 722 TRP A CA 1
ATOM 5568 C C . TRP A 1 722 ? -14.391 52.062 27.703 1 98.06 722 TRP A C 1
ATOM 5570 O O . TRP A 1 722 ? -13.609 52.438 26.828 1 98.06 722 TRP A O 1
ATOM 5580 N N . VAL A 1 723 ? -14.047 51.938 28.953 1 97.5 723 VAL A N 1
ATOM 5581 C CA . VAL A 1 723 ? -12.719 52.25 29.469 1 97.5 723 VAL A CA 1
ATOM 5582 C C . VAL A 1 723 ? -12.18 51.031 30.234 1 97.5 723 VAL A C 1
ATOM 5584 O O . VAL A 1 723 ? -12.812 50.531 31.172 1 97.5 723 VAL A O 1
ATOM 5587 N N . LEU A 1 724 ? -11.125 50.5 29.781 1 97.31 724 LEU A N 1
ATOM 5588 C CA . LEU A 1 724 ? -10.383 49.5 30.531 1 97.31 724 LEU A CA 1
ATOM 5589 C C . LEU A 1 724 ? -9.391 50.156 31.484 1 97.31 724 LEU A C 1
ATOM 5591 O O . LEU A 1 724 ? -8.625 51.031 31.078 1 97.31 724 LEU A O 1
ATOM 5595 N N . THR A 1 725 ? -9.422 49.75 32.75 1 96.62 725 THR A N 1
ATOM 5596 C CA . THR A 1 725 ? -8.516 50.312 33.719 1 96.62 725 THR A CA 1
ATOM 5597 C C . THR A 1 725 ? -7.621 49.219 34.312 1 96.62 725 THR A C 1
ATOM 5599 O O . THR A 1 725 ? -7.988 48.031 34.312 1 96.62 725 THR A O 1
ATOM 5602 N N . LEU A 1 726 ? -6.492 49.531 34.75 1 95.94 726 LEU A N 1
ATOM 5603 C CA . LEU A 1 726 ? -5.52 48.688 35.406 1 95.94 726 LEU A CA 1
ATOM 5604 C C . LEU A 1 726 ? -5.141 49.25 36.781 1 95.94 726 LEU A C 1
ATOM 5606 O O . LEU A 1 726 ? -5.324 50.438 37.031 1 95.94 726 LEU A O 1
ATOM 5610 N N . PRO A 1 727 ? -4.656 48.438 37.656 1 93.69 727 PRO A N 1
ATOM 5611 C CA . PRO A 1 727 ? -4.301 48.906 39 1 93.69 727 PRO A CA 1
ATOM 5612 C C . PRO A 1 727 ? -2.979 49.688 39 1 93.69 727 PRO A C 1
ATOM 5614 O O . PRO A 1 727 ? -2.08 49.406 38.219 1 93.69 727 PRO A O 1
ATOM 5617 N N . LEU A 1 728 ? -2.945 50.594 39.938 1 90.94 728 LEU A N 1
ATOM 5618 C CA . LEU A 1 728 ? -1.667 51.219 40.25 1 90.94 728 LEU A CA 1
ATOM 5619 C C . LEU A 1 728 ? -0.815 50.312 41.156 1 90.94 728 LEU A C 1
ATOM 5621 O O . LEU A 1 728 ? -1.269 49.906 42.219 1 90.94 728 LEU A O 1
ATOM 5625 N N . MET A 1 729 ? 0.333 50 40.656 1 84.88 729 MET A N 1
ATOM 5626 C CA . MET A 1 729 ? 1.163 49.094 41.406 1 84.88 729 MET A CA 1
ATOM 5627 C C . MET A 1 729 ? 2.059 49.812 42.406 1 84.88 729 MET A C 1
ATOM 5629 O O . MET A 1 729 ? 2.395 51 42.188 1 84.88 729 MET A O 1
ATOM 5633 N N . MET B 1 1 ? 1.202 -195.375 -110.5 1 28.66 1 MET B N 1
ATOM 5634 C CA . MET B 1 1 ? 1.868 -195.75 -109.312 1 28.66 1 MET B CA 1
ATOM 5635 C C . MET B 1 1 ? 2.705 -194.625 -108.75 1 28.66 1 MET B C 1
ATOM 5637 O O . MET B 1 1 ? 2.74 -194.375 -107.562 1 28.66 1 MET B O 1
ATOM 5641 N N . GLU B 1 2 ? 3.543 -194.25 -109.812 1 35.97 2 GLU B N 1
ATOM 5642 C CA . GLU B 1 2 ? 4.531 -193.125 -109.812 1 35.97 2 GLU B CA 1
ATOM 5643 C C . GLU B 1 2 ? 3.887 -191.75 -109.562 1 35.97 2 GLU B C 1
ATOM 5645 O O . GLU B 1 2 ? 4.562 -190.75 -109.625 1 35.97 2 GLU B O 1
ATOM 5650 N N . GLY B 1 3 ? 2.439 -191.5 -109.75 1 36.38 3 GLY B N 1
ATOM 5651 C CA . GLY B 1 3 ? 1.514 -190.5 -109.25 1 36.38 3 GLY B CA 1
ATOM 5652 C C . GLY B 1 3 ? 1.771 -190.25 -107.75 1 36.38 3 GLY B C 1
ATOM 5653 O O . GLY B 1 3 ? 1.312 -189.125 -107.312 1 36.38 3 GLY B O 1
ATOM 5654 N N . LYS B 1 4 ? 1.799 -191.25 -106.938 1 50.03 4 LYS B N 1
ATOM 5655 C CA . LYS B 1 4 ? 1.75 -191.125 -105.5 1 50.03 4 LYS B CA 1
ATOM 5656 C C . LYS B 1 4 ? 2.857 -190.25 -104.938 1 50.03 4 LYS B C 1
ATOM 5658 O O . LYS B 1 4 ? 2.643 -189.5 -103.938 1 50.03 4 LYS B O 1
ATOM 5663 N N . VAL B 1 5 ? 3.996 -190.5 -105.375 1 45.5 5 VAL B N 1
ATOM 5664 C CA . VAL B 1 5 ? 5.297 -190.125 -104.812 1 45.5 5 VAL B CA 1
ATOM 5665 C C . VAL B 1 5 ? 5.496 -188.625 -105 1 45.5 5 VAL B C 1
ATOM 5667 O O . VAL B 1 5 ? 5.988 -187.875 -104.125 1 45.5 5 VAL B O 1
ATOM 5670 N N . VAL B 1 6 ? 5.18 -188.125 -106.25 1 45.59 6 VAL B N 1
ATOM 5671 C CA . VAL B 1 6 ? 5.52 -186.75 -106.562 1 45.59 6 VAL B CA 1
ATOM 5672 C C . VAL B 1 6 ? 4.738 -185.875 -105.688 1 45.59 6 VAL B C 1
ATOM 5674 O O . VAL B 1 6 ? 5.285 -184.875 -105.125 1 45.59 6 VAL B O 1
ATOM 5677 N N . ALA B 1 7 ? 3.469 -186.125 -105.5 1 43.19 7 ALA B N 1
ATOM 5678 C CA . ALA B 1 7 ? 2.658 -185.25 -104.625 1 43.19 7 ALA B CA 1
ATOM 5679 C C . ALA B 1 7 ? 3.18 -185.25 -103.188 1 43.19 7 ALA B C 1
ATOM 5681 O O . ALA B 1 7 ? 3.059 -184.25 -102.5 1 43.19 7 ALA B O 1
ATOM 5682 N N . LEU B 1 8 ? 3.629 -186.375 -102.812 1 47.16 8 LEU B N 1
ATOM 5683 C CA . LEU B 1 8 ? 4.203 -186.5 -101.5 1 47.16 8 LEU B CA 1
ATOM 5684 C C . LEU B 1 8 ? 5.445 -185.625 -101.312 1 47.16 8 LEU B C 1
ATOM 5686 O O . LEU B 1 8 ? 5.703 -185.125 -100.25 1 47.16 8 LEU B O 1
ATOM 5690 N N . VAL B 1 9 ? 6.219 -185.5 -102.5 1 47.16 9 VAL B N 1
ATOM 5691 C CA . VAL B 1 9 ? 7.438 -184.625 -102.438 1 47.16 9 VAL B CA 1
ATOM 5692 C C . VAL B 1 9 ? 7.086 -183.25 -102.062 1 47.16 9 VAL B C 1
ATOM 5694 O O . VAL B 1 9 ? 7.773 -182.625 -101.25 1 47.16 9 VAL B O 1
ATOM 5697 N N . GLY B 1 10 ? 5.988 -182.625 -102.688 1 44.47 10 GLY B N 1
ATOM 5698 C CA . GLY B 1 10 ? 5.746 -181.25 -102.5 1 44.47 10 GLY B CA 1
ATOM 5699 C C . GLY B 1 10 ? 5.465 -180.875 -101 1 44.47 10 GLY B C 1
ATOM 5700 O O . GLY B 1 10 ? 5.84 -179.75 -100.562 1 44.47 10 GLY B O 1
ATOM 5701 N N . VAL B 1 11 ? 4.883 -181.75 -100.312 1 52.72 11 VAL B N 1
ATOM 5702 C CA . VAL B 1 11 ? 4.527 -181.5 -98.938 1 52.72 11 VAL B CA 1
ATOM 5703 C C . VAL B 1 11 ? 5.793 -181.5 -98.125 1 52.72 11 VAL B C 1
ATOM 5705 O O . VAL B 1 11 ? 5.828 -180.75 -97.062 1 52.72 11 VAL B O 1
ATOM 5708 N N . ILE B 1 12 ? 6.836 -182.125 -98.438 1 49.69 12 ILE B N 1
ATOM 5709 C CA . ILE B 1 12 ? 8.086 -182 -97.688 1 49.69 12 ILE B CA 1
ATOM 5710 C C . ILE B 1 12 ? 8.57 -180.625 -97.688 1 49.69 12 ILE B C 1
ATOM 5712 O O . ILE B 1 12 ? 8.992 -180 -96.625 1 49.69 12 ILE B O 1
ATOM 5716 N N . VAL B 1 13 ? 8.469 -180 -98.875 1 50.19 13 VAL B N 1
ATOM 5717 C CA . VAL B 1 13 ? 9.156 -178.75 -99.062 1 50.19 13 VAL B CA 1
ATOM 5718 C C . VAL B 1 13 ? 8.586 -177.75 -98.062 1 50.19 13 VAL B C 1
ATOM 5720 O O . VAL B 1 13 ? 9.328 -177 -97.375 1 50.19 13 VAL B O 1
ATOM 5723 N N . ILE B 1 14 ? 8.578 -177 -97.812 1 42.5 14 ILE B N 1
ATOM 5724 C CA . ILE B 1 14 ? 8.773 -176 -96.688 1 42.5 14 ILE B CA 1
ATOM 5725 C C . ILE B 1 14 ? 7.746 -176.375 -95.625 1 42.5 14 ILE B C 1
ATOM 5727 O O . ILE B 1 14 ? 6.586 -175.875 -95.688 1 42.5 14 ILE B O 1
ATOM 5731 N N . LEU B 1 15 ? 7.184 -177.25 -95.062 1 45.59 15 LEU B N 1
ATOM 5732 C CA . LEU B 1 15 ? 7.203 -177.375 -93.625 1 45.59 15 LEU B CA 1
ATOM 5733 C C . LEU B 1 15 ? 8.547 -177 -93.062 1 45.59 15 LEU B C 1
ATOM 5735 O O . LEU B 1 15 ? 8.641 -176.625 -91.875 1 45.59 15 LEU B O 1
ATOM 5739 N N . LEU B 1 16 ? 9.633 -177 -93.938 1 53.09 16 LEU B N 1
ATOM 5740 C CA . LEU B 1 16 ? 10.914 -176.25 -93.625 1 53.09 16 LEU B CA 1
ATOM 5741 C C . LEU B 1 16 ? 10.758 -174.75 -93.562 1 53.09 16 LEU B C 1
ATOM 5743 O O . LEU B 1 16 ? 11.359 -174.125 -92.75 1 53.09 16 LEU B O 1
ATOM 5747 N N . ILE B 1 17 ? 9.93 -174.25 -94.5 1 51.84 17 ILE B N 1
ATOM 5748 C CA . ILE B 1 17 ? 9.797 -172.75 -94.625 1 51.84 17 ILE B CA 1
ATOM 5749 C C . ILE B 1 17 ? 9.07 -172.25 -93.375 1 51.84 17 ILE B C 1
ATOM 5751 O O . ILE B 1 17 ? 9.484 -171.25 -92.812 1 51.84 17 ILE B O 1
ATOM 5755 N N . VAL B 1 18 ? 8.102 -172.875 -92.812 1 50.97 18 VAL B N 1
ATOM 5756 C CA . VAL B 1 18 ? 7.293 -172.375 -91.688 1 50.97 18 VAL B CA 1
ATOM 5757 C C . VAL B 1 18 ? 8.133 -172.375 -90.438 1 50.97 18 VAL B C 1
ATOM 5759 O O . VAL B 1 18 ? 7.98 -171.5 -89.562 1 50.97 18 VAL B O 1
ATOM 5762 N N . ALA B 1 19 ? 9.086 -173.25 -90.312 1 51.69 19 ALA B N 1
ATOM 5763 C CA . ALA B 1 19 ? 10.008 -173.125 -89.188 1 51.69 19 ALA B CA 1
ATOM 5764 C C . ALA B 1 19 ? 10.852 -171.875 -89.188 1 51.69 19 ALA B C 1
ATOM 5766 O O . ALA B 1 19 ? 11.133 -171.25 -88.188 1 51.69 19 ALA B O 1
ATOM 5767 N N . ALA B 1 20 ? 11.203 -171.375 -90.438 1 52.56 20 ALA B N 1
ATOM 5768 C CA . ALA B 1 20 ? 12.008 -170.125 -90.625 1 52.56 20 ALA B CA 1
ATOM 5769 C C . ALA B 1 20 ? 11.242 -168.875 -90.188 1 52.56 20 ALA B C 1
ATOM 5771 O O . ALA B 1 20 ? 11.836 -168 -89.625 1 52.56 20 ALA B O 1
ATOM 5772 N N . ILE B 1 21 ? 9.891 -168.75 -90.312 1 52.34 21 ILE B N 1
ATOM 5773 C CA . ILE B 1 21 ? 9.055 -167.625 -89.938 1 52.34 21 ILE B CA 1
ATOM 5774 C C . ILE B 1 21 ? 9.102 -167.5 -88.375 1 52.34 21 ILE B C 1
ATOM 5776 O O . ILE B 1 21 ? 9.211 -166.375 -87.875 1 52.34 21 ILE B O 1
ATOM 5780 N N . GLY B 1 22 ? 9.234 -168.375 -87.625 1 47 22 GLY B N 1
ATOM 5781 C CA . GLY B 1 22 ? 9.164 -168.25 -86.188 1 47 22 GLY B CA 1
ATOM 5782 C C . GLY B 1 22 ? 10.391 -167.625 -85.625 1 47 22 GLY B C 1
ATOM 5783 O O . GLY B 1 22 ? 10.273 -166.75 -84.688 1 47 22 GLY B O 1
ATOM 5784 N N . PHE B 1 23 ? 11.508 -167.75 -86.125 1 55.34 23 PHE B N 1
ATOM 5785 C CA . PHE B 1 23 ? 12.711 -167.125 -85.625 1 55.34 23 PHE B CA 1
ATOM 5786 C C . PHE B 1 23 ? 12.789 -165.625 -86.062 1 55.34 23 PHE B C 1
ATOM 5788 O O . PHE B 1 23 ? 13.352 -164.875 -85.312 1 55.34 23 PHE B O 1
ATOM 5795 N N . TYR B 1 24 ? 12.359 -165.375 -87.312 1 51.75 24 TYR B N 1
ATOM 5796 C CA . TYR B 1 24 ? 12.461 -163.875 -87.75 1 51.75 24 TYR B CA 1
ATOM 5797 C C . TYR B 1 24 ? 11.609 -163 -86.938 1 51.75 24 TYR B C 1
ATOM 5799 O O . TYR B 1 24 ? 12.047 -161.875 -86.562 1 51.75 24 TYR B O 1
ATOM 5807 N N . GLU B 1 25 ? 10.445 -163.375 -86.438 1 52.91 25 GLU B N 1
ATOM 5808 C CA . GLU B 1 25 ? 9.586 -162.5 -85.625 1 52.91 25 GLU B CA 1
ATOM 5809 C C . GLU B 1 25 ? 10.172 -162.25 -84.25 1 52.91 25 GLU B C 1
ATOM 5811 O O . GLU B 1 25 ? 10.047 -161.125 -83.75 1 52.91 25 GLU B O 1
ATOM 5816 N N . TYR B 1 26 ? 10.914 -163.125 -83.688 1 52.62 26 TYR B N 1
ATOM 5817 C CA . TYR B 1 26 ? 11.57 -162.875 -82.438 1 52.62 26 TYR B CA 1
ATOM 5818 C C . TYR B 1 26 ? 12.625 -161.75 -82.5 1 52.62 26 TYR B C 1
ATOM 5820 O O . TYR B 1 26 ? 12.711 -160.875 -81.625 1 52.62 26 TYR B O 1
ATOM 5828 N N . SER B 1 27 ? 13.469 -161.625 -83.562 1 55.34 27 SER B N 1
ATOM 5829 C CA . SER B 1 27 ? 14.523 -160.625 -83.625 1 55.34 27 SER B CA 1
ATOM 5830 C C . SER B 1 27 ? 13.938 -159.25 -83.75 1 55.34 27 SER B C 1
ATOM 5832 O O . SER B 1 27 ? 14.461 -158.25 -83.125 1 55.34 27 SER B O 1
ATOM 5834 N N . SER B 1 28 ? 12.867 -159 -84.438 1 53.84 28 SER B N 1
ATOM 5835 C CA . SER B 1 28 ? 12.375 -157.625 -84.625 1 53.84 28 SER B CA 1
ATOM 5836 C C . SER B 1 28 ? 11.758 -157 -83.375 1 53.84 28 SER B C 1
ATOM 5838 O O . SER B 1 28 ? 11.961 -155.875 -83 1 53.84 28 SER B O 1
ATOM 5840 N N . THR B 1 29 ? 11.094 -157.75 -82.562 1 56.94 29 THR B N 1
ATOM 5841 C CA . THR B 1 29 ? 10.422 -157.25 -81.375 1 56.94 29 THR B CA 1
ATOM 5842 C C . THR B 1 29 ? 11.438 -157 -80.25 1 56.94 29 THR B C 1
ATOM 5844 O O . THR B 1 29 ? 11.266 -156 -79.5 1 56.94 29 THR B O 1
ATOM 5847 N N . SER B 1 30 ? 12.625 -157.625 -80.188 1 57.62 30 SER B N 1
ATOM 5848 C CA . SER B 1 30 ? 13.648 -157.375 -79.188 1 57.62 30 SER B CA 1
ATOM 5849 C C . SER B 1 30 ? 14.289 -156 -79.438 1 57.62 30 SER B C 1
ATOM 5851 O O . SER B 1 30 ? 14.617 -155.25 -78.5 1 57.62 30 SER B O 1
ATOM 5853 N N . SER B 1 31 ? 14.516 -155.625 -80.75 1 60.19 31 SER B N 1
ATOM 5854 C CA . SER B 1 31 ? 15.109 -154.375 -81.062 1 60.19 31 SER B CA 1
ATOM 5855 C C . SER B 1 31 ? 14.172 -153.25 -80.688 1 60.19 31 SER B C 1
ATOM 5857 O O . SER B 1 31 ? 14.609 -152.25 -80.188 1 60.19 31 SER B O 1
ATOM 5859 N N . SER B 1 32 ? 12.891 -153.375 -80.812 1 60.25 32 SER B N 1
ATOM 5860 C CA . SER B 1 32 ? 11.953 -152.25 -80.5 1 60.25 32 SER B CA 1
ATOM 5861 C C . SER B 1 32 ? 11.836 -152.125 -79 1 60.25 32 SER B C 1
ATOM 5863 O O . SER B 1 32 ? 11.609 -151 -78.5 1 60.25 32 SER B O 1
ATOM 5865 N N . TYR B 1 33 ? 12.031 -153.125 -78.125 1 60.59 33 TYR B N 1
ATOM 5866 C CA . TYR B 1 33 ? 12.023 -153 -76.625 1 60.59 33 TYR B CA 1
ATOM 5867 C C . TYR B 1 33 ? 13.211 -152.25 -76.125 1 60.59 33 TYR B C 1
ATOM 5869 O O . TYR B 1 33 ? 13.062 -151.375 -75.312 1 60.59 33 TYR B O 1
ATOM 5877 N N . SER B 1 34 ? 14.461 -152.375 -76.688 1 61.62 34 SER B N 1
ATOM 5878 C CA . SER B 1 34 ? 15.633 -151.625 -76.25 1 61.62 34 SER B CA 1
ATOM 5879 C C . SER B 1 34 ? 15.5 -150.125 -76.562 1 61.62 34 SER B C 1
ATOM 5881 O O . SER B 1 34 ? 15.891 -149.25 -75.75 1 61.62 34 SER B O 1
ATOM 5883 N N . SER B 1 35 ? 14.914 -149.75 -77.688 1 63.12 35 SER B N 1
ATOM 5884 C CA . SER B 1 35 ? 14.766 -148.375 -78.062 1 63.12 35 SER B CA 1
ATOM 5885 C C . SER B 1 35 ? 13.742 -147.625 -77.125 1 63.12 35 SER B C 1
ATOM 5887 O O . SER B 1 35 ? 13.961 -146.5 -76.75 1 63.12 35 SER B O 1
ATOM 5889 N N . LEU B 1 36 ? 12.602 -148.25 -76.688 1 63.34 36 LEU B N 1
ATOM 5890 C CA . LEU B 1 36 ? 11.578 -147.625 -75.875 1 63.34 36 LEU B CA 1
ATOM 5891 C C . LEU B 1 36 ? 12.078 -147.5 -74.438 1 63.34 36 LEU B C 1
ATOM 5893 O O . LEU B 1 36 ? 11.781 -146.5 -73.75 1 63.34 36 LEU B O 1
ATOM 5897 N N . SER B 1 37 ? 12.992 -148.375 -73.875 1 64.88 37 SER B N 1
ATOM 5898 C CA . SER B 1 37 ? 13.57 -148.25 -72.562 1 64.88 37 SER B CA 1
ATOM 5899 C C . SER B 1 37 ? 14.508 -147.125 -72.438 1 64.88 37 SER B C 1
ATOM 5901 O O . SER B 1 37 ? 14.508 -146.375 -71.438 1 64.88 37 SER B O 1
ATOM 5903 N N . SER B 1 38 ? 15.328 -146.75 -73.5 1 66.31 38 SER B N 1
ATOM 5904 C CA . SER B 1 38 ? 16.203 -145.625 -73.5 1 66.31 38 SER B CA 1
ATOM 5905 C C . SER B 1 38 ? 15.398 -144.375 -73.5 1 66.31 38 SER B C 1
ATOM 5907 O O . SER B 1 38 ? 15.734 -143.375 -72.812 1 66.31 38 SER B O 1
ATOM 5909 N N . SER B 1 39 ? 14.289 -144.25 -74.188 1 64.69 39 SER B N 1
ATOM 5910 C CA . SER B 1 39 ? 13.453 -143 -74.312 1 64.69 39 SER B CA 1
ATOM 5911 C C . SER B 1 39 ? 12.727 -142.75 -72.938 1 64.69 39 SER B C 1
ATOM 5913 O O . SER B 1 39 ? 12.547 -141.625 -72.562 1 64.69 39 SER B O 1
ATOM 5915 N N . TYR B 1 40 ? 12.344 -143.875 -72.188 1 65.62 40 TYR B N 1
ATOM 5916 C CA . TYR B 1 40 ? 11.719 -143.75 -70.875 1 65.62 40 TYR B CA 1
ATOM 5917 C C . TYR B 1 40 ? 12.703 -143.125 -69.875 1 65.62 40 TYR B C 1
ATOM 5919 O O . TYR B 1 40 ? 12.352 -142.25 -69.062 1 65.62 40 TYR B O 1
ATOM 5927 N N . SER B 1 41 ? 13.953 -143.625 -69.875 1 67.44 41 SER B N 1
ATOM 5928 C CA . SER B 1 41 ? 14.953 -143.125 -68.938 1 67.44 41 SER B CA 1
ATOM 5929 C C . SER B 1 41 ? 15.273 -141.75 -69.188 1 67.44 41 SER B C 1
ATOM 5931 O O . SER B 1 41 ? 15.453 -140.875 -68.25 1 67.44 41 SER B O 1
ATOM 5933 N N . SER B 1 42 ? 15.289 -141.25 -70.375 1 67.06 42 SER B N 1
ATOM 5934 C CA . SER B 1 42 ? 15.578 -139.75 -70.75 1 67.06 42 SER B CA 1
ATOM 5935 C C . SER B 1 42 ? 14.43 -138.875 -70.312 1 67.06 42 SER B C 1
ATOM 5937 O O . SER B 1 42 ? 14.664 -137.75 -69.75 1 67.06 42 SER B O 1
ATOM 5939 N N . LEU B 1 43 ? 13.141 -139.25 -70.438 1 68.06 43 LEU B N 1
ATOM 5940 C CA . LEU B 1 43 ? 11.977 -138.5 -70 1 68.06 43 LEU B CA 1
ATOM 5941 C C . LEU B 1 43 ? 11.852 -138.375 -68.5 1 68.06 43 LEU B C 1
ATOM 5943 O O . LEU B 1 43 ? 11.508 -137.375 -67.938 1 68.06 43 LEU B O 1
ATOM 5947 N N . SER B 1 44 ? 12.266 -139.375 -67.75 1 70.94 44 SER B N 1
ATOM 5948 C CA . SER B 1 44 ? 12.25 -139.5 -66.312 1 70.94 44 SER B CA 1
ATOM 5949 C C . SER B 1 44 ? 13.289 -138.5 -65.75 1 70.94 44 SER B C 1
ATOM 5951 O O . SER B 1 44 ? 13.023 -137.75 -64.75 1 70.94 44 SER B O 1
ATOM 5953 N N . SER B 1 45 ? 14.484 -138.375 -66.312 1 70.06 45 SER B N 1
ATOM 5954 C CA . SER B 1 45 ? 15.516 -137.5 -65.875 1 70.06 45 SER B CA 1
ATOM 5955 C C . SER B 1 45 ? 15.102 -136 -66.188 1 70.06 45 SER B C 1
ATOM 5957 O O . SER B 1 45 ? 15.328 -135.125 -65.312 1 70.06 45 SER B O 1
ATOM 5959 N N . SER B 1 46 ? 14.414 -135.75 -67.25 1 68.75 46 SER B N 1
ATOM 5960 C CA . SER B 1 46 ? 13.945 -134.375 -67.562 1 68.75 46 SER B CA 1
ATOM 5961 C C . SER B 1 46 ? 12.82 -134 -66.625 1 68.75 46 SER B C 1
ATOM 5963 O O . SER B 1 46 ? 12.742 -132.875 -66.25 1 68.75 46 SER B O 1
ATOM 5965 N N . TYR B 1 47 ? 11.938 -134.875 -66.188 1 70.69 47 TYR B N 1
ATOM 5966 C CA . TYR B 1 47 ? 10.867 -134.625 -65.25 1 70.69 47 TYR B CA 1
ATOM 5967 C C . TYR B 1 47 ? 11.43 -134.25 -63.875 1 70.69 47 TYR B C 1
ATOM 5969 O O . TYR B 1 47 ? 10.977 -133.375 -63.219 1 70.69 47 TYR B O 1
ATOM 5977 N N . ALA B 1 48 ? 12.422 -135 -63.406 1 72.88 48 ALA B N 1
ATOM 5978 C CA . ALA B 1 48 ? 13.039 -134.75 -62.094 1 72.88 48 ALA B CA 1
ATOM 5979 C C . ALA B 1 48 ? 13.727 -133.375 -62.094 1 72.88 48 ALA B C 1
ATOM 5981 O O . ALA B 1 48 ? 13.617 -132.625 -61.125 1 72.88 48 ALA B O 1
ATOM 5982 N N . SER B 1 49 ? 14.359 -133 -63.156 1 71 49 SER B N 1
ATOM 5983 C CA . SER B 1 49 ? 15.031 -131.75 -63.25 1 71 49 SER B CA 1
ATOM 5984 C C . SER B 1 49 ? 14.023 -130.5 -63.281 1 71 49 SER B C 1
ATOM 5986 O O . SER B 1 49 ? 14.227 -129.5 -62.594 1 71 49 SER B O 1
ATOM 5988 N N . LEU B 1 50 ? 12.891 -130.75 -63.969 1 71.69 50 LEU B N 1
ATOM 5989 C CA . LEU B 1 50 ? 11.852 -129.625 -64.062 1 71.69 50 LEU B CA 1
ATOM 5990 C C . LEU B 1 50 ? 11.125 -129.5 -62.688 1 71.69 50 LEU B C 1
ATOM 5992 O O . LEU B 1 50 ? 10.797 -128.5 -62.281 1 71.69 50 LEU B O 1
ATOM 5996 N N . ASN B 1 51 ? 10.992 -130.625 -61.969 1 71.88 51 ASN B N 1
ATOM 5997 C CA . ASN B 1 51 ? 10.367 -130.625 -60.656 1 71.88 51 ASN B CA 1
ATOM 5998 C C . ASN B 1 51 ? 11.234 -129.875 -59.625 1 71.88 51 ASN B C 1
ATOM 6000 O O . ASN B 1 51 ? 10.727 -129.25 -58.75 1 71.88 51 ASN B O 1
ATOM 6004 N N . SER B 1 52 ? 12.555 -130.125 -59.625 1 73.88 52 SER B N 1
ATOM 6005 C CA . SER B 1 52 ? 13.477 -129.375 -58.781 1 73.88 52 SER B CA 1
ATOM 6006 C C . SER B 1 52 ? 13.469 -127.938 -59.062 1 73.88 52 SER B C 1
ATOM 6008 O O . SER B 1 52 ? 13.492 -127.062 -58.156 1 73.88 52 SER B O 1
ATOM 6010 N N . SER B 1 53 ? 13.375 -127.5 -60.281 1 70.44 53 SER B N 1
ATOM 6011 C CA . SER B 1 53 ? 13.328 -126.125 -60.688 1 70.44 53 SER B CA 1
ATOM 6012 C C . SER B 1 53 ? 11.992 -125.5 -60.281 1 70.44 53 SER B C 1
ATOM 6014 O O . SER B 1 53 ? 11.953 -124.312 -59.906 1 70.44 53 SER B O 1
ATOM 6016 N N . TYR B 1 54 ? 10.938 -126.188 -60.344 1 73.31 54 TYR B N 1
ATOM 6017 C CA . TYR B 1 54 ? 9.617 -125.75 -59.906 1 73.31 54 TYR B CA 1
ATOM 6018 C C . TYR B 1 54 ? 9.602 -125.5 -58.406 1 73.31 54 TYR B C 1
ATOM 6020 O O . TYR B 1 54 ? 9.086 -124.438 -58 1 73.31 54 TYR B O 1
ATOM 6028 N N . SER B 1 55 ? 10.172 -126.375 -57.656 1 74.12 55 SER B N 1
ATOM 6029 C CA . SER B 1 55 ? 10.211 -126.188 -56.188 1 74.12 55 SER B CA 1
ATOM 6030 C C . SER B 1 55 ? 11.023 -124.938 -55.812 1 74.12 55 SER B C 1
ATOM 6032 O O . SER B 1 55 ? 10.648 -124.188 -54.906 1 74.12 55 SER B O 1
ATOM 6034 N N . SER B 1 56 ? 12.07 -124.688 -56.469 1 76.88 56 SER B N 1
ATOM 6035 C CA . SER B 1 56 ? 12.891 -123.562 -56.25 1 76.88 56 SER B CA 1
ATOM 6036 C C . SER B 1 56 ? 12.148 -122.25 -56.625 1 76.88 56 SER B C 1
ATOM 6038 O O . SER B 1 56 ? 12.227 -121.25 -55.938 1 76.88 56 SER B O 1
ATOM 6040 N N . LEU B 1 57 ? 11.383 -122.25 -57.656 1 76.12 57 LEU B N 1
ATOM 6041 C CA . LEU B 1 57 ? 10.617 -121.125 -58.125 1 76.12 57 LEU B CA 1
ATOM 6042 C C . LEU B 1 57 ? 9.469 -120.812 -57.156 1 76.12 57 LEU B C 1
ATOM 6044 O O . LEU B 1 57 ? 9.18 -119.625 -56.906 1 76.12 57 LEU B O 1
ATOM 6048 N N . VAL B 1 58 ? 8.891 -121.812 -56.562 1 75.06 58 VAL B N 1
ATOM 6049 C CA . VAL B 1 58 ? 7.832 -121.562 -55.594 1 75.06 58 VAL B CA 1
ATOM 6050 C C . VAL B 1 58 ? 8.398 -120.875 -54.344 1 75.06 58 VAL B C 1
ATOM 6052 O O . VAL B 1 58 ? 7.777 -119.938 -53.812 1 75.06 58 VAL B O 1
ATOM 6055 N N . ALA B 1 59 ? 9.539 -121.25 -53.969 1 75.81 59 ALA B N 1
ATOM 6056 C CA . ALA B 1 59 ? 10.18 -120.625 -52.812 1 75.81 59 ALA B CA 1
ATOM 6057 C C . ALA B 1 59 ? 10.523 -119.188 -53.094 1 75.81 59 ALA B C 1
ATOM 6059 O O . ALA B 1 59 ? 10.344 -118.312 -52.25 1 75.81 59 ALA B O 1
ATOM 6060 N N . GLN B 1 60 ? 10.938 -118.875 -54.219 1 74.94 60 GLN B N 1
ATOM 6061 C CA . GLN B 1 60 ? 11.266 -117.5 -54.625 1 74.94 60 GLN B CA 1
ATOM 6062 C C . GLN B 1 60 ? 10.008 -116.625 -54.719 1 74.94 60 GLN B C 1
ATOM 6064 O O . GLN B 1 60 ? 10.016 -115.5 -54.344 1 74.94 60 GLN B O 1
ATOM 6069 N N . LEU B 1 61 ? 8.977 -117.125 -55.188 1 76.25 61 LEU B N 1
ATOM 6070 C CA . LEU B 1 61 ? 7.699 -116.438 -55.25 1 76.25 61 LEU B CA 1
ATOM 6071 C C . LEU B 1 61 ? 7.188 -116.125 -53.844 1 76.25 61 LEU B C 1
ATOM 6073 O O . LEU B 1 61 ? 6.715 -115 -53.594 1 76.25 61 LEU B O 1
ATOM 6077 N N . GLN B 1 62 ? 7.273 -117.062 -53 1 76.62 62 GLN B N 1
ATOM 6078 C CA . GLN B 1 62 ? 6.828 -116.812 -51.625 1 76.62 62 GLN B CA 1
ATOM 6079 C C . GLN B 1 62 ? 7.629 -115.688 -50.969 1 76.62 62 GLN B C 1
ATOM 6081 O O . GLN B 1 62 ? 7.062 -114.812 -50.281 1 76.62 62 GLN B O 1
ATOM 6086 N N . LYS B 1 63 ? 8.852 -115.688 -51.188 1 78.75 63 LYS B N 1
ATOM 6087 C CA . LYS B 1 63 ? 9.695 -114.625 -50.625 1 78.75 63 LYS B CA 1
ATOM 6088 C C . LYS B 1 63 ? 9.359 -113.312 -51.25 1 78.75 63 LYS B C 1
ATOM 6090 O O . LYS B 1 63 ? 9.266 -112.312 -50.562 1 78.75 63 LYS B O 1
ATOM 6095 N N . ALA B 1 64 ? 9.172 -113.188 -52.5 1 76.69 64 ALA B N 1
ATOM 6096 C CA . ALA B 1 64 ? 8.82 -111.938 -53.188 1 76.69 64 ALA B CA 1
ATOM 6097 C C . ALA B 1 64 ? 7.465 -111.438 -52.75 1 76.69 64 ALA B C 1
ATOM 6099 O O . ALA B 1 64 ? 7.289 -110.188 -52.562 1 76.69 64 ALA B O 1
ATOM 6100 N N . GLN B 1 65 ? 6.523 -112.25 -52.469 1 76.81 65 GLN B N 1
ATOM 6101 C CA . GLN B 1 65 ? 5.203 -111.875 -51.969 1 76.81 65 GLN B CA 1
ATOM 6102 C C . GLN B 1 65 ? 5.266 -111.375 -50.531 1 76.81 65 GLN B C 1
ATOM 6104 O O . GLN B 1 65 ? 4.562 -110.438 -50.156 1 76.81 65 GLN B O 1
ATOM 6109 N N . GLN B 1 66 ? 6.102 -112 -49.781 1 78.19 66 GLN B N 1
ATOM 6110 C CA . GLN B 1 66 ? 6.297 -111.5 -48.438 1 78.19 66 GLN B CA 1
ATOM 6111 C C . GLN B 1 66 ? 6.934 -110.125 -48.406 1 78.19 66 GLN B C 1
ATOM 6113 O O . GLN B 1 66 ? 6.516 -109.25 -47.625 1 78.19 66 GLN B O 1
ATOM 6118 N N . ASN B 1 67 ? 7.906 -109.938 -49.219 1 77.06 67 ASN B N 1
ATOM 6119 C CA . ASN B 1 67 ? 8.555 -108.625 -49.312 1 77.06 67 ASN B CA 1
ATOM 6120 C C . ASN B 1 67 ? 7.598 -107.562 -49.844 1 77.06 67 ASN B C 1
ATOM 6122 O O . ASN B 1 67 ? 7.586 -106.438 -49.344 1 77.06 67 ASN B O 1
ATOM 6126 N N . GLU B 1 68 ? 6.801 -107.875 -50.844 1 77.19 68 GLU B N 1
ATOM 6127 C CA . GLU B 1 68 ? 5.754 -107.062 -51.344 1 77.19 68 GLU B CA 1
ATOM 6128 C C . GLU B 1 68 ? 4.801 -106.562 -50.25 1 77.19 68 GLU B C 1
ATOM 6130 O O . GLU B 1 68 ? 4.5 -105.375 -50.125 1 77.19 68 GLU B O 1
ATOM 6135 N N . SER B 1 69 ? 4.398 -107.5 -49.5 1 79.94 69 SER B N 1
ATOM 6136 C CA . SER B 1 69 ? 3.482 -107.188 -48.406 1 79.94 69 SER B CA 1
ATOM 6137 C C . SER B 1 69 ? 4.141 -106.312 -47.344 1 79.94 69 SER B C 1
ATOM 6139 O O . SER B 1 69 ? 3.521 -105.375 -46.875 1 79.94 69 SER B O 1
ATOM 6141 N N . THR B 1 70 ? 5.395 -106.5 -47.062 1 79.94 70 THR B N 1
ATOM 6142 C CA . THR B 1 70 ? 6.129 -105.688 -46.062 1 79.94 70 THR B CA 1
ATOM 6143 C C . THR B 1 70 ? 6.332 -104.25 -46.562 1 79.94 70 THR B C 1
ATOM 6145 O O . THR B 1 70 ? 6.055 -103.312 -45.844 1 79.94 70 THR B O 1
ATOM 6148 N N . TYR B 1 71 ? 6.734 -104.062 -47.781 1 78.88 71 TYR B N 1
ATOM 6149 C CA . TYR B 1 71 ? 7.004 -102.75 -48.312 1 78.88 71 TYR B CA 1
ATOM 6150 C C . TYR B 1 71 ? 5.711 -102 -48.562 1 78.88 71 TYR B C 1
ATOM 6152 O O . TYR B 1 71 ? 5.672 -100.75 -48.438 1 78.88 71 TYR B O 1
ATOM 6160 N N . MET B 1 72 ? 4.645 -102.625 -48.844 1 80.88 72 MET B N 1
ATOM 6161 C CA . MET B 1 72 ? 3.338 -102 -48.969 1 80.88 72 MET B CA 1
ATOM 6162 C C . MET B 1 72 ? 2.887 -101.438 -47.625 1 80.88 72 MET B C 1
ATOM 6164 O O . MET B 1 72 ? 2.396 -100.312 -47.562 1 80.88 72 MET B O 1
ATOM 6168 N N . LYS B 1 73 ? 3.066 -102.188 -46.531 1 80.25 73 LYS B N 1
ATOM 6169 C CA . LYS B 1 73 ? 2.703 -101.688 -45.188 1 80.25 73 LYS B CA 1
ATOM 6170 C C . LYS B 1 73 ? 3.584 -100.5 -44.781 1 80.25 73 LYS B C 1
ATOM 6172 O O . LYS B 1 73 ? 3.098 -99.562 -44.156 1 80.25 73 LYS B O 1
ATOM 6177 N N . GLU B 1 74 ? 4.812 -100.5 -45.062 1 76.88 74 GLU B N 1
ATOM 6178 C CA . GLU B 1 74 ? 5.727 -99.375 -44.75 1 76.88 74 GLU B CA 1
ATOM 6179 C C . GLU B 1 74 ? 5.367 -98.125 -45.531 1 76.88 74 GLU B C 1
ATOM 6181 O O . GLU B 1 74 ? 5.379 -97.062 -44.969 1 76.88 74 GLU B O 1
ATOM 6186 N N . ALA B 1 75 ? 5.035 -98.312 -46.781 1 77.12 75 ALA B N 1
ATOM 6187 C CA . ALA B 1 75 ? 4.609 -97.188 -47.625 1 77.12 75 ALA B CA 1
ATOM 6188 C C . ALA B 1 75 ? 3.324 -96.562 -47.094 1 77.12 75 ALA B C 1
ATOM 6190 O O . ALA B 1 75 ? 3.197 -95.312 -47.031 1 77.12 75 ALA B O 1
ATOM 6191 N N . GLU B 1 76 ? 2.426 -97.375 -46.594 1 77.5 76 GLU B N 1
ATOM 6192 C CA . GLU B 1 76 ? 1.177 -96.875 -46.031 1 77.5 76 GLU B CA 1
ATOM 6193 C C . GLU B 1 76 ? 1.428 -96.125 -44.719 1 77.5 76 GLU B C 1
ATOM 6195 O O . GLU B 1 76 ? 0.846 -95.062 -44.5 1 77.5 76 GLU B O 1
ATOM 6200 N N . ASN B 1 77 ? 2.34 -96.688 -43.906 1 79.12 77 ASN B N 1
ATOM 6201 C CA . ASN B 1 77 ? 2.668 -96.062 -42.625 1 79.12 77 ASN B CA 1
ATOM 6202 C C . ASN B 1 77 ? 3.363 -94.688 -42.844 1 79.12 77 ASN B C 1
ATOM 6204 O O . ASN B 1 77 ? 2.988 -93.688 -42.219 1 79.12 77 ASN B O 1
ATOM 6208 N N . TYR B 1 78 ? 4.328 -94.625 -43.75 1 78.88 78 TYR B N 1
ATOM 6209 C CA . TYR B 1 78 ? 5.047 -93.375 -44 1 78.88 78 TYR B CA 1
ATOM 6210 C C . TYR B 1 78 ? 4.152 -92.375 -44.688 1 78.88 78 TYR B C 1
ATOM 6212 O O . TYR B 1 78 ? 4.273 -91.188 -44.469 1 78.88 78 TYR B O 1
ATOM 6220 N N . SER B 1 79 ? 3.199 -92.812 -45.469 1 79 79 SER B N 1
ATOM 6221 C CA . SER B 1 79 ? 2.232 -91.875 -46.094 1 79 79 SER B CA 1
ATOM 6222 C C . SER B 1 79 ? 1.336 -91.25 -45.062 1 79 79 SER B C 1
ATOM 6224 O O . SER B 1 79 ? 1.072 -90.062 -45.125 1 79 79 SER B O 1
ATOM 6226 N N . LYS B 1 80 ? 0.947 -92 -44.094 1 77.75 80 LYS B N 1
ATOM 6227 C CA . LYS B 1 80 ? 0.134 -91.438 -43 1 77.75 80 LYS B CA 1
ATOM 6228 C C . LYS B 1 80 ? 0.931 -90.438 -42.188 1 77.75 80 LYS B C 1
ATOM 6230 O O . LYS B 1 80 ? 0.434 -89.375 -41.844 1 77.75 80 LYS B O 1
ATOM 6235 N N . LEU B 1 81 ? 2.143 -90.75 -41.938 1 78.25 81 LEU B N 1
ATOM 6236 C CA . LEU B 1 81 ? 3.004 -89.812 -41.156 1 78.25 81 LEU B CA 1
ATOM 6237 C C . LEU B 1 81 ? 3.316 -88.562 -41.938 1 78.25 81 LEU B C 1
ATOM 6239 O O . LEU B 1 81 ? 3.301 -87.438 -41.375 1 78.25 81 LEU B O 1
ATOM 6243 N N . TYR B 1 82 ? 3.578 -88.688 -43.188 1 76.88 82 TYR B N 1
ATOM 6244 C CA . TYR B 1 82 ? 3.797 -87.562 -44.094 1 76.88 82 TYR B CA 1
ATOM 6245 C C . TYR B 1 82 ? 2.58 -86.688 -44.125 1 76.88 82 TYR B C 1
ATOM 6247 O O . TYR B 1 82 ? 2.705 -85.438 -43.906 1 76.88 82 TYR B O 1
ATOM 6255 N N . MET B 1 83 ? 1.386 -87.188 -44.281 1 76.56 83 MET B N 1
ATOM 6256 C CA . MET B 1 83 ? 0.173 -86.375 -44.344 1 76.56 83 MET B CA 1
ATOM 6257 C C . MET B 1 83 ? -0.085 -85.688 -43 1 76.56 83 MET B C 1
ATOM 6259 O O . MET B 1 83 ? -0.5 -84.5 -42.969 1 76.56 83 MET B O 1
ATOM 6263 N N . MET B 1 84 ? 0.301 -86.312 -41.969 1 76.06 84 MET B N 1
ATOM 6264 C CA . MET B 1 84 ? 0.118 -85.75 -40.625 1 76.06 84 MET B CA 1
ATOM 6265 C C . MET B 1 84 ? 1.078 -84.562 -40.375 1 76.06 84 MET B C 1
ATOM 6267 O O . MET B 1 84 ? 0.655 -83.5 -40 1 76.06 84 MET B O 1
ATOM 6271 N N . TYR B 1 85 ? 2.332 -84.75 -40.688 1 77.06 85 TYR B N 1
ATOM 6272 C CA . TYR B 1 85 ? 3.326 -83.75 -40.406 1 77.06 85 TYR B CA 1
ATOM 6273 C C . TYR B 1 85 ? 3.207 -82.625 -41.406 1 77.06 85 TYR B C 1
ATOM 6275 O O . TYR B 1 85 ? 3.496 -81.438 -41.094 1 77.06 85 TYR B O 1
ATOM 6283 N N . LYS B 1 86 ? 2.684 -82.938 -42.594 1 76.25 86 LYS B N 1
ATOM 6284 C CA . LYS B 1 86 ? 2.387 -81.875 -43.562 1 76.25 86 LYS B CA 1
ATOM 6285 C C . LYS B 1 86 ? 1.249 -81 -43.062 1 76.25 86 LYS B C 1
ATOM 6287 O O . LYS B 1 86 ? 1.328 -79.75 -43.125 1 76.25 86 LYS B O 1
ATOM 6292 N N . SER B 1 87 ? 0.261 -81.562 -42.469 1 74.62 87 SER B N 1
ATOM 6293 C CA . SER B 1 87 ? -0.858 -80.812 -41.906 1 74.62 87 SER B CA 1
ATOM 6294 C C . SER B 1 87 ? -0.423 -80 -40.688 1 74.62 87 SER B C 1
ATOM 6296 O O . SER B 1 87 ? -0.767 -78.812 -40.562 1 74.62 87 SER B O 1
ATOM 6298 N N . LEU B 1 88 ? 0.443 -80.625 -39.938 1 72.81 88 LEU B N 1
ATOM 6299 C CA . LEU B 1 88 ? 0.944 -79.938 -38.75 1 72.81 88 LEU B CA 1
ATOM 6300 C C . LEU B 1 88 ? 1.884 -78.812 -39.125 1 72.81 88 LEU B C 1
ATOM 6302 O O . LEU B 1 88 ? 1.846 -77.75 -38.5 1 72.81 88 LEU B O 1
ATOM 6306 N N . TYR B 1 89 ? 2.594 -79.062 -40.062 1 75.56 89 TYR B N 1
ATOM 6307 C CA . TYR B 1 89 ? 3.498 -78 -40.562 1 75.56 89 TYR B CA 1
ATOM 6308 C C . TYR B 1 89 ? 2.723 -76.812 -41.062 1 75.56 89 TYR B C 1
ATOM 6310 O O . TYR B 1 89 ? 3.045 -75.688 -40.719 1 75.56 89 TYR B O 1
ATOM 6318 N N . ASN B 1 90 ? 1.681 -77.062 -41.844 1 72.25 90 ASN B N 1
ATOM 6319 C CA . ASN B 1 90 ? 0.918 -75.938 -42.406 1 72.25 90 ASN B CA 1
ATOM 6320 C C . ASN B 1 90 ? 0.242 -75.125 -41.312 1 72.25 90 ASN B C 1
ATOM 6322 O O . ASN B 1 90 ? 0.197 -73.875 -41.406 1 72.25 90 ASN B O 1
ATOM 6326 N N . GLN B 1 91 ? -0.103 -75.75 -40.344 1 71.62 91 GLN B N 1
ATOM 6327 C CA . GLN B 1 91 ? -0.803 -75.062 -39.25 1 71.62 91 GLN B CA 1
ATOM 6328 C C . GLN B 1 91 ? 0.156 -74.25 -38.406 1 71.62 91 GLN B C 1
ATOM 6330 O O . GLN B 1 91 ? -0.186 -73.125 -38 1 71.62 91 GLN B O 1
ATOM 6335 N N . ASN B 1 92 ? 1.303 -74.625 -38.344 1 83.5 92 ASN B N 1
ATOM 6336 C CA . ASN B 1 92 ? 2.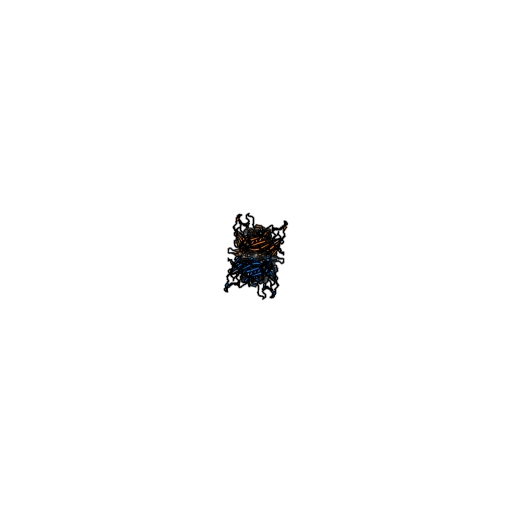27 -74 -37.5 1 83.5 92 ASN B CA 1
ATOM 6337 C C . ASN B 1 92 ? 3.064 -72.938 -38.281 1 83.5 92 ASN B C 1
ATOM 6339 O O . ASN B 1 92 ? 3.676 -72.062 -37.688 1 83.5 92 ASN B O 1
ATOM 6343 N N . ALA B 1 93 ? 3.014 -73.125 -39.562 1 85.94 93 ALA B N 1
ATOM 6344 C CA . ALA B 1 93 ? 3.793 -72.188 -40.406 1 85.94 93 ALA B CA 1
ATOM 6345 C C . ALA B 1 93 ? 3.25 -70.75 -40.281 1 85.94 93 ALA B C 1
ATOM 6347 O O . ALA B 1 93 ? 4.02 -69.812 -40.219 1 85.94 93 ALA B O 1
ATOM 6348 N N . GLU B 1 94 ? 1.993 -70.625 -40.25 1 88.12 94 GLU B N 1
ATOM 6349 C CA . GLU B 1 94 ? 1.383 -69.312 -40.094 1 88.12 94 GLU B CA 1
ATOM 6350 C C . GLU B 1 94 ? 1.753 -68.688 -38.75 1 88.12 94 GLU B C 1
ATOM 6352 O O . GLU B 1 94 ? 2.111 -67.5 -38.688 1 88.12 94 GLU B O 1
ATOM 6357 N N . GLY B 1 95 ? 1.677 -69.438 -37.781 1 90.12 95 GLY B N 1
ATOM 6358 C CA . GLY B 1 95 ? 2.072 -68.938 -36.469 1 90.12 95 GLY B CA 1
ATOM 6359 C C . GLY B 1 95 ? 3.533 -68.5 -36.375 1 90.12 95 GLY B C 1
ATOM 6360 O O . GLY B 1 95 ? 3.877 -67.5 -35.75 1 90.12 95 GLY B O 1
ATOM 6361 N N . ALA B 1 96 ? 4.309 -69.25 -36.969 1 92.44 96 ALA B N 1
ATOM 6362 C CA . ALA B 1 96 ? 5.738 -69 -36.969 1 92.44 96 ALA B CA 1
ATOM 6363 C C . ALA B 1 96 ? 6.02 -67.688 -37.75 1 92.44 96 ALA B C 1
ATOM 6365 O O . ALA B 1 96 ? 6.895 -66.938 -37.375 1 92.44 96 ALA B O 1
ATOM 6366 N N . ALA B 1 97 ? 5.297 -67.562 -38.812 1 93.69 97 ALA B N 1
ATOM 6367 C CA . ALA B 1 97 ? 5.449 -66.312 -39.594 1 93.69 97 ALA B CA 1
ATOM 6368 C C . ALA B 1 97 ? 5.016 -65.125 -38.781 1 93.69 97 ALA B C 1
ATOM 6370 O O . ALA B 1 97 ? 5.703 -64.062 -38.781 1 93.69 97 ALA B O 1
ATOM 6371 N N . LEU B 1 98 ? 3.947 -65.188 -38.156 1 94.5 98 LEU B N 1
ATOM 6372 C CA . LEU B 1 98 ? 3.459 -64.125 -37.312 1 94.5 98 LEU B CA 1
ATOM 6373 C C . LEU B 1 98 ? 4.43 -63.844 -36.156 1 94.5 98 LEU B C 1
ATOM 6375 O O . LEU B 1 98 ? 4.625 -62.688 -35.781 1 94.5 98 LEU B O 1
ATOM 6379 N N . ASP B 1 99 ? 4.953 -64.875 -35.656 1 94.19 99 ASP B N 1
ATOM 6380 C CA . ASP B 1 99 ? 5.941 -64.688 -34.594 1 94.19 99 ASP B CA 1
ATOM 6381 C C . ASP B 1 99 ? 7.125 -63.875 -35.062 1 94.19 99 ASP B C 1
ATOM 6383 O O . ASP B 1 99 ? 7.602 -63 -34.312 1 94.19 99 ASP B O 1
ATOM 6387 N N . ALA B 1 100 ? 7.59 -64.062 -36.188 1 95 100 ALA B N 1
ATOM 6388 C CA . ALA B 1 100 ? 8.703 -63.281 -36.719 1 95 100 ALA B CA 1
ATOM 6389 C C . ALA B 1 100 ? 8.367 -61.812 -36.719 1 95 100 ALA B C 1
ATOM 6391 O O . ALA B 1 100 ? 9.211 -60.969 -36.375 1 95 100 ALA B O 1
ATOM 6392 N N . VAL B 1 101 ? 7.152 -61.5 -37.094 1 96.81 101 VAL B N 1
ATOM 6393 C CA . VAL B 1 101 ? 6.711 -60.094 -37.188 1 96.81 101 VAL B CA 1
ATOM 6394 C C . VAL B 1 101 ? 6.598 -59.531 -35.781 1 96.81 101 VAL B C 1
ATOM 6396 O O . VAL B 1 101 ? 7.094 -58.406 -35.531 1 96.81 101 VAL B O 1
ATOM 6399 N N . LEU B 1 102 ? 6.02 -60.188 -34.906 1 96.12 102 LEU B N 1
ATOM 6400 C CA . LEU B 1 102 ? 5.824 -59.688 -33.531 1 96.12 102 LEU B CA 1
ATOM 6401 C C . LEU B 1 102 ? 7.152 -59.562 -32.812 1 96.12 102 LEU B C 1
ATOM 6403 O O . LEU B 1 102 ? 7.348 -58.656 -32 1 96.12 102 LEU B O 1
ATOM 6407 N N . GLU B 1 103 ? 8.023 -60.5 -33.031 1 95.44 103 GLU B N 1
ATOM 6408 C CA . GLU B 1 103 ? 9.359 -60.406 -32.438 1 95.44 103 GLU B CA 1
ATOM 6409 C C . GLU B 1 103 ? 10.133 -59.219 -33.031 1 95.44 103 GLU B C 1
ATOM 6411 O O . GLU B 1 103 ? 10.938 -58.594 -32.312 1 95.44 103 GLU B O 1
ATOM 6416 N N . LEU B 1 104 ? 9.898 -58.938 -34.25 1 96.38 104 LEU B N 1
ATOM 6417 C CA . LEU B 1 104 ? 10.477 -57.719 -34.812 1 96.38 104 LEU B CA 1
ATOM 6418 C C . LEU B 1 104 ? 10.031 -56.5 -34.031 1 96.38 104 LEU B C 1
ATOM 6420 O O . LEU B 1 104 ? 10.867 -55.656 -33.656 1 96.38 104 LEU B O 1
ATOM 6424 N N . TYR B 1 105 ? 8.711 -56.312 -33.844 1 96.94 105 TYR B N 1
ATOM 6425 C CA . TYR B 1 105 ? 8.188 -55.188 -33.094 1 96.94 105 TYR B CA 1
ATOM 6426 C C . TYR B 1 105 ? 8.734 -55.156 -31.656 1 96.94 105 TYR B C 1
ATOM 6428 O O . TYR B 1 105 ? 9.117 -54.125 -31.141 1 96.94 105 TYR B O 1
ATOM 6436 N N . ASP B 1 106 ? 8.758 -56.281 -31.062 1 97.19 106 ASP B N 1
ATOM 6437 C CA . ASP B 1 106 ? 9.273 -56.406 -29.703 1 97.19 106 ASP B CA 1
ATOM 6438 C C . ASP B 1 106 ? 10.758 -56.062 -29.641 1 97.19 106 ASP B C 1
ATOM 6440 O O . ASP B 1 106 ? 11.211 -55.406 -28.703 1 97.19 106 ASP B O 1
ATOM 6444 N N . GLY B 1 107 ? 11.492 -56.562 -30.562 1 96.88 107 GLY B N 1
ATOM 6445 C CA . GLY B 1 107 ? 12.906 -56.219 -30.656 1 96.88 107 GLY B CA 1
ATOM 6446 C C . GLY B 1 107 ? 13.156 -54.719 -30.812 1 96.88 107 GLY B C 1
ATOM 6447 O O . GLY B 1 107 ? 14.094 -54.188 -30.234 1 96.88 107 GLY B O 1
ATOM 6448 N N . ILE B 1 108 ? 12.32 -54.094 -31.609 1 96.19 108 ILE B N 1
ATOM 6449 C CA . ILE B 1 108 ? 12.406 -52.625 -31.734 1 96.19 108 ILE B CA 1
ATOM 6450 C C . ILE B 1 108 ? 12.117 -51.969 -30.391 1 96.19 108 ILE B C 1
ATOM 6452 O O . ILE B 1 108 ? 12.812 -51.031 -30 1 96.19 108 ILE B O 1
ATOM 6456 N N . SER B 1 109 ? 11.172 -52.438 -29.719 1 96.75 109 SER B N 1
ATOM 6457 C CA . SER B 1 109 ? 10.789 -51.875 -28.422 1 96.75 109 SER B CA 1
ATOM 6458 C C . SER B 1 109 ? 11.867 -52.156 -27.375 1 96.75 109 SER B C 1
ATOM 6460 O O . SER B 1 109 ? 12.07 -51.312 -26.469 1 96.75 109 SER B O 1
ATOM 6462 N N . ILE B 1 110 ? 12.5 -53.281 -27.438 1 95 110 ILE B N 1
ATOM 6463 C CA . ILE B 1 110 ? 13.602 -53.594 -26.547 1 95 110 ILE B CA 1
ATOM 6464 C C . ILE B 1 110 ? 14.789 -52.688 -26.828 1 95 110 ILE B C 1
ATOM 6466 O O . ILE B 1 110 ? 15.648 -52.469 -25.969 1 95 110 ILE B O 1
ATOM 6470 N N . GLU B 1 111 ? 14.875 -52.219 -28.109 1 94.5 111 GLU B N 1
ATOM 6471 C CA . GLU B 1 111 ? 15.891 -51.281 -28.594 1 94.5 111 GLU B CA 1
ATOM 6472 C C . GLU B 1 111 ? 17.25 -51.969 -28.703 1 94.5 111 GLU B C 1
ATOM 6474 O O . GLU B 1 111 ? 18.25 -51.438 -28.219 1 94.5 111 GLU B O 1
ATOM 6479 N N . ASN B 1 112 ? 1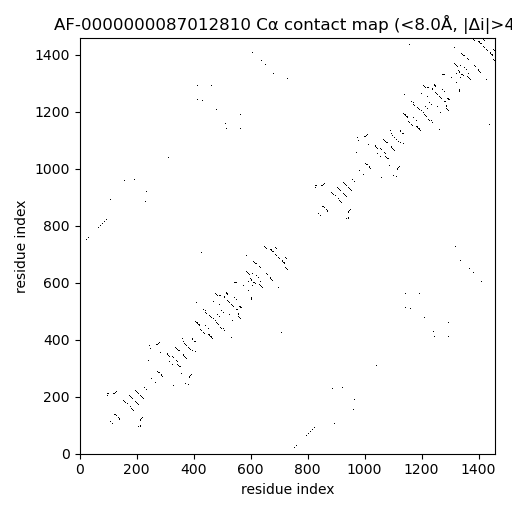7.203 -53.156 -29.266 1 94.31 112 ASN B N 1
ATOM 6480 C CA . ASN B 1 112 ? 18.406 -53.938 -29.5 1 94.31 112 ASN B CA 1
ATOM 6481 C C . ASN B 1 112 ? 18.406 -54.531 -30.906 1 94.31 112 ASN B C 1
ATOM 6483 O O . ASN B 1 112 ? 17.562 -55.375 -31.234 1 94.31 112 ASN B O 1
ATOM 6487 N N . PRO B 1 113 ? 19.422 -54.188 -31.703 1 95.62 113 PRO B N 1
ATOM 6488 C CA . PRO B 1 113 ? 19.453 -54.719 -33.062 1 95.62 113 PRO B CA 1
ATOM 6489 C C . PRO B 1 113 ? 19.547 -56.25 -33.094 1 95.62 113 PRO B C 1
ATOM 6491 O O . PRO B 1 113 ? 19.031 -56.875 -34.031 1 95.62 113 PRO B O 1
ATOM 6494 N N . ASN B 1 114 ? 20.156 -56.812 -32.094 1 95.69 114 ASN B N 1
ATOM 6495 C CA . ASN B 1 114 ? 20.297 -58.25 -32.031 1 95.69 114 ASN B CA 1
ATOM 6496 C C . ASN B 1 114 ? 18.953 -58.938 -31.828 1 95.69 114 ASN B C 1
ATOM 6498 O O . ASN B 1 114 ? 18.844 -60.156 -32.031 1 95.69 114 ASN B O 1
ATOM 6502 N N . ASP B 1 115 ? 18.047 -58.188 -31.453 1 96.62 115 ASP B N 1
ATOM 6503 C CA . ASP B 1 115 ? 16.719 -58.75 -31.25 1 96.62 115 ASP B CA 1
ATOM 6504 C C . ASP B 1 115 ? 15.812 -58.469 -32.438 1 96.62 115 ASP B C 1
ATOM 6506 O O . ASP B 1 115 ? 14.633 -58.844 -32.438 1 96.62 115 ASP B O 1
ATOM 6510 N N . VAL B 1 116 ? 16.328 -57.812 -33.438 1 97.12 116 VAL B N 1
ATOM 6511 C CA . VAL B 1 116 ? 15.547 -57.469 -34.594 1 97.12 116 VAL B CA 1
ATOM 6512 C C . VAL B 1 116 ? 16.109 -58.188 -35.812 1 97.12 116 VAL B C 1
ATOM 6514 O O . VAL B 1 116 ? 15.367 -58.875 -36.562 1 97.12 116 VAL B O 1
ATOM 6517 N N . LEU B 1 117 ? 17.344 -58.312 -36.031 1 96.38 117 LEU B N 1
ATOM 6518 C CA . LEU B 1 117 ? 18.031 -58.688 -37.25 1 96.38 117 LEU B CA 1
ATOM 6519 C C . LEU B 1 117 ? 17.828 -60.188 -37.562 1 96.38 117 LEU B C 1
ATOM 6521 O O . LEU B 1 117 ? 17.703 -60.562 -38.719 1 96.38 117 LEU B O 1
ATOM 6525 N N . PRO B 1 118 ? 17.766 -61 -36.5 1 95.25 118 PRO B N 1
ATOM 6526 C CA . PRO B 1 118 ? 17.609 -62.438 -36.781 1 95.25 118 PRO B CA 1
ATOM 6527 C C . PRO B 1 118 ? 16.312 -62.75 -37.531 1 95.25 118 PRO B C 1
ATOM 6529 O O . PRO B 1 118 ? 16.172 -63.844 -38.094 1 95.25 118 PRO B O 1
ATOM 6532 N N . TYR B 1 119 ? 15.43 -61.875 -37.594 1 96.25 119 TYR B N 1
ATOM 6533 C CA . TYR B 1 119 ? 14.133 -62.125 -38.188 1 96.25 119 TYR B CA 1
ATOM 6534 C C . TYR B 1 119 ? 14.062 -61.5 -39.594 1 96.25 119 TYR B C 1
ATOM 6536 O O . TYR B 1 119 ? 13.039 -61.625 -40.281 1 96.25 119 TYR B O 1
ATOM 6544 N N . LEU B 1 120 ? 15.125 -60.906 -40 1 97.62 120 LEU B N 1
ATOM 6545 C CA . LEU B 1 120 ? 15.195 -60.281 -41.312 1 97.62 120 LEU B CA 1
ATOM 6546 C C . LEU B 1 120 ? 16.062 -61.125 -42.281 1 97.62 120 LEU B C 1
ATOM 6548 O O . LEU B 1 120 ? 17.141 -61.562 -41.875 1 97.62 120 LEU B O 1
ATOM 6552 N N . ALA B 1 121 ? 15.586 -61.219 -43.469 1 97.31 121 ALA B N 1
ATOM 6553 C CA . ALA B 1 121 ? 16.312 -61.969 -44.469 1 97.31 121 ALA B CA 1
ATOM 6554 C C . ALA B 1 121 ? 17.453 -61.156 -45.062 1 97.31 121 ALA B C 1
ATOM 6556 O O . ALA B 1 121 ? 17.484 -59.938 -44.938 1 97.31 121 ALA B O 1
ATOM 6557 N N . GLN B 1 122 ? 18.391 -61.844 -45.75 1 95.5 122 GLN B N 1
ATOM 6558 C CA . GLN B 1 122 ? 19.531 -61.188 -46.344 1 95.5 122 GLN B CA 1
ATOM 6559 C C . GLN B 1 122 ? 19.094 -60.25 -47.469 1 95.5 122 GLN B C 1
ATOM 6561 O O . GLN B 1 122 ? 19.734 -59.219 -47.688 1 95.5 122 GLN B O 1
ATOM 6566 N N . ASN B 1 123 ? 18.016 -60.531 -48.094 1 95.62 123 ASN B N 1
ATOM 6567 C CA . ASN B 1 123 ? 17.516 -59.688 -49.156 1 95.62 123 ASN B CA 1
ATOM 6568 C C . ASN B 1 123 ? 16.422 -58.75 -48.656 1 95.62 123 ASN B C 1
ATOM 6570 O O . ASN B 1 123 ? 15.609 -58.25 -49.469 1 95.62 123 ASN B O 1
ATOM 6574 N N . PHE B 1 124 ? 16.328 -58.562 -47.406 1 97.81 124 PHE B N 1
ATOM 6575 C CA . PHE B 1 124 ? 15.328 -57.719 -46.75 1 97.81 124 PHE B CA 1
ATOM 6576 C C . PHE B 1 124 ? 15.367 -56.312 -47.344 1 97.81 124 PHE B C 1
ATOM 6578 O O . PHE B 1 124 ? 16.453 -55.75 -47.562 1 97.81 124 PHE B O 1
ATOM 6585 N N . THR B 1 125 ? 14.172 -55.719 -47.594 1 97.69 125 THR B N 1
ATOM 6586 C CA . THR B 1 125 ? 14.008 -54.312 -47.938 1 97.69 125 THR B CA 1
ATOM 6587 C C . THR B 1 125 ? 12.859 -53.688 -47.156 1 97.69 125 THR B C 1
ATOM 6589 O O . THR B 1 125 ? 11.859 -54.344 -46.875 1 97.69 125 THR B O 1
ATOM 6592 N N . ALA B 1 126 ? 13.055 -52.406 -46.844 1 98.25 126 ALA B N 1
ATOM 6593 C CA . ALA B 1 126 ? 12.016 -51.688 -46.125 1 98.25 126 ALA B CA 1
ATOM 6594 C C . ALA B 1 126 ? 11.727 -50.344 -46.812 1 98.25 126 ALA B C 1
ATOM 6596 O O . ALA B 1 126 ? 12.648 -49.594 -47.156 1 98.25 126 ALA B O 1
ATOM 6597 N N . LYS B 1 127 ? 10.5 -49.969 -47.062 1 97.75 127 LYS B N 1
ATOM 6598 C CA . LYS B 1 127 ? 10.016 -48.688 -47.531 1 97.75 127 LYS B CA 1
ATOM 6599 C C . LYS B 1 127 ? 9.219 -47.969 -46.438 1 97.75 127 LYS B C 1
ATOM 6601 O O . LYS B 1 127 ? 8.094 -48.375 -46.094 1 97.75 127 LYS B O 1
ATOM 6606 N N . ILE B 1 128 ? 9.812 -46.969 -45.906 1 97.81 128 ILE B N 1
ATOM 6607 C CA . ILE B 1 128 ? 9.203 -46.219 -44.812 1 97.81 128 ILE B CA 1
ATOM 6608 C C . ILE B 1 128 ? 8.68 -44.875 -45.312 1 97.81 128 ILE B C 1
ATOM 6610 O O . ILE B 1 128 ? 9.453 -44.031 -45.75 1 97.81 128 ILE B O 1
ATOM 6614 N N . GLU B 1 129 ? 7.371 -44.688 -45.25 1 97.19 129 GLU B N 1
ATOM 6615 C CA . GLU B 1 129 ? 6.711 -43.406 -45.531 1 97.19 129 GLU B CA 1
ATOM 6616 C C . GLU B 1 129 ? 6.152 -42.781 -44.25 1 97.19 129 GLU B C 1
ATOM 6618 O O . GLU B 1 129 ? 5.621 -43.469 -43.406 1 97.19 129 GLU B O 1
ATOM 6623 N N . GLY B 1 130 ? 6.316 -41.469 -44.188 1 96.44 130 GLY B N 1
ATOM 6624 C CA . GLY B 1 130 ? 5.879 -40.781 -43 1 96.44 130 GLY B CA 1
ATOM 6625 C C . GLY B 1 130 ? 6.898 -40.844 -41.875 1 96.44 130 GLY B C 1
ATOM 6626 O O . GLY B 1 130 ? 8.094 -40.688 -42.094 1 96.44 130 GLY B O 1
ATOM 6627 N N . VAL B 1 131 ? 6.406 -41 -40.594 1 94.69 131 VAL B N 1
ATOM 6628 C CA . VAL B 1 131 ? 7.301 -40.938 -39.469 1 94.69 131 VAL B CA 1
ATOM 6629 C C . VAL B 1 131 ? 7.477 -42.312 -38.844 1 94.69 131 VAL B C 1
ATOM 6631 O O . VAL B 1 131 ? 6.586 -43.156 -38.938 1 94.69 131 VAL B O 1
ATOM 6634 N N . PRO B 1 132 ? 8.547 -42.656 -38.312 1 94 132 PRO B N 1
ATOM 6635 C CA . PRO B 1 132 ? 9.75 -41.812 -38.219 1 94 132 PRO B CA 1
ATOM 6636 C C . PRO B 1 132 ? 10.758 -42.125 -39.344 1 94 132 PRO B C 1
ATOM 6638 O O . PRO B 1 132 ? 10.719 -43.219 -39.938 1 94 132 PRO B O 1
ATOM 6641 N N . PHE B 1 133 ? 11.578 -41.281 -39.688 1 95.81 133 PHE B N 1
ATOM 6642 C CA . PHE B 1 133 ? 12.742 -41.406 -40.562 1 95.81 133 PHE B CA 1
ATOM 6643 C C . PHE B 1 133 ? 12.344 -41.938 -41.938 1 95.81 133 PHE B C 1
ATOM 6645 O O . PHE B 1 133 ? 12.773 -43.031 -42.312 1 95.81 133 PHE B O 1
ATOM 6652 N N . PRO B 1 134 ? 11.641 -41.281 -42.719 1 96.88 134 PRO B N 1
ATOM 6653 C CA . PRO B 1 134 ? 11.211 -41.75 -44.031 1 96.88 134 PRO B CA 1
ATOM 6654 C C . PRO B 1 134 ? 12.383 -42.062 -44.938 1 96.88 134 PRO B C 1
ATOM 6656 O O . PRO B 1 134 ? 13.445 -41.438 -44.844 1 96.88 134 PRO B O 1
ATOM 6659 N N . GLY B 1 135 ? 12.195 -43.188 -45.844 1 97.38 135 GLY B N 1
ATOM 6660 C CA . GLY B 1 135 ? 13.219 -43.562 -46.812 1 97.38 135 GLY B CA 1
ATOM 6661 C C . GLY B 1 135 ? 13.094 -45.031 -47.25 1 97.38 135 GLY B C 1
ATOM 6662 O O . GLY B 1 135 ? 12.141 -45.719 -46.875 1 97.38 135 GLY B O 1
ATOM 6663 N N . THR B 1 136 ? 13.992 -45.438 -48.125 1 97.75 136 THR B N 1
ATOM 6664 C CA . THR B 1 136 ? 14.125 -46.812 -48.562 1 97.75 136 THR B CA 1
ATOM 6665 C C . THR B 1 136 ? 15.414 -47.438 -48 1 97.75 136 THR B C 1
ATOM 6667 O O . THR B 1 136 ? 16.5 -46.844 -48.156 1 97.75 136 THR B O 1
ATOM 6670 N N . TYR B 1 137 ? 15.172 -48.656 -47.438 1 98.12 137 TYR B N 1
ATOM 6671 C CA . TYR B 1 137 ? 16.297 -49.281 -46.75 1 98.12 137 TYR B CA 1
ATOM 6672 C C . TYR B 1 137 ? 16.5 -50.719 -47.188 1 98.12 137 TYR B C 1
ATOM 6674 O O . TYR B 1 137 ? 15.539 -51.438 -47.469 1 98.12 137 TYR B O 1
ATOM 6682 N N . ASN B 1 138 ? 17.766 -51.094 -47.281 1 97.56 138 ASN B N 1
ATOM 6683 C CA . ASN B 1 138 ? 18.109 -52.5 -47.344 1 97.56 138 ASN B CA 1
ATOM 6684 C C . ASN B 1 138 ? 18.516 -53.031 -45.969 1 97.56 138 ASN B C 1
ATOM 6686 O O . ASN B 1 138 ? 18.438 -52.312 -44.969 1 97.56 138 ASN B O 1
ATOM 6690 N N . LEU B 1 139 ? 18.844 -54.281 -45.906 1 97.31 139 LEU B N 1
ATOM 6691 C CA . LEU B 1 139 ? 19.141 -54.906 -44.594 1 97.31 139 LEU B CA 1
ATOM 6692 C C . LEU B 1 139 ? 20.219 -54.094 -43.875 1 97.31 139 LEU B C 1
ATOM 6694 O O . LEU B 1 139 ? 20.078 -53.781 -42.688 1 97.31 139 LEU B O 1
ATOM 6698 N N . GLU B 1 140 ? 21.266 -53.719 -44.531 1 96.19 140 GLU B N 1
ATOM 6699 C CA . GLU B 1 140 ? 22.391 -53 -43.938 1 96.19 140 GLU B CA 1
ATOM 6700 C C . GLU B 1 140 ? 21.984 -51.594 -43.5 1 96.19 140 GLU B C 1
ATOM 6702 O O . GLU B 1 140 ? 22.266 -51.188 -42.375 1 96.19 140 GLU B O 1
ATOM 6707 N N . SER B 1 141 ? 21.312 -50.938 -44.375 1 97 141 SER B N 1
ATOM 6708 C CA . SER B 1 141 ? 20.922 -49.562 -44.031 1 97 141 SER B CA 1
ATOM 6709 C C . SER B 1 141 ? 19.797 -49.531 -43 1 97 141 SER B C 1
ATOM 6711 O O . SER B 1 141 ? 19.688 -48.594 -42.219 1 97 141 SER B O 1
ATOM 6713 N N . PHE B 1 142 ? 18.984 -50.5 -43.031 1 97.69 142 PHE B N 1
ATOM 6714 C CA . PHE B 1 142 ? 17.969 -50.594 -41.969 1 97.69 142 PHE B CA 1
ATOM 6715 C C . PHE B 1 142 ? 18.609 -50.719 -40.625 1 97.69 142 PHE B C 1
ATOM 6717 O O . PHE B 1 142 ? 18.188 -50.094 -39.656 1 97.69 142 PHE B O 1
ATOM 6724 N N . ASN B 1 143 ? 19.594 -51.5 -40.531 1 97.31 143 ASN B N 1
ATOM 6725 C CA . ASN B 1 143 ? 20.312 -51.688 -39.281 1 97.31 143 ASN B CA 1
ATOM 6726 C C . ASN B 1 143 ? 21.141 -50.469 -38.906 1 97.31 143 ASN B C 1
ATOM 6728 O O . ASN B 1 143 ? 20.984 -49.938 -37.781 1 97.31 143 ASN B O 1
ATOM 6732 N N . ASN B 1 144 ? 21.891 -49.938 -39.812 1 96.5 144 ASN B N 1
ATOM 6733 C CA . ASN B 1 144 ? 22.906 -48.938 -39.5 1 96.5 144 ASN B CA 1
ATOM 6734 C C . ASN B 1 144 ? 22.344 -47.531 -39.5 1 96.5 144 ASN B C 1
ATOM 6736 O O . ASN B 1 144 ? 22.969 -46.594 -39 1 96.5 144 ASN B O 1
ATOM 6740 N N . THR B 1 145 ? 21.141 -47.375 -40.031 1 96.81 145 THR B N 1
ATOM 6741 C CA . THR B 1 145 ? 20.578 -46.031 -40.094 1 96.81 145 THR B CA 1
ATOM 6742 C C . THR B 1 145 ? 19.234 -46 -39.344 1 96.81 145 THR B C 1
ATOM 6744 O O . THR B 1 145 ? 19.109 -45.344 -38.312 1 96.81 145 THR B O 1
ATOM 6747 N N . TRP B 1 146 ? 18.25 -46.688 -39.875 1 97.19 146 TRP B N 1
ATOM 6748 C CA . TRP B 1 146 ? 16.922 -46.562 -39.312 1 97.19 146 TRP B CA 1
ATOM 6749 C C . TRP B 1 146 ? 16.891 -47.031 -37.875 1 97.19 146 TRP B C 1
ATOM 6751 O O . TRP B 1 146 ? 16.469 -46.312 -36.969 1 97.19 146 TRP B O 1
ATOM 6761 N N . LEU B 1 147 ? 17.344 -48.25 -37.594 1 97.38 147 LEU B N 1
ATOM 6762 C CA . LEU B 1 147 ? 17.359 -48.781 -36.25 1 97.38 147 LEU B CA 1
ATOM 6763 C C . LEU B 1 147 ? 18.297 -47.969 -35.344 1 97.38 147 LEU B C 1
ATOM 6765 O O . LEU B 1 147 ? 17.969 -47.656 -34.219 1 97.38 147 LEU B O 1
ATOM 6769 N N . ALA B 1 148 ? 19.438 -47.656 -35.906 1 96.31 148 ALA B N 1
ATOM 6770 C CA . ALA B 1 148 ? 20.391 -46.844 -35.156 1 96.31 148 ALA B CA 1
ATOM 6771 C C . ALA B 1 148 ? 19.781 -45.5 -34.75 1 96.31 148 ALA B C 1
ATOM 6773 O O . ALA B 1 148 ? 19.938 -45.062 -33.625 1 96.31 148 ALA B O 1
ATOM 6774 N N . ASP B 1 149 ? 19.156 -44.875 -35.75 1 95.88 149 ASP B N 1
ATOM 6775 C CA . ASP B 1 149 ? 18.5 -43.594 -35.469 1 95.88 149 ASP B CA 1
ATOM 6776 C C . ASP B 1 149 ? 17.375 -43.75 -34.469 1 95.88 149 ASP B C 1
ATOM 6778 O O . ASP B 1 149 ? 17.234 -42.938 -33.562 1 95.88 149 ASP B O 1
ATOM 6782 N N . PHE B 1 150 ? 16.578 -44.75 -34.625 1 96.5 150 PHE B N 1
ATOM 6783 C CA . PHE B 1 150 ? 15.461 -45 -33.719 1 96.5 150 PHE B CA 1
ATOM 6784 C C . PHE B 1 150 ? 15.945 -45.219 -32.281 1 96.5 150 PHE B C 1
ATOM 6786 O O . PHE B 1 150 ? 15.422 -44.625 -31.344 1 96.5 150 PHE B O 1
ATOM 6793 N N . PHE B 1 151 ? 17.031 -45.969 -32.094 1 95.94 151 PHE B N 1
ATOM 6794 C CA . PHE B 1 151 ? 17.516 -46.344 -30.766 1 95.94 151 PHE B CA 1
ATOM 6795 C C . PHE B 1 151 ? 18.281 -45.219 -30.109 1 95.94 151 PHE B C 1
ATOM 6797 O O . PHE B 1 151 ? 18.391 -45.156 -28.891 1 95.94 151 PHE B O 1
ATOM 6804 N N . SER B 1 152 ? 18.812 -44.344 -30.938 1 94.06 152 SER B N 1
ATOM 6805 C CA . SER B 1 152 ? 19.531 -43.219 -30.391 1 94.06 152 SER B CA 1
ATOM 6806 C C . SER B 1 152 ? 18.594 -42.062 -30.062 1 94.06 152 SER B C 1
ATOM 6808 O O . SER B 1 152 ? 18.875 -41.25 -29.172 1 94.06 152 SER B O 1
ATOM 6810 N N . THR B 1 153 ? 17.469 -41.969 -30.734 1 94.56 153 THR B N 1
ATOM 6811 C CA . THR B 1 153 ? 16.547 -40.844 -30.594 1 94.56 153 THR B CA 1
ATOM 6812 C C . THR B 1 153 ? 15.523 -41.125 -29.5 1 94.56 153 THR B C 1
ATOM 6814 O O . THR B 1 153 ? 15.078 -40.219 -28.812 1 94.56 153 THR B O 1
ATOM 6817 N N . TYR B 1 154 ? 15.148 -42.375 -29.406 1 95.38 154 TYR B N 1
ATOM 6818 C CA . TYR B 1 154 ? 14.039 -42.719 -28.516 1 95.38 154 TYR B CA 1
ATOM 6819 C C . TYR B 1 154 ? 14.469 -43.719 -27.453 1 95.38 154 TYR B C 1
ATOM 6821 O O . TYR B 1 154 ? 15.383 -44.5 -27.672 1 95.38 154 TYR B O 1
ATOM 6829 N N . GLU B 1 155 ? 13.797 -43.531 -26.359 1 92.75 155 GLU B N 1
ATOM 6830 C CA . GLU B 1 155 ? 13.93 -44.5 -25.266 1 92.75 155 GLU B CA 1
ATOM 6831 C C . GLU B 1 155 ? 12.562 -45 -24.781 1 92.75 155 GLU B C 1
ATOM 6833 O O . GLU B 1 155 ? 11.539 -44.375 -25.078 1 92.75 155 GLU B O 1
ATOM 6838 N N . THR B 1 156 ? 12.633 -46.125 -23.984 1 88.56 156 THR B N 1
ATOM 6839 C CA . THR B 1 156 ? 11.43 -46.688 -23.375 1 88.56 156 THR B CA 1
ATOM 6840 C C . THR B 1 156 ? 10.305 -46.812 -24.406 1 88.56 156 THR B C 1
ATOM 6842 O O . THR B 1 156 ? 9.312 -46.062 -24.344 1 88.56 156 THR B O 1
ATOM 6845 N N . VAL B 1 157 ? 10.344 -47.625 -25.234 1 93.5 157 VAL B N 1
ATOM 6846 C CA . VAL B 1 157 ? 9.438 -47.844 -26.359 1 93.5 157 VAL B CA 1
ATOM 6847 C C . VAL B 1 157 ? 8.461 -48.969 -26.031 1 93.5 157 VAL B C 1
ATOM 6849 O O . VAL B 1 157 ? 8.875 -50.031 -25.594 1 93.5 157 VAL B O 1
ATOM 6852 N N . TYR B 1 158 ? 7.258 -48.656 -26.125 1 96.94 158 TYR B N 1
ATOM 6853 C CA . TYR B 1 158 ? 6.188 -49.625 -26.031 1 96.94 158 TYR B CA 1
ATOM 6854 C C . TYR B 1 158 ? 5.438 -49.781 -27.344 1 96.94 158 TYR B C 1
ATOM 6856 O O . TYR B 1 158 ? 5.477 -48.875 -28.188 1 96.94 158 TYR B O 1
ATOM 6864 N N . PHE B 1 159 ? 4.734 -50.938 -27.516 1 97.38 159 PHE B N 1
ATOM 6865 C CA . PHE B 1 159 ? 3.979 -51.062 -28.766 1 97.38 159 PHE B CA 1
ATOM 6866 C C . PHE B 1 159 ? 2.736 -51.938 -28.562 1 97.38 159 PHE B C 1
ATOM 6868 O O . PHE B 1 159 ? 2.58 -52.562 -27.531 1 97.38 159 PHE B O 1
ATOM 6875 N N . TYR B 1 160 ? 1.867 -51.844 -29.422 1 96.25 160 TYR B N 1
ATOM 6876 C CA . TYR B 1 160 ? 0.781 -52.781 -29.656 1 96.25 160 TYR B CA 1
ATOM 6877 C C . TYR B 1 160 ? 0.239 -52.656 -31.078 1 96.25 160 TYR B C 1
ATOM 6879 O O . TYR B 1 160 ? 0.584 -51.719 -31.781 1 96.25 160 TYR B O 1
ATOM 6887 N N . THR B 1 161 ? -0.44 -53.656 -31.516 1 96.62 161 THR B N 1
ATOM 6888 C CA . THR B 1 161 ? -1.176 -53.531 -32.75 1 96.62 161 THR B CA 1
ATOM 6889 C C . THR B 1 161 ? -2.639 -53.188 -32.5 1 96.62 161 THR B C 1
ATOM 6891 O O . THR B 1 161 ? -3.238 -53.688 -31.547 1 96.62 161 THR B O 1
ATOM 6894 N N . THR B 1 162 ? -3.242 -52.312 -33.25 1 94.69 162 THR B N 1
ATOM 6895 C CA . THR B 1 162 ? -4.594 -51.844 -33 1 94.69 162 THR B CA 1
ATOM 6896 C C . THR B 1 162 ? -5.617 -52.969 -33.219 1 94.69 162 THR B C 1
ATOM 6898 O O . THR B 1 162 ? -6.738 -52.875 -32.719 1 94.69 162 THR B O 1
ATOM 6901 N N . ALA B 1 163 ? -5.262 -53.844 -34.031 1 94.94 163 ALA B N 1
ATOM 6902 C CA . ALA B 1 163 ? -5.891 -55.156 -34.219 1 94.94 163 ALA B CA 1
ATOM 6903 C C . ALA B 1 163 ? -4.84 -56.219 -34.469 1 94.94 163 ALA B C 1
ATOM 6905 O O . ALA B 1 163 ? -3.729 -55.938 -34.906 1 94.94 163 ALA B O 1
ATOM 6906 N N . LEU B 1 164 ? -5.215 -57.438 -34.125 1 95.62 164 LEU B N 1
ATOM 6907 C CA . LEU B 1 164 ? -4.242 -58.469 -34.375 1 95.62 164 LEU B CA 1
ATOM 6908 C C . LEU B 1 164 ? -3.84 -58.5 -35.844 1 95.62 164 LEU B C 1
ATOM 6910 O O . LEU B 1 164 ? -4.672 -58.281 -36.719 1 95.62 164 LEU B O 1
ATOM 6914 N N . PRO B 1 165 ? -2.605 -58.875 -36.125 1 95.81 165 PRO B N 1
ATOM 6915 C CA . PRO B 1 165 ? -2.148 -58.906 -37.5 1 95.81 165 PRO B CA 1
ATOM 6916 C C . PRO B 1 165 ? -2.916 -59.938 -38.344 1 95.81 165 PRO B C 1
ATOM 6918 O O . PRO B 1 165 ? -3.279 -61 -37.844 1 95.81 165 PRO B O 1
ATOM 6921 N N . THR B 1 166 ? -3.117 -59.562 -39.625 1 95.88 166 THR B N 1
ATOM 6922 C CA . THR B 1 166 ? -3.725 -60.469 -40.594 1 95.88 166 THR B CA 1
ATOM 6923 C C . THR B 1 166 ? -2.654 -61.156 -41.438 1 95.88 166 THR B C 1
ATOM 6925 O O . THR B 1 166 ? -1.713 -60.5 -41.906 1 95.88 166 THR B O 1
ATOM 6928 N N . ILE B 1 167 ? -2.783 -62.469 -41.594 1 94.69 167 ILE B N 1
ATOM 6929 C CA . ILE B 1 167 ? -1.788 -63.219 -42.375 1 94.69 167 ILE B CA 1
ATOM 6930 C C . ILE B 1 167 ? -2.463 -63.938 -43.531 1 94.69 167 ILE B C 1
ATOM 6932 O O . ILE B 1 167 ? -3.564 -64.438 -43.375 1 94.69 167 ILE B O 1
ATOM 6936 N N . THR B 1 168 ? -1.875 -63.812 -44.75 1 93.56 168 THR B N 1
ATOM 6937 C CA . THR B 1 168 ? -2.332 -64.5 -45.938 1 93.56 168 THR B CA 1
ATOM 6938 C C . THR B 1 168 ? -1.176 -65.188 -46.625 1 93.56 168 THR B C 1
ATOM 6940 O O . THR B 1 168 ? -0.118 -64.625 -46.875 1 93.56 168 THR B O 1
ATOM 6943 N N . GLN B 1 169 ? -1.367 -66.438 -46.938 1 90.88 169 GLN B N 1
ATOM 6944 C CA . GLN B 1 169 ? -0.359 -67.188 -47.719 1 90.88 169 GLN B CA 1
ATOM 6945 C C . GLN B 1 169 ? -0.404 -66.812 -49.188 1 90.88 169 GLN B C 1
ATOM 6947 O O . GLN B 1 169 ? -1.437 -66.938 -49.844 1 90.88 169 GLN B O 1
ATOM 6952 N N . ILE B 1 170 ? 0.608 -66.375 -49.688 1 91.88 170 ILE B N 1
ATOM 6953 C CA . ILE B 1 170 ? 0.603 -65.875 -51.094 1 91.88 170 ILE B CA 1
ATOM 6954 C C . ILE B 1 170 ? 1.283 -66.938 -51.969 1 91.88 170 ILE B C 1
ATOM 6956 O O . ILE B 1 170 ? 1.021 -66.938 -53.188 1 91.88 170 ILE B O 1
ATOM 6960 N N . SER B 1 171 ? 2.207 -67.688 -51.438 1 87.5 171 SER B N 1
ATOM 6961 C CA . SER B 1 171 ? 2.834 -68.812 -52.125 1 87.5 171 SER B CA 1
ATOM 6962 C C . SER B 1 171 ? 3.18 -69.938 -51.125 1 87.5 171 SER B C 1
ATOM 6964 O O . SER B 1 171 ? 2.957 -69.812 -49.938 1 87.5 171 SER B O 1
ATOM 6966 N N . HIS B 1 172 ? 3.66 -71.062 -51.656 1 79.31 172 HIS B N 1
ATOM 6967 C CA . HIS B 1 172 ? 3.865 -72.25 -50.844 1 79.31 172 HIS B CA 1
ATOM 6968 C C . HIS B 1 172 ? 4.672 -71.938 -49.594 1 79.31 172 HIS B C 1
ATOM 6970 O O . HIS B 1 172 ? 4.375 -72.438 -48.5 1 79.31 172 HIS B O 1
ATOM 6976 N N . ASN B 1 173 ? 5.609 -71 -49.625 1 86.38 173 ASN B N 1
ATOM 6977 C CA . ASN B 1 173 ? 6.465 -70.75 -48.469 1 86.38 173 ASN B CA 1
ATOM 6978 C C . ASN B 1 173 ? 6.512 -69.25 -48.156 1 86.38 173 ASN B C 1
ATOM 6980 O O . ASN B 1 173 ? 7.461 -68.75 -47.531 1 86.38 173 ASN B O 1
ATOM 6984 N N . THR B 1 174 ? 5.57 -68.5 -48.688 1 93.12 174 THR B N 1
ATOM 6985 C CA . THR B 1 174 ? 5.582 -67 -48.531 1 93.12 174 THR B CA 1
ATOM 6986 C C . THR B 1 174 ? 4.246 -66.562 -47.969 1 93.12 174 THR B C 1
ATOM 6988 O O . THR B 1 174 ? 3.184 -66.938 -48.438 1 93.12 174 THR B O 1
ATOM 6991 N N . TYR B 1 175 ? 4.379 -65.625 -46.969 1 95 175 TYR B N 1
ATOM 6992 C CA . TYR B 1 175 ? 3.203 -65.125 -46.312 1 95 175 TYR B CA 1
ATOM 6993 C C . TYR B 1 175 ? 3.217 -63.562 -46.312 1 95 175 TYR B C 1
ATOM 6995 O O . TYR B 1 175 ? 4.281 -62.969 -46.219 1 95 175 TYR B O 1
ATOM 7003 N N . GLU B 1 176 ? 2.033 -63 -46.438 1 95.88 176 GLU B N 1
ATOM 7004 C CA . GLU B 1 176 ? 1.82 -61.562 -46.281 1 95.88 176 GLU B CA 1
ATOM 7005 C C . GLU B 1 176 ? 1.11 -61.25 -44.969 1 95.88 176 GLU B C 1
ATOM 7007 O O . GLU B 1 176 ? 0.057 -61.812 -44.656 1 95.88 176 GLU B O 1
ATOM 7012 N N . VAL B 1 177 ? 1.787 -60.438 -44.188 1 97.25 177 VAL B N 1
ATOM 7013 C CA . VAL B 1 177 ? 1.217 -60 -42.906 1 97.25 177 VAL B CA 1
ATOM 7014 C C . VAL B 1 177 ? 0.883 -58.531 -43 1 97.25 177 VAL B C 1
ATOM 7016 O O . VAL B 1 177 ? 1.725 -57.719 -43.375 1 97.25 177 VAL B O 1
ATOM 7019 N N . THR B 1 178 ? -0.382 -58.094 -42.625 1 97.12 178 THR B N 1
ATOM 7020 C CA . THR B 1 178 ? -0.8 -56.688 -42.562 1 97.12 178 THR B CA 1
ATOM 7021 C C . THR B 1 178 ? -1.295 -56.344 -41.156 1 97.12 178 THR B C 1
ATOM 7023 O O . THR B 1 178 ? -1.953 -57.156 -40.5 1 97.12 178 THR B O 1
ATOM 7026 N N . ASP B 1 179 ? -0.886 -55.156 -40.719 1 97.19 179 ASP B N 1
ATOM 7027 C CA . ASP B 1 179 ? -1.331 -54.719 -39.406 1 97.19 179 ASP B CA 1
ATOM 7028 C C . ASP B 1 179 ? -1.149 -53.188 -39.281 1 97.19 179 ASP B C 1
ATOM 7030 O O . ASP B 1 179 ? -0.706 -52.531 -40.219 1 97.19 179 ASP B O 1
ATOM 7034 N N . VAL B 1 180 ? -1.728 -52.594 -38.281 1 97.06 180 VAL B N 1
ATOM 7035 C CA . VAL B 1 180 ? -1.442 -51.25 -37.781 1 97.06 180 VAL B CA 1
ATOM 7036 C C . VAL B 1 180 ? -0.789 -51.344 -36.406 1 97.06 180 VAL B C 1
ATOM 7038 O O . VAL B 1 180 ? -1.411 -51.781 -35.438 1 97.06 180 VAL B O 1
ATOM 7041 N N . VAL B 1 181 ? 0.449 -50.875 -36.344 1 97.44 181 VAL B N 1
ATOM 7042 C CA . VAL B 1 181 ? 1.188 -50.906 -35.094 1 97.44 181 VAL B CA 1
ATOM 7043 C C . VAL B 1 181 ? 1.332 -49.5 -34.531 1 97.44 181 VAL B C 1
ATOM 7045 O O . VAL B 1 181 ? 1.518 -48.531 -35.281 1 97.44 181 VAL B O 1
ATOM 7048 N N . GLN B 1 182 ? 1.162 -49.312 -33.219 1 96.94 182 GLN B N 1
ATOM 7049 C CA . GLN B 1 182 ? 1.469 -48.062 -32.5 1 96.94 182 GLN B CA 1
ATOM 7050 C C . GLN B 1 182 ? 2.666 -48.25 -31.578 1 96.94 182 GLN B C 1
ATOM 7052 O O . GLN B 1 182 ? 2.754 -49.25 -30.859 1 96.94 182 GLN B O 1
ATOM 7057 N N . PHE B 1 183 ? 3.586 -47.281 -31.703 1 97.44 183 PHE B N 1
ATOM 7058 C CA . PHE B 1 183 ? 4.699 -47.188 -30.766 1 97.44 183 PHE B CA 1
ATOM 7059 C C . PHE B 1 183 ? 4.555 -46 -29.844 1 97.44 183 PHE B C 1
ATOM 7061 O O . PHE B 1 183 ? 4.32 -44.875 -30.312 1 97.44 183 PHE B O 1
ATOM 7068 N N . PHE B 1 184 ? 4.547 -46.156 -28.609 1 96.88 184 PHE B N 1
ATOM 7069 C CA . PHE B 1 184 ? 4.676 -45.094 -27.609 1 96.88 184 PHE B CA 1
ATOM 7070 C C . PHE B 1 184 ? 6.133 -44.906 -27.219 1 96.88 184 PHE B C 1
ATOM 7072 O O . PHE B 1 184 ? 6.789 -45.844 -26.734 1 96.88 184 PHE B O 1
ATOM 7079 N N . VAL B 1 185 ? 6.656 -43.688 -27.484 1 96.5 185 VAL B N 1
ATOM 7080 C CA . VAL B 1 185 ? 8.094 -43.5 -27.312 1 96.5 185 VAL B CA 1
ATOM 7081 C C . VAL B 1 185 ? 8.344 -42.219 -26.516 1 96.5 185 VAL B C 1
ATOM 7083 O O . VAL B 1 185 ? 7.488 -41.344 -26.453 1 96.5 185 VAL B O 1
ATOM 7086 N N . ALA B 1 186 ? 9.477 -42.156 -25.875 1 95.88 186 ALA B N 1
ATOM 7087 C CA . ALA B 1 186 ? 10.016 -40.938 -25.25 1 95.88 186 ALA B CA 1
ATOM 7088 C C . ALA B 1 186 ? 11.359 -40.562 -25.859 1 95.88 186 ALA B C 1
ATOM 7090 O O . ALA B 1 186 ? 12.289 -41.344 -25.891 1 95.88 186 ALA B O 1
ATOM 7091 N N . PRO B 1 187 ? 11.438 -39.375 -26.359 1 95.19 187 PRO B N 1
ATOM 7092 C CA . PRO B 1 187 ? 12.766 -38.938 -26.828 1 95.19 187 PRO B CA 1
ATOM 7093 C C . PRO B 1 187 ? 13.805 -38.938 -25.719 1 95.19 187 PRO B C 1
ATOM 7095 O O . PRO B 1 187 ? 13.555 -38.406 -24.641 1 95.19 187 PRO B O 1
ATOM 7098 N N . THR B 1 188 ? 14.992 -39.375 -26.016 1 93.19 188 THR B N 1
ATOM 7099 C CA . THR B 1 188 ? 16.062 -39.531 -25.031 1 93.19 188 THR B CA 1
ATOM 7100 C C . THR B 1 188 ? 16.5 -38.156 -24.516 1 93.19 188 THR B C 1
ATOM 7102 O O . THR B 1 188 ? 16.766 -38 -23.328 1 93.19 188 THR B O 1
ATOM 7105 N N . ASN B 1 189 ? 16.578 -37.188 -25.422 1 91.44 189 ASN B N 1
ATOM 7106 C CA . ASN B 1 189 ? 17.094 -35.875 -25.062 1 91.44 189 ASN B CA 1
ATOM 7107 C C . ASN B 1 189 ? 16.016 -35.031 -24.391 1 91.44 189 ASN B C 1
ATOM 7109 O O . ASN B 1 189 ? 16.328 -34.062 -23.688 1 91.44 189 ASN B O 1
ATOM 7113 N N . ASP B 1 190 ? 14.773 -35.406 -24.594 1 93.81 190 ASP B N 1
ATOM 7114 C CA . ASP B 1 190 ? 13.688 -34.625 -24.016 1 93.81 190 ASP B CA 1
ATOM 7115 C C . ASP B 1 190 ? 12.477 -35.5 -23.734 1 93.81 190 ASP B C 1
ATOM 7117 O O . ASP B 1 190 ? 11.453 -35.406 -24.406 1 93.81 190 ASP B O 1
ATOM 7121 N N . PRO B 1 191 ? 12.523 -36.156 -22.703 1 94.12 191 PRO B N 1
ATOM 7122 C CA . PRO B 1 191 ? 11.523 -37.219 -22.438 1 94.12 191 PRO B CA 1
ATOM 7123 C C . PRO B 1 191 ? 10.172 -36.625 -22.031 1 94.12 191 PRO B C 1
ATOM 7125 O O . PRO B 1 191 ? 9.18 -37.375 -21.938 1 94.12 191 PRO B O 1
ATOM 7128 N N . ILE B 1 192 ? 10.078 -35.375 -21.812 1 93.56 192 ILE B N 1
ATOM 7129 C CA . ILE B 1 192 ? 8.789 -34.812 -21.438 1 93.56 192 ILE B CA 1
ATOM 7130 C C . ILE B 1 192 ? 7.887 -34.719 -22.656 1 93.56 192 ILE B C 1
ATOM 7132 O O . ILE B 1 192 ? 6.664 -34.594 -22.531 1 93.56 192 ILE B O 1
ATOM 7136 N N . TYR B 1 193 ? 8.453 -34.75 -23.828 1 95.19 193 TYR B N 1
ATOM 7137 C CA . TYR B 1 193 ? 7.691 -34.719 -25.078 1 95.19 193 TYR B CA 1
ATOM 7138 C C . TYR B 1 193 ? 7.387 -36.156 -25.531 1 95.19 193 TYR B C 1
ATOM 7140 O O . TYR B 1 193 ? 7.945 -36.625 -26.531 1 95.19 193 TYR B O 1
ATOM 7148 N N . LEU B 1 194 ? 6.449 -36.812 -24.906 1 95.06 194 LEU B N 1
ATOM 7149 C CA . LEU B 1 194 ? 6.012 -38.156 -25.297 1 95.06 194 LEU B CA 1
ATOM 7150 C C . LEU B 1 194 ? 5.348 -38.125 -26.672 1 95.06 194 LEU B C 1
ATOM 7152 O O . LEU B 1 194 ? 4.609 -37.219 -27 1 95.06 194 LEU B O 1
ATOM 7156 N N . GLN B 1 195 ? 5.66 -39.219 -27.391 1 95.31 195 GLN B N 1
ATOM 7157 C CA . GLN B 1 195 ? 5.125 -39.312 -28.75 1 95.31 195 GLN B CA 1
ATOM 7158 C C . GLN B 1 195 ? 4.531 -40.688 -29.016 1 95.31 195 GLN B C 1
ATOM 7160 O O . GLN B 1 195 ? 4.895 -41.656 -28.359 1 95.31 195 GLN B O 1
ATOM 7165 N N . VAL B 1 196 ? 3.541 -40.719 -29.922 1 96.56 196 VAL B N 1
ATOM 7166 C CA . VAL B 1 196 ? 2.961 -41.969 -30.406 1 96.56 196 VAL B CA 1
ATOM 7167 C C . VAL B 1 196 ? 3.094 -42.062 -31.922 1 96.56 196 VAL B C 1
ATOM 7169 O O . VAL B 1 196 ? 2.619 -41.156 -32.625 1 96.56 196 VAL B O 1
ATOM 7172 N N . PHE B 1 197 ? 3.779 -43.125 -32.375 1 97.06 197 PHE B N 1
ATOM 7173 C CA . PHE B 1 197 ? 3.832 -43.406 -33.812 1 97.06 197 PHE B CA 1
ATOM 7174 C C . PHE B 1 197 ? 2.783 -44.438 -34.219 1 97.06 197 PHE B C 1
ATOM 7176 O O . PHE B 1 197 ? 2.73 -45.531 -33.656 1 97.06 197 PHE B O 1
ATOM 7183 N N . ASN B 1 198 ? 1.988 -44.094 -35.062 1 96.88 198 ASN B N 1
ATOM 7184 C CA . ASN B 1 198 ? 0.973 -44.969 -35.656 1 96.88 198 ASN B CA 1
ATOM 7185 C C . ASN B 1 198 ? 1.327 -45.344 -37.062 1 96.88 198 ASN B C 1
ATOM 7187 O O . ASN B 1 198 ? 1.407 -44.469 -37.938 1 96.88 198 ASN B O 1
ATOM 7191 N N . ALA B 1 199 ? 1.472 -46.719 -37.344 1 97.31 199 ALA B N 1
ATOM 7192 C CA . ALA B 1 199 ? 1.975 -47.125 -38.656 1 97.31 199 ALA B CA 1
ATOM 7193 C C . ALA B 1 199 ? 1.154 -48.25 -39.25 1 97.31 199 ALA B C 1
ATOM 7195 O O . ALA B 1 199 ? 0.936 -49.281 -38.562 1 97.31 199 ALA B O 1
ATOM 7196 N N . SER B 1 200 ? 0.729 -48.156 -40.469 1 97.5 200 SER B N 1
ATOM 7197 C CA . SER B 1 200 ? 0.171 -49.25 -41.281 1 97.5 200 SER B CA 1
ATOM 7198 C C . SER B 1 200 ? 1.266 -50 -42 1 97.5 200 SER B C 1
ATOM 7200 O O . SER B 1 200 ? 2.016 -49.438 -42.781 1 97.5 200 SER B O 1
ATOM 7202 N N . ASN B 1 201 ? 1.278 -51.344 -41.781 1 97.94 201 ASN B N 1
ATOM 7203 C CA . ASN B 1 201 ? 2.383 -52.125 -42.312 1 97.94 201 ASN B CA 1
ATOM 7204 C C . ASN B 1 201 ? 1.89 -53.219 -43.25 1 97.94 201 ASN B C 1
ATOM 7206 O O . ASN B 1 201 ? 0.811 -53.781 -43.062 1 97.94 201 ASN B O 1
ATOM 7210 N N . THR B 1 202 ? 2.635 -53.5 -44.281 1 97.56 202 THR B N 1
ATOM 7211 C CA . THR B 1 202 ? 2.611 -54.688 -45.094 1 97.56 202 THR B CA 1
ATOM 7212 C C . THR B 1 202 ? 3.961 -55.406 -45.062 1 97.56 202 THR B C 1
ATOM 7214 O O . THR B 1 202 ? 4.973 -54.844 -45.5 1 97.56 202 THR B O 1
ATOM 7217 N N . ILE B 1 203 ? 3.928 -56.594 -44.594 1 98.5 203 ILE B N 1
ATOM 7218 C CA . ILE B 1 203 ? 5.164 -57.344 -44.344 1 98.5 203 ILE B CA 1
ATOM 7219 C C . ILE B 1 203 ? 5.121 -58.688 -45.094 1 98.5 203 ILE B C 1
ATOM 7221 O O . ILE B 1 203 ? 4.137 -59.406 -45 1 98.5 203 ILE B O 1
ATOM 7225 N N . ILE B 1 204 ? 6.156 -59 -45.781 1 97.88 204 ILE B N 1
ATOM 7226 C CA . ILE B 1 204 ? 6.281 -60.281 -46.438 1 97.88 204 ILE B CA 1
ATOM 7227 C C . ILE B 1 204 ? 7.25 -61.156 -45.688 1 97.88 204 ILE B C 1
ATOM 7229 O O . ILE B 1 204 ? 8.391 -60.781 -45.406 1 97.88 204 ILE B O 1
ATOM 7233 N N . VAL B 1 205 ? 6.789 -62.312 -45.312 1 97.12 205 VAL B N 1
ATOM 7234 C CA . VAL B 1 205 ? 7.578 -63.312 -44.562 1 97.12 205 VAL B CA 1
ATOM 7235 C C . VAL B 1 205 ? 7.754 -64.562 -45.438 1 97.12 205 VAL B C 1
ATOM 7237 O O . VAL B 1 205 ? 6.789 -65.062 -46.031 1 97.12 205 VAL B O 1
ATOM 7240 N N . GLN B 1 206 ? 8.977 -65.062 -45.5 1 95.19 206 GLN B N 1
ATOM 7241 C CA . GLN B 1 206 ? 9.281 -66.188 -46.312 1 95.19 206 GLN B CA 1
ATOM 7242 C C . GLN B 1 206 ? 10.047 -67.25 -45.469 1 95.19 206 GLN B C 1
ATOM 7244 O O . GLN B 1 206 ? 10.898 -66.875 -44.656 1 95.19 206 GLN B O 1
ATOM 7249 N N . GLU B 1 207 ? 9.688 -68.5 -45.719 1 91.38 207 GLU B N 1
ATOM 7250 C CA . GLU B 1 207 ? 10.477 -69.562 -45.125 1 91.38 207 GLU B CA 1
ATOM 7251 C C . GLU B 1 207 ? 11.773 -69.75 -45.906 1 91.38 207 GLU B C 1
ATOM 7253 O O . GLU B 1 207 ? 11.742 -70.188 -47.062 1 91.38 207 GLU B O 1
ATOM 7258 N N . ILE B 1 208 ? 12.812 -69.5 -45.281 1 88.94 208 ILE B N 1
ATOM 7259 C CA . ILE B 1 208 ? 14.141 -69.625 -45.875 1 88.94 208 ILE B CA 1
ATOM 7260 C C . ILE B 1 208 ? 14.961 -70.625 -45.031 1 88.94 208 ILE B C 1
ATOM 7262 O O . ILE B 1 208 ? 15.289 -70.312 -43.875 1 88.94 208 ILE B O 1
ATOM 7266 N N . ASN B 1 209 ? 15.375 -71.688 -45.562 1 81.62 209 ASN B N 1
ATOM 7267 C CA . ASN B 1 209 ? 16.141 -72.75 -44.875 1 81.62 209 ASN B CA 1
ATOM 7268 C C . ASN B 1 209 ? 15.484 -73.188 -43.562 1 81.62 209 ASN B C 1
ATOM 7270 O O . ASN B 1 209 ? 16.156 -73.312 -42.531 1 81.62 209 ASN B O 1
ATOM 7274 N N . GLY B 1 210 ? 14.172 -73.188 -43.562 1 77.81 210 GLY B N 1
ATOM 7275 C CA . GLY B 1 210 ? 13.422 -73.688 -42.438 1 77.81 210 GLY B CA 1
ATOM 7276 C C . GLY B 1 210 ? 13.055 -72.625 -41.406 1 77.81 210 GLY B C 1
ATOM 7277 O O . GLY B 1 210 ? 12.391 -72.938 -40.406 1 77.81 210 GLY B O 1
ATOM 7278 N N . LYS B 1 211 ? 13.477 -71.5 -41.719 1 86.62 211 LYS B N 1
ATOM 7279 C CA . LYS B 1 211 ? 13.188 -70.375 -40.781 1 86.62 211 LYS B CA 1
ATOM 7280 C C . LYS B 1 211 ? 12.336 -69.312 -41.438 1 86.62 211 LYS B C 1
ATOM 7282 O O . LYS B 1 211 ? 12.555 -69 -42.625 1 86.62 211 LYS B O 1
ATOM 7287 N N . MET B 1 212 ? 11.391 -68.875 -40.688 1 93.06 212 MET B N 1
ATOM 7288 C CA . MET B 1 212 ? 10.578 -67.812 -41.188 1 93.06 212 MET B CA 1
ATOM 7289 C C . MET B 1 212 ? 11.32 -66.438 -41.062 1 93.06 212 MET B C 1
ATOM 7291 O O . MET B 1 212 ? 11.703 -66.062 -39.969 1 93.06 212 MET B O 1
ATOM 7295 N N . GLU B 1 213 ? 11.555 -65.75 -42.188 1 95.81 213 GLU B N 1
ATOM 7296 C CA . GLU B 1 213 ? 12.266 -64.438 -42.188 1 95.81 213 GLU B CA 1
ATOM 7297 C C . GLU B 1 213 ? 11.492 -63.406 -43 1 95.81 213 GLU B C 1
ATOM 7299 O O . GLU B 1 213 ? 10.836 -63.75 -44 1 95.81 213 GLU B O 1
ATOM 7304 N N . ILE B 1 214 ? 11.586 -62.188 -42.562 1 97.75 214 ILE B N 1
ATOM 7305 C CA . ILE B 1 214 ? 10.938 -61.094 -43.219 1 97.75 214 ILE B CA 1
ATOM 7306 C C . ILE B 1 214 ? 11.789 -60.625 -44.406 1 97.75 214 ILE B C 1
ATOM 7308 O O . ILE B 1 214 ? 12.984 -60.375 -44.25 1 97.75 214 ILE B O 1
ATOM 7312 N N . THR B 1 215 ? 11.188 -60.469 -45.562 1 97.44 215 THR B N 1
ATOM 7313 C CA . THR B 1 215 ? 11.93 -60.062 -46.75 1 97.44 215 THR B CA 1
ATOM 7314 C C . THR B 1 215 ? 11.578 -58.625 -47.156 1 97.44 215 THR B C 1
ATOM 7316 O O . THR B 1 215 ? 12.352 -57.969 -47.875 1 97.44 215 THR B O 1
ATOM 7319 N N . SER B 1 216 ? 10.383 -58.281 -46.719 1 97.75 216 SER B N 1
ATOM 7320 C CA . SER B 1 216 ? 9.969 -56.938 -47.125 1 97.75 216 SER B CA 1
ATOM 7321 C C . SER B 1 216 ? 9.062 -56.312 -46.062 1 97.75 216 SER B C 1
ATOM 7323 O O . SER B 1 216 ? 8.227 -57 -45.469 1 97.75 216 SER B O 1
ATOM 7325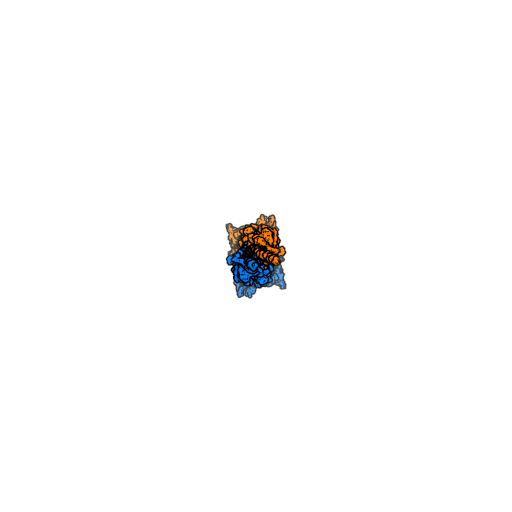 N N . LEU B 1 217 ? 9.273 -54.969 -45.844 1 98.31 217 LEU B N 1
ATOM 7326 C CA . LEU B 1 217 ? 8.453 -54.156 -44.938 1 98.31 217 LEU B CA 1
ATOM 7327 C C . LEU B 1 217 ? 8.039 -52.875 -45.594 1 98.31 217 LEU B C 1
ATOM 7329 O O . LEU B 1 217 ? 8.883 -52.094 -46.062 1 98.31 217 LEU B O 1
ATOM 7333 N N . THR B 1 218 ? 6.773 -52.625 -45.75 1 97.88 218 THR B N 1
ATOM 7334 C CA . THR B 1 218 ? 6.227 -51.344 -46.094 1 97.88 218 THR B CA 1
ATOM 7335 C C . THR B 1 218 ? 5.551 -50.688 -44.875 1 97.88 218 THR B C 1
ATOM 7337 O O . THR B 1 218 ? 4.586 -51.219 -44.344 1 97.88 218 THR B O 1
ATOM 7340 N N . TRP B 1 219 ? 6.07 -49.5 -44.531 1 97.56 219 TRP B N 1
ATOM 7341 C CA . TRP B 1 219 ? 5.66 -48.781 -43.344 1 97.56 219 TRP B CA 1
ATOM 7342 C C . TRP B 1 219 ? 5.09 -47.406 -43.719 1 97.56 219 TRP B C 1
ATOM 7344 O O . TRP B 1 219 ? 5.789 -46.562 -44.312 1 97.56 219 TRP B O 1
ATOM 7354 N N . ILE B 1 220 ? 3.795 -47.094 -43.406 1 97.62 220 ILE B N 1
ATOM 7355 C CA . ILE B 1 220 ? 3.174 -45.781 -43.531 1 97.62 220 ILE B CA 1
ATOM 7356 C C . ILE B 1 220 ? 2.783 -45.219 -42.188 1 97.62 220 ILE B C 1
ATOM 7358 O O . ILE B 1 220 ? 1.745 -45.594 -41.625 1 97.62 220 ILE B O 1
ATOM 7362 N N . GLY B 1 221 ? 3.6 -44.281 -41.719 1 97.25 221 GLY B N 1
ATOM 7363 C CA . GLY B 1 221 ? 3.459 -43.875 -40.344 1 97.25 221 GLY B CA 1
ATOM 7364 C C . GLY B 1 221 ? 3.088 -42.406 -40.188 1 97.25 221 GLY B C 1
ATOM 7365 O O . GLY B 1 221 ? 3.422 -41.594 -41.031 1 97.25 221 GLY B O 1
ATOM 7366 N N . ASN B 1 222 ? 2.396 -42.094 -39.125 1 96.94 222 ASN B N 1
ATOM 7367 C CA . ASN B 1 222 ? 2.141 -40.719 -38.656 1 96.94 222 ASN B CA 1
ATOM 7368 C C . ASN B 1 222 ? 2.346 -40.594 -37.125 1 96.94 222 ASN B C 1
ATOM 7370 O O . ASN B 1 222 ? 2.494 -41.625 -36.438 1 96.94 222 ASN B O 1
ATOM 7374 N N . GLU B 1 223 ? 2.393 -39.281 -36.656 1 95.75 223 GLU B N 1
ATOM 7375 C CA . GLU B 1 223 ? 2.584 -39.031 -35.25 1 95.75 223 GLU B CA 1
ATOM 7376 C C . GLU B 1 223 ? 1.296 -38.5 -34.594 1 95.75 223 GLU B C 1
ATOM 7378 O O . GLU B 1 223 ? 0.583 -37.688 -35.188 1 95.75 223 GLU B O 1
ATOM 7383 N N . LEU B 1 224 ? 0.999 -38.969 -33.438 1 94.31 224 LEU B N 1
ATOM 7384 C CA . LEU B 1 224 ? -0.122 -38.531 -32.625 1 94.31 224 LEU B CA 1
ATOM 7385 C C . LEU B 1 224 ? 0.347 -38.125 -31.219 1 94.31 224 LEU B C 1
ATOM 7387 O O . LEU B 1 224 ? 1.269 -38.719 -30.672 1 94.31 224 LEU B O 1
ATOM 7391 N N . PRO B 1 225 ? -0.301 -37.094 -30.703 1 94 225 PRO B N 1
ATOM 7392 C CA . PRO B 1 225 ? -0.01 -36.812 -29.297 1 94 225 PRO B CA 1
ATOM 7393 C C . PRO B 1 225 ? -0.679 -37.812 -28.344 1 94 225 PRO B C 1
ATOM 7395 O O . PRO B 1 225 ? -1.696 -38.438 -28.688 1 94 225 PRO B O 1
ATOM 7398 N N . PRO B 1 226 ? -0.114 -37.938 -27.141 1 94.25 226 PRO B N 1
ATOM 7399 C CA . PRO B 1 226 ? -0.746 -38.844 -26.156 1 94.25 226 PRO B CA 1
ATOM 7400 C C . PRO B 1 226 ? -2.205 -38.469 -25.891 1 94.25 226 PRO B C 1
ATOM 7402 O O . PRO B 1 226 ? -3.035 -39.344 -25.672 1 94.25 226 PRO B O 1
ATOM 7405 N N . SER B 1 227 ? -2.543 -37.188 -25.906 1 94.56 227 SER B N 1
ATOM 7406 C CA . SER B 1 227 ? -3.906 -36.75 -25.625 1 94.56 227 SER B CA 1
ATOM 7407 C C . SER B 1 227 ? -4.879 -37.25 -26.688 1 94.56 227 SER B C 1
ATOM 7409 O O . SER B 1 227 ? -6.09 -37.281 -26.469 1 94.56 227 SER B O 1
ATOM 7411 N N . ALA B 1 228 ? -4.418 -37.594 -27.844 1 93.94 228 ALA B N 1
ATOM 7412 C CA . ALA B 1 228 ? -5.266 -38.125 -28.922 1 93.94 228 ALA B CA 1
ATOM 7413 C C . ALA B 1 228 ? -5.527 -39.625 -28.734 1 93.94 228 ALA B C 1
ATOM 7415 O O . ALA B 1 228 ? -6.52 -40.156 -29.25 1 93.94 228 ALA B O 1
ATOM 7416 N N . VAL B 1 229 ? -4.637 -40.281 -28.031 1 94.44 229 VAL B N 1
ATOM 7417 C CA . VAL B 1 229 ? -4.77 -41.75 -27.938 1 94.44 229 VAL B CA 1
ATOM 7418 C C . VAL B 1 229 ? -5.254 -42.125 -26.547 1 94.44 229 VAL B C 1
ATOM 7420 O O . VAL B 1 229 ? -5.809 -43.219 -26.344 1 94.44 229 VAL B O 1
ATOM 7423 N N . ILE B 1 230 ? -5.016 -41.312 -25.531 1 94.69 230 ILE B N 1
ATOM 7424 C CA . ILE B 1 230 ? -5.492 -41.531 -24.172 1 94.69 230 ILE B CA 1
ATOM 7425 C C . ILE B 1 230 ? -6.648 -40.594 -23.875 1 94.69 230 ILE B C 1
ATOM 7427 O O . ILE B 1 230 ? -6.434 -39.406 -23.594 1 94.69 230 ILE B O 1
ATOM 7431 N N . ALA B 1 231 ? -7.828 -41.094 -23.859 1 93.06 231 ALA B N 1
ATOM 7432 C CA . ALA B 1 231 ? -9.008 -40.25 -23.625 1 93.06 231 ALA B CA 1
ATOM 7433 C C . ALA B 1 231 ? -8.938 -39.594 -22.25 1 93.06 231 ALA B C 1
ATOM 7435 O O . ALA B 1 231 ? -8.695 -40.25 -21.234 1 93.06 231 ALA B O 1
ATOM 7436 N N . GLY B 1 232 ? -9.031 -38.25 -22.203 1 94.25 232 GLY B N 1
ATOM 7437 C CA . GLY B 1 232 ? -9.055 -37.531 -20.938 1 94.25 232 GLY B CA 1
ATOM 7438 C C . GLY B 1 232 ? -7.684 -37.062 -20.5 1 94.25 232 GLY B C 1
ATOM 7439 O O . GLY B 1 232 ? -7.559 -36.344 -19.5 1 94.25 232 GLY B O 1
ATOM 7440 N N . TYR B 1 233 ? -6.648 -37.5 -21.172 1 95.19 233 TYR B N 1
ATOM 7441 C CA . TYR B 1 233 ? -5.309 -37 -20.891 1 95.19 233 TYR B CA 1
ATOM 7442 C C . TYR B 1 233 ? -5.121 -35.594 -21.438 1 95.19 233 TYR B C 1
ATOM 7444 O O . TYR B 1 233 ? -5.551 -35.312 -22.547 1 95.19 233 TYR B O 1
ATOM 7452 N N . PRO B 1 234 ? -4.555 -34.75 -20.656 1 94.5 234 PRO B N 1
ATOM 7453 C CA . PRO B 1 234 ? -4.422 -33.375 -21.125 1 94.5 234 PRO B CA 1
ATOM 7454 C C . PRO B 1 234 ? -3.385 -33.219 -22.234 1 94.5 234 PRO B C 1
ATOM 7456 O O . PRO B 1 234 ? -2.523 -34.094 -22.391 1 94.5 234 PRO B O 1
ATOM 7459 N N . SER B 1 235 ? -3.555 -32.062 -22.906 1 95.12 235 SER B N 1
ATOM 7460 C CA . SER B 1 235 ? -2.502 -31.734 -23.859 1 95.12 235 SER B CA 1
ATOM 7461 C C . SER B 1 235 ? -1.176 -31.484 -23.156 1 95.12 235 SER B C 1
ATOM 7463 O O . SER B 1 235 ? -1.142 -30.859 -22.078 1 95.12 235 SER B O 1
ATOM 7465 N N . GLN B 1 236 ? -0.129 -31.969 -23.766 1 94.69 236 GLN B N 1
ATOM 7466 C CA . GLN B 1 236 ? 1.192 -31.75 -23.188 1 94.69 236 GLN B CA 1
ATOM 7467 C C . GLN B 1 236 ? 1.542 -30.266 -23.172 1 94.69 236 GLN B C 1
ATOM 7469 O O . GLN B 1 236 ? 2.229 -29.797 -22.25 1 94.69 236 GLN B O 1
ATOM 7474 N N . HIS B 1 237 ? 1.069 -29.516 -24.156 1 95.19 237 HIS B N 1
ATOM 7475 C CA . HIS B 1 237 ? 1.294 -28.078 -24.188 1 95.19 237 HIS B CA 1
ATOM 7476 C C . HIS B 1 237 ? 0.663 -27.375 -22.984 1 95.19 237 HIS B C 1
ATOM 7478 O O . HIS B 1 237 ? 1.305 -26.562 -22.328 1 95.19 237 HIS B O 1
ATOM 7484 N N . THR B 1 238 ? -0.549 -27.734 -22.672 1 94.69 238 THR B N 1
ATOM 7485 C CA . THR B 1 238 ? -1.261 -27.125 -21.547 1 94.69 238 THR B CA 1
ATOM 7486 C C . THR B 1 238 ? -0.609 -27.516 -20.234 1 94.69 238 THR B C 1
ATOM 7488 O O . THR B 1 238 ? -0.44 -26.672 -19.344 1 94.69 238 THR B O 1
ATOM 7491 N N . LEU B 1 239 ? -0.278 -28.734 -20.141 1 95.75 239 LEU B N 1
ATOM 7492 C CA . LEU B 1 239 ? 0.366 -29.234 -18.922 1 95.75 239 LEU B CA 1
ATOM 7493 C C . LEU B 1 239 ? 1.664 -28.469 -18.656 1 95.75 239 LEU B C 1
ATOM 7495 O O . LEU B 1 239 ? 1.865 -27.953 -17.547 1 95.75 239 LEU B O 1
ATOM 7499 N N . GLU B 1 240 ? 2.516 -28.422 -19.641 1 96.94 240 GLU B N 1
ATOM 7500 C CA . GLU B 1 240 ? 3.82 -27.797 -19.453 1 96.94 240 GLU B CA 1
ATOM 7501 C C . GLU B 1 240 ? 3.689 -26.281 -19.297 1 96.94 240 GLU B C 1
ATOM 7503 O O . GLU B 1 240 ? 4.469 -25.656 -18.578 1 96.94 240 GLU B O 1
ATOM 7508 N N . SER B 1 241 ? 2.721 -25.688 -19.969 1 97.56 241 SER B N 1
ATOM 7509 C CA . SER B 1 241 ? 2.453 -24.25 -19.797 1 97.56 241 SER B CA 1
ATOM 7510 C C . SER B 1 241 ? 2.125 -23.938 -18.344 1 97.56 241 SER B C 1
ATOM 7512 O O . SER B 1 241 ? 2.611 -22.938 -17.797 1 97.56 241 SER B O 1
ATOM 7514 N N . ASN B 1 242 ? 1.33 -24.766 -17.75 1 97.25 242 ASN B N 1
ATOM 7515 C CA . ASN B 1 242 ? 0.971 -24.562 -16.359 1 97.25 242 ASN B CA 1
ATOM 7516 C C . ASN B 1 242 ? 2.178 -24.734 -15.43 1 97.25 242 ASN B C 1
ATOM 7518 O O . ASN B 1 242 ? 2.328 -23.984 -14.461 1 97.25 242 ASN B O 1
ATOM 7522 N N . VAL B 1 243 ? 3.018 -25.641 -15.742 1 97.75 243 VAL B N 1
ATOM 7523 C CA . VAL B 1 243 ? 4.184 -25.891 -14.898 1 97.75 243 VAL B CA 1
ATOM 7524 C C . VAL B 1 243 ? 5.113 -24.672 -14.938 1 97.75 243 VAL B C 1
ATOM 7526 O O . VAL B 1 243 ? 5.523 -24.172 -13.891 1 97.75 243 VAL B O 1
ATOM 7529 N N . VAL B 1 244 ? 5.418 -24.219 -16.125 1 98.25 244 VAL B N 1
ATOM 7530 C CA . VAL B 1 244 ? 6.363 -23.109 -16.25 1 98.25 244 VAL B CA 1
ATOM 7531 C C . VAL B 1 244 ? 5.754 -21.844 -15.664 1 98.25 244 VAL B C 1
ATOM 7533 O O . VAL B 1 244 ? 6.457 -21.031 -15.055 1 98.25 244 VAL B O 1
ATOM 7536 N N . LEU B 1 245 ? 4.48 -21.656 -15.867 1 98.19 245 LEU B N 1
ATOM 7537 C CA . LEU B 1 245 ? 3.807 -20.5 -15.266 1 98.19 245 LEU B CA 1
ATOM 7538 C C . LEU B 1 245 ? 3.896 -20.562 -13.742 1 98.19 245 LEU B C 1
ATOM 7540 O O . LEU B 1 245 ? 4.129 -19.531 -13.094 1 98.19 245 LEU B O 1
ATOM 7544 N N . SER B 1 246 ? 3.703 -21.688 -13.203 1 97.81 246 SER B N 1
ATOM 7545 C CA . SER B 1 246 ? 3.812 -21.875 -11.758 1 97.81 246 SER B CA 1
ATOM 7546 C C . SER B 1 246 ? 5.184 -21.438 -11.25 1 97.81 246 SER B C 1
ATOM 7548 O O . SER B 1 246 ? 5.285 -20.797 -10.203 1 97.81 246 SER B O 1
ATOM 7550 N N . GLU B 1 247 ? 6.188 -21.797 -11.938 1 97.75 247 GLU B N 1
ATOM 7551 C CA . GLU B 1 247 ? 7.547 -21.453 -11.516 1 97.75 247 GLU B CA 1
ATOM 7552 C C . GLU B 1 247 ? 7.754 -19.938 -11.492 1 97.75 247 GLU B C 1
ATOM 7554 O O . GLU B 1 247 ? 8.312 -19.406 -10.531 1 97.75 247 GLU B O 1
ATOM 7559 N N . VAL B 1 248 ? 7.25 -19.297 -12.492 1 98.44 248 VAL B N 1
ATOM 7560 C CA . VAL B 1 248 ? 7.457 -17.859 -12.602 1 98.44 248 VAL B CA 1
ATOM 7561 C C . VAL B 1 248 ? 6.574 -17.125 -11.594 1 98.44 248 VAL B C 1
ATOM 7563 O O . VAL B 1 248 ? 7.035 -16.219 -10.898 1 98.44 248 VAL B O 1
ATOM 7566 N N . LEU B 1 249 ? 5.305 -17.547 -11.461 1 98.38 249 LEU B N 1
ATOM 7567 C CA . LEU B 1 249 ? 4.414 -16.922 -10.484 1 98.38 249 LEU B CA 1
ATOM 7568 C C . LEU B 1 249 ? 4.918 -17.156 -9.062 1 98.38 249 LEU B C 1
ATOM 7570 O O . LEU B 1 249 ? 4.754 -16.297 -8.195 1 98.38 249 LEU B O 1
ATOM 7574 N N . SER B 1 250 ? 5.488 -18.297 -8.828 1 98.19 250 SER B N 1
ATOM 7575 C CA . SER B 1 250 ? 6.066 -18.594 -7.52 1 98.19 250 SER B CA 1
ATOM 7576 C C . SER B 1 250 ? 7.234 -17.656 -7.215 1 98.19 250 SER B C 1
ATOM 7578 O O . SER B 1 250 ? 7.41 -17.234 -6.074 1 98.19 250 SER B O 1
ATOM 7580 N N . GLU B 1 251 ? 8.031 -17.375 -8.211 1 98.31 251 GLU B N 1
ATOM 7581 C CA . GLU B 1 251 ? 9.117 -16.422 -8.039 1 98.31 251 GLU B CA 1
ATOM 7582 C C . GLU B 1 251 ? 8.594 -15.039 -7.695 1 98.31 251 GLU B C 1
ATOM 7584 O O . GLU B 1 251 ? 9.055 -14.406 -6.738 1 98.31 251 GLU B O 1
ATOM 7589 N N . ILE B 1 252 ? 7.676 -14.562 -8.477 1 98.25 252 ILE B N 1
ATOM 7590 C CA . ILE B 1 252 ? 7.086 -13.242 -8.289 1 98.25 252 ILE B CA 1
ATOM 7591 C C . ILE B 1 252 ? 6.449 -13.156 -6.898 1 98.25 252 ILE B C 1
ATOM 7593 O O . ILE B 1 252 ? 6.676 -12.195 -6.16 1 98.25 252 ILE B O 1
ATOM 7597 N N . ASN B 1 253 ? 5.664 -14.234 -6.57 1 98.38 253 ASN B N 1
ATOM 7598 C CA . ASN B 1 253 ? 5.074 -14.328 -5.242 1 98.38 253 ASN B CA 1
ATOM 7599 C C . ASN B 1 253 ? 6.141 -14.32 -4.152 1 98.38 253 ASN B C 1
ATOM 7601 O O . ASN B 1 253 ? 5.938 -13.742 -3.08 1 98.38 253 ASN B O 1
ATOM 7605 N N . GLY B 1 254 ? 7.23 -14.961 -4.438 1 97.88 254 GLY B N 1
ATOM 7606 C CA . GLY B 1 254 ? 8.328 -14.969 -3.488 1 97.88 254 GLY B CA 1
ATOM 7607 C C . GLY B 1 254 ? 8.914 -13.594 -3.234 1 97.88 254 GLY B C 1
ATOM 7608 O O . GLY B 1 254 ? 9.32 -13.281 -2.111 1 97.88 254 GLY B O 1
ATOM 7609 N N . LEU B 1 255 ? 8.977 -12.781 -4.258 1 97.88 255 LEU B N 1
ATOM 7610 C CA . LEU B 1 255 ? 9.422 -11.398 -4.105 1 97.88 255 LEU B CA 1
ATOM 7611 C C . LEU B 1 255 ? 8.43 -10.594 -3.277 1 97.88 255 LEU B C 1
ATOM 7613 O O . LEU B 1 255 ? 8.82 -9.797 -2.426 1 97.88 255 LEU B O 1
ATOM 7617 N N . GLY B 1 256 ? 7.156 -10.828 -3.496 1 97.19 256 GLY B N 1
ATOM 7618 C CA . GLY B 1 256 ? 6.125 -10.18 -2.707 1 97.19 256 GLY B CA 1
ATOM 7619 C C . GLY B 1 256 ? 6.141 -10.586 -1.246 1 97.19 256 GLY B C 1
ATOM 7620 O O . GLY B 1 256 ? 6.094 -9.734 -0.356 1 97.19 256 GLY B O 1
ATOM 7621 N N . GLY B 1 257 ? 6.273 -11.914 -1.032 1 95.31 257 GLY B N 1
ATOM 7622 C CA . GLY B 1 257 ? 6.277 -12.461 0.316 1 95.31 257 GLY B CA 1
ATOM 7623 C C . GLY B 1 257 ? 7.641 -12.406 0.976 1 95.31 257 GLY B C 1
ATOM 7624 O O . GLY B 1 257 ? 7.805 -12.867 2.109 1 95.31 257 GLY B O 1
ATOM 7625 N N . GLU B 1 258 ? 8.617 -11.891 0.205 1 94.38 258 GLU B N 1
ATOM 7626 C CA . GLU B 1 258 ? 9.992 -11.773 0.684 1 94.38 258 GLU B CA 1
ATOM 7627 C C . GLU B 1 258 ? 10.5 -13.094 1.246 1 94.38 258 GLU B C 1
ATOM 7629 O O . GLU B 1 258 ? 11.008 -13.148 2.365 1 94.38 258 GLU B O 1
ATOM 7634 N N . PHE B 1 259 ? 10.328 -14.117 0.499 1 96.75 259 PHE B N 1
ATOM 7635 C CA . PHE B 1 259 ? 10.828 -15.43 0.903 1 96.75 259 PHE B CA 1
ATOM 7636 C C . PHE B 1 259 ? 12.352 -15.445 0.915 1 96.75 259 PHE B C 1
ATOM 7638 O O . PHE B 1 259 ? 12.992 -14.531 0.397 1 96.75 259 PHE B O 1
ATOM 7645 N N . ASN B 1 260 ? 12.844 -16.516 1.521 1 96.81 260 ASN B N 1
ATOM 7646 C CA . ASN B 1 260 ? 14.289 -16.719 1.466 1 96.81 260 ASN B CA 1
ATOM 7647 C C . ASN B 1 260 ? 14.805 -16.719 0.028 1 96.81 260 ASN B C 1
ATOM 7649 O O . ASN B 1 260 ? 14.18 -17.297 -0.858 1 96.81 260 ASN B O 1
ATOM 7653 N N . PRO B 1 261 ? 15.938 -16.094 -0.171 1 97.12 261 PRO B N 1
ATOM 7654 C CA . PRO B 1 261 ? 16.484 -15.969 -1.523 1 97.12 261 PRO B CA 1
ATOM 7655 C C . PRO B 1 261 ? 16.641 -17.312 -2.221 1 97.12 261 PRO B C 1
ATOM 7657 O O . PRO B 1 261 ? 16.438 -17.422 -3.432 1 97.12 261 PRO B O 1
ATOM 7660 N N . THR B 1 262 ? 17 -18.328 -1.474 1 97.56 262 THR B N 1
ATOM 7661 C CA . THR B 1 262 ? 17.172 -19.656 -2.066 1 97.56 262 THR B CA 1
ATOM 7662 C C . THR B 1 262 ? 15.852 -20.188 -2.584 1 97.56 262 THR B C 1
ATOM 7664 O O . THR B 1 262 ? 15.82 -20.906 -3.584 1 97.56 262 THR B O 1
ATOM 7667 N N . THR B 1 263 ? 14.812 -19.844 -1.87 1 97.56 263 THR B N 1
ATOM 7668 C CA . THR B 1 263 ? 13.477 -20.25 -2.293 1 97.56 263 THR B CA 1
ATOM 7669 C C . THR B 1 263 ? 13.062 -19.5 -3.559 1 97.56 263 THR B C 1
ATOM 7671 O O . THR B 1 263 ? 12.5 -20.094 -4.48 1 97.56 263 THR B O 1
ATOM 7674 N N . ILE B 1 264 ? 13.359 -18.266 -3.639 1 97.88 264 ILE B N 1
ATOM 7675 C CA . ILE B 1 264 ? 12.992 -17.453 -4.801 1 97.88 264 ILE B CA 1
ATOM 7676 C C . ILE B 1 264 ? 13.781 -17.922 -6.023 1 97.88 264 ILE B C 1
ATOM 7678 O O . ILE B 1 264 ? 13.234 -18 -7.125 1 97.88 264 ILE B O 1
ATOM 7682 N N . ALA B 1 265 ? 15.008 -18.328 -5.852 1 98.19 265 ALA B N 1
ATOM 7683 C CA . ALA B 1 265 ? 15.906 -18.656 -6.957 1 98.19 265 ALA B CA 1
ATOM 7684 C C . ALA B 1 265 ? 15.852 -20.156 -7.273 1 98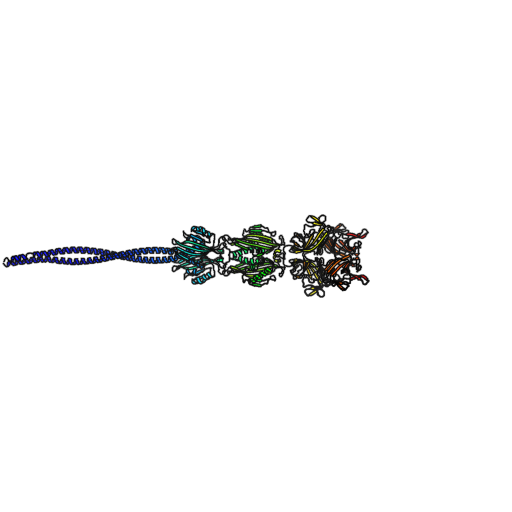.19 265 ALA B C 1
ATOM 7686 O O . ALA B 1 265 ? 16.609 -20.641 -8.109 1 98.19 265 ALA B O 1
ATOM 7687 N N . GLN B 1 266 ? 15 -20.906 -6.664 1 96.88 266 GLN B N 1
ATOM 7688 C CA . GLN B 1 266 ? 15.055 -22.359 -6.68 1 96.88 266 GLN B CA 1
ATOM 7689 C C . GLN B 1 266 ? 14.891 -22.906 -8.094 1 96.88 266 GLN B C 1
ATOM 7691 O O . GLN B 1 266 ? 15.383 -23.984 -8.406 1 96.88 266 GLN B O 1
ATOM 7696 N N . ASN B 1 267 ? 14.281 -22.172 -8.969 1 97.62 267 ASN B N 1
ATOM 7697 C CA . ASN B 1 267 ? 14.008 -22.688 -10.305 1 97.62 267 ASN B CA 1
ATOM 7698 C C . ASN B 1 267 ? 14.992 -22.156 -11.328 1 97.62 267 ASN B C 1
ATOM 7700 O O . ASN B 1 267 ? 14.844 -22.406 -12.531 1 97.62 267 ASN B O 1
ATOM 7704 N N . PHE B 1 268 ? 16 -21.422 -10.906 1 98.62 268 PHE B N 1
ATOM 7705 C CA . PHE B 1 268 ? 17.047 -20.969 -11.812 1 98.62 268 PHE B CA 1
ATOM 7706 C C . PHE B 1 268 ? 18.078 -22.047 -12.062 1 98.62 268 PHE B C 1
ATOM 7708 O O . PHE B 1 268 ? 18.438 -22.797 -11.141 1 98.62 268 PHE B O 1
ATOM 7715 N N . ALA B 1 269 ? 18.516 -22.141 -13.281 1 98.12 269 ALA B N 1
ATOM 7716 C CA . ALA B 1 269 ? 19.641 -23 -13.602 1 98.12 269 ALA B CA 1
ATOM 7717 C C . ALA B 1 269 ? 20.922 -22.516 -12.914 1 98.12 269 ALA B C 1
ATOM 7719 O O . ALA B 1 269 ? 21.062 -21.328 -12.617 1 98.12 269 ALA B O 1
ATOM 7720 N N . PRO B 1 270 ? 21.859 -23.359 -12.688 1 97.19 270 PRO B N 1
ATOM 7721 C CA . PRO B 1 270 ? 23.094 -22.984 -11.992 1 97.19 270 PRO B CA 1
ATOM 7722 C C . PRO B 1 270 ? 23.828 -21.844 -12.703 1 97.19 270 PRO B C 1
ATOM 7724 O O . PRO B 1 270 ? 24.453 -21.016 -12.047 1 97.19 270 PRO B O 1
ATOM 7727 N N . ASN B 1 271 ? 23.75 -21.812 -14.039 1 97.19 271 ASN B N 1
ATOM 7728 C CA . ASN B 1 271 ? 24.453 -20.781 -14.805 1 97.19 271 ASN B CA 1
ATOM 7729 C C . ASN B 1 271 ? 23.484 -19.766 -15.398 1 97.19 271 ASN B C 1
ATOM 7731 O O . ASN B 1 271 ? 23.781 -19.156 -16.422 1 97.19 271 ASN B O 1
ATOM 7735 N N . ALA B 1 272 ? 22.312 -19.688 -14.781 1 98.62 272 ALA B N 1
ATOM 7736 C CA . ALA B 1 272 ? 21.297 -18.781 -15.297 1 98.62 272 ALA B CA 1
ATOM 7737 C C . ALA B 1 272 ? 21.766 -17.328 -15.25 1 98.62 272 ALA B C 1
ATOM 7739 O O . ALA B 1 272 ? 22.703 -17 -14.523 1 98.62 272 ALA B O 1
ATOM 7740 N N . VAL B 1 273 ? 21.141 -16.422 -16.031 1 98.75 273 VAL B N 1
ATOM 7741 C CA . VAL B 1 273 ? 21.422 -14.984 -16.031 1 98.75 273 VAL B CA 1
ATOM 7742 C C . VAL B 1 273 ? 20.141 -14.203 -15.711 1 98.75 273 VAL B C 1
ATOM 7744 O O . VAL B 1 273 ? 19.125 -14.359 -16.375 1 98.75 273 VAL B O 1
ATOM 7747 N N . LEU B 1 274 ? 20.203 -13.461 -14.703 1 98.75 274 LEU B N 1
ATOM 7748 C CA . LEU B 1 274 ? 19.188 -12.438 -14.422 1 98.75 274 LEU B CA 1
ATOM 7749 C C . LEU B 1 274 ? 19.656 -11.07 -14.898 1 98.75 274 LEU B C 1
ATOM 7751 O O . LEU B 1 274 ? 20.594 -10.5 -14.336 1 98.75 274 LEU B O 1
ATOM 7755 N N . GLU B 1 275 ? 19.078 -10.562 -15.93 1 98.75 275 GLU B N 1
ATOM 7756 C CA . GLU B 1 275 ? 19.406 -9.25 -16.484 1 98.75 275 GLU B CA 1
ATOM 7757 C C . GLU B 1 275 ? 18.484 -8.172 -15.914 1 98.75 275 GLU B C 1
ATOM 7759 O O . GLU B 1 275 ? 17.312 -8.07 -16.297 1 98.75 275 GLU B O 1
ATOM 7764 N N . VAL B 1 276 ? 19.047 -7.383 -15.039 1 98.44 276 VAL B N 1
ATOM 7765 C CA . VAL B 1 276 ? 18.281 -6.312 -14.406 1 98.44 276 VAL B CA 1
ATOM 7766 C C . VAL B 1 276 ? 18.578 -4.984 -15.094 1 98.44 276 VAL B C 1
ATOM 7768 O O . VAL B 1 276 ? 19.75 -4.57 -15.18 1 98.44 276 VAL B O 1
ATOM 7771 N N . THR B 1 277 ? 17.578 -4.309 -15.625 1 98.06 277 THR B N 1
ATOM 7772 C CA . THR B 1 277 ? 17.719 -3.031 -16.312 1 98.06 277 THR B CA 1
ATOM 7773 C C . THR B 1 277 ? 16.672 -2.035 -15.852 1 98.06 277 THR B C 1
ATOM 7775 O O . THR B 1 277 ? 15.711 -2.41 -15.164 1 98.06 277 THR B O 1
ATOM 7778 N N . GLY B 1 278 ? 16.828 -0.74 -16.172 1 97.44 278 GLY B N 1
ATOM 7779 C CA . GLY B 1 278 ? 15.859 0.298 -15.844 1 97.44 278 GLY B CA 1
ATOM 7780 C C . GLY B 1 278 ? 16.156 0.999 -14.531 1 97.44 278 GLY B C 1
ATOM 7781 O O . GLY B 1 278 ? 17.312 1.228 -14.188 1 97.44 278 GLY B O 1
ATOM 7782 N N . GLN B 1 279 ? 15.109 1.51 -13.891 1 96.12 279 GLN B N 1
ATOM 7783 C CA . GLN B 1 279 ? 15.234 2.326 -12.688 1 96.12 279 GLN B CA 1
ATOM 7784 C C . GLN B 1 279 ? 14.773 1.56 -11.453 1 96.12 279 GLN B C 1
ATOM 7786 O O . GLN B 1 279 ? 13.633 1.089 -11.398 1 96.12 279 GLN B O 1
ATOM 7791 N N . LEU B 1 280 ? 15.672 1.391 -10.531 1 96.81 280 LEU B N 1
ATOM 7792 C CA . LEU B 1 280 ? 15.406 0.805 -9.219 1 96.81 280 LEU B CA 1
ATOM 7793 C C . LEU B 1 280 ? 15.938 1.7 -8.109 1 96.81 280 LEU B C 1
ATOM 7795 O O . LEU B 1 280 ? 16.703 2.639 -8.367 1 96.81 280 LEU B O 1
ATOM 7799 N N . PRO B 1 281 ? 15.445 1.501 -6.875 1 95.38 281 PRO B N 1
ATOM 7800 C CA . PRO B 1 281 ? 16.078 2.227 -5.773 1 95.38 281 PRO B CA 1
ATOM 7801 C C . PRO B 1 281 ? 17.609 2.117 -5.797 1 95.38 281 PRO B C 1
ATOM 7803 O O . PRO B 1 281 ? 18.141 1.129 -6.293 1 95.38 281 PRO B O 1
ATOM 7806 N N . PRO B 1 282 ? 18.266 3.037 -5.27 1 91.69 282 PRO B N 1
ATOM 7807 C CA . PRO B 1 282 ? 19.719 3.16 -5.461 1 91.69 282 PRO B CA 1
ATOM 7808 C C . PRO B 1 282 ? 20.484 1.965 -4.906 1 91.69 282 PRO B C 1
ATOM 7810 O O . PRO B 1 282 ? 21.641 1.727 -5.305 1 91.69 282 PRO B O 1
ATOM 7813 N N . VAL B 1 283 ? 19.984 1.206 -4.09 1 96 283 VAL B N 1
ATOM 7814 C CA . VAL B 1 283 ? 20.672 0.071 -3.494 1 96 283 VAL B CA 1
ATOM 7815 C C . VAL B 1 283 ? 20.844 -1.034 -4.535 1 96 283 VAL B C 1
ATOM 7817 O O . VAL B 1 283 ? 21.734 -1.875 -4.414 1 96 283 VAL B O 1
ATOM 7820 N N . PHE B 1 284 ? 20 -1.035 -5.566 1 96.44 284 PHE B N 1
ATOM 7821 C CA . PHE B 1 284 ? 20.047 -2.039 -6.621 1 96.44 284 PHE B CA 1
ATOM 7822 C C . PHE B 1 284 ? 20.922 -1.559 -7.777 1 96.44 284 PHE B C 1
ATOM 7824 O O . PHE B 1 284 ? 20.797 -0.418 -8.227 1 96.44 284 PHE B O 1
ATOM 7831 N N . THR B 1 285 ? 21.781 -2.367 -8.195 1 95.06 285 THR B N 1
ATOM 7832 C CA . THR B 1 285 ? 22.609 -2.043 -9.344 1 95.06 285 THR B CA 1
ATOM 7833 C C . THR B 1 285 ? 22.125 -2.781 -10.594 1 95.06 285 THR B C 1
ATOM 7835 O O . THR B 1 285 ? 22.109 -4.012 -10.617 1 95.06 285 THR B O 1
ATOM 7838 N N . PRO B 1 286 ? 21.766 -1.98 -11.57 1 96.12 286 PRO B N 1
ATOM 7839 C CA . PRO B 1 286 ? 21.422 -2.664 -12.82 1 96.12 286 PRO B CA 1
ATOM 7840 C C . PRO B 1 286 ? 22.609 -3.412 -13.43 1 96.12 286 PRO B C 1
ATOM 7842 O O . PRO B 1 286 ? 23.75 -2.977 -13.297 1 96.12 286 PRO B O 1
ATOM 7845 N N . GLY B 1 287 ? 22.375 -4.547 -14.031 1 97.75 287 GLY B N 1
ATOM 7846 C CA . GLY B 1 287 ? 23.406 -5.375 -14.641 1 97.75 287 GLY B CA 1
ATOM 7847 C C . GLY B 1 287 ? 23 -6.836 -14.758 1 97.75 287 GLY B C 1
ATOM 7848 O O . GLY B 1 287 ? 21.844 -7.184 -14.562 1 97.75 287 GLY B O 1
ATOM 7849 N N . ASN B 1 288 ? 23.984 -7.637 -15.203 1 98.31 288 ASN B N 1
ATOM 7850 C CA . ASN B 1 288 ? 23.781 -9.07 -15.352 1 98.31 288 ASN B CA 1
ATOM 7851 C C . ASN B 1 288 ? 24.234 -9.828 -14.102 1 98.31 288 ASN B C 1
ATOM 7853 O O . ASN B 1 288 ? 25.406 -9.781 -13.734 1 98.31 288 ASN B O 1
ATOM 7857 N N . TYR B 1 289 ? 23.312 -10.414 -13.492 1 98.5 289 TYR B N 1
ATOM 7858 C CA . TYR B 1 289 ? 23.609 -11.328 -12.398 1 98.5 289 TYR B CA 1
ATOM 7859 C C . TYR B 1 289 ? 23.719 -12.766 -12.906 1 98.5 289 TYR B C 1
ATOM 7861 O O . TYR B 1 289 ? 22.703 -13.414 -13.156 1 98.5 289 TYR B O 1
ATOM 7869 N N . THR B 1 290 ? 24.938 -13.266 -12.977 1 98.38 290 THR B N 1
ATOM 7870 C CA . THR B 1 290 ? 25.188 -14.578 -13.562 1 98.38 290 THR B CA 1
ATOM 7871 C C . THR B 1 290 ? 25.516 -15.602 -12.469 1 98.38 290 THR B C 1
ATOM 7873 O O . THR B 1 290 ? 26.422 -15.391 -11.664 1 98.38 290 THR B O 1
ATOM 7876 N N . GLY B 1 291 ? 24.766 -16.703 -12.508 1 98.38 291 GLY B N 1
ATOM 7877 C CA . GLY B 1 291 ? 24.938 -17.734 -11.508 1 98.38 291 GLY B CA 1
ATOM 7878 C C . GLY B 1 291 ? 23.984 -17.594 -10.336 1 98.38 291 GLY B C 1
ATOM 7879 O O . GLY B 1 291 ? 23.578 -16.484 -9.984 1 98.38 291 GLY B O 1
ATOM 7880 N N . ILE B 1 292 ? 23.688 -18.703 -9.75 1 97.81 292 ILE B N 1
ATOM 7881 C CA . ILE B 1 292 ? 22.656 -18.766 -8.711 1 97.81 292 ILE B CA 1
ATOM 7882 C C . ILE B 1 292 ? 23.078 -17.875 -7.531 1 97.81 292 ILE B C 1
ATOM 7884 O O . ILE B 1 292 ? 22.234 -17.234 -6.906 1 97.81 292 ILE B O 1
ATOM 7888 N N . SER B 1 293 ? 24.312 -17.812 -7.242 1 97.81 293 SER B N 1
ATOM 7889 C CA . SER B 1 293 ? 24.797 -17.047 -6.098 1 97.81 293 SER B CA 1
ATOM 7890 C C . SER B 1 293 ? 24.531 -15.562 -6.285 1 97.81 293 SER B C 1
ATOM 7892 O O . SER B 1 293 ? 24.078 -14.883 -5.355 1 97.81 293 SER B O 1
ATOM 7894 N N . LYS B 1 294 ? 24.891 -15.102 -7.469 1 98.19 294 LYS B N 1
ATOM 7895 C CA . LYS B 1 294 ? 24.672 -13.688 -7.738 1 98.19 294 LYS B CA 1
ATOM 7896 C C . LYS B 1 294 ? 23.172 -13.367 -7.797 1 98.19 294 LYS B C 1
ATOM 7898 O O . LYS B 1 294 ? 22.75 -12.289 -7.375 1 98.19 294 LYS B O 1
ATOM 7903 N N . ILE B 1 295 ? 22.438 -14.273 -8.312 1 98.62 295 ILE B N 1
ATOM 7904 C CA . ILE B 1 295 ? 21 -14.086 -8.383 1 98.62 295 ILE B CA 1
ATOM 7905 C C . ILE B 1 295 ? 20.406 -14.062 -6.973 1 98.62 295 ILE B C 1
ATOM 7907 O O . ILE B 1 295 ? 19.609 -13.195 -6.637 1 98.62 295 ILE B O 1
ATOM 7911 N N . GLU B 1 296 ? 20.859 -14.961 -6.129 1 98.31 296 GLU B N 1
ATOM 7912 C CA . GLU B 1 296 ? 20.438 -14.977 -4.734 1 98.31 296 GLU B CA 1
ATOM 7913 C C . GLU B 1 296 ? 20.844 -13.695 -4.016 1 98.31 296 GLU B C 1
ATOM 7915 O O . GLU B 1 296 ? 20.125 -13.203 -3.15 1 98.31 296 GLU B O 1
ATOM 7920 N N . SER B 1 297 ? 21.969 -13.141 -4.363 1 98.19 297 SER B N 1
ATOM 7921 C CA . SER B 1 297 ? 22.422 -11.883 -3.762 1 98.19 297 SER B CA 1
ATOM 7922 C C . SER B 1 297 ? 21.469 -10.742 -4.098 1 98.19 297 SER B C 1
ATOM 7924 O O . SER B 1 297 ? 21.219 -9.867 -3.264 1 98.19 297 SER B O 1
ATOM 7926 N N . PHE B 1 298 ? 21.094 -10.703 -5.297 1 98.19 298 PHE B N 1
ATOM 7927 C CA . PHE B 1 298 ? 20.109 -9.703 -5.688 1 98.19 298 PHE B CA 1
ATOM 7928 C C . PHE B 1 298 ? 18.844 -9.828 -4.844 1 98.19 298 PHE B C 1
ATOM 7930 O O . PHE B 1 298 ? 18.328 -8.836 -4.336 1 98.19 298 PHE B O 1
ATOM 7937 N N . PHE B 1 299 ? 18.344 -11.078 -4.711 1 98.31 299 PHE B N 1
ATOM 7938 C CA . PHE B 1 299 ? 17.109 -11.312 -3.965 1 98.31 299 PHE B CA 1
ATOM 7939 C C . PHE B 1 299 ? 17.312 -11.062 -2.479 1 98.31 299 PHE B C 1
ATOM 7941 O O . PHE B 1 299 ? 16.391 -10.648 -1.776 1 98.31 299 PHE B O 1
ATOM 7948 N N . PHE B 1 300 ? 18.5 -11.25 -2.021 1 98 300 PHE B N 1
ATOM 7949 C CA . PHE B 1 300 ? 18.828 -10.914 -0.641 1 98 300 PHE B CA 1
ATOM 7950 C C . PHE B 1 300 ? 18.719 -9.406 -0.411 1 98 300 PHE B C 1
ATOM 7952 O O . PHE B 1 300 ? 18.172 -8.961 0.6 1 98 300 PHE B O 1
ATOM 7959 N N . THR B 1 301 ? 19.297 -8.641 -1.297 1 97.88 301 THR B N 1
ATOM 7960 C CA . THR B 1 301 ? 19.203 -7.188 -1.214 1 97.88 301 THR B CA 1
ATOM 7961 C C . THR B 1 301 ? 17.734 -6.738 -1.229 1 97.88 301 THR B C 1
ATOM 7963 O O . THR B 1 301 ? 17.344 -5.848 -0.47 1 97.88 301 THR B O 1
ATOM 7966 N N . TRP B 1 302 ? 16.953 -7.383 -2.094 1 97.81 302 TRP B N 1
ATOM 7967 C CA . TRP B 1 302 ? 15.523 -7.105 -2.182 1 97.81 302 TRP B CA 1
ATOM 7968 C C . TRP B 1 302 ? 14.844 -7.324 -0.834 1 97.81 302 TRP B C 1
ATOM 7970 O O . TRP B 1 302 ? 14.125 -6.445 -0.345 1 97.81 302 TRP B O 1
ATOM 7980 N N . ASP B 1 303 ? 15.125 -8.422 -0.218 1 96.38 303 ASP B N 1
ATOM 7981 C CA . ASP B 1 303 ? 14.5 -8.805 1.043 1 96.38 303 ASP B CA 1
ATOM 7982 C C . ASP B 1 303 ? 14.953 -7.898 2.184 1 96.38 303 ASP B C 1
ATOM 7984 O O . ASP B 1 303 ? 14.156 -7.551 3.061 1 96.38 303 ASP B O 1
ATOM 7988 N N . SER B 1 304 ? 16.141 -7.449 2.133 1 96.69 304 SER B N 1
ATOM 7989 C CA . SER B 1 304 ? 16.688 -6.605 3.193 1 96.69 304 SER B CA 1
ATOM 7990 C C . SER B 1 304 ? 16.234 -5.16 3.043 1 96.69 304 SER B C 1
ATOM 7992 O O . SER B 1 304 ? 16.016 -4.461 4.039 1 96.69 304 SER B O 1
ATOM 7994 N N . TYR B 1 305 ? 16.188 -4.707 1.87 1 97.75 305 TYR B N 1
ATOM 7995 C CA . TYR B 1 305 ? 15.891 -3.305 1.593 1 97.75 305 TYR B CA 1
ATOM 7996 C C . TYR B 1 305 ? 14.438 -2.984 1.902 1 97.75 305 TYR B C 1
ATOM 7998 O O . TYR B 1 305 ? 14.125 -1.918 2.439 1 97.75 305 TYR B O 1
ATOM 8006 N N . PHE B 1 306 ? 13.531 -3.922 1.589 1 97.75 306 PHE B N 1
ATOM 8007 C CA . PHE B 1 306 ? 12.109 -3.689 1.817 1 97.75 306 PHE B CA 1
ATOM 8008 C C . PHE B 1 306 ? 11.633 -4.406 3.076 1 97.75 306 PHE B C 1
ATOM 8010 O O . PHE B 1 306 ? 12 -5.562 3.311 1 97.75 306 PHE B O 1
ATOM 8017 N N . ILE B 1 307 ? 10.852 -3.795 3.857 1 96.62 307 ILE B N 1
ATOM 8018 C CA . ILE B 1 307 ? 10.25 -4.391 5.047 1 96.62 307 ILE B CA 1
ATOM 8019 C C . ILE B 1 307 ? 8.938 -5.07 4.672 1 96.62 307 ILE B C 1
ATOM 8021 O O . ILE B 1 307 ? 8.461 -5.961 5.391 1 96.62 307 ILE B O 1
ATOM 8025 N N . PHE B 1 308 ? 8.375 -4.641 3.656 1 96.56 308 PHE B N 1
ATOM 8026 C CA . PHE B 1 308 ? 7.113 -5.172 3.152 1 96.56 308 PHE B CA 1
ATOM 8027 C C . PHE B 1 308 ? 6.98 -4.922 1.655 1 96.56 308 PHE B C 1
ATOM 8029 O O . PHE B 1 308 ? 7.305 -3.834 1.172 1 96.56 308 PHE B O 1
ATOM 8036 N N . VAL B 1 309 ? 6.52 -5.906 0.932 1 97.56 309 VAL B N 1
ATOM 8037 C CA . VAL B 1 309 ? 6.266 -5.801 -0.501 1 97.56 309 VAL B CA 1
ATOM 8038 C C . VAL B 1 309 ? 4.941 -6.48 -0.842 1 97.56 309 VAL B C 1
ATOM 8040 O O . VAL B 1 309 ? 4.559 -7.465 -0.204 1 97.56 309 VAL B O 1
ATOM 8043 N N . ALA B 1 310 ? 4.18 -5.984 -1.737 1 96.44 310 ALA B N 1
ATOM 8044 C CA . ALA B 1 310 ? 3.021 -6.613 -2.363 1 96.44 310 ALA B CA 1
ATOM 8045 C C . ALA B 1 310 ? 3.066 -6.461 -3.881 1 96.44 310 ALA B C 1
ATOM 8047 O O . ALA B 1 310 ? 3.73 -5.559 -4.402 1 96.44 310 ALA B O 1
ATOM 8048 N N . GLU B 1 311 ? 2.441 -7.387 -4.508 1 96.56 311 GLU B N 1
ATOM 8049 C CA . GLU B 1 311 ? 2.645 -7.414 -5.953 1 96.56 311 GLU B CA 1
ATOM 8050 C C . GLU B 1 311 ? 1.454 -8.047 -6.668 1 96.56 311 GLU B C 1
ATOM 8052 O O . GLU B 1 311 ? 0.551 -8.586 -6.023 1 96.56 311 GLU B O 1
ATOM 8057 N N . TYR B 1 312 ? 1.371 -7.922 -7.914 1 95.75 312 TYR B N 1
ATOM 8058 C CA . TYR B 1 312 ? 0.668 -8.766 -8.875 1 95.75 312 TYR B CA 1
ATOM 8059 C C . TYR B 1 312 ? 1.373 -8.758 -10.227 1 95.75 312 TYR B C 1
ATOM 8061 O O . TYR B 1 312 ? 2.359 -8.039 -10.414 1 95.75 312 TYR B O 1
ATOM 8069 N N . SER B 1 313 ? 0.94 -9.656 -11.086 1 97.69 313 SER B N 1
ATOM 8070 C CA . SER B 1 313 ? 1.572 -9.742 -12.398 1 97.69 313 SER B CA 1
ATOM 8071 C C . SER B 1 313 ? 0.533 -9.75 -13.516 1 97.69 313 SER B C 1
ATOM 8073 O O . SER B 1 313 ? -0.493 -10.422 -13.414 1 97.69 313 SER B O 1
ATOM 8075 N N . GLN B 1 314 ? 0.837 -8.969 -14.578 1 97.44 314 GLN B N 1
ATOM 8076 C CA . GLN B 1 314 ? -0.129 -8.875 -15.664 1 97.44 314 GLN B CA 1
ATOM 8077 C C . GLN B 1 314 ? 0.554 -8.508 -16.969 1 97.44 314 GLN B C 1
ATOM 8079 O O . GLN B 1 314 ? 1.742 -8.18 -16.984 1 97.44 314 GLN B O 1
ATOM 8084 N N . ASN B 1 315 ? -0.213 -8.711 -18.062 1 97.38 315 ASN B N 1
ATOM 8085 C CA . ASN B 1 315 ? 0.037 -8.039 -19.328 1 97.38 315 ASN B CA 1
ATOM 8086 C C . ASN B 1 315 ? -1 -6.953 -19.609 1 97.38 315 ASN B C 1
ATOM 8088 O O . ASN B 1 315 ? -2.197 -7.168 -19.406 1 97.38 315 ASN B O 1
ATOM 8092 N N . LEU B 1 316 ? -0.509 -5.879 -19.922 1 95.56 316 LEU B N 1
ATOM 8093 C CA . LEU B 1 316 ? -1.405 -4.848 -20.438 1 95.56 316 LEU B CA 1
ATOM 8094 C C . LEU B 1 316 ? -1.416 -4.852 -21.953 1 95.56 316 LEU B C 1
ATOM 8096 O O . LEU B 1 316 ? -0.383 -4.621 -22.594 1 95.56 316 LEU B O 1
ATOM 8100 N N . LEU B 1 317 ? -2.562 -5.117 -22.453 1 94.31 317 LEU B N 1
ATOM 8101 C CA . LEU B 1 317 ? -2.748 -5.066 -23.906 1 94.31 317 LEU B CA 1
ATOM 8102 C C . LEU B 1 317 ? -2.744 -3.625 -24.406 1 94.31 317 LEU B C 1
ATOM 8104 O O . LEU B 1 317 ? -2.881 -2.689 -23.609 1 94.31 317 LEU B O 1
ATOM 8108 N N . PRO B 1 318 ? -2.588 -3.406 -25.656 1 91.56 318 PRO B N 1
ATOM 8109 C CA . PRO B 1 318 ? -2.539 -2.043 -26.188 1 91.56 318 PRO B CA 1
ATOM 8110 C C . PRO B 1 318 ? -3.789 -1.233 -25.859 1 91.56 318 PRO B C 1
ATOM 8112 O O . PRO B 1 318 ? -3.717 -0.011 -25.703 1 91.56 318 PRO B O 1
ATOM 8115 N N . ASN B 1 319 ? -4.98 -1.883 -25.703 1 92.38 319 ASN B N 1
ATOM 8116 C CA . ASN B 1 319 ? -6.219 -1.186 -25.375 1 92.38 319 ASN B CA 1
ATOM 8117 C C . ASN B 1 319 ? -6.336 -0.921 -23.875 1 92.38 319 ASN B C 1
ATOM 8119 O O . ASN B 1 319 ? -7.355 -0.414 -23.406 1 92.38 319 ASN B O 1
ATOM 8123 N N . GLY B 1 320 ? -5.312 -1.352 -23.109 1 89.44 320 GLY B N 1
ATOM 8124 C CA . GLY B 1 320 ? -5.301 -1.078 -21.672 1 89.44 320 GLY B CA 1
ATOM 8125 C C . GLY B 1 320 ? -5.871 -2.213 -20.844 1 89.44 320 GLY B C 1
ATOM 8126 O O . GLY B 1 320 ? -5.836 -2.17 -19.609 1 89.44 320 GLY B O 1
ATOM 8127 N N . THR B 1 321 ? -6.285 -3.268 -21.484 1 92.31 321 THR B N 1
ATOM 8128 C CA . THR B 1 321 ? -6.891 -4.383 -20.766 1 92.31 321 THR B CA 1
ATOM 8129 C C . THR B 1 321 ? -5.82 -5.223 -20.062 1 92.31 321 THR B C 1
ATOM 8131 O O . THR B 1 321 ? -4.828 -5.609 -20.688 1 92.31 321 THR B O 1
ATOM 8134 N N . ALA B 1 322 ? -6.082 -5.461 -18.781 1 94.06 322 ALA B N 1
ATOM 8135 C CA . ALA B 1 322 ? -5.191 -6.32 -18.016 1 94.06 322 ALA B CA 1
ATOM 8136 C C . ALA B 1 322 ? -5.531 -7.793 -18.219 1 94.06 322 ALA B C 1
ATOM 8138 O O . ALA B 1 322 ? -6.695 -8.188 -18.109 1 94.06 322 ALA B O 1
ATOM 8139 N N . VAL B 1 323 ? -4.539 -8.578 -18.578 1 96.06 323 VAL B N 1
ATOM 8140 C CA . VAL B 1 323 ? -4.703 -10.023 -18.75 1 96.06 323 VAL B CA 1
ATOM 8141 C C . VAL B 1 323 ? -3.574 -10.758 -18.031 1 96.06 323 VAL B C 1
ATOM 8143 O O . VAL B 1 323 ? -2.562 -10.156 -17.656 1 96.06 323 VAL B O 1
ATOM 8146 N N . PRO B 1 324 ? -3.764 -12.07 -17.812 1 97 324 PRO B N 1
ATOM 8147 C CA . PRO B 1 324 ? -2.709 -12.836 -17.156 1 97 324 PRO B CA 1
ATOM 8148 C C . PRO B 1 324 ? -1.412 -12.875 -17.953 1 97 324 PRO B C 1
ATOM 8150 O O . PRO B 1 324 ? -1.411 -12.555 -19.156 1 97 324 PRO B O 1
ATOM 8153 N N . PRO B 1 325 ? -0.293 -13.211 -17.281 1 97.88 325 PRO B N 1
ATOM 8154 C CA . PRO B 1 325 ? 0.958 -13.438 -18.016 1 97.88 325 PRO B CA 1
ATOM 8155 C C . PRO B 1 325 ? 0.799 -14.422 -19.172 1 97.88 325 PRO B C 1
ATOM 8157 O O . PRO B 1 325 ? 0.023 -15.375 -19.062 1 97.88 325 PRO B O 1
ATOM 8160 N N . SER B 1 326 ? 1.554 -14.227 -20.234 1 97.81 326 SER B N 1
ATOM 8161 C CA . SER B 1 326 ? 1.495 -15.109 -21.406 1 97.81 326 SER B CA 1
ATOM 8162 C C . SER B 1 326 ? 2.555 -16.203 -21.312 1 97.81 326 SER B C 1
ATOM 8164 O O . SER B 1 326 ? 3.676 -15.953 -20.859 1 97.81 326 SER B O 1
ATOM 8166 N N . VAL B 1 327 ? 2.191 -17.375 -21.75 1 98.19 327 VAL B N 1
ATOM 8167 C CA . VAL B 1 327 ? 3.094 -18.516 -21.766 1 98.19 327 VAL B CA 1
ATOM 8168 C C . VAL B 1 327 ? 3.158 -19.109 -23.156 1 98.19 327 VAL B C 1
ATOM 8170 O O . VAL B 1 327 ? 2.123 -19.344 -23.797 1 98.19 327 VAL B O 1
ATOM 8173 N N . SER B 1 328 ? 4.359 -19.281 -23.656 1 98.06 328 SER B N 1
ATOM 8174 C CA . SER B 1 328 ? 4.609 -20.016 -24.891 1 98.06 328 SER B CA 1
ATOM 8175 C C . SER B 1 328 ? 5.547 -21.188 -24.656 1 98.06 328 SER B C 1
ATOM 8177 O O . SER B 1 328 ? 6.66 -21.016 -24.156 1 98.06 328 SER B O 1
ATOM 8179 N N . VAL B 1 329 ? 5.059 -22.391 -25.047 1 97.75 329 VAL B N 1
ATOM 8180 C CA . VAL B 1 329 ? 5.855 -23.609 -24.906 1 97.75 329 VAL B CA 1
ATOM 8181 C C . VAL B 1 329 ? 6.117 -24.203 -26.281 1 97.75 329 VAL B C 1
ATOM 8183 O O . VAL B 1 329 ? 5.195 -24.344 -27.094 1 97.75 329 VAL B O 1
ATOM 8186 N N . GLN B 1 330 ? 7.336 -24.531 -26.594 1 96.75 330 GLN B N 1
ATOM 8187 C CA . GLN B 1 330 ? 7.738 -25.25 -27.797 1 96.75 330 GLN B CA 1
ATOM 8188 C C . GLN B 1 330 ? 8.328 -26.609 -27.453 1 96.75 330 GLN B C 1
ATOM 8190 O O . GLN B 1 330 ? 9.5 -26.719 -27.078 1 96.75 330 GLN B O 1
ATOM 8195 N N . LEU B 1 331 ? 7.457 -27.641 -27.703 1 95.12 331 LEU B N 1
ATOM 8196 C CA . LEU B 1 331 ? 7.898 -29 -27.453 1 95.12 331 LEU B CA 1
ATOM 8197 C C . LEU B 1 331 ? 8.758 -29.516 -28.609 1 95.12 331 LEU B C 1
ATOM 8199 O O . LEU B 1 331 ? 8.453 -29.25 -29.781 1 95.12 331 LEU B O 1
ATOM 8203 N N . SER B 1 332 ? 9.859 -30.172 -28.25 1 92.62 332 SER B N 1
ATOM 8204 C CA . SER B 1 332 ? 10.773 -30.734 -29.25 1 92.62 332 SER B CA 1
ATOM 8205 C C . SER B 1 332 ? 11.523 -31.938 -28.703 1 92.62 332 SER B C 1
ATOM 8207 O O . SER B 1 332 ? 11.859 -31.984 -27.516 1 92.62 332 SER B O 1
ATOM 8209 N N . PRO B 1 333 ? 11.805 -32.938 -29.609 1 91.75 333 PRO B N 1
ATOM 8210 C CA . PRO B 1 333 ? 12.57 -34.094 -29.156 1 91.75 333 PRO B CA 1
ATOM 8211 C C . PRO B 1 333 ? 14.008 -33.719 -28.781 1 91.75 333 PRO B C 1
ATOM 8213 O O . PRO B 1 333 ? 14.703 -34.531 -28.156 1 91.75 333 PRO B O 1
ATOM 8216 N N . SER B 1 334 ? 14.477 -32.562 -29.219 1 90.25 334 SER B N 1
ATOM 8217 C CA . SER B 1 334 ? 15.875 -32.188 -29 1 90.25 334 SER B CA 1
ATOM 8218 C C . SER B 1 334 ? 16.016 -31.156 -27.906 1 90.25 334 SER B C 1
ATOM 8220 O O . SER B 1 334 ? 17.125 -30.734 -27.562 1 90.25 334 SER B O 1
ATOM 8222 N N . GLY B 1 335 ? 14.875 -30.688 -27.344 1 91.19 335 GLY B N 1
ATOM 8223 C CA . GLY B 1 335 ? 14.945 -29.688 -26.281 1 91.19 335 GLY B CA 1
ATOM 8224 C C . GLY B 1 335 ? 13.695 -28.828 -26.203 1 91.19 335 GLY B C 1
ATOM 8225 O O . GLY B 1 335 ? 13.461 -27.969 -27.062 1 91.19 335 GLY B O 1
ATOM 8226 N N . THR B 1 336 ? 12.977 -29.016 -25.172 1 95.06 336 THR B N 1
ATOM 8227 C CA . THR B 1 336 ? 11.758 -28.25 -24.938 1 95.06 336 THR B CA 1
ATOM 8228 C C . THR B 1 336 ? 12.086 -26.906 -24.281 1 95.06 336 THR B C 1
ATOM 8230 O O . THR B 1 336 ? 12.906 -26.844 -23.375 1 95.06 336 THR B O 1
ATOM 8233 N N . MET B 1 337 ? 11.531 -25.781 -24.828 1 97.5 337 MET B N 1
ATOM 8234 C CA . MET B 1 337 ? 11.742 -24.422 -24.312 1 97.5 337 MET B CA 1
ATOM 8235 C C . MET B 1 337 ? 10.414 -23.734 -24.031 1 97.5 337 MET B C 1
ATOM 8237 O O . MET B 1 337 ? 9.383 -24.125 -24.594 1 97.5 337 MET B O 1
ATOM 8241 N N . ALA B 1 338 ? 10.469 -22.812 -23.156 1 98.56 338 ALA B N 1
ATOM 8242 C CA . ALA B 1 338 ? 9.281 -22.016 -22.859 1 98.56 338 ALA B CA 1
ATOM 8243 C C . ALA B 1 338 ? 9.648 -20.562 -22.562 1 98.56 338 ALA B C 1
ATOM 8245 O O . ALA B 1 338 ? 10.781 -20.266 -22.172 1 98.56 338 ALA B O 1
ATOM 8246 N N . VAL B 1 339 ? 8.742 -19.578 -22.828 1 98.62 339 VAL B N 1
ATOM 8247 C CA . VAL B 1 339 ? 8.891 -18.172 -22.5 1 98.62 339 VAL B CA 1
ATOM 8248 C C . VAL B 1 339 ? 7.641 -17.672 -21.781 1 98.62 339 VAL B C 1
ATOM 8250 O O . VAL B 1 339 ? 6.52 -17.906 -22.219 1 98.62 339 VAL B O 1
ATOM 8253 N N . VAL B 1 340 ? 7.832 -17.156 -20.625 1 98.69 340 VAL B N 1
ATOM 8254 C CA . VAL B 1 340 ? 6.758 -16.5 -19.891 1 98.69 340 VAL B CA 1
ATOM 8255 C C . VAL B 1 340 ? 6.957 -14.992 -19.922 1 98.69 340 VAL B C 1
ATOM 8257 O O . VAL B 1 340 ? 8.055 -14.5 -19.625 1 98.69 340 VAL B O 1
ATOM 8260 N N . VAL B 1 341 ? 5.863 -14.219 -20.281 1 98.56 341 VAL B N 1
ATOM 8261 C CA . VAL B 1 341 ? 5.961 -12.773 -20.406 1 98.56 341 VAL B CA 1
ATOM 8262 C C . VAL B 1 341 ? 4.902 -12.102 -19.531 1 98.56 341 VAL B C 1
ATOM 8264 O O . VAL B 1 341 ? 3.721 -12.438 -19.609 1 98.56 341 VAL B O 1
ATOM 8267 N N . ALA B 1 342 ? 5.301 -11.281 -18.703 1 98.38 342 ALA B N 1
ATOM 8268 C CA . ALA B 1 342 ? 4.492 -10.297 -17.984 1 98.38 342 ALA B CA 1
ATOM 8269 C C . ALA B 1 342 ? 5.035 -8.891 -18.188 1 98.38 342 ALA B C 1
ATOM 8271 O O . ALA B 1 342 ? 6.02 -8.5 -17.547 1 98.38 342 ALA B O 1
ATOM 8272 N N . ASN B 1 343 ? 4.355 -8.094 -18.969 1 97.62 343 ASN B N 1
ATOM 8273 C CA . ASN B 1 343 ? 4.965 -6.82 -19.359 1 97.62 343 ASN B CA 1
ATOM 8274 C C . ASN B 1 343 ? 4.793 -5.77 -18.266 1 97.62 343 ASN B C 1
ATOM 8276 O O . ASN B 1 343 ? 5.449 -4.727 -18.297 1 97.62 343 ASN B O 1
ATOM 8280 N N . VAL B 1 344 ? 3.918 -6.043 -17.312 1 97.5 344 VAL B N 1
ATOM 8281 C CA . VAL B 1 344 ? 3.775 -5.164 -16.156 1 97.5 344 VAL B CA 1
ATOM 8282 C C . VAL B 1 344 ? 3.605 -5.996 -14.891 1 97.5 344 VAL B C 1
ATOM 8284 O O . VAL B 1 344 ? 2.596 -6.684 -14.727 1 97.5 344 VAL B O 1
ATOM 8287 N N . THR B 1 345 ? 4.512 -5.938 -14.016 1 97.94 345 THR B N 1
ATOM 8288 C CA . THR B 1 345 ? 4.469 -6.539 -12.688 1 97.94 345 THR B CA 1
ATOM 8289 C C . THR B 1 345 ? 4.801 -5.504 -11.617 1 97.94 345 THR B C 1
ATOM 8291 O O . THR B 1 345 ? 5.969 -5.293 -11.289 1 97.94 345 THR B O 1
ATOM 8294 N N . PRO B 1 346 ? 3.785 -4.805 -11.086 1 97.62 346 PRO B N 1
ATOM 8295 C CA . PRO B 1 346 ? 4.02 -3.824 -10.023 1 97.62 346 PRO B CA 1
ATOM 8296 C C . PRO B 1 346 ? 4.461 -4.469 -8.711 1 97.62 346 PRO B C 1
ATOM 8298 O O . PRO B 1 346 ? 3.904 -5.492 -8.305 1 97.62 346 PRO B O 1
ATOM 8301 N N . PHE B 1 347 ? 5.488 -3.961 -8.133 1 98.12 347 PHE B N 1
ATOM 8302 C CA . PHE B 1 347 ? 5.91 -4.227 -6.762 1 98.12 347 PHE B CA 1
ATOM 8303 C C . PHE B 1 347 ? 5.785 -2.975 -5.902 1 98.12 347 PHE B C 1
ATOM 8305 O O . PHE B 1 347 ? 6.488 -1.988 -6.129 1 98.12 347 PHE B O 1
ATOM 8312 N N . ILE B 1 348 ? 4.871 -2.932 -4.992 1 97.94 348 ILE B N 1
ATOM 8313 C CA . ILE B 1 348 ? 4.812 -1.866 -3.998 1 97.94 348 ILE B CA 1
ATOM 8314 C C . ILE B 1 348 ? 5.727 -2.205 -2.824 1 97.94 348 ILE B C 1
ATOM 8316 O O . ILE B 1 348 ? 5.438 -3.121 -2.051 1 97.94 348 ILE B O 1
ATOM 8320 N N . GLY B 1 349 ? 6.797 -1.471 -2.742 1 97.62 349 GLY B N 1
ATOM 8321 C CA . GLY B 1 349 ? 7.793 -1.755 -1.722 1 97.62 349 GLY B CA 1
ATOM 8322 C C . GLY B 1 349 ? 7.902 -0.663 -0.674 1 97.62 349 GLY B C 1
ATOM 8323 O O . GLY B 1 349 ? 7.953 0.522 -1.008 1 97.62 349 GLY B O 1
ATOM 8324 N N . PHE B 1 350 ? 7.809 -1.05 0.571 1 97.88 350 PHE B N 1
ATOM 8325 C CA . PHE B 1 350 ? 8.008 -0.162 1.711 1 97.88 350 PHE B CA 1
ATOM 8326 C C . PHE B 1 350 ? 9.43 -0.272 2.242 1 97.88 350 PHE B C 1
ATOM 8328 O O . PHE B 1 350 ? 9.867 -1.353 2.646 1 97.88 350 PHE B O 1
ATOM 8335 N N . VAL B 1 351 ? 10.148 0.804 2.242 1 97.69 351 VAL B N 1
ATOM 8336 C CA . VAL B 1 351 ? 11.57 0.786 2.574 1 97.69 351 VAL B CA 1
ATOM 8337 C C . VAL B 1 351 ? 11.75 0.512 4.066 1 97.69 351 VAL B C 1
ATOM 8339 O O . VAL B 1 351 ? 11.023 1.061 4.895 1 97.69 351 VAL B O 1
ATOM 8342 N N . ASN B 1 352 ? 12.727 -0.326 4.395 1 97.25 352 ASN B N 1
ATOM 8343 C CA . ASN B 1 352 ? 13.031 -0.685 5.773 1 97.25 352 ASN B CA 1
ATOM 8344 C C . ASN B 1 352 ? 13.805 0.426 6.484 1 97.25 352 ASN B C 1
ATOM 8346 O O . ASN B 1 352 ? 14.516 1.201 5.84 1 97.25 352 ASN B O 1
ATOM 8350 N N . GLN B 1 353 ? 13.609 0.478 7.777 1 95.31 353 GLN B N 1
ATOM 8351 C CA . GLN B 1 353 ? 14.336 1.454 8.578 1 95.31 353 GLN B CA 1
ATOM 8352 C C . GLN B 1 353 ? 15.844 1.21 8.5 1 95.31 353 GLN B C 1
ATOM 8354 O O . GLN B 1 353 ? 16.297 0.066 8.562 1 95.31 353 GLN B O 1
ATOM 8359 N N . GLY B 1 354 ? 16.594 2.258 8.344 1 93.69 354 GLY B N 1
ATOM 8360 C CA . GLY B 1 354 ? 18.047 2.135 8.266 1 93.69 354 GLY B CA 1
ATOM 8361 C C . GLY B 1 354 ? 18.562 2.059 6.844 1 93.69 354 GLY B C 1
ATOM 8362 O O . GLY B 1 354 ? 19.75 2.252 6.598 1 93.69 354 GLY B O 1
ATOM 8363 N N . GLU B 1 355 ? 17.641 1.788 5.934 1 95.69 355 GLU B N 1
ATOM 8364 C CA . GLU B 1 355 ? 18.031 1.71 4.527 1 95.69 355 GLU B CA 1
ATOM 8365 C C . GLU B 1 355 ? 17.984 3.082 3.863 1 95.69 355 GLU B C 1
ATOM 8367 O O . GLU B 1 355 ? 17.203 3.941 4.262 1 95.69 355 GLU B O 1
ATOM 8372 N N . PRO B 1 356 ? 18.828 3.281 2.85 1 93.88 356 PRO B N 1
ATOM 8373 C CA . PRO B 1 356 ? 18.812 4.562 2.141 1 93.88 356 PRO B CA 1
ATOM 8374 C C . PRO B 1 356 ? 17.453 4.875 1.519 1 93.88 356 PRO B C 1
ATOM 8376 O O . PRO B 1 356 ? 16.844 4.012 0.88 1 93.88 356 PRO B O 1
ATOM 8379 N N . GLY B 1 357 ? 17.031 6.129 1.738 1 92.75 357 GLY B N 1
ATOM 8380 C CA . GLY B 1 357 ? 15.75 6.535 1.171 1 92.75 357 GLY B CA 1
ATOM 8381 C C . GLY B 1 357 ? 14.594 6.418 2.148 1 92.75 357 GLY B C 1
ATOM 8382 O O . GLY B 1 357 ? 13.492 6.902 1.876 1 92.75 357 GLY B O 1
ATOM 8383 N N . PHE B 1 358 ? 14.812 5.773 3.307 1 95.62 358 PHE B N 1
ATOM 8384 C CA . PHE B 1 358 ? 13.781 5.688 4.336 1 95.62 358 PHE B CA 1
ATOM 8385 C C . PHE B 1 358 ? 13.422 7.07 4.867 1 95.62 358 PHE B C 1
ATOM 8387 O O . PHE B 1 358 ? 14.312 7.902 5.086 1 95.62 358 PHE B O 1
ATOM 8394 N N . PRO B 1 359 ? 12.211 7.246 5.191 1 95.5 359 PRO B N 1
ATOM 8395 C CA . PRO B 1 359 ? 11.031 6.457 4.82 1 95.5 359 PRO B CA 1
ATOM 8396 C C . PRO B 1 359 ? 10.57 6.723 3.391 1 95.5 359 PRO B C 1
ATOM 8398 O O . PRO B 1 359 ? 10.617 7.863 2.924 1 95.5 359 PRO B O 1
ATOM 8401 N N . ASN B 1 360 ? 10.219 5.695 2.688 1 96.19 360 ASN B N 1
ATOM 8402 C CA . ASN B 1 360 ? 9.703 5.852 1.333 1 96.19 360 ASN B CA 1
ATOM 8403 C C . ASN B 1 360 ? 8.914 4.625 0.89 1 96.19 360 ASN B C 1
ATOM 8405 O O . ASN B 1 360 ? 9.141 3.521 1.39 1 96.19 360 ASN B O 1
ATOM 8409 N N . ILE B 1 361 ? 7.973 4.785 0.079 1 96.88 361 ILE B N 1
ATOM 8410 C CA . ILE B 1 361 ? 7.211 3.746 -0.608 1 96.88 361 ILE B CA 1
ATOM 8411 C C . ILE B 1 361 ? 7.488 3.811 -2.107 1 96.88 361 ILE B C 1
ATOM 8413 O O . ILE B 1 361 ? 7.371 4.871 -2.725 1 96.88 361 ILE B O 1
ATOM 8417 N N . TYR B 1 362 ? 7.918 2.729 -2.676 1 97.25 362 TYR B N 1
ATOM 8418 C CA . TYR B 1 362 ? 8.18 2.688 -4.109 1 97.25 362 TYR B CA 1
ATOM 8419 C C . TYR B 1 362 ? 7.105 1.892 -4.84 1 97.25 362 TYR B C 1
ATOM 8421 O O . TYR B 1 362 ? 6.594 0.902 -4.316 1 97.25 362 TYR B O 1
ATOM 8429 N N . ASP B 1 363 ? 6.738 2.332 -5.938 1 97.56 363 ASP B N 1
ATOM 8430 C CA . ASP B 1 363 ? 5.969 1.6 -6.938 1 97.56 363 ASP B CA 1
ATOM 8431 C C . ASP B 1 363 ? 6.832 1.256 -8.148 1 97.56 363 ASP B C 1
ATOM 8433 O O . ASP B 1 363 ? 7.125 2.123 -8.977 1 97.56 363 ASP B O 1
ATOM 8437 N N . ILE B 1 364 ? 7.238 -0.006 -8.18 1 97.88 364 ILE B N 1
ATOM 8438 C CA . ILE B 1 364 ? 8.164 -0.46 -9.211 1 97.88 364 ILE B CA 1
ATOM 8439 C C . ILE B 1 364 ? 7.43 -1.351 -10.211 1 97.88 364 ILE B C 1
ATOM 8441 O O . ILE B 1 364 ? 6.961 -2.436 -9.859 1 97.88 364 ILE B O 1
ATOM 8445 N N . HIS B 1 365 ? 7.297 -0.92 -11.406 1 97.94 365 HIS B N 1
ATOM 8446 C CA . HIS B 1 365 ? 6.727 -1.716 -12.484 1 97.94 365 HIS B CA 1
ATOM 8447 C C . HIS B 1 365 ? 7.809 -2.486 -13.234 1 97.94 365 HIS B C 1
ATOM 8449 O O . HIS B 1 365 ? 8.719 -1.885 -13.805 1 97.94 365 HIS B O 1
ATOM 8455 N N . VAL B 1 366 ? 7.703 -3.771 -13.297 1 98.38 366 VAL B N 1
ATOM 8456 C CA . VAL B 1 366 ? 8.727 -4.594 -13.93 1 98.38 366 VAL B CA 1
ATOM 8457 C C . VAL B 1 366 ? 8.156 -5.25 -15.188 1 98.38 366 VAL B C 1
ATOM 8459 O O . VAL B 1 366 ? 7.113 -5.91 -15.133 1 98.38 366 VAL B O 1
ATOM 8462 N N . ASN B 1 367 ? 8.766 -5.02 -16.312 1 98.38 367 ASN B N 1
ATOM 8463 C CA . ASN B 1 367 ? 8.594 -5.863 -17.484 1 98.38 367 ASN B CA 1
ATOM 8464 C C . ASN B 1 367 ? 9.438 -7.133 -17.406 1 98.38 367 ASN B C 1
ATOM 8466 O O . ASN B 1 367 ? 10.664 -7.086 -17.547 1 98.38 367 ASN B O 1
ATOM 8470 N N . LEU B 1 368 ? 8.781 -8.227 -17.219 1 98.56 368 LEU B N 1
ATOM 8471 C CA . LEU B 1 368 ? 9.453 -9.492 -16.922 1 98.56 368 LEU B CA 1
ATOM 8472 C C . LEU B 1 368 ? 9.32 -10.461 -18.078 1 98.56 368 LEU B C 1
ATOM 8474 O O . LEU B 1 368 ? 8.211 -10.781 -18.516 1 98.56 368 LEU B O 1
ATOM 8478 N N . VAL B 1 369 ? 10.43 -10.906 -18.641 1 98.75 369 VAL B N 1
ATOM 8479 C CA . VAL B 1 369 ? 10.484 -11.969 -19.625 1 98.75 369 VAL B CA 1
ATOM 8480 C C . VAL B 1 369 ? 11.375 -13.102 -19.125 1 98.75 369 VAL B C 1
ATOM 8482 O O . VAL B 1 369 ? 12.555 -12.898 -18.859 1 98.75 369 VAL B O 1
ATOM 8485 N N . THR B 1 370 ? 10.828 -14.266 -19.047 1 98.81 370 THR B N 1
ATOM 8486 C CA . THR B 1 370 ? 11.547 -15.406 -18.5 1 98.81 370 THR B CA 1
ATOM 8487 C C . THR B 1 370 ? 11.695 -16.516 -19.547 1 98.81 370 THR B C 1
ATOM 8489 O O . THR B 1 370 ? 10.695 -17 -20.078 1 98.81 370 THR B O 1
ATOM 8492 N N . TYR B 1 371 ? 12.922 -16.891 -19.797 1 98.81 371 TYR B N 1
ATOM 8493 C CA . TYR B 1 371 ? 13.242 -17.984 -20.703 1 98.81 371 TYR B CA 1
ATOM 8494 C C . TYR B 1 371 ? 13.578 -19.25 -19.938 1 98.81 371 TYR B C 1
ATOM 8496 O O . TYR B 1 371 ? 14.516 -19.266 -19.141 1 98.81 371 TYR B O 1
ATOM 8504 N N . LEU B 1 372 ? 12.82 -20.297 -20.203 1 98.69 372 LEU B N 1
ATOM 8505 C CA . LEU B 1 372 ? 13.008 -21.562 -19.516 1 98.69 372 LEU B CA 1
ATOM 8506 C C . LEU B 1 372 ? 13.367 -22.672 -20.5 1 98.69 372 LEU B C 1
ATOM 8508 O O . LEU B 1 372 ? 12.977 -22.609 -21.656 1 98.69 372 LEU B O 1
ATOM 8512 N N . GLN B 1 373 ? 14.07 -23.641 -19.984 1 97.81 373 GLN B N 1
ATOM 8513 C CA . GLN B 1 373 ? 14.406 -24.859 -20.719 1 97.81 373 GLN B CA 1
ATOM 8514 C C . GLN B 1 373 ? 14.258 -26.078 -19.828 1 97.81 373 GLN B C 1
ATOM 8516 O O . GLN B 1 373 ? 14.609 -26.047 -18.656 1 97.81 373 GLN B O 1
ATOM 8521 N N . TYR B 1 374 ? 13.641 -27.109 -20.422 1 97.31 374 TYR B N 1
ATOM 8522 C CA . TYR B 1 374 ? 13.547 -28.359 -19.672 1 97.31 374 TYR B CA 1
ATOM 8523 C C . TYR B 1 374 ? 14.906 -29.047 -19.594 1 97.31 374 TYR B C 1
ATOM 8525 O O . TYR B 1 374 ? 15.609 -29.172 -20.594 1 97.31 374 TYR B O 1
ATOM 8533 N N . ASN B 1 375 ? 15.305 -29.422 -18.438 1 95.75 375 ASN B N 1
ATOM 8534 C CA . ASN B 1 375 ? 16.547 -30.156 -18.172 1 95.75 375 ASN B CA 1
ATOM 8535 C C . ASN B 1 375 ? 16.266 -31.609 -17.828 1 95.75 375 ASN B C 1
ATOM 8537 O O . ASN B 1 375 ? 15.844 -31.922 -16.719 1 95.75 375 ASN B O 1
ATOM 8541 N N . SER B 1 376 ? 16.625 -32.5 -18.703 1 93.44 376 SER B N 1
ATOM 8542 C CA . SER B 1 376 ? 16.344 -33.938 -18.531 1 93.44 376 SER B CA 1
ATOM 8543 C C . SER B 1 376 ? 17.188 -34.531 -17.438 1 93.44 376 SER B C 1
ATOM 8545 O O . SER B 1 376 ? 16.797 -35.531 -16.828 1 93.44 376 SER B O 1
ATOM 8547 N N . THR B 1 377 ? 18.328 -33.969 -17.141 1 92.25 377 THR B N 1
ATOM 8548 C CA . THR B 1 377 ? 19.203 -34.5 -16.109 1 92.25 377 THR B CA 1
ATOM 8549 C C . THR B 1 377 ? 18.578 -34.312 -14.727 1 92.25 377 THR B C 1
ATOM 8551 O O . THR B 1 377 ? 18.625 -35.219 -13.891 1 92.25 377 THR B O 1
ATOM 8554 N N . THR B 1 378 ? 17.922 -33.188 -14.586 1 93 378 THR B N 1
ATOM 8555 C CA . THR B 1 378 ? 17.297 -32.906 -13.297 1 93 378 THR B CA 1
ATOM 8556 C C . THR B 1 378 ? 15.805 -33.219 -13.344 1 93 378 THR B C 1
ATOM 8558 O O . THR B 1 378 ? 15.109 -33.125 -12.328 1 93 378 THR B O 1
ATOM 8561 N N . ALA B 1 379 ? 15.289 -33.531 -14.484 1 94.69 379 ALA B N 1
ATOM 8562 C CA . ALA B 1 379 ? 13.875 -33.844 -14.719 1 94.69 379 ALA B CA 1
ATOM 8563 C C . ALA B 1 379 ? 13 -32.656 -14.289 1 94.69 379 ALA B C 1
ATOM 8565 O O . ALA B 1 379 ? 12.008 -32.844 -13.586 1 94.69 379 ALA B O 1
ATOM 8566 N N . SER B 1 380 ? 13.469 -31.469 -14.703 1 95.5 380 SER B N 1
ATOM 8567 C CA . SER B 1 380 ? 12.703 -30.297 -14.305 1 95.5 380 SER B CA 1
ATOM 8568 C C . SER B 1 380 ? 12.938 -29.125 -15.266 1 95.5 380 SER B C 1
ATOM 8570 O O . SER B 1 380 ? 13.922 -29.109 -15.992 1 95.5 380 SER B O 1
ATOM 8572 N N . TRP B 1 381 ? 11.938 -28.266 -15.273 1 97.56 381 TRP B N 1
ATOM 8573 C CA . TRP B 1 381 ? 12.109 -26.984 -15.953 1 97.56 381 TRP B CA 1
ATOM 8574 C C . TRP B 1 381 ? 13.055 -26.078 -15.164 1 97.56 381 TRP B C 1
ATOM 8576 O O . TRP B 1 381 ? 13.031 -26.062 -13.938 1 97.56 381 TRP B O 1
ATOM 8586 N N . GLN B 1 382 ? 13.867 -25.281 -15.891 1 97.94 382 GLN B N 1
ATOM 8587 C CA . GLN B 1 382 ? 14.773 -24.328 -15.25 1 97.94 382 GLN B CA 1
ATOM 8588 C C . GLN B 1 382 ? 14.797 -23 -16 1 97.94 382 GLN B C 1
ATOM 8590 O O . GLN B 1 382 ? 14.734 -22.969 -17.234 1 97.94 382 GLN B O 1
ATOM 8595 N N . ILE B 1 383 ? 14.875 -21.938 -15.258 1 98.62 383 ILE B N 1
ATOM 8596 C CA . ILE B 1 383 ? 15.047 -20.609 -15.844 1 98.62 383 ILE B CA 1
ATOM 8597 C C . ILE B 1 383 ? 16.5 -20.422 -16.281 1 98.62 383 ILE B C 1
ATOM 8599 O O . ILE B 1 383 ? 17.422 -20.469 -15.453 1 98.62 383 ILE B O 1
ATOM 8603 N N . GLU B 1 384 ? 16.75 -20.203 -17.531 1 98.5 384 GLU B N 1
ATOM 8604 C CA . GLU B 1 384 ? 18.094 -19.984 -18.062 1 98.5 384 GLU B CA 1
ATOM 8605 C C . GLU B 1 384 ? 18.438 -18.5 -18.125 1 98.5 384 GLU B C 1
ATOM 8607 O O . GLU B 1 384 ? 19.594 -18.125 -17.969 1 98.5 384 GLU B O 1
ATOM 8612 N N . LYS B 1 385 ? 17.453 -17.672 -18.375 1 98.75 385 LYS B N 1
ATOM 8613 C CA . LYS B 1 385 ? 17.609 -16.219 -18.484 1 98.75 385 LYS B CA 1
ATOM 8614 C C . LYS B 1 385 ? 16.312 -15.5 -18.109 1 98.75 385 LYS B C 1
ATOM 8616 O O . LYS B 1 385 ? 15.219 -15.953 -18.453 1 98.75 385 LYS B O 1
ATOM 8621 N N . GLN B 1 386 ? 16.453 -14.469 -17.391 1 98.75 386 GLN B N 1
ATOM 8622 C CA . GLN B 1 386 ? 15.32 -13.609 -17.047 1 98.75 386 GLN B CA 1
ATOM 8623 C C . GLN B 1 386 ? 15.68 -12.141 -17.203 1 98.75 386 GLN B C 1
ATOM 8625 O O . GLN B 1 386 ? 16.719 -11.688 -16.734 1 98.75 386 GLN B O 1
ATOM 8630 N N . ILE B 1 387 ? 14.828 -11.492 -17.938 1 98.69 387 ILE B N 1
ATOM 8631 C CA . ILE B 1 387 ? 14.945 -10.047 -18.078 1 98.69 387 ILE B CA 1
ATOM 8632 C C . ILE B 1 387 ? 14.023 -9.359 -17.062 1 98.69 387 ILE B C 1
ATOM 8634 O O . ILE B 1 387 ? 12.812 -9.586 -17.078 1 98.69 387 ILE B O 1
ATOM 8638 N N . PHE B 1 388 ? 14.609 -8.641 -16.234 1 98.56 388 PHE B N 1
ATOM 8639 C CA . PHE B 1 388 ? 13.953 -7.84 -15.211 1 98.56 388 PHE B CA 1
ATOM 8640 C C . PHE B 1 388 ? 14.133 -6.352 -15.492 1 98.56 388 PHE B C 1
ATOM 8642 O O . PHE B 1 388 ? 15.07 -5.727 -15 1 98.56 388 PHE B O 1
ATOM 8649 N N . ASN B 1 389 ? 13.203 -5.73 -16.281 1 98.69 389 ASN B N 1
ATOM 8650 C CA . ASN B 1 389 ? 13.281 -4.32 -16.641 1 98.69 389 ASN B CA 1
ATOM 8651 C C . ASN B 1 389 ? 12.352 -3.471 -15.781 1 98.69 389 ASN B C 1
ATOM 8653 O O . ASN B 1 389 ? 11.133 -3.504 -15.953 1 98.69 389 ASN B O 1
ATOM 8657 N N . ALA B 1 390 ? 12.969 -2.676 -14.898 1 98.19 390 ALA B N 1
ATOM 8658 C CA . ALA B 1 390 ? 12.203 -1.989 -13.867 1 98.19 390 ALA B CA 1
ATOM 8659 C C . ALA B 1 390 ? 12.023 -0.511 -14.195 1 98.19 390 ALA B C 1
ATOM 8661 O O . ALA B 1 390 ? 12.914 0.109 -14.789 1 98.19 390 ALA B O 1
ATOM 8662 N N . LYS B 1 391 ? 10.867 0.043 -13.883 1 97.44 391 LYS B N 1
ATOM 8663 C CA . LYS B 1 391 ? 10.547 1.466 -13.922 1 97.44 391 LYS B CA 1
ATOM 8664 C C . LYS B 1 391 ? 9.859 1.909 -12.633 1 97.44 391 LYS B C 1
ATOM 8666 O O . LYS B 1 391 ? 8.875 1.297 -12.211 1 97.44 391 LYS B O 1
ATOM 8671 N N . MET B 1 392 ? 10.359 2.955 -12.023 1 96 392 MET B N 1
ATOM 8672 C CA . MET B 1 392 ? 9.695 3.523 -10.852 1 96 392 MET B CA 1
ATOM 8673 C C . MET B 1 392 ? 8.656 4.555 -11.258 1 96 392 MET B C 1
ATOM 8675 O O . MET B 1 392 ? 8.953 5.488 -12.008 1 96 392 MET B O 1
ATOM 8679 N N . ILE B 1 393 ? 7.457 4.453 -10.734 1 94.62 393 ILE B N 1
ATOM 8680 C CA . ILE B 1 393 ? 6.395 5.395 -11.07 1 94.62 393 ILE B CA 1
ATOM 8681 C C . ILE B 1 393 ? 5.738 5.91 -9.789 1 94.62 393 ILE B C 1
ATOM 8683 O O . ILE B 1 393 ? 5.859 5.297 -8.734 1 94.62 393 ILE B O 1
ATOM 8687 N N . PRO B 1 394 ? 5.055 7.113 -9.836 1 93.31 394 PRO B N 1
ATOM 8688 C CA . PRO B 1 394 ? 4.234 7.52 -8.695 1 93.31 394 PRO B CA 1
ATOM 8689 C C . PRO B 1 394 ? 3.082 6.559 -8.422 1 93.31 394 PRO B C 1
ATOM 8691 O O . PRO B 1 394 ? 2.363 6.168 -9.344 1 93.31 394 PRO B O 1
ATOM 8694 N N . ILE B 1 395 ? 2.941 6.172 -7.23 1 95.5 395 ILE B N 1
ATOM 8695 C CA . ILE B 1 395 ? 1.948 5.176 -6.852 1 95.5 395 ILE B CA 1
ATOM 8696 C C . ILE B 1 395 ? 0.549 5.684 -7.191 1 95.5 395 ILE B C 1
ATOM 8698 O O . ILE B 1 395 ? -0.374 4.891 -7.391 1 95.5 395 ILE B O 1
ATOM 8702 N N . LEU B 1 396 ? 0.377 6.984 -7.301 1 94.25 396 LEU B N 1
ATOM 8703 C CA . LEU B 1 396 ? -0.895 7.605 -7.652 1 94.25 396 LEU B CA 1
ATOM 8704 C C . LEU B 1 396 ? -1.381 7.121 -9.016 1 94.25 396 LEU B C 1
ATOM 8706 O O . LEU B 1 396 ? -2.582 7.133 -9.289 1 94.25 396 LEU B O 1
ATOM 8710 N N . GLN B 1 397 ? -0.504 6.703 -9.828 1 92.44 397 GLN B N 1
ATOM 8711 C CA . GLN B 1 397 ? -0.892 6.215 -11.148 1 92.44 397 GLN B CA 1
ATOM 8712 C C . GLN B 1 397 ? -1.663 4.902 -11.047 1 92.44 397 GLN B C 1
ATOM 8714 O O . GLN B 1 397 ? -2.498 4.594 -11.898 1 92.44 397 GLN B O 1
ATOM 8719 N N . ASP B 1 398 ? -1.404 4.172 -10 1 93.88 398 ASP B N 1
ATOM 8720 C CA . ASP B 1 398 ? -2.098 2.904 -9.797 1 93.88 398 ASP B CA 1
ATOM 8721 C C . ASP B 1 398 ? -3.299 3.078 -8.867 1 93.88 398 ASP B C 1
ATOM 8723 O O . ASP B 1 398 ? -4.367 2.52 -9.117 1 93.88 398 ASP B O 1
ATOM 8727 N N . THR B 1 399 ? -3.113 3.896 -7.836 1 94.12 399 THR B N 1
ATOM 8728 C CA . THR B 1 399 ? -4.129 4 -6.797 1 94.12 399 THR B CA 1
ATOM 8729 C C . THR B 1 399 ? -5.133 5.102 -7.133 1 94.12 399 THR B C 1
ATOM 8731 O O . THR B 1 399 ? -6.168 5.227 -6.469 1 94.12 399 THR B O 1
ATOM 8734 N N . LEU B 1 400 ? -4.863 5.941 -8.086 1 92.44 400 LEU B N 1
ATOM 8735 C CA . LEU B 1 400 ? -5.672 7.004 -8.672 1 92.44 400 LEU B CA 1
ATOM 8736 C C . LEU B 1 400 ? -5.969 8.094 -7.645 1 92.44 400 LEU B C 1
ATOM 8738 O O . LEU B 1 400 ? -5.84 9.281 -7.941 1 92.44 400 LEU B O 1
ATOM 8742 N N . TYR B 1 401 ? -6.316 7.77 -6.402 1 93.19 401 TYR B N 1
ATOM 8743 C CA . TYR B 1 401 ? -6.785 8.742 -5.422 1 93.19 401 TYR B CA 1
ATOM 8744 C C . TYR B 1 401 ? -5.848 8.805 -4.227 1 93.19 401 TYR B C 1
ATOM 8746 O O . TYR B 1 401 ? -5.898 9.758 -3.438 1 93.19 401 TYR B O 1
ATOM 8754 N N . TYR B 1 402 ? -5.035 7.836 -4.023 1 95.56 402 TYR B N 1
ATOM 8755 C CA . TYR B 1 402 ? -4.215 7.707 -2.822 1 95.56 402 TYR B CA 1
ATOM 8756 C C . TYR B 1 402 ? -2.758 8.031 -3.117 1 95.56 402 TYR B C 1
ATOM 8758 O O . TYR B 1 402 ? -2.023 7.199 -3.65 1 95.56 402 TYR B O 1
ATOM 8766 N N . ASN B 1 403 ? -2.369 9.219 -2.855 1 95.19 403 ASN B N 1
ATOM 8767 C CA . ASN B 1 403 ? -0.973 9.625 -2.982 1 95.19 403 ASN B CA 1
ATOM 8768 C C . ASN B 1 403 ? -0.157 9.203 -1.762 1 95.19 403 ASN B C 1
ATOM 8770 O O . ASN B 1 403 ? -0.304 9.781 -0.684 1 95.19 403 ASN B O 1
ATOM 8774 N N . LEU B 1 404 ? 0.726 8.273 -1.98 1 94.88 404 LEU B N 1
ATOM 8775 C CA . LEU B 1 404 ? 1.442 7.734 -0.83 1 94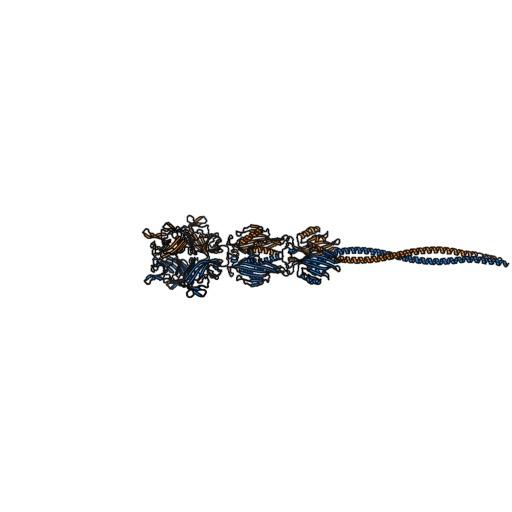.88 404 LEU B CA 1
ATOM 8776 C C . LEU B 1 404 ? 2.934 8.039 -0.927 1 94.88 404 LEU B C 1
ATOM 8778 O O . LEU B 1 404 ? 3.666 7.891 0.054 1 94.88 404 LEU B O 1
ATOM 8782 N N . ASN B 1 405 ? 3.367 8.5 -2.143 1 93.5 405 ASN B N 1
ATOM 8783 C CA . ASN B 1 405 ? 4.82 8.586 -2.221 1 93.5 405 ASN B CA 1
ATOM 8784 C C . ASN B 1 405 ? 5.27 9.812 -3.012 1 93.5 405 ASN B C 1
ATOM 8786 O O . ASN B 1 405 ? 6.445 9.938 -3.359 1 93.5 405 ASN B O 1
ATOM 8790 N N . MET B 1 406 ? 4.434 10.633 -3.406 1 94.19 406 MET B N 1
ATOM 8791 C CA . MET B 1 406 ? 4.773 11.883 -4.074 1 94.19 406 MET B CA 1
ATOM 8792 C C . MET B 1 406 ? 4.418 13.078 -3.195 1 94.19 406 MET B C 1
ATOM 8794 O O . MET B 1 406 ? 3.264 13.508 -3.16 1 94.19 406 MET B O 1
ATOM 8798 N N . PRO B 1 407 ? 5.438 13.648 -2.609 1 95.69 407 PRO B N 1
ATOM 8799 C CA . PRO B 1 407 ? 5.141 14.812 -1.778 1 95.69 407 PRO B CA 1
ATOM 8800 C C . PRO B 1 407 ? 4.422 15.922 -2.549 1 95.69 407 PRO B C 1
ATOM 8802 O O . PRO B 1 407 ? 4.91 16.375 -3.588 1 95.69 407 PRO B O 1
ATOM 8805 N N . LEU B 1 408 ? 3.318 16.297 -2.109 1 95.38 408 LEU B N 1
ATOM 8806 C CA . LEU B 1 408 ? 2.467 17.328 -2.691 1 95.38 408 LEU B CA 1
ATOM 8807 C C . LEU B 1 408 ? 2.045 18.344 -1.635 1 95.38 408 LEU B C 1
ATOM 8809 O O . LEU B 1 408 ? 1.48 17.984 -0.603 1 95.38 408 LEU B O 1
ATOM 8813 N N . PHE B 1 409 ? 2.373 19.578 -1.851 1 96.62 409 PHE B N 1
ATOM 8814 C CA . PHE B 1 409 ? 2.021 20.703 -0.987 1 96.62 409 PHE B CA 1
ATOM 8815 C C . PHE B 1 409 ? 1.018 21.625 -1.676 1 96.62 409 PHE B C 1
ATOM 8817 O O . PHE B 1 409 ? 1.375 22.359 -2.594 1 96.62 409 PHE B O 1
ATOM 8824 N N . LYS B 1 410 ? -0.178 21.656 -1.227 1 94.69 410 LYS B N 1
ATOM 8825 C CA . LYS B 1 410 ? -1.22 22.484 -1.819 1 94.69 410 LYS B CA 1
ATOM 8826 C C . LYS B 1 410 ? -1.353 23.812 -1.075 1 94.69 410 LYS B C 1
ATOM 8828 O O . LYS B 1 410 ? -1.363 23.844 0.158 1 94.69 410 LYS B O 1
ATOM 8833 N N . VAL B 1 411 ? -1.449 24.875 -1.811 1 95.31 411 VAL B N 1
ATOM 8834 C CA . VAL B 1 411 ? -1.601 26.188 -1.209 1 95.31 411 VAL B CA 1
ATOM 8835 C C . VAL B 1 411 ? -2.936 26.281 -0.473 1 95.31 411 VAL B C 1
ATOM 8837 O O . VAL B 1 411 ? -3.986 25.984 -1.045 1 95.31 411 VAL B O 1
ATOM 8840 N N . ILE B 1 412 ? -2.842 26.75 0.757 1 92.81 412 ILE B N 1
ATOM 8841 C CA . ILE B 1 412 ? -4.062 26.875 1.545 1 92.81 412 ILE B CA 1
ATOM 8842 C C . ILE B 1 412 ? -4.195 28.297 2.086 1 92.81 412 ILE B C 1
ATOM 8844 O O . ILE B 1 412 ? -5.148 28.609 2.797 1 92.81 412 ILE B O 1
ATOM 8848 N N . GLY B 1 413 ? -3.227 29.156 1.869 1 92.06 413 GLY B N 1
ATOM 8849 C CA . GLY B 1 413 ? -3.244 30.547 2.254 1 92.06 413 GLY B CA 1
ATOM 8850 C C . GLY B 1 413 ? -2.057 31.328 1.72 1 92.06 413 GLY B C 1
ATOM 8851 O O . GLY B 1 413 ? -0.97 30.781 1.544 1 92.06 413 GLY B O 1
ATOM 8852 N N . GLU B 1 414 ? -2.324 32.562 1.498 1 93.5 414 GLU B N 1
ATOM 8853 C CA . GLU B 1 414 ? -1.255 33.406 0.965 1 93.5 414 GLU B CA 1
ATOM 8854 C C . GLU B 1 414 ? -1.479 34.875 1.315 1 93.5 414 GLU B C 1
ATOM 8856 O O . GLU B 1 414 ? -2.615 35.344 1.32 1 93.5 414 GLU B O 1
ATOM 8861 N N . ASP B 1 415 ? -0.449 35.5 1.732 1 94.81 415 ASP B N 1
ATOM 8862 C CA . ASP B 1 415 ? -0.373 36.969 1.862 1 94.81 415 ASP B CA 1
ATOM 8863 C C . ASP B 1 415 ? 0.794 37.531 1.055 1 94.81 415 ASP B C 1
ATOM 8865 O O . ASP B 1 415 ? 1.944 37.125 1.26 1 94.81 415 ASP B O 1
ATOM 8869 N N . THR B 1 416 ? 0.515 38.438 0.143 1 96.06 416 THR B N 1
ATOM 8870 C CA . THR B 1 416 ? 1.535 39 -0.734 1 96.06 416 THR B CA 1
ATOM 8871 C C . THR B 1 416 ? 1.564 40.5 -0.624 1 96.06 416 THR B C 1
ATOM 8873 O O . THR B 1 416 ? 0.516 41.156 -0.547 1 96.06 416 THR B O 1
ATOM 8876 N N . VAL B 1 417 ? 2.785 41.062 -0.574 1 97.19 417 VAL B N 1
ATOM 8877 C CA . VAL B 1 417 ? 2.959 42.5 -0.543 1 97.19 417 VAL B CA 1
ATOM 8878 C C . VAL B 1 417 ? 4.098 42.906 -1.475 1 97.19 417 VAL B C 1
ATOM 8880 O O . VAL B 1 417 ? 5.016 42.125 -1.719 1 97.19 417 VAL B O 1
ATOM 8883 N N . THR B 1 418 ? 3.963 44.062 -2.074 1 97.25 418 THR B N 1
ATOM 8884 C CA . THR B 1 418 ? 5.105 44.688 -2.756 1 97.25 418 THR B CA 1
ATOM 8885 C C . THR B 1 418 ? 6.035 45.344 -1.753 1 97.25 418 THR B C 1
ATOM 8887 O O . THR B 1 418 ? 5.633 46.281 -1.062 1 97.25 418 THR B O 1
ATOM 8890 N N . VAL B 1 419 ? 7.191 44.906 -1.666 1 97.81 419 VAL B N 1
ATOM 8891 C CA . VAL B 1 419 ? 8.156 45.406 -0.687 1 97.81 419 VAL B CA 1
ATOM 8892 C C . VAL B 1 419 ? 9.023 46.5 -1.318 1 97.81 419 VAL B C 1
ATOM 8894 O O . VAL B 1 419 ? 9.555 46.312 -2.416 1 97.81 419 VAL B O 1
ATOM 8897 N N . ASN B 1 420 ? 9.078 47.594 -0.667 1 97.06 420 ASN B N 1
ATOM 8898 C CA . ASN B 1 420 ? 10.125 48.594 -0.879 1 97.06 420 ASN B CA 1
ATOM 8899 C C . ASN B 1 420 ? 11.258 48.438 0.125 1 97.06 420 ASN B C 1
ATOM 8901 O O . ASN B 1 420 ? 11.062 48.594 1.33 1 97.06 420 ASN B O 1
ATOM 8905 N N . ALA B 1 421 ? 12.469 48.188 -0.393 1 96.81 421 ALA B N 1
ATOM 8906 C CA . ALA B 1 421 ? 13.594 47.812 0.455 1 96.81 421 ALA B CA 1
ATOM 8907 C C . ALA B 1 421 ? 13.828 48.844 1.546 1 96.81 421 ALA B C 1
ATOM 8909 O O . ALA B 1 421 ? 14.234 48.531 2.658 1 96.81 421 ALA B O 1
ATOM 8910 N N . SER B 1 422 ? 13.586 50.062 1.267 1 94.56 422 SER B N 1
ATOM 8911 C CA . SER B 1 422 ? 13.844 51.125 2.234 1 94.56 422 SER B CA 1
ATOM 8912 C C . SER B 1 422 ? 12.805 51.125 3.352 1 94.56 422 SER B C 1
ATOM 8914 O O . SER B 1 422 ? 13.078 51.562 4.469 1 94.56 422 SER B O 1
ATOM 8916 N N . GLN B 1 423 ? 11.602 50.562 3.117 1 93.88 423 GLN B N 1
ATOM 8917 C CA . GLN B 1 423 ? 10.492 50.656 4.066 1 93.88 423 GLN B CA 1
ATOM 8918 C C . GLN B 1 423 ? 10.281 49.344 4.801 1 93.88 423 GLN B C 1
ATOM 8920 O O . GLN B 1 423 ? 9.836 49.312 5.949 1 93.88 423 GLN B O 1
ATOM 8925 N N . GLY B 1 424 ? 10.539 48.25 4.184 1 95.69 424 GLY B N 1
ATOM 8926 C CA . GLY B 1 424 ? 10.211 46.938 4.75 1 95.69 424 GLY B CA 1
ATOM 8927 C C . GLY B 1 424 ? 8.742 46.594 4.625 1 95.69 424 GLY B C 1
ATOM 8928 O O . GLY B 1 424 ? 8.031 47.156 3.795 1 95.69 424 GLY B O 1
ATOM 8929 N N . ALA B 1 425 ? 8.289 45.562 5.324 1 96.38 425 ALA B N 1
ATOM 8930 C CA . ALA B 1 425 ? 6.898 45.125 5.23 1 96.38 425 ALA B CA 1
ATOM 8931 C C . ALA B 1 425 ? 6.555 44.125 6.332 1 96.38 425 ALA B C 1
ATOM 8933 O O . ALA B 1 425 ? 7.445 43.5 6.898 1 96.38 425 ALA B O 1
ATOM 8934 N N . ILE B 1 426 ? 5.316 44.062 6.668 1 95.12 426 ILE B N 1
ATOM 8935 C CA . ILE B 1 426 ? 4.773 43.062 7.59 1 95.12 426 ILE B CA 1
ATOM 8936 C C . ILE B 1 426 ? 3.715 42.219 6.883 1 95.12 426 ILE B C 1
ATOM 8938 O O . ILE B 1 426 ? 2.807 42.75 6.242 1 95.12 426 ILE B O 1
ATOM 8942 N N . LEU B 1 427 ? 3.875 40.938 6.926 1 94.88 427 LEU B N 1
ATOM 8943 C CA . LEU B 1 427 ? 2.9 40 6.379 1 94.88 427 LEU B CA 1
ATOM 8944 C C . LEU B 1 427 ? 2.334 39.094 7.473 1 94.88 427 LEU B C 1
ATOM 8946 O O . LEU B 1 427 ? 3.006 38.812 8.469 1 94.88 427 LEU B O 1
ATOM 8950 N N . GLN B 1 428 ? 1.145 38.656 7.23 1 92.44 428 GLN B N 1
ATOM 8951 C CA . GLN B 1 428 ? 0.529 37.719 8.164 1 92.44 428 GLN B CA 1
ATOM 8952 C C . GLN B 1 428 ? -0.358 36.719 7.426 1 92.44 428 GLN B C 1
ATOM 8954 O O . GLN B 1 428 ? -1.188 37.094 6.602 1 92.44 428 GLN B O 1
ATOM 8959 N N . GLU B 1 429 ? -0.148 35.531 7.668 1 92.69 429 GLU B N 1
ATOM 8960 C CA . GLU B 1 429 ? -0.968 34.438 7.188 1 92.69 429 GLU B CA 1
ATOM 8961 C C . GLU B 1 429 ? -1.253 33.438 8.305 1 92.69 429 GLU B C 1
ATOM 8963 O O . GLU B 1 429 ? -0.372 32.656 8.703 1 92.69 429 GLU B O 1
ATOM 8968 N N . GLY B 1 430 ? -2.533 33.531 8.742 1 87.94 430 GLY B N 1
ATOM 8969 C CA . GLY B 1 430 ? -2.869 32.688 9.875 1 87.94 430 GLY B CA 1
ATOM 8970 C C . GLY B 1 430 ? -2.088 33 11.133 1 87.94 430 GLY B C 1
ATOM 8971 O O . GLY B 1 430 ? -2.1 34.156 11.578 1 87.94 430 GLY B O 1
ATOM 8972 N N . ASN B 1 431 ? -1.387 31.984 11.594 1 90.81 431 ASN B N 1
ATOM 8973 C CA . ASN B 1 431 ? -0.648 32.125 12.844 1 90.81 431 ASN B CA 1
ATOM 8974 C C . ASN B 1 431 ? 0.799 32.562 12.586 1 90.81 431 ASN B C 1
ATOM 8976 O O . ASN B 1 431 ? 1.632 32.5 13.492 1 90.81 431 ASN B O 1
ATOM 8980 N N . ILE B 1 432 ? 1.097 32.875 11.398 1 94.56 432 ILE B N 1
ATOM 8981 C CA . ILE B 1 432 ? 2.463 33.25 11.039 1 94.56 432 ILE B CA 1
ATOM 8982 C C . ILE B 1 432 ? 2.523 34.75 10.703 1 94.56 432 ILE B C 1
ATOM 8984 O O . ILE B 1 432 ? 1.731 35.219 9.891 1 94.56 432 ILE B O 1
ATOM 8988 N N . VAL B 1 433 ? 3.414 35.438 11.297 1 94.38 433 VAL B N 1
ATOM 8989 C CA . VAL B 1 433 ? 3.742 36.812 10.969 1 94.38 433 VAL B CA 1
ATOM 8990 C C . VAL B 1 433 ? 5.195 36.906 10.5 1 94.38 433 VAL B C 1
ATOM 8992 O O . VAL B 1 433 ? 6.098 36.375 11.156 1 94.38 433 VAL B O 1
ATOM 8995 N N . THR B 1 434 ? 5.375 37.531 9.375 1 97.19 434 THR B N 1
ATOM 8996 C CA . THR B 1 434 ? 6.727 37.719 8.852 1 97.19 434 THR B CA 1
ATOM 8997 C C . THR B 1 434 ? 7.039 39.188 8.633 1 97.19 434 THR B C 1
ATOM 8999 O O . THR B 1 434 ? 6.215 39.938 8.102 1 97.19 434 THR B O 1
ATOM 9002 N N . VAL B 1 435 ? 8.234 39.5 9.023 1 96.88 435 VAL B N 1
ATOM 9003 C CA . VAL B 1 435 ? 8.672 40.906 8.938 1 96.88 435 VAL B CA 1
ATOM 9004 C C . VAL B 1 435 ? 9.883 41 8.008 1 96.88 435 VAL B C 1
ATOM 9006 O O . VAL B 1 435 ? 10.898 40.344 8.227 1 96.88 435 VAL B O 1
ATOM 9009 N N . ILE B 1 436 ? 9.719 41.781 7.035 1 97.75 436 ILE B N 1
ATOM 9010 C CA . ILE B 1 436 ? 10.852 42.188 6.215 1 97.75 436 ILE B CA 1
ATOM 9011 C C . ILE B 1 436 ? 11.406 43.5 6.727 1 97.75 436 ILE B C 1
ATOM 9013 O O . ILE B 1 436 ? 10.719 44.531 6.684 1 97.75 436 ILE B O 1
ATOM 9017 N N . LYS B 1 437 ? 12.664 43.5 7.008 1 96.38 437 LYS B N 1
ATOM 9018 C CA . LYS B 1 437 ? 13.297 44.656 7.617 1 96.38 437 LYS B CA 1
ATOM 9019 C C . LYS B 1 437 ? 13.57 45.75 6.578 1 96.38 437 LYS B C 1
ATOM 9021 O O . LYS B 1 437 ? 13.852 45.438 5.418 1 96.38 437 LYS B O 1
ATOM 9026 N N . PRO B 1 438 ? 13.445 47.062 7.125 1 95.94 438 PRO B N 1
ATOM 9027 C CA . PRO B 1 438 ? 13.984 48.062 6.23 1 95.94 438 PRO B CA 1
ATOM 9028 C C . PRO B 1 438 ? 15.445 47.812 5.855 1 95.94 438 PRO B C 1
ATOM 9030 O O . PRO B 1 438 ? 16.25 47.438 6.711 1 95.94 438 PRO B O 1
ATOM 9033 N N . GLY B 1 439 ? 15.75 47.969 4.609 1 96.88 439 GLY B N 1
ATOM 9034 C CA . GLY B 1 439 ? 17.109 47.75 4.137 1 96.88 439 GLY B CA 1
ATOM 9035 C C . GLY B 1 439 ? 17.281 46.375 3.486 1 96.88 439 GLY B C 1
ATOM 9036 O O . GLY B 1 439 ? 18.391 46.031 3.049 1 96.88 439 GLY B O 1
ATOM 9037 N N . THR B 1 440 ? 16.203 45.625 3.334 1 98.19 440 THR B N 1
ATOM 9038 C CA . THR B 1 440 ? 16.312 44.281 2.797 1 98.19 440 THR B CA 1
ATOM 9039 C C . THR B 1 440 ? 15.992 44.25 1.305 1 98.19 440 THR B C 1
ATOM 9041 O O . THR B 1 440 ? 14.883 44.594 0.896 1 98.19 440 THR B O 1
ATOM 9044 N N . TYR B 1 441 ? 16.906 43.844 0.521 1 98.38 441 TYR B N 1
ATOM 9045 C CA . TYR B 1 441 ? 16.781 43.688 -0.925 1 98.38 441 TYR B CA 1
ATOM 9046 C C . TYR B 1 441 ? 16.562 42.219 -1.307 1 98.38 441 TYR B C 1
ATOM 9048 O O . TYR B 1 441 ? 16.734 41.344 -0.482 1 98.38 441 TYR B O 1
ATOM 9056 N N . ALA B 1 442 ? 16.062 42.031 -2.504 1 98.69 442 ALA B N 1
ATOM 9057 C CA . ALA B 1 442 ? 15.961 40.688 -3.055 1 98.69 442 ALA B CA 1
ATOM 9058 C C . ALA B 1 442 ? 17.047 40.438 -4.086 1 98.69 442 ALA B C 1
ATOM 9060 O O . ALA B 1 442 ? 17.219 41.219 -5.027 1 98.69 442 ALA B O 1
ATOM 9061 N N . MET B 1 443 ? 17.797 39.406 -3.873 1 98.38 443 MET B N 1
ATOM 9062 C CA . MET B 1 443 ? 18.766 38.969 -4.863 1 98.38 443 MET B CA 1
ATOM 9063 C C . MET B 1 443 ? 18.156 37.938 -5.809 1 98.38 443 MET B C 1
ATOM 9065 O O . MET B 1 443 ? 17.609 36.938 -5.363 1 98.38 443 MET B O 1
ATOM 9069 N N . LEU B 1 444 ? 18.266 38.156 -7.043 1 97.56 444 LEU B N 1
ATOM 9070 C CA . LEU B 1 444 ? 17.703 37.281 -8.07 1 97.56 444 LEU B CA 1
ATOM 9071 C C . LEU B 1 444 ? 18.719 36.25 -8.523 1 97.56 444 LEU B C 1
ATOM 9073 O O . LEU B 1 444 ? 19.906 36.344 -8.195 1 97.56 444 LEU B O 1
ATOM 9077 N N . PRO B 1 445 ? 18.25 35.25 -9.234 1 96.06 445 PRO B N 1
ATOM 9078 C CA . PRO B 1 445 ? 19.141 34.156 -9.641 1 96.06 445 PRO B CA 1
ATOM 9079 C C . PRO B 1 445 ? 20.312 34.656 -10.484 1 96.06 445 PRO B C 1
ATOM 9081 O O . PRO B 1 445 ? 21.391 34.062 -10.461 1 96.06 445 PRO B O 1
ATOM 9084 N N . ASN B 1 446 ? 20.172 35.75 -11.203 1 95.38 446 ASN B N 1
ATOM 9085 C CA . ASN B 1 446 ? 21.234 36.281 -12.047 1 95.38 446 ASN B CA 1
ATOM 9086 C C . ASN B 1 446 ? 22.219 37.156 -11.25 1 95.38 446 ASN B C 1
ATOM 9088 O O . ASN B 1 446 ? 23.156 37.719 -11.805 1 95.38 446 ASN B O 1
ATOM 9092 N N . GLY B 1 447 ? 22.016 37.312 -9.984 1 94.19 447 GLY B N 1
ATOM 9093 C CA . GLY B 1 447 ? 22.938 38.031 -9.125 1 94.19 447 GLY B CA 1
ATOM 9094 C C . GLY B 1 447 ? 22.531 39.469 -8.891 1 94.19 447 GLY B C 1
ATOM 9095 O O . GLY B 1 447 ? 23.094 40.156 -8.023 1 94.19 447 GLY B O 1
ATOM 9096 N N . SER B 1 448 ? 21.578 39.938 -9.602 1 96.38 448 SER B N 1
ATOM 9097 C CA . SER B 1 448 ? 21.141 41.312 -9.422 1 96.38 448 SER B CA 1
ATOM 9098 C C . SER B 1 448 ? 20.312 41.469 -8.148 1 96.38 448 SER B C 1
ATOM 9100 O O . SER B 1 448 ? 19.609 40.562 -7.746 1 96.38 448 SER B O 1
ATOM 9102 N N . MET B 1 449 ? 20.422 42.688 -7.559 1 97.38 449 MET B N 1
ATOM 9103 C CA . MET B 1 449 ? 19.641 43.062 -6.383 1 97.38 449 MET B CA 1
ATOM 9104 C C . MET B 1 449 ? 18.562 44.062 -6.738 1 97.38 449 MET B C 1
ATOM 9106 O O . MET B 1 449 ? 18.828 45.031 -7.422 1 97.38 449 MET B O 1
ATOM 9110 N N . VAL B 1 450 ? 17.359 43.844 -6.316 1 97.88 450 VAL B N 1
ATOM 9111 C CA . VAL B 1 450 ? 16.266 44.75 -6.605 1 97.88 450 VAL B CA 1
ATOM 9112 C C . VAL B 1 450 ? 15.711 45.312 -5.301 1 97.88 450 VAL B C 1
ATOM 9114 O O . VAL B 1 450 ? 15.648 44.625 -4.285 1 97.88 450 VAL B O 1
ATOM 9117 N N . SER B 1 451 ? 15.266 46.562 -5.359 1 97.5 451 SER B N 1
ATOM 9118 C CA . SER B 1 451 ? 14.766 47.281 -4.176 1 97.5 451 SER B CA 1
ATOM 9119 C C . SER B 1 451 ? 13.242 47.188 -4.094 1 97.5 451 SER B C 1
ATOM 9121 O O . SER B 1 451 ? 12.656 47.469 -3.049 1 97.5 451 SER B O 1
ATOM 9123 N N . ILE B 1 452 ? 12.57 46.844 -5.219 1 98.12 452 ILE B N 1
ATOM 9124 C CA . ILE B 1 452 ? 11.125 46.625 -5.266 1 98.12 452 ILE B CA 1
ATOM 9125 C C . ILE B 1 452 ? 10.828 45.219 -5.75 1 98.12 452 ILE B C 1
ATOM 9127 O O . ILE B 1 452 ? 11.258 44.812 -6.836 1 98.12 452 ILE B O 1
ATOM 9131 N N . TYR B 1 453 ? 10.219 44.469 -4.984 1 97.88 453 TYR B N 1
ATOM 9132 C CA . TYR B 1 453 ? 9.898 43.062 -5.309 1 97.88 453 TYR B CA 1
ATOM 9133 C C . TYR B 1 453 ? 8.641 42.625 -4.59 1 97.88 453 TYR B C 1
ATOM 9135 O O . TYR B 1 453 ? 8.234 43.219 -3.59 1 97.88 453 TYR B O 1
ATOM 9143 N N . ASN B 1 454 ? 7.98 41.625 -5.121 1 98.31 454 ASN B N 1
ATOM 9144 C CA . ASN B 1 454 ? 6.848 41 -4.441 1 98.31 454 ASN B CA 1
ATOM 9145 C C . ASN B 1 454 ? 7.305 39.906 -3.484 1 98.31 454 ASN B C 1
ATOM 9147 O O . ASN B 1 454 ? 8.094 39.031 -3.857 1 98.31 454 ASN B O 1
ATOM 9151 N N . PHE B 1 455 ? 6.875 40 -2.289 1 98.31 455 PHE B N 1
ATOM 9152 C CA . PHE B 1 455 ? 7.145 39 -1.278 1 98.31 455 PHE B CA 1
ATOM 9153 C C . PHE B 1 455 ? 5.848 38.344 -0.814 1 98.31 455 PHE B C 1
ATOM 9155 O O . PHE B 1 455 ? 4.883 39.031 -0.477 1 98.31 455 PHE B O 1
ATOM 9162 N N . SER B 1 456 ? 5.867 37 -0.858 1 98.06 456 SER B N 1
ATOM 9163 C CA . SER B 1 456 ? 4.684 36.281 -0.434 1 98.06 456 SER B CA 1
ATOM 9164 C C . SER B 1 456 ? 5.004 35.344 0.733 1 98.06 456 SER B C 1
ATOM 9166 O O . SER B 1 456 ? 6.074 34.719 0.773 1 98.06 456 SER B O 1
ATOM 9168 N N . LEU B 1 457 ? 4.164 35.312 1.708 1 97.94 457 LEU B N 1
ATOM 9169 C CA . LEU B 1 457 ? 4.055 34.281 2.734 1 97.94 457 LEU B CA 1
ATOM 9170 C C . LEU B 1 457 ? 2.943 33.312 2.393 1 97.94 457 LEU B C 1
ATOM 9172 O O . LEU B 1 457 ? 1.77 33.688 2.338 1 97.94 457 LEU B O 1
ATOM 9176 N N . ILE B 1 458 ? 3.338 32.031 2.135 1 97 458 ILE B N 1
ATOM 9177 C CA . ILE B 1 458 ? 2.393 31.047 1.634 1 97 458 ILE B CA 1
ATOM 9178 C C . ILE B 1 458 ? 2.33 29.859 2.592 1 97 458 ILE B C 1
ATOM 9180 O O . ILE B 1 458 ? 3.363 29.391 3.074 1 97 458 ILE B O 1
ATOM 9184 N N . THR B 1 459 ? 1.191 29.406 2.881 1 96 459 THR B N 1
ATOM 9185 C CA . THR B 1 459 ? 1.021 28.188 3.672 1 96 459 THR B CA 1
ATOM 9186 C C . THR B 1 459 ? 0.5 27.047 2.805 1 96 459 THR B C 1
ATOM 9188 O O . THR B 1 459 ? -0.204 27.281 1.821 1 96 459 THR B O 1
ATOM 9191 N N . PHE B 1 460 ? 0.891 25.797 3.191 1 96.25 460 PHE B N 1
ATOM 9192 C CA . PHE B 1 460 ? 0.6 24.609 2.383 1 96.25 460 PHE B CA 1
ATOM 9193 C C . PHE B 1 460 ? 0.053 23.484 3.248 1 96.25 460 PHE B C 1
ATOM 9195 O O . PHE B 1 460 ? 0.517 23.281 4.371 1 96.25 460 PHE B O 1
ATOM 9202 N N . SER B 1 461 ? -0.962 22.812 2.734 1 93.62 461 SER B N 1
ATOM 9203 C CA . SER B 1 461 ? -1.282 21.5 3.271 1 93.62 461 SER B CA 1
ATOM 9204 C C . SER B 1 461 ? -0.355 20.438 2.701 1 93.62 461 SER B C 1
ATOM 9206 O O . SER B 1 461 ? 0.359 20.672 1.728 1 93.62 461 SER B O 1
ATOM 9208 N N . LEU B 1 462 ? -0.317 19.234 3.367 1 94.75 462 LEU B N 1
ATOM 9209 C CA . LEU B 1 462 ? 0.647 18.203 2.994 1 94.75 462 LEU B CA 1
ATOM 9210 C C . LEU B 1 462 ? -0.062 16.938 2.51 1 94.75 462 LEU B C 1
ATOM 9212 O O . LEU B 1 462 ? -1.091 16.547 3.066 1 94.75 462 LEU B O 1
ATOM 9216 N N . GLN B 1 463 ? 0.519 16.297 1.461 1 91.94 463 GLN B N 1
ATOM 9217 C CA . GLN B 1 463 ? 0.185 14.945 1.039 1 91.94 463 GLN B CA 1
ATOM 9218 C C . GLN B 1 463 ? 1.444 14.117 0.792 1 91.94 463 GLN B C 1
ATOM 9220 O O . GLN B 1 463 ? 2.355 14.562 0.09 1 91.94 463 GLN B O 1
ATOM 9225 N N . ALA B 1 464 ? 1.45 12.961 1.373 1 93.56 464 ALA B N 1
ATOM 9226 C CA . ALA B 1 464 ? 2.521 11.992 1.162 1 93.56 464 ALA B CA 1
ATOM 9227 C C . ALA B 1 464 ? 3.852 12.516 1.695 1 93.56 464 ALA B C 1
ATOM 9229 O O . ALA B 1 464 ? 4.883 12.406 1.026 1 93.56 464 ALA B O 1
ATOM 9230 N N . VAL B 1 465 ? 3.814 13.172 2.803 1 94.69 465 VAL B N 1
ATOM 9231 C CA . VAL B 1 465 ? 5.012 13.656 3.482 1 94.69 465 VAL B CA 1
ATOM 9232 C C . VAL B 1 465 ? 5.164 12.945 4.828 1 94.69 465 VAL B C 1
ATOM 9234 O O . VAL B 1 465 ? 4.316 13.102 5.715 1 94.69 465 VAL B O 1
ATOM 9237 N N . MET B 1 466 ? 6.16 12.117 4.941 1 93.94 466 MET B N 1
ATOM 9238 C CA . MET B 1 466 ? 6.488 11.438 6.188 1 93.94 466 MET B CA 1
ATOM 9239 C C . MET B 1 466 ? 7.52 12.227 6.988 1 93.94 466 MET B C 1
ATOM 9241 O O . MET B 1 466 ? 8.141 13.148 6.461 1 93.94 466 MET B O 1
ATOM 9245 N N . PRO B 1 467 ? 7.652 11.914 8.227 1 95 467 PRO B N 1
ATOM 9246 C CA . PRO B 1 467 ? 8.664 12.625 9.016 1 95 467 PRO B CA 1
ATOM 9247 C C . PRO B 1 467 ? 10.078 12.422 8.477 1 95 467 PRO B C 1
ATOM 9249 O O . PRO B 1 467 ? 10.336 11.453 7.75 1 95 467 PRO B O 1
ATOM 9252 N N . PRO B 1 468 ? 10.945 13.391 8.727 1 95.06 468 PRO B N 1
ATOM 9253 C CA . PRO B 1 468 ? 12.336 13.148 8.336 1 95.06 468 PRO B CA 1
ATOM 9254 C C . PRO B 1 468 ? 12.906 11.867 8.938 1 95.06 468 PRO B C 1
ATOM 9256 O O . PRO B 1 468 ? 12.602 11.531 10.086 1 95.06 468 PRO B O 1
ATOM 9259 N N . ALA B 1 469 ? 13.758 11.258 8.25 1 93.62 469 ALA B N 1
ATOM 9260 C CA . ALA B 1 469 ? 14.305 9.953 8.625 1 93.62 469 ALA B CA 1
ATOM 9261 C C . ALA B 1 469 ? 14.938 10 10.008 1 93.62 469 ALA B C 1
ATOM 9263 O O . ALA B 1 469 ? 14.734 9.094 10.82 1 93.62 469 ALA B O 1
ATOM 9264 N N . GLN B 1 470 ? 15.672 11.008 10.32 1 90.94 470 GLN B N 1
ATOM 9265 C CA . GLN B 1 470 ? 16.422 11.133 11.57 1 90.94 470 GLN B CA 1
ATOM 9266 C C . GLN B 1 470 ? 15.484 11.281 12.766 1 90.94 470 GLN B C 1
ATOM 9268 O O . GLN B 1 470 ? 15.828 10.883 13.883 1 90.94 470 GLN B O 1
ATOM 9273 N N . ASP B 1 471 ? 14.336 11.82 12.516 1 92.75 471 ASP B N 1
ATOM 9274 C CA . ASP B 1 471 ? 13.367 12.086 13.578 1 92.75 471 ASP B CA 1
ATOM 9275 C C . ASP B 1 471 ? 12.031 11.398 13.297 1 92.75 471 ASP B C 1
ATOM 9277 O O . ASP B 1 471 ? 10.977 11.922 13.648 1 92.75 471 ASP B O 1
ATOM 9281 N N . PHE B 1 472 ? 12.156 10.289 12.633 1 93.94 472 PHE B N 1
ATOM 9282 C CA . PHE B 1 472 ? 10.977 9.602 12.125 1 93.94 472 PHE B CA 1
ATOM 9283 C C . PHE B 1 472 ? 10.031 9.242 13.266 1 93.94 472 PHE B C 1
ATOM 9285 O O . PHE B 1 472 ? 8.805 9.281 13.094 1 93.94 472 PHE B O 1
ATOM 9292 N N . PHE B 1 473 ? 10.516 8.922 14.422 1 91.25 473 PHE B N 1
ATOM 9293 C CA . PHE B 1 473 ? 9.68 8.422 15.508 1 91.25 473 PHE B CA 1
ATOM 9294 C C . PHE B 1 473 ? 9.32 9.547 16.484 1 91.25 473 PHE B C 1
ATOM 9296 O O . PHE B 1 473 ? 8.445 9.383 17.328 1 91.25 473 PHE B O 1
ATOM 9303 N N . ASN B 1 474 ? 9.906 10.695 16.266 1 92.31 474 ASN B N 1
ATOM 9304 C CA . ASN B 1 474 ? 9.75 11.758 17.25 1 92.31 474 ASN B CA 1
ATOM 9305 C C . ASN B 1 474 ? 8.906 12.906 16.719 1 92.31 474 ASN B C 1
ATOM 9307 O O . ASN B 1 474 ? 8.328 13.672 17.484 1 92.31 474 ASN B O 1
ATOM 9311 N N . LEU B 1 475 ? 8.875 13.055 15.422 1 94.44 475 LEU B N 1
ATOM 9312 C CA . LEU B 1 475 ? 8.195 14.195 14.82 1 94.44 475 LEU B CA 1
ATOM 9313 C C . LEU B 1 475 ? 7.07 13.734 13.898 1 94.44 475 LEU B C 1
ATOM 9315 O O . LEU B 1 475 ? 7.102 12.617 13.391 1 94.44 475 LEU B O 1
ATOM 9319 N N . THR B 1 476 ? 6.145 14.547 13.781 1 93.19 476 THR B N 1
ATOM 9320 C CA . THR B 1 476 ? 5.047 14.367 12.836 1 93.19 476 THR B CA 1
ATOM 9321 C C . THR B 1 476 ? 4.805 15.648 12.039 1 93.19 476 THR B C 1
ATOM 9323 O O . THR B 1 476 ? 4.633 16.719 12.617 1 93.19 476 THR B O 1
ATOM 9326 N N . PRO B 1 477 ? 4.77 15.547 10.75 1 94.62 477 PRO B N 1
ATOM 9327 C CA . PRO B 1 477 ? 4.5 16.75 9.953 1 94.62 477 PRO B CA 1
ATOM 9328 C C . PRO B 1 477 ? 3.084 17.281 10.148 1 94.62 477 PRO B C 1
ATOM 9330 O O . PRO B 1 477 ? 2.133 16.5 10.242 1 94.62 477 PRO B O 1
ATOM 9333 N N . THR B 1 478 ? 2.908 18.531 10.164 1 91.56 478 THR B N 1
ATOM 9334 C CA . THR B 1 478 ? 1.607 19.172 10.32 1 91.56 478 THR B CA 1
ATOM 9335 C C . THR B 1 478 ? 1.205 19.891 9.039 1 91.56 478 THR B C 1
ATOM 9337 O O . THR B 1 478 ? 0.436 19.359 8.234 1 91.56 478 THR B O 1
ATOM 9340 N N . TYR B 1 479 ? 1.676 21.078 8.773 1 93 479 TYR B N 1
ATOM 9341 C CA . TYR B 1 479 ? 1.569 21.812 7.516 1 93 479 TYR B CA 1
ATOM 9342 C C . TYR B 1 479 ? 2.846 22.594 7.23 1 93 479 TYR B C 1
ATOM 9344 O O . TYR B 1 479 ? 3.816 22.5 7.984 1 93 479 TYR B O 1
ATOM 9352 N N . ALA B 1 480 ? 2.879 23.203 6.113 1 97.12 480 ALA B N 1
ATOM 9353 C CA . ALA B 1 480 ? 4.121 23.859 5.703 1 97.12 480 ALA B CA 1
ATOM 9354 C C . ALA B 1 480 ? 3.879 25.328 5.34 1 97.12 480 ALA B C 1
ATOM 9356 O O . ALA B 1 480 ? 2.73 25.75 5.227 1 97.12 480 ALA B O 1
ATOM 9357 N N . PHE B 1 481 ? 4.957 26.031 5.289 1 97.88 481 PHE B N 1
ATOM 9358 C CA . PHE B 1 481 ? 4.914 27.391 4.777 1 97.88 481 PHE B CA 1
ATOM 9359 C C . PHE B 1 481 ? 6.164 27.703 3.961 1 97.88 481 PHE B C 1
ATOM 9361 O O . PHE B 1 481 ? 7.137 26.938 3.992 1 97.88 481 PHE B O 1
ATOM 9368 N N . ALA B 1 482 ? 6.066 28.781 3.143 1 98.5 482 ALA B N 1
ATOM 9369 C CA . ALA B 1 482 ? 7.188 29.188 2.299 1 98.5 482 ALA B CA 1
ATOM 9370 C C . ALA B 1 482 ? 7.176 30.703 2.068 1 98.5 482 ALA B C 1
ATOM 9372 O O . ALA B 1 482 ? 6.137 31.344 2.213 1 98.5 482 ALA B O 1
ATOM 9373 N N . PHE B 1 483 ? 8.32 31.188 1.81 1 98.44 483 PHE B N 1
ATOM 9374 C CA . PHE B 1 483 ? 8.445 32.5 1.179 1 98.44 483 PHE B CA 1
ATOM 9375 C C . PHE B 1 483 ? 8.484 32.344 -0.339 1 98.44 483 PHE B C 1
ATOM 9377 O O . PHE B 1 483 ? 8.938 31.344 -0.865 1 98.44 483 PHE B O 1
ATOM 9384 N N . ALA B 1 484 ? 7.953 33.312 -0.974 1 98.31 484 ALA B N 1
ATOM 9385 C CA . ALA B 1 484 ? 8.141 33.469 -2.416 1 98.31 484 ALA B CA 1
ATOM 9386 C C . ALA B 1 484 ? 8.578 34.875 -2.775 1 98.31 484 ALA B C 1
ATOM 9388 O O . ALA B 1 484 ? 8.07 35.844 -2.211 1 98.31 484 ALA B O 1
ATOM 9389 N N . ILE B 1 485 ? 9.516 34.969 -3.586 1 98.31 485 ILE B N 1
ATOM 9390 C CA . ILE B 1 485 ? 9.945 36.25 -4.152 1 98.31 485 ILE B CA 1
ATOM 9391 C C . ILE B 1 485 ? 9.562 36.312 -5.633 1 98.31 485 ILE B C 1
ATOM 9393 O O . ILE B 1 485 ? 10.016 35.469 -6.43 1 98.31 485 ILE B O 1
ATOM 9397 N N . ASN B 1 486 ? 8.742 37.25 -5.957 1 97.56 486 ASN B N 1
ATOM 9398 C CA . ASN B 1 486 ? 8.227 37.375 -7.316 1 97.56 486 ASN B CA 1
ATOM 9399 C C . ASN B 1 486 ? 7.613 36.062 -7.82 1 97.56 486 ASN B C 1
ATOM 9401 O O . ASN B 1 486 ? 7.887 35.656 -8.938 1 97.56 486 ASN B O 1
ATOM 9405 N N . GLY B 1 487 ? 6.977 35.438 -6.906 1 96.88 487 GLY B N 1
ATOM 9406 C CA . GLY B 1 487 ? 6.219 34.25 -7.254 1 96.88 487 GLY B CA 1
ATOM 9407 C C . GLY B 1 487 ? 7.07 32.969 -7.293 1 96.88 487 GLY B C 1
ATOM 9408 O O . GLY B 1 487 ? 6.59 31.906 -7.684 1 96.88 487 GLY B O 1
ATOM 9409 N N . GLN B 1 488 ? 8.328 33.094 -6.855 1 97.38 488 GLN B N 1
ATOM 9410 C CA . GLN B 1 488 ? 9.219 31.953 -6.977 1 97.38 488 GLN B CA 1
ATOM 9411 C C . GLN B 1 488 ? 9.609 31.406 -5.605 1 97.38 488 GLN B C 1
ATOM 9413 O O . GLN B 1 488 ? 9.977 32.188 -4.711 1 97.38 488 GLN B O 1
ATOM 9418 N N . ILE B 1 489 ? 9.508 30.141 -5.465 1 98.19 489 ILE B N 1
ATOM 9419 C CA . ILE B 1 489 ? 10.039 29.422 -4.312 1 98.19 489 ILE B CA 1
ATOM 9420 C C . ILE B 1 489 ? 11.281 28.625 -4.727 1 98.19 489 ILE B C 1
ATOM 9422 O O . ILE B 1 489 ? 11.164 27.5 -5.215 1 98.19 489 ILE B O 1
ATOM 9426 N N . SER B 1 490 ? 12.438 29.234 -4.551 1 97.06 490 SER B N 1
ATOM 9427 C CA . SER B 1 490 ? 13.703 28.641 -4.996 1 97.06 490 SER B CA 1
ATOM 9428 C C . SER B 1 490 ? 14.875 29.188 -4.191 1 97.06 490 SER B C 1
ATOM 9430 O O . SER B 1 490 ? 14.945 30.391 -3.916 1 97.06 490 SER B O 1
ATOM 9432 N N . PRO B 1 491 ? 15.766 28.297 -3.857 1 96.56 491 PRO B N 1
ATOM 9433 C CA . PRO B 1 491 ? 16.938 28.766 -3.111 1 96.56 491 PRO B CA 1
ATOM 9434 C C . PRO B 1 491 ? 17.859 29.641 -3.949 1 96.56 491 PRO B C 1
ATOM 9436 O O . PRO B 1 491 ? 18.844 30.172 -3.434 1 96.56 491 PRO B O 1
ATOM 9439 N N . LYS B 1 492 ? 17.594 29.812 -5.207 1 96.5 492 LYS B N 1
ATOM 9440 C CA . LYS B 1 492 ? 18.391 30.672 -6.074 1 96.5 492 LYS B CA 1
ATOM 9441 C C . LYS B 1 492 ? 18.125 32.156 -5.762 1 96.5 492 LYS B C 1
ATOM 9443 O O . LYS B 1 492 ? 18.891 33.031 -6.16 1 96.5 492 LYS B O 1
ATOM 9448 N N . TYR B 1 493 ? 16.969 32.438 -5.113 1 97.69 493 TYR B N 1
ATOM 9449 C CA . TYR B 1 493 ? 16.656 33.781 -4.629 1 97.69 493 TYR B CA 1
ATOM 9450 C C . TYR B 1 493 ? 17.109 33.969 -3.188 1 97.69 493 TYR B C 1
ATOM 9452 O O . TYR B 1 493 ? 17.281 33 -2.457 1 97.69 493 TYR B O 1
ATOM 9460 N N . ALA B 1 494 ? 17.312 35.281 -2.789 1 98.38 494 ALA B N 1
ATOM 9461 C CA . ALA B 1 494 ? 17.703 35.5 -1.401 1 98.38 494 ALA B CA 1
ATOM 9462 C C . ALA B 1 494 ? 17.328 36.938 -0.962 1 98.38 494 ALA B C 1
ATOM 9464 O O . ALA B 1 494 ? 17.281 37.844 -1.782 1 98.38 494 ALA B O 1
ATOM 9465 N N . LEU B 1 495 ? 17.016 37.062 0.281 1 98.62 495 LEU B N 1
ATOM 9466 C CA . LEU B 1 495 ? 16.953 38.344 0.935 1 98.62 495 LEU B CA 1
ATOM 9467 C C . LEU B 1 495 ? 18.344 38.781 1.396 1 98.62 495 LEU B C 1
ATOM 9469 O O . LEU B 1 495 ? 19.016 38.062 2.127 1 98.62 495 LEU B O 1
ATOM 9473 N N . VAL B 1 496 ? 18.719 40 0.975 1 98.25 496 VAL B N 1
ATOM 9474 C CA . VAL B 1 496 ? 20.062 40.469 1.273 1 98.25 496 VAL B CA 1
ATOM 9475 C C . VAL B 1 496 ? 20.016 41.969 1.655 1 98.25 496 VAL B C 1
ATOM 9477 O O . VAL B 1 496 ? 19.031 42.656 1.376 1 98.25 496 VAL B O 1
ATOM 9480 N N . ASN B 1 497 ? 21.062 42.344 2.361 1 97.31 497 ASN B N 1
ATOM 9481 C CA . ASN B 1 497 ? 21.188 43.781 2.631 1 97.31 497 ASN B CA 1
ATOM 9482 C C . ASN B 1 497 ? 21.828 44.5 1.458 1 97.31 497 ASN B C 1
ATOM 9484 O O . ASN B 1 497 ? 22.031 43.938 0.39 1 97.31 497 ASN B O 1
ATOM 9488 N N . ALA B 1 498 ? 22.141 45.781 1.681 1 95.56 498 ALA B N 1
ATOM 9489 C CA . ALA B 1 498 ? 22.656 46.625 0.6 1 95.56 498 ALA B CA 1
ATOM 9490 C C . ALA B 1 498 ? 24.031 46.125 0.131 1 95.56 498 ALA B C 1
ATOM 9492 O O . ALA B 1 498 ? 24.406 46.344 -1.021 1 95.56 498 ALA B O 1
ATOM 9493 N N . SER B 1 499 ? 24.734 45.375 0.99 1 96.12 499 SER B N 1
ATOM 9494 C CA . SER B 1 499 ? 26.062 44.875 0.652 1 96.12 499 SER B CA 1
ATOM 9495 C C . SER B 1 499 ? 25.984 43.5 -0.004 1 96.12 499 SER B C 1
ATOM 9497 O O . SER B 1 499 ? 27.016 42.938 -0.431 1 96.12 499 SER B O 1
ATOM 9499 N N . GLY B 1 500 ? 24.828 42.938 0.013 1 95.25 500 GLY B N 1
ATOM 9500 C CA . GLY B 1 500 ? 24.672 41.625 -0.598 1 95.25 500 GLY B CA 1
ATOM 9501 C C . GLY B 1 500 ? 24.766 40.5 0.399 1 95.25 500 GLY B C 1
ATOM 9502 O O . GLY B 1 500 ? 24.688 39.312 0.022 1 95.25 500 GLY B O 1
ATOM 9503 N N . SER B 1 501 ? 24.938 40.844 1.631 1 96.81 501 SER B N 1
ATOM 9504 C CA . SER B 1 501 ? 24.984 39.844 2.678 1 96.81 501 SER B CA 1
ATOM 9505 C C . SER B 1 501 ? 23.578 39.406 3.084 1 96.81 501 SER B C 1
ATOM 9507 O O . SER B 1 501 ? 22.641 40.188 3.027 1 96.81 501 SER B O 1
ATOM 9509 N N . PRO B 1 502 ? 23.422 38.156 3.514 1 97.25 502 PRO B N 1
ATOM 9510 C CA . PRO B 1 502 ? 22.094 37.688 3.898 1 97.25 502 PRO B CA 1
ATOM 9511 C C . PRO B 1 502 ? 21.422 38.562 4.938 1 97.25 502 PRO B C 1
ATOM 9513 O O . PRO B 1 502 ? 22.062 39 5.895 1 97.25 502 PRO B O 1
ATOM 9516 N N . ASP B 1 503 ? 20.203 38.875 4.746 1 97.75 503 ASP B N 1
ATOM 9517 C CA . ASP B 1 503 ? 19.344 39.594 5.668 1 97.75 503 ASP B CA 1
ATOM 9518 C C . ASP B 1 503 ? 18.031 38.875 5.902 1 97.75 503 ASP B C 1
ATOM 9520 O O . ASP B 1 503 ? 17.016 39.188 5.273 1 97.75 503 ASP B O 1
ATOM 9524 N N . PRO B 1 504 ? 18.016 38.031 6.848 1 97.94 504 PRO B N 1
ATOM 9525 C CA . PRO B 1 504 ? 16.859 37.156 7.051 1 97.94 504 PRO B CA 1
ATOM 9526 C C . PRO B 1 504 ? 15.602 37.906 7.469 1 97.94 504 PRO B C 1
ATOM 9528 O O . PRO B 1 504 ? 15.695 38.906 8.188 1 97.94 504 PRO B O 1
ATOM 9531 N N . ALA B 1 505 ? 14.445 37.438 7.016 1 98.19 505 ALA B N 1
ATOM 9532 C CA . ALA B 1 505 ? 13.172 37.906 7.559 1 98.19 505 ALA B CA 1
ATOM 9533 C C . ALA B 1 505 ? 12.977 37.406 8.992 1 98.19 505 ALA B C 1
ATOM 9535 O O . ALA B 1 505 ? 13.578 36.438 9.406 1 98.19 505 ALA B O 1
ATOM 9536 N N . ILE B 1 506 ? 12.219 38.125 9.75 1 97.38 506 ILE B N 1
ATOM 9537 C CA . ILE B 1 506 ? 11.812 37.656 11.078 1 97.38 506 ILE B CA 1
ATOM 9538 C C . ILE B 1 506 ? 10.461 36.969 11 1 97.38 506 ILE B C 1
ATOM 9540 O O . ILE B 1 506 ? 9.469 37.562 10.562 1 97.38 506 ILE B O 1
ATOM 9544 N N . THR B 1 507 ? 10.43 35.719 11.359 1 97.94 507 THR B N 1
ATOM 9545 C CA . THR B 1 507 ? 9.203 34.906 11.297 1 97.94 507 THR B CA 1
ATOM 9546 C C . THR B 1 507 ? 8.703 34.594 12.703 1 97.94 507 THR B C 1
ATOM 9548 O O . THR B 1 507 ? 9.414 33.938 13.484 1 97.94 507 THR B O 1
ATOM 9551 N N . ILE B 1 508 ? 7.535 35.031 12.992 1 96.31 508 ILE B N 1
ATOM 9552 C CA . ILE B 1 508 ? 6.879 34.781 14.266 1 96.31 508 ILE B CA 1
ATOM 9553 C C . ILE B 1 508 ? 5.711 33.812 14.07 1 96.31 508 ILE B C 1
ATOM 9555 O O . ILE B 1 508 ? 4.836 34.062 13.234 1 96.31 508 ILE B O 1
ATOM 9559 N N . VAL B 1 509 ? 5.727 32.75 14.805 1 95.19 509 VAL B N 1
ATOM 9560 C CA . VAL B 1 509 ? 4.672 31.75 14.688 1 95.19 509 VAL B CA 1
ATOM 9561 C C . VAL B 1 509 ? 4.035 31.5 16.062 1 95.19 509 VAL B C 1
ATOM 9563 O O . VAL B 1 509 ? 4.727 31.156 17.016 1 95.19 509 VAL B O 1
ATOM 9566 N N . TYR B 1 510 ? 2.764 31.75 16.125 1 92 510 TYR B N 1
ATOM 9567 C CA . TYR B 1 510 ? 2.041 31.359 17.328 1 92 510 TYR B CA 1
ATOM 9568 C C . TYR B 1 510 ? 1.835 29.859 17.391 1 92 510 TYR B C 1
ATOM 9570 O O . TYR B 1 510 ? 0.926 29.328 16.734 1 92 510 TYR B O 1
ATOM 9578 N N . ALA B 1 511 ? 2.678 29.219 18.141 1 92 511 ALA B N 1
ATOM 9579 C CA . ALA B 1 511 ? 2.74 27.766 18.25 1 92 511 ALA B CA 1
ATOM 9580 C C . ALA B 1 511 ? 3.326 27.344 19.578 1 92 511 ALA B C 1
ATOM 9582 O O . ALA B 1 511 ? 4.035 28.109 20.234 1 92 511 ALA B O 1
ATOM 9583 N N . PRO B 1 512 ? 3 26.141 20 1 89.75 512 PRO B N 1
ATOM 9584 C CA . PRO B 1 512 ? 3.6 25.656 21.25 1 89.75 512 PRO B CA 1
ATOM 9585 C C . PRO B 1 512 ? 5.086 25.328 21.094 1 89.75 512 PRO B C 1
ATOM 9587 O O . PRO B 1 512 ? 5.625 25.375 19.984 1 89.75 512 PRO B O 1
ATOM 9590 N N . ASP B 1 513 ? 5.691 25.016 22.234 1 93.12 513 ASP B N 1
ATOM 9591 C CA . ASP B 1 513 ? 7.125 24.75 22.266 1 93.12 513 ASP B CA 1
ATOM 9592 C C . ASP B 1 513 ? 7.426 23.328 21.797 1 93.12 513 ASP B C 1
ATOM 9594 O O . ASP B 1 513 ? 8.586 22.922 21.734 1 93.12 513 ASP B O 1
ATOM 9598 N N . THR B 1 514 ? 6.41 22.547 21.344 1 94.31 514 THR B N 1
ATOM 9599 C CA . THR B 1 514 ? 6.57 21.203 20.797 1 94.31 514 THR B CA 1
ATOM 9600 C C . THR B 1 514 ? 6.734 21.266 19.281 1 94.31 514 THR B C 1
ATOM 9602 O O . THR B 1 514 ? 6.977 20.234 18.641 1 94.31 514 THR B O 1
ATOM 9605 N N . TRP B 1 515 ? 6.625 22.438 18.688 1 95.38 515 TRP B N 1
ATOM 9606 C CA . TRP B 1 515 ? 6.734 22.578 17.25 1 95.38 515 TRP B CA 1
ATOM 9607 C C . TRP B 1 515 ? 8.156 22.953 16.844 1 95.38 515 TRP B C 1
ATOM 9609 O O . TRP B 1 515 ? 8.867 23.625 17.594 1 95.38 515 TRP B O 1
ATOM 9619 N N . THR B 1 516 ? 8.562 22.516 15.773 1 96.56 516 THR B N 1
ATOM 9620 C CA . THR B 1 516 ? 9.766 22.922 15.047 1 96.56 516 THR B CA 1
ATOM 9621 C C . THR B 1 516 ? 9.523 22.875 13.539 1 96.56 516 THR B C 1
ATOM 9623 O O . THR B 1 516 ? 8.375 22.891 13.086 1 96.56 516 THR B O 1
ATOM 9626 N N . SER B 1 517 ? 10.594 23.047 12.75 1 97.62 517 SER B N 1
ATOM 9627 C CA . SER B 1 517 ? 10.422 22.891 11.305 1 97.62 517 SER B CA 1
ATOM 9628 C C . SER B 1 517 ? 11.672 22.312 10.664 1 97.62 517 SER B C 1
ATOM 9630 O O . SER B 1 517 ? 12.734 22.266 11.289 1 97.62 517 SER B O 1
ATOM 9632 N N . TRP B 1 518 ? 11.5 21.75 9.531 1 98.12 518 TRP B N 1
ATOM 9633 C CA . TRP B 1 518 ? 12.57 21.281 8.656 1 98.12 518 TRP B CA 1
ATOM 9634 C C . TRP B 1 518 ? 12.516 21.984 7.301 1 98.12 518 TRP B C 1
ATOM 9636 O O . TRP B 1 518 ? 11.438 22.188 6.75 1 98.12 518 TRP B O 1
ATOM 9646 N N . THR B 1 519 ? 13.648 22.281 6.816 1 98.38 519 THR B N 1
ATOM 9647 C CA . THR B 1 519 ? 13.766 22.875 5.492 1 98.38 519 THR B CA 1
ATOM 9648 C C . THR B 1 519 ? 13.555 21.828 4.402 1 98.38 519 THR B C 1
ATOM 9650 O O . THR B 1 519 ? 14.094 20.719 4.488 1 98.38 519 THR B O 1
ATOM 9653 N N . TRP B 1 520 ? 12.75 22.188 3.43 1 98 520 TRP B N 1
ATOM 9654 C CA . TRP B 1 520 ? 12.406 21.344 2.303 1 98 520 TRP B CA 1
ATOM 9655 C C . TRP B 1 520 ? 12.648 22.047 0.978 1 98 520 TRP B C 1
ATOM 9657 O O . TRP B 1 520 ? 12.172 23.172 0.777 1 98 520 TRP B O 1
ATOM 9667 N N . PHE B 1 521 ? 13.469 21.484 0.073 1 96.38 521 PHE B N 1
ATOM 9668 C CA . PHE B 1 521 ? 13.5 22.016 -1.287 1 96.38 521 PHE B CA 1
ATOM 9669 C C . PHE B 1 521 ? 13.93 20.938 -2.273 1 96.38 521 PHE B C 1
ATOM 9671 O O . PHE B 1 521 ? 14.141 19.781 -1.889 1 96.38 521 PHE B O 1
ATOM 9678 N N . GLY B 1 522 ? 13.914 21.281 -3.553 1 96 522 GLY B N 1
ATOM 9679 C CA . GLY B 1 522 ? 14.211 20.359 -4.637 1 96 522 GLY B CA 1
ATOM 9680 C C . GLY B 1 522 ? 13 20.047 -5.5 1 96 522 GLY B C 1
ATOM 9681 O O . GLY B 1 522 ? 13.109 19.312 -6.488 1 96 522 GLY B O 1
ATOM 9682 N N . GLY B 1 523 ? 11.852 20.562 -5.145 1 96.5 523 GLY B N 1
ATOM 9683 C CA . GLY B 1 523 ? 10.648 20.422 -5.953 1 96.5 523 GLY B CA 1
ATOM 9684 C C . GLY B 1 523 ? 10.367 21.641 -6.812 1 96.5 523 GLY B C 1
ATOM 9685 O O . GLY B 1 523 ? 11.273 22.438 -7.082 1 96.5 523 GLY B O 1
ATOM 9686 N N . THR B 1 524 ? 9.094 21.703 -7.301 1 96.5 524 THR B N 1
ATOM 9687 C CA . THR B 1 524 ? 8.695 22.797 -8.18 1 96.5 524 THR B CA 1
ATOM 9688 C C . THR B 1 524 ? 7.355 23.391 -7.734 1 96.5 524 THR B C 1
ATOM 9690 O O . THR B 1 524 ? 6.434 22.656 -7.387 1 96.5 524 THR B O 1
ATOM 9693 N N . PHE B 1 525 ? 7.324 24.75 -7.766 1 97.31 525 PHE B N 1
ATOM 9694 C CA . PHE B 1 525 ? 6.109 25.469 -7.414 1 97.31 525 PHE B CA 1
ATOM 9695 C C . PHE B 1 525 ? 5.414 26 -8.656 1 97.31 525 PHE B C 1
ATOM 9697 O O . PHE B 1 525 ? 6.031 26.688 -9.477 1 97.31 525 PHE B O 1
ATOM 9704 N N . ASN B 1 526 ? 4.105 25.766 -8.781 1 96 526 ASN B N 1
ATOM 9705 C CA . ASN B 1 526 ? 3.391 26.188 -9.984 1 96 526 ASN B CA 1
ATOM 9706 C C . ASN B 1 526 ? 2.342 27.25 -9.68 1 96 526 ASN B C 1
ATOM 9708 O O . ASN B 1 526 ? 1.47 27.531 -10.5 1 96 526 ASN B O 1
ATOM 9712 N N . GLY B 1 527 ? 2.334 27.734 -8.508 1 94.12 527 GLY B N 1
ATOM 9713 C CA . GLY B 1 527 ? 1.373 28.75 -8.133 1 94.12 527 GLY B CA 1
ATOM 9714 C C . GLY B 1 527 ? 0.27 28.234 -7.23 1 94.12 527 GLY B C 1
ATOM 9715 O O . GLY B 1 527 ? -0.256 28.969 -6.391 1 94.12 527 GLY B O 1
ATOM 9716 N N . THR B 1 528 ? -0.018 26.922 -7.422 1 93.94 528 THR B N 1
ATOM 9717 C CA . THR B 1 528 ? -1.11 26.359 -6.633 1 93.94 528 THR B CA 1
ATOM 9718 C C . THR B 1 528 ? -0.616 25.203 -5.766 1 93.94 528 THR B C 1
ATOM 9720 O O . THR B 1 528 ? -1.257 24.844 -4.773 1 93.94 528 THR B O 1
ATOM 9723 N N . ALA B 1 529 ? 0.483 24.703 -6.191 1 95.75 529 ALA B N 1
ATOM 9724 C CA . ALA B 1 529 ? 1.038 23.578 -5.441 1 95.75 529 ALA B CA 1
ATOM 9725 C C . ALA B 1 529 ? 2.549 23.484 -5.625 1 95.75 529 ALA B C 1
ATOM 9727 O O . ALA B 1 529 ? 3.082 23.922 -6.648 1 95.75 529 ALA B O 1
ATOM 9728 N N . TYR B 1 530 ? 3.219 23.062 -4.617 1 97.56 530 TYR B N 1
ATOM 9729 C CA . TYR B 1 530 ? 4.621 22.672 -4.672 1 97.56 530 TYR B CA 1
ATOM 9730 C C . TYR B 1 530 ? 4.762 21.156 -4.715 1 97.56 530 TYR B C 1
ATOM 9732 O O . TYR B 1 530 ? 4.234 20.453 -3.85 1 97.56 530 TYR B O 1
ATOM 9740 N N . ILE B 1 531 ? 5.445 20.625 -5.789 1 96.12 531 ILE B N 1
ATOM 9741 C CA . ILE B 1 531 ? 5.477 19.188 -6.039 1 96.12 531 ILE B CA 1
ATOM 9742 C C . ILE B 1 531 ? 6.91 18.688 -5.926 1 96.12 531 ILE B C 1
ATOM 9744 O O . ILE B 1 531 ? 7.82 19.234 -6.547 1 96.12 531 ILE B O 1
ATOM 9748 N N . GLY B 1 532 ? 7.055 17.625 -5.129 1 95.5 532 GLY B N 1
ATOM 9749 C CA . GLY B 1 532 ? 8.344 16.953 -5.016 1 95.5 532 GLY B CA 1
ATOM 9750 C C . GLY B 1 532 ? 9.242 17.578 -3.967 1 95.5 532 GLY B C 1
ATOM 9751 O O . GLY B 1 532 ? 8.773 18.25 -3.053 1 95.5 532 GLY B O 1
ATOM 9752 N N . GLY B 1 533 ? 10.562 17.188 -3.959 1 95.5 533 GLY B N 1
ATOM 9753 C CA . GLY B 1 533 ? 11.578 17.672 -3.025 1 95.5 533 GLY B CA 1
ATOM 9754 C C . GLY B 1 533 ? 11.836 16.703 -1.885 1 95.5 533 GLY B C 1
ATOM 9755 O O . GLY B 1 533 ? 11.398 15.547 -1.928 1 95.5 533 GLY B O 1
ATOM 9756 N N . SER B 1 534 ? 12.664 17.156 -0.965 1 95.25 534 SER B N 1
ATOM 9757 C CA . SER B 1 534 ? 13.023 16.344 0.192 1 95.25 534 SER B CA 1
ATOM 9758 C C . SER B 1 534 ? 13.508 17.219 1.35 1 95.25 534 SER B C 1
ATOM 9760 O O . SER B 1 534 ? 13.82 18.391 1.162 1 95.25 534 SER B O 1
ATOM 9762 N N . TYR B 1 535 ? 13.484 16.625 2.527 1 97.12 535 TYR B N 1
ATOM 9763 C CA . TYR B 1 535 ? 14.055 17.281 3.703 1 97.12 535 TYR B CA 1
ATOM 9764 C C . TYR B 1 535 ? 15.547 17.547 3.506 1 97.12 535 TYR B C 1
ATOM 9766 O O . TYR B 1 535 ? 16.266 16.719 2.936 1 97.12 535 TYR B O 1
ATOM 9774 N N . LYS B 1 536 ? 16.031 18.656 4.008 1 96.69 536 LYS B N 1
ATOM 9775 C CA . LYS B 1 536 ? 17.453 18.969 3.934 1 96.69 536 LYS B CA 1
ATOM 9776 C C . LYS B 1 536 ? 18.078 19.031 5.328 1 96.69 536 LYS B C 1
ATOM 9778 O O . LYS B 1 536 ? 19.062 18.328 5.605 1 96.69 536 LYS B O 1
ATOM 9783 N N . PHE B 1 537 ? 17.531 19.891 6.254 1 96.25 537 PHE B N 1
ATOM 9784 C CA . PHE B 1 537 ? 18.062 20.016 7.609 1 96.25 537 PHE B CA 1
ATOM 9785 C C . PHE B 1 537 ? 17.016 20.578 8.555 1 96.25 537 PHE B C 1
ATOM 9787 O O . PHE B 1 537 ? 16.062 21.234 8.109 1 96.25 537 PHE B O 1
ATOM 9794 N N . ALA B 1 538 ? 17.172 20.359 9.875 1 96.25 538 ALA B N 1
ATOM 9795 C CA . ALA B 1 538 ? 16.312 20.906 10.914 1 96.25 538 ALA B CA 1
ATOM 9796 C C . ALA B 1 538 ? 16.578 22.406 11.125 1 96.25 538 ALA B C 1
ATOM 9798 O O . ALA B 1 538 ? 17.734 22.844 11.102 1 96.25 538 ALA B O 1
ATOM 9799 N N . ASP B 1 539 ? 15.555 23.125 11.352 1 97.12 539 ASP B N 1
ATOM 9800 C CA . ASP B 1 539 ? 15.688 24.562 11.594 1 97.12 539 ASP B CA 1
ATOM 9801 C C . ASP B 1 539 ? 15.789 24.859 13.086 1 97.12 539 ASP B C 1
ATOM 9803 O O . ASP B 1 539 ? 15.391 24.031 13.914 1 97.12 539 ASP B O 1
ATOM 9807 N N . HIS B 1 540 ? 16.312 26.078 13.352 1 95.62 540 HIS B N 1
ATOM 9808 C CA . HIS B 1 540 ? 16.438 26.531 14.734 1 95.62 540 HIS B CA 1
ATOM 9809 C C . HIS B 1 540 ? 15.438 27.656 15.031 1 95.62 540 HIS B C 1
ATOM 9811 O O . HIS B 1 540 ? 15.312 28.609 14.25 1 95.62 540 HIS B O 1
ATOM 9817 N N . TRP B 1 541 ? 14.742 27.516 16.094 1 97.56 541 TRP B N 1
ATOM 9818 C CA . TRP B 1 541 ? 13.75 28.5 16.5 1 97.56 541 TRP B CA 1
ATOM 9819 C C . TRP B 1 541 ? 14.062 29.031 17.906 1 97.56 541 TRP B C 1
ATOM 9821 O O . TRP B 1 541 ? 14.719 28.359 18.703 1 97.56 541 TRP B O 1
ATOM 9831 N N . ILE B 1 542 ? 13.672 30.281 18.156 1 97.69 542 ILE B N 1
ATOM 9832 C CA . ILE B 1 542 ? 13.656 30.891 19.484 1 97.69 542 ILE B CA 1
ATOM 9833 C C . ILE B 1 542 ? 12.289 30.672 20.141 1 97.69 542 ILE B C 1
ATOM 9835 O O . ILE B 1 542 ? 11.258 31.062 19.578 1 97.69 542 ILE B O 1
ATOM 9839 N N . TYR B 1 543 ? 12.281 30.078 21.297 1 96.56 543 TYR B N 1
ATOM 9840 C CA . TYR B 1 543 ? 11.023 29.609 21.875 1 96.56 543 TYR B CA 1
ATOM 9841 C C . TYR B 1 543 ? 10.531 30.547 22.969 1 96.56 543 TYR B C 1
ATOM 9843 O O . TYR B 1 543 ? 11.336 31.062 23.75 1 96.56 543 TYR B O 1
ATOM 9851 N N . GLY B 1 544 ? 9.281 30.812 23 1 94.69 544 GLY B N 1
ATOM 9852 C CA . GLY B 1 544 ? 8.539 31.484 24.062 1 94.69 544 GLY B CA 1
ATOM 9853 C C . GLY B 1 544 ? 7.277 30.75 24.469 1 94.69 544 GLY B C 1
ATOM 9854 O O . GLY B 1 544 ? 7.098 29.578 24.125 1 94.69 544 GLY B O 1
ATOM 9855 N N . ASN B 1 545 ? 6.512 31.375 25.312 1 87.19 545 ASN B N 1
ATOM 9856 C CA . ASN B 1 545 ? 5.242 30.781 25.703 1 87.19 545 ASN B CA 1
ATOM 9857 C C . ASN B 1 545 ? 4.18 30.953 24.625 1 87.19 545 ASN B C 1
ATOM 9859 O O . ASN B 1 545 ? 3.596 32.031 24.484 1 87.19 545 ASN B O 1
ATOM 9863 N N . GLY B 1 546 ? 3.992 29.859 23.906 1 88 546 GLY B N 1
ATOM 9864 C CA . GLY B 1 546 ? 2.961 29.859 22.875 1 88 546 GLY B CA 1
ATOM 9865 C C . GLY B 1 546 ? 3.406 30.531 21.594 1 88 546 GLY B C 1
ATOM 9866 O O . GLY B 1 546 ? 2.586 30.797 20.719 1 88 546 GLY B O 1
ATOM 9867 N N . VAL B 1 547 ? 4.629 30.844 21.469 1 93.88 547 VAL B N 1
ATOM 9868 C CA . VAL B 1 547 ? 5.137 31.516 20.281 1 93.88 547 VAL B CA 1
ATOM 9869 C C . VAL B 1 547 ? 6.57 31.078 20 1 93.88 547 VAL B C 1
ATOM 9871 O O . VAL B 1 547 ? 7.355 30.859 20.922 1 93.88 547 VAL B O 1
ATOM 9874 N N . ILE B 1 548 ? 6.895 30.875 18.766 1 96.19 548 ILE B N 1
ATOM 9875 C CA . ILE B 1 548 ? 8.266 30.609 18.344 1 96.19 548 ILE B CA 1
ATOM 9876 C C . ILE B 1 548 ? 8.672 31.609 17.25 1 96.19 548 ILE B C 1
ATOM 9878 O O . ILE B 1 548 ? 7.836 32.062 16.453 1 96.19 548 ILE B O 1
ATOM 9882 N N . VAL B 1 549 ? 10 31.938 17.219 1 97.88 549 VAL B N 1
ATOM 9883 C CA . VAL B 1 549 ? 10.469 32.969 16.281 1 97.88 549 VAL B CA 1
ATOM 9884 C C . VAL B 1 549 ? 11.734 32.469 15.586 1 97.88 549 VAL B C 1
ATOM 9886 O O . VAL B 1 549 ? 12.578 31.812 16.203 1 97.88 549 VAL B O 1
ATOM 9889 N N . ASN B 1 550 ? 11.805 32.75 14.32 1 98.06 550 ASN B N 1
ATOM 9890 C CA . ASN B 1 550 ? 13 32.469 13.523 1 98.06 550 ASN B CA 1
ATOM 9891 C C . ASN B 1 550 ? 13.516 33.75 12.844 1 98.06 550 ASN B C 1
ATOM 9893 O O . ASN B 1 550 ? 12.742 34.5 12.273 1 98.06 550 ASN B O 1
ATOM 9897 N N . ASN B 1 551 ? 14.75 33.969 12.945 1 96.94 551 ASN B N 1
ATOM 9898 C CA . ASN B 1 551 ? 15.359 35.125 12.281 1 96.94 551 ASN B CA 1
ATOM 9899 C C . ASN B 1 551 ? 16.547 34.688 11.422 1 96.94 551 ASN B C 1
ATOM 9901 O O . ASN B 1 551 ? 17.516 35.438 11.289 1 96.94 551 ASN B O 1
ATOM 9905 N N . GLN B 1 552 ? 16.438 33.5 10.859 1 96.81 552 GLN B N 1
ATOM 9906 C CA . GLN B 1 552 ? 17.531 32.969 10.055 1 96.81 552 GLN B CA 1
ATOM 9907 C C . GLN B 1 552 ? 17.094 32.75 8.609 1 96.81 552 GLN B C 1
ATOM 9909 O O . GLN B 1 552 ? 17.922 32.531 7.727 1 96.81 552 GLN B O 1
ATOM 9914 N N . PHE B 1 553 ? 15.891 32.844 8.281 1 97.94 553 PHE B N 1
ATOM 9915 C CA . PHE B 1 553 ? 15.375 32.469 6.969 1 97.94 553 PHE B CA 1
ATOM 9916 C C . PHE B 1 553 ? 15.586 33.625 5.977 1 97.94 553 PHE B C 1
ATOM 9918 O O . PHE B 1 553 ? 14.961 34.656 6.09 1 97.94 553 PHE B O 1
ATOM 9925 N N . PHE B 1 554 ? 16.422 33.375 4.988 1 98.19 554 PHE B N 1
ATOM 9926 C CA . PHE B 1 554 ? 16.672 34.469 4.039 1 98.19 554 PHE B CA 1
ATOM 9927 C C . PHE B 1 554 ? 16.484 33.969 2.605 1 98.19 554 PHE B C 1
ATOM 9929 O O . PHE B 1 554 ? 16.547 34.781 1.662 1 98.19 554 PHE B O 1
ATOM 9936 N N . LYS B 1 555 ? 16.234 32.688 2.424 1 97.94 555 LYS B N 1
ATOM 9937 C CA . LYS B 1 555 ? 15.961 32.156 1.095 1 97.94 555 LYS B CA 1
ATOM 9938 C C . LYS B 1 555 ? 14.523 31.641 0.993 1 97.94 555 LYS B C 1
ATOM 9940 O O . LYS B 1 555 ? 14 31.031 1.934 1 97.94 555 LYS B O 1
ATOM 9945 N N . PRO B 1 556 ? 13.867 31.953 -0.126 1 98.06 556 PRO B N 1
ATOM 9946 C CA . PRO B 1 556 ? 12.508 31.438 -0.302 1 98.06 556 PRO B CA 1
ATOM 9947 C C . PRO B 1 556 ? 12.484 29.938 -0.584 1 98.06 556 PRO B C 1
ATOM 9949 O O . PRO B 1 556 ? 12.633 29.516 -1.734 1 98.06 556 PRO B O 1
ATOM 9952 N N . VAL B 1 557 ? 12.289 29.141 0.394 1 98 557 VAL B N 1
ATOM 9953 C CA . VAL B 1 557 ? 12.125 27.703 0.328 1 98 557 VAL B CA 1
ATOM 9954 C C . VAL B 1 557 ? 10.93 27.281 1.176 1 98 557 VAL B C 1
ATOM 9956 O O . VAL B 1 557 ? 10.234 28.125 1.748 1 98 557 VAL B O 1
ATOM 9959 N N . LEU B 1 558 ? 10.695 26.016 1.133 1 98.06 558 LEU B N 1
ATOM 9960 C CA . LEU B 1 558 ? 9.602 25.469 1.923 1 98.06 558 LEU B CA 1
ATOM 9961 C C . LEU B 1 558 ? 10.102 24.984 3.285 1 98.06 558 LEU B C 1
ATOM 9963 O O . LEU B 1 558 ? 11.172 24.375 3.383 1 98.06 558 LEU B O 1
ATOM 9967 N N . TRP B 1 559 ? 9.375 25.297 4.32 1 98.56 559 TRP B N 1
ATOM 9968 C CA . TRP B 1 559 ? 9.609 24.766 5.66 1 98.56 559 TRP B CA 1
ATOM 9969 C C . TRP B 1 559 ? 8.406 23.969 6.152 1 98.56 559 TRP B C 1
ATOM 9971 O O . TRP B 1 559 ? 7.277 24.469 6.121 1 98.56 559 TRP B O 1
ATOM 9981 N N . ILE B 1 560 ? 8.625 22.797 6.586 1 97.81 560 ILE B N 1
ATOM 9982 C CA . ILE B 1 560 ? 7.559 21.953 7.105 1 97.81 560 ILE B CA 1
ATOM 9983 C C . ILE B 1 560 ? 7.539 22.016 8.633 1 97.81 560 ILE B C 1
ATOM 9985 O O . ILE B 1 560 ? 8.547 21.734 9.281 1 97.81 560 ILE B O 1
ATOM 9989 N N . PHE B 1 561 ? 6.422 22.422 9.164 1 96.88 561 PHE B N 1
ATOM 9990 C CA . PHE B 1 561 ? 6.262 22.344 10.617 1 96.88 561 PHE B CA 1
ATOM 9991 C C . PHE B 1 561 ? 6.207 20.891 11.078 1 96.88 561 PHE B C 1
ATOM 9993 O O . PHE B 1 561 ? 5.402 20.109 10.57 1 96.88 561 PHE B O 1
ATOM 10000 N N . GLU B 1 562 ? 7.109 20.609 11.992 1 96.19 562 GLU B N 1
ATOM 10001 C CA . GLU B 1 562 ? 7.172 19.312 12.648 1 96.19 562 GLU B CA 1
ATOM 10002 C C . GLU B 1 562 ? 6.805 19.422 14.133 1 96.19 562 GLU B C 1
ATOM 10004 O O . GLU B 1 562 ? 7.207 20.375 14.805 1 96.19 562 GLU B O 1
ATOM 10009 N N . SER B 1 563 ? 6 18.484 14.539 1 94.25 563 SER B N 1
ATOM 10010 C CA . SER B 1 563 ? 5.57 18.547 15.938 1 94.25 563 SER B CA 1
ATOM 10011 C C . SER B 1 563 ? 6.008 17.297 16.703 1 94.25 563 SER B C 1
ATOM 10013 O O . SER B 1 563 ? 6.047 16.203 16.141 1 94.25 563 SER B O 1
ATOM 10015 N N . SER B 1 564 ? 6.309 17.516 17.969 1 94.25 564 SER B N 1
ATOM 10016 C CA . SER B 1 564 ? 6.734 16.469 18.891 1 94.25 564 SER B CA 1
ATOM 10017 C C . SER B 1 564 ? 5.758 16.328 20.047 1 94.25 564 SER B C 1
ATOM 10019 O O . SER B 1 564 ? 4.965 17.234 20.328 1 94.25 564 SER B O 1
ATOM 10021 N N . CYS B 1 565 ? 5.809 15.203 20.719 1 90.94 565 CYS B N 1
ATOM 10022 C CA . CYS B 1 565 ? 5.016 15 21.938 1 90.94 565 CYS B CA 1
ATOM 10023 C C . CYS B 1 565 ? 5.691 15.633 23.141 1 90.94 565 CYS B C 1
ATOM 10025 O O . CYS B 1 565 ? 5.059 15.828 24.188 1 90.94 565 CYS B O 1
ATOM 10027 N N . GLU B 1 566 ? 6.914 15.969 22.938 1 92.06 566 GLU B N 1
ATOM 10028 C CA . GLU B 1 566 ? 7.695 16.625 23.984 1 92.06 566 GLU B CA 1
ATOM 10029 C C . GLU B 1 566 ? 8.227 17.969 23.516 1 92.06 566 GLU B C 1
ATOM 10031 O O . GLU B 1 566 ? 8.453 18.172 22.312 1 92.06 566 GLU B O 1
ATOM 10036 N N . PRO B 1 567 ? 8.406 18.891 24.453 1 92.75 567 PRO B N 1
ATOM 10037 C CA . PRO B 1 567 ? 8.961 20.188 24.062 1 92.75 567 PRO B CA 1
ATOM 10038 C C . PRO B 1 567 ? 10.281 20.062 23.297 1 92.75 567 PRO B C 1
ATOM 10040 O O . PRO B 1 567 ? 11.117 19.219 23.656 1 92.75 567 PRO B O 1
ATOM 10043 N N . VAL B 1 568 ? 10.461 20.781 22.281 1 93 568 VAL B N 1
ATOM 10044 C CA . VAL B 1 568 ? 11.672 20.781 21.469 1 93 568 VAL B CA 1
ATOM 10045 C C . VAL B 1 568 ? 12.633 21.859 21.953 1 93 568 VAL B C 1
ATOM 10047 O O . VAL B 1 568 ? 13.852 21.719 21.828 1 93 568 VAL B O 1
ATOM 10050 N N . GLY B 1 569 ? 12.102 23 22.5 1 90.75 569 GLY B N 1
ATOM 10051 C CA . GLY B 1 569 ? 12.883 24.094 23.078 1 90.75 569 GLY B CA 1
ATOM 10052 C C . GLY B 1 569 ? 12.375 24.547 24.438 1 90.75 569 GLY B C 1
ATOM 10053 O O . GLY B 1 569 ? 11.305 24.109 24.875 1 90.75 569 GLY B O 1
ATOM 10054 N N . MET B 1 570 ? 13.234 25.391 25.016 1 89.06 570 MET B N 1
ATOM 10055 C CA . MET B 1 570 ? 12.898 25.844 26.359 1 89.06 570 MET B CA 1
ATOM 10056 C C . MET B 1 570 ? 12.531 27.312 26.359 1 89.06 570 MET B C 1
ATOM 10058 O O . MET B 1 570 ? 13.398 28.172 26.203 1 89.06 570 MET B O 1
ATOM 10062 N N . PRO B 1 571 ? 11.312 27.594 26.609 1 92.94 571 PRO B N 1
ATOM 10063 C CA . PRO B 1 571 ? 10.93 28.984 26.781 1 92.94 571 PRO B CA 1
ATOM 10064 C C . PRO B 1 571 ? 11.445 29.594 28.078 1 92.94 571 PRO B C 1
ATOM 10066 O O . PRO B 1 571 ? 11.797 28.844 29.016 1 92.94 571 PRO B O 1
ATOM 10069 N N . PRO B 1 572 ? 11.555 30.953 28.156 1 95.62 572 PRO B N 1
ATOM 10070 C CA . PRO B 1 572 ? 11.898 31.594 29.438 1 95.62 572 PRO B CA 1
ATOM 10071 C C . PRO B 1 572 ? 10.906 31.266 30.547 1 95.62 572 PRO B C 1
ATOM 10073 O O . PRO B 1 572 ? 9.719 31.047 30.281 1 95.62 572 PRO B O 1
ATOM 10076 N N . THR B 1 573 ? 11.406 31.312 31.812 1 94.44 573 THR B N 1
ATOM 10077 C CA . THR B 1 573 ? 10.586 30.953 32.969 1 94.44 573 THR B CA 1
ATOM 10078 C C . THR B 1 573 ? 10.016 32.188 33.625 1 94.44 573 THR B C 1
ATOM 10080 O O . THR B 1 573 ? 10.75 33.156 33.938 1 94.44 573 THR B O 1
ATOM 10083 N N . PRO B 1 574 ? 8.734 32.219 33.844 1 92.75 574 PRO B N 1
ATOM 10084 C CA . PRO B 1 574 ? 8.148 33.375 34.5 1 92.75 574 PRO B CA 1
ATOM 10085 C C . PRO B 1 574 ? 8.625 33.531 35.938 1 92.75 574 PRO B C 1
ATOM 10087 O O . PRO B 1 574 ? 8.797 32.531 36.656 1 92.75 574 PRO B O 1
ATOM 10090 N N . VAL B 1 575 ? 8.898 34.781 36.344 1 94.5 575 VAL B N 1
ATOM 10091 C CA . VAL B 1 575 ? 9.289 35.125 37.688 1 94.5 575 VAL B CA 1
ATOM 10092 C C . VAL B 1 575 ? 8.492 36.344 38.156 1 94.5 575 VAL B C 1
ATOM 10094 O O . VAL B 1 575 ? 8.031 37.125 37.344 1 94.5 575 VAL B O 1
ATOM 10097 N N . SER B 1 576 ? 8.242 36.438 39.469 1 91.81 576 SER B N 1
ATOM 10098 C CA . SER B 1 576 ? 7.5 37.562 40.031 1 91.81 576 SER B CA 1
ATOM 10099 C C . SER B 1 576 ? 8.438 38.594 40.625 1 91.81 576 SER B C 1
ATOM 10101 O O . SER B 1 576 ? 9.336 38.281 41.406 1 91.81 576 SER B O 1
ATOM 10103 N N . VAL B 1 577 ? 8.242 39.844 40.156 1 92.25 577 VAL B N 1
ATOM 10104 C CA . VAL B 1 577 ? 8.992 40.969 40.688 1 92.25 577 VAL B CA 1
ATOM 10105 C C . VAL B 1 577 ? 8.039 42.156 40.938 1 92.25 577 VAL B C 1
ATOM 10107 O O . VAL B 1 577 ? 6.941 42.188 40.375 1 92.25 577 VAL B O 1
ATOM 10110 N N . THR B 1 578 ? 8.406 43.094 41.812 1 90.25 578 THR B N 1
ATOM 10111 C CA . THR B 1 578 ? 7.664 44.312 42 1 90.25 578 THR B CA 1
ATOM 10112 C C . THR B 1 578 ? 8.305 45.469 41.219 1 90.25 578 THR B C 1
ATOM 10114 O O . THR B 1 578 ? 9.43 45.875 41.531 1 90.25 578 THR B O 1
ATOM 10117 N N . PRO B 1 579 ? 7.562 45.938 40.219 1 92.12 579 PRO B N 1
ATOM 10118 C CA . PRO B 1 579 ? 8.148 47 39.438 1 92.12 579 PRO B CA 1
ATOM 10119 C C . PRO B 1 579 ? 8.273 48.312 40.219 1 92.12 579 PRO B C 1
ATOM 10121 O O . PRO B 1 579 ? 7.535 48.531 41.188 1 92.12 579 PRO B O 1
ATOM 10124 N N . LYS B 1 580 ? 9.164 49.219 39.812 1 91.62 580 LYS B N 1
ATOM 10125 C CA . LYS B 1 580 ? 9.445 50.469 40.531 1 91.62 580 LYS B CA 1
ATOM 10126 C C . LYS B 1 580 ? 8.969 51.656 39.719 1 91.62 580 LYS B C 1
ATOM 10128 O O . LYS B 1 580 ? 8.891 51.594 38.469 1 91.62 580 LYS B O 1
ATOM 10133 N N . GLN B 1 581 ? 8.555 52.719 40.469 1 94.25 581 GLN B N 1
ATOM 10134 C CA . GLN B 1 581 ? 8.352 54 39.812 1 94.25 581 GLN B CA 1
ATOM 10135 C C . GLN B 1 581 ? 9.672 54.594 39.344 1 94.25 581 GLN B C 1
ATOM 10137 O O . GLN B 1 581 ? 10.648 54.625 40.094 1 94.25 581 GLN B O 1
ATOM 10142 N N . VAL B 1 582 ? 9.688 55 38.125 1 94.25 582 VAL B N 1
ATOM 10143 C CA . VAL B 1 582 ? 10.906 55.531 37.531 1 94.25 582 VAL B CA 1
ATOM 10144 C C . VAL B 1 582 ? 10.547 56.656 36.562 1 94.25 582 VAL B C 1
ATOM 10146 O O . VAL B 1 582 ? 9.531 56.562 35.875 1 94.25 582 VAL B O 1
ATOM 10149 N N . PHE B 1 583 ? 11.367 57.75 36.469 1 95.62 583 PHE B N 1
ATOM 10150 C CA . PHE B 1 583 ? 11.258 58.844 35.5 1 95.62 583 PHE B CA 1
ATOM 10151 C C . PHE B 1 583 ? 9.867 59.469 35.562 1 95.62 583 PHE B C 1
ATOM 10153 O O . PHE B 1 583 ? 9.289 59.812 34.531 1 95.62 583 PHE B O 1
ATOM 10160 N N . GLY B 1 584 ? 9.25 59.5 36.719 1 94.06 584 GLY B N 1
ATOM 10161 C CA . GLY B 1 584 ? 7.934 60.094 36.906 1 94.06 584 GLY B CA 1
ATOM 10162 C C . GLY B 1 584 ? 6.805 59.188 36.438 1 94.06 584 GLY B C 1
ATOM 10163 O O . GLY B 1 584 ? 5.66 59.656 36.312 1 94.06 584 GLY B O 1
ATOM 10164 N N . LEU B 1 585 ? 7.125 57.969 36.125 1 96.19 585 LEU B N 1
ATOM 10165 C CA . LEU B 1 585 ? 6.129 57.031 35.594 1 96.19 585 LEU B CA 1
ATOM 10166 C C . LEU B 1 585 ? 5.703 56.031 36.656 1 96.19 585 LEU B C 1
ATOM 10168 O O . LEU B 1 585 ? 6.551 55.406 37.312 1 96.19 585 LEU B O 1
ATOM 10172 N N . SER B 1 586 ? 4.434 55.812 36.906 1 94.62 586 SER B N 1
ATOM 10173 C CA . SER B 1 586 ? 3.893 54.844 37.844 1 94.62 586 SER B CA 1
ATOM 10174 C C . SER B 1 586 ? 3.559 53.531 37.156 1 94.62 586 SER B C 1
ATOM 10176 O O . SER B 1 586 ? 2.76 53.5 36.219 1 94.62 586 SER B O 1
ATOM 10178 N N . PRO B 1 587 ? 4.148 52.438 37.594 1 95.69 587 PRO B N 1
ATOM 10179 C CA . PRO B 1 587 ? 3.873 51.156 36.969 1 95.69 587 PRO B CA 1
ATOM 10180 C C . PRO B 1 587 ? 2.439 50.688 37.188 1 95.69 587 PRO B C 1
ATOM 10182 O O . PRO B 1 587 ? 1.884 50.875 38.25 1 95.69 587 PRO B O 1
ATOM 10185 N N . ILE B 1 588 ? 1.896 50 36.156 1 94.88 588 ILE B N 1
ATOM 10186 C CA . ILE B 1 588 ? 0.514 49.562 36.25 1 94.88 588 ILE B CA 1
ATOM 10187 C C . ILE B 1 588 ? 0.435 48.062 35.938 1 94.88 588 ILE B C 1
ATOM 10189 O O . ILE B 1 588 ? -0.56 47.406 36.25 1 94.88 588 ILE B O 1
ATOM 10193 N N . ALA B 1 589 ? 1.407 47.438 35.281 1 94.31 589 ALA B N 1
ATOM 10194 C CA . ALA B 1 589 ? 1.513 46.031 35 1 94.31 589 ALA B CA 1
ATOM 10195 C C . ALA B 1 589 ? 2.953 45.625 34.688 1 94.31 589 ALA B C 1
ATOM 10197 O O . ALA B 1 589 ? 3.74 46.438 34.219 1 94.31 589 ALA B O 1
ATOM 10198 N N . ASP B 1 590 ? 3.277 44.438 35 1 94 590 ASP B N 1
ATOM 10199 C CA . ASP B 1 590 ? 4.609 43.938 34.656 1 94 590 ASP B CA 1
ATOM 10200 C C . ASP B 1 590 ? 4.578 42.438 34.312 1 94 590 ASP B C 1
ATOM 10202 O O . ASP B 1 590 ? 3.729 41.719 34.812 1 94 590 ASP B O 1
ATOM 10206 N N . TYR B 1 591 ? 5.391 42 33.438 1 95.06 591 TYR B N 1
ATOM 10207 C CA . TYR B 1 591 ? 5.691 40.625 33.062 1 95.06 591 TYR B CA 1
ATOM 10208 C C . TYR B 1 591 ? 7.191 40.375 33.094 1 95.06 591 TYR B C 1
ATOM 10210 O O . TYR B 1 591 ? 7.949 41 32.375 1 95.06 591 TYR B O 1
ATOM 10218 N N . THR B 1 592 ? 7.617 39.5 33.969 1 95.69 592 THR B N 1
ATOM 10219 C CA . THR B 1 592 ? 9.047 39.25 34.156 1 95.69 592 THR B CA 1
ATOM 10220 C C . THR B 1 592 ? 9.383 37.781 33.906 1 95.69 592 THR B C 1
ATOM 10222 O O . THR B 1 592 ? 8.641 36.906 34.344 1 95.69 592 THR B O 1
ATOM 10225 N N . TYR B 1 593 ? 10.477 37.562 33.219 1 97.12 593 TYR B N 1
ATOM 10226 C CA . TYR B 1 593 ? 10.969 36.219 32.938 1 97.12 593 TYR B CA 1
ATOM 10227 C C . TYR B 1 593 ? 12.469 36.125 33.188 1 97.12 593 TYR B C 1
ATOM 10229 O O . TYR B 1 593 ? 13.211 37.094 32.938 1 97.12 593 TYR B O 1
ATOM 10237 N N . GLU B 1 594 ? 12.875 34.969 33.656 1 97.25 594 GLU B N 1
ATOM 10238 C CA . GLU B 1 594 ? 14.305 34.656 33.656 1 97.25 594 GLU B CA 1
ATOM 10239 C C . GLU B 1 594 ? 14.758 34.156 32.281 1 97.25 594 GLU B C 1
ATOM 10241 O O . GLU B 1 594 ? 14.219 33.188 31.75 1 97.25 594 GLU B O 1
ATOM 10246 N N . VAL B 1 595 ? 15.664 34.844 31.719 1 97.44 595 VAL B N 1
ATOM 10247 C CA . VAL B 1 595 ? 16.094 34.562 30.344 1 97.44 595 VAL B CA 1
ATOM 10248 C C . VAL B 1 595 ? 17.562 34.094 30.359 1 97.44 595 VAL B C 1
ATOM 10250 O O . VAL B 1 595 ? 18.391 34.688 31.062 1 97.44 595 VAL B O 1
ATOM 10253 N N . ASN B 1 596 ? 17.875 33.031 29.641 1 96.69 596 ASN B N 1
ATOM 10254 C CA . ASN B 1 596 ? 19.234 32.688 29.266 1 96.69 596 ASN B CA 1
ATOM 10255 C C . ASN B 1 596 ? 19.656 33.344 27.953 1 96.69 596 ASN B C 1
ATOM 10257 O O . ASN B 1 596 ? 19.203 32.938 26.875 1 96.69 596 ASN B O 1
ATOM 10261 N N . GLY B 1 597 ? 20.5 34.25 28.078 1 95.38 597 GLY B N 1
ATOM 10262 C CA . GLY B 1 597 ? 20.891 35.062 26.938 1 95.38 597 GLY B CA 1
ATOM 10263 C C . GLY B 1 597 ? 21.594 34.25 25.844 1 95.38 597 GLY B C 1
ATOM 10264 O O . GLY B 1 597 ? 21.609 34.656 24.688 1 95.38 597 GLY B O 1
ATOM 10265 N N . ILE B 1 598 ? 22.188 33.125 26.109 1 94.56 598 ILE B N 1
ATOM 10266 C CA . ILE B 1 598 ? 22.859 32.312 25.125 1 94.56 598 ILE B CA 1
ATOM 10267 C C . ILE B 1 598 ? 21.844 31.672 24.188 1 94.56 598 ILE B C 1
ATOM 10269 O O . ILE B 1 598 ? 22.031 31.672 22.969 1 94.56 598 ILE B O 1
ATOM 10273 N N . THR B 1 599 ? 20.734 31.25 24.734 1 94.38 599 THR B N 1
ATOM 10274 C CA . THR B 1 599 ? 19.703 30.578 23.953 1 94.38 599 THR B CA 1
ATOM 10275 C C . THR B 1 599 ? 18.656 31.578 23.469 1 94.38 599 THR B C 1
ATOM 10277 O O . THR B 1 599 ? 17.969 31.344 22.469 1 94.38 599 THR B O 1
ATOM 10280 N N . GLY B 1 600 ? 18.578 32.719 24.156 1 96.44 600 GLY B N 1
ATOM 10281 C CA . GLY B 1 600 ? 17.531 33.688 23.875 1 96.44 600 GLY B CA 1
ATOM 10282 C C . GLY B 1 600 ? 16.172 33.25 24.375 1 96.44 600 GLY B C 1
ATOM 10283 O O . GLY B 1 600 ? 16.062 32.344 25.219 1 96.44 600 GLY B O 1
ATOM 10284 N N . GLY B 1 601 ? 15.156 33.875 23.953 1 97.62 601 GLY B N 1
ATOM 10285 C CA . GLY B 1 601 ? 13.789 33.594 24.344 1 97.62 601 GLY B CA 1
ATOM 10286 C C . GLY B 1 601 ? 12.805 34.656 23.922 1 97.62 601 GLY B C 1
ATOM 10287 O O . GLY B 1 601 ? 13.203 35.75 23.531 1 97.62 601 GLY B O 1
ATOM 10288 N N . VAL B 1 602 ? 11.602 34.219 23.875 1 97.56 602 VAL B N 1
ATOM 10289 C CA . VAL B 1 602 ? 10.531 35.156 23.562 1 97.56 602 VAL B CA 1
ATOM 10290 C C . VAL B 1 602 ? 9.695 35.438 24.812 1 97.56 602 VAL B C 1
ATOM 10292 O O . VAL B 1 602 ? 9.234 34.5 25.469 1 97.56 602 VAL B O 1
ATOM 10295 N N . VAL B 1 603 ? 9.539 36.688 25.062 1 96.19 603 VAL B N 1
ATOM 10296 C CA . VAL B 1 603 ? 8.734 37.125 26.203 1 96.19 603 VAL B CA 1
ATOM 10297 C C . VAL B 1 603 ? 7.422 37.719 25.703 1 96.19 603 VAL B C 1
ATOM 10299 O O . VAL B 1 603 ? 7.43 38.594 24.812 1 96.19 603 VAL B O 1
ATOM 10302 N N . VAL B 1 604 ? 6.371 37.25 26.328 1 93.31 604 VAL B N 1
ATOM 10303 C CA . VAL B 1 604 ? 5.062 37.781 25.953 1 93.31 604 VAL B CA 1
ATOM 10304 C C . VAL B 1 604 ? 4.465 38.562 27.141 1 93.31 604 VAL B C 1
ATOM 10306 O O . VAL B 1 604 ? 4.379 38.031 28.25 1 93.31 604 VAL B O 1
ATOM 10309 N N . ALA B 1 605 ? 4.066 39.812 26.891 1 94.38 605 ALA B N 1
ATOM 10310 C CA . ALA B 1 605 ? 3.463 40.688 27.891 1 94.38 605 ALA B CA 1
ATOM 10311 C C . ALA B 1 605 ? 2.225 41.375 27.344 1 94.38 605 ALA B C 1
ATOM 10313 O O . ALA B 1 605 ? 2.322 42.469 26.766 1 94.38 605 ALA B O 1
ATOM 10314 N N . GLY B 1 606 ? 1.083 40.75 27.609 1 91.44 606 GLY B N 1
ATOM 10315 C CA . GLY B 1 606 ? -0.119 41.312 27.016 1 91.44 606 GLY B CA 1
ATOM 10316 C C . GLY B 1 606 ? -0.073 41.375 25.5 1 91.44 606 GLY B C 1
ATOM 10317 O O . GLY B 1 606 ? 0.033 40.344 24.844 1 91.44 606 GLY B O 1
ATOM 10318 N N . ASN B 1 607 ? -0.062 42.625 24.984 1 93.75 607 ASN B N 1
ATOM 10319 C CA . ASN B 1 607 ? -0.045 42.781 23.531 1 93.75 607 ASN B CA 1
ATOM 10320 C C . ASN B 1 607 ? 1.366 43.062 23.016 1 93.75 607 ASN B C 1
ATOM 10322 O O . ASN B 1 607 ? 1.549 43.406 21.844 1 93.75 607 ASN B O 1
ATOM 10326 N N . ILE B 1 608 ? 2.377 42.906 23.859 1 95.62 608 ILE B N 1
ATOM 10327 C CA . ILE B 1 608 ? 3.764 43.094 23.453 1 95.62 608 ILE B CA 1
ATOM 10328 C C . ILE B 1 608 ? 4.52 41.781 23.484 1 95.62 608 ILE B C 1
ATOM 10330 O O . ILE B 1 608 ? 4.391 41 24.438 1 95.62 608 ILE B O 1
ATOM 10334 N N . LEU B 1 609 ? 5.191 41.5 22.469 1 96.06 609 LEU B N 1
ATOM 10335 C CA . LEU B 1 609 ? 6.129 40.406 22.344 1 96.06 609 LEU B CA 1
ATOM 10336 C C . LEU B 1 609 ? 7.555 40.906 22.156 1 96.06 609 LEU B C 1
ATOM 10338 O O . LEU B 1 609 ? 7.789 41.812 21.328 1 96.06 609 LEU B O 1
ATOM 10342 N N . VAL B 1 610 ? 8.469 40.375 22.938 1 97.81 610 VAL B N 1
ATOM 10343 C CA . VAL B 1 610 ? 9.867 40.781 22.812 1 97.81 610 VAL B CA 1
ATOM 10344 C C . VAL B 1 610 ? 10.742 39.562 22.562 1 97.81 610 VAL B C 1
ATOM 10346 O O . VAL B 1 610 ? 10.672 38.562 23.312 1 97.81 610 VAL B O 1
ATOM 10349 N N . VAL B 1 611 ? 11.492 39.625 21.578 1 97.88 611 VAL B N 1
ATOM 10350 C CA . VAL B 1 611 ? 12.414 38.531 21.25 1 97.88 611 VAL B CA 1
ATOM 10351 C C . VAL B 1 611 ? 13.82 38.906 21.719 1 97.88 611 VAL B C 1
ATOM 10353 O O . VAL B 1 611 ? 14.391 39.906 21.281 1 97.88 611 VAL B O 1
ATOM 10356 N N . ILE B 1 612 ? 14.297 38.156 22.641 1 98.12 612 ILE B N 1
ATOM 10357 C CA . ILE B 1 612 ? 15.711 38.188 23 1 98.12 612 ILE B CA 1
ATOM 10358 C C . ILE B 1 612 ? 16.484 37.188 22.125 1 98.12 612 ILE B C 1
ATOM 10360 O O . ILE B 1 612 ? 16.344 35.969 22.281 1 98.12 612 ILE B O 1
ATOM 10364 N N . GLN B 1 613 ? 17.281 37.75 21.312 1 97.31 613 GLN B N 1
ATOM 10365 C CA . GLN B 1 613 ? 17.984 36.938 20.328 1 97.31 613 GLN B CA 1
ATOM 10366 C C . GLN B 1 613 ? 19.062 36.062 20.984 1 97.31 613 GLN B C 1
ATOM 10368 O O . GLN B 1 613 ? 19.672 36.5 21.984 1 97.31 613 GLN B O 1
ATOM 10373 N N . PRO B 1 614 ? 19.328 34.906 20.406 1 96.5 614 PRO B N 1
ATOM 10374 C CA . PRO B 1 614 ? 20.406 34.094 20.938 1 96.5 614 PRO B CA 1
ATOM 10375 C C . PRO B 1 614 ? 21.766 34.812 20.938 1 96.5 614 PRO B C 1
ATOM 10377 O O . PRO B 1 614 ? 22.094 35.469 19.953 1 96.5 614 PRO B O 1
ATOM 10380 N N . GLY B 1 615 ? 22.5 34.656 22.016 1 96.44 615 GLY B N 1
ATOM 10381 C CA . GLY B 1 615 ? 23.797 35.312 22.141 1 96.44 615 GLY B CA 1
ATOM 10382 C C . GLY B 1 615 ? 23.719 36.719 22.719 1 96.44 615 GLY B C 1
ATOM 10383 O O . GLY B 1 615 ? 24.719 37.438 22.734 1 96.44 615 GLY B O 1
ATOM 10384 N N . THR B 1 616 ? 22.531 37.125 23.203 1 97.62 616 THR B N 1
ATOM 10385 C CA . THR B 1 616 ? 22.359 38.469 23.766 1 97.62 616 THR B CA 1
ATOM 10386 C C . THR B 1 616 ? 22.875 38.531 25.188 1 97.62 616 THR B C 1
ATOM 10388 O O . THR B 1 616 ? 22.344 37.875 26.078 1 97.62 616 THR B O 1
ATOM 10391 N N . THR B 1 617 ? 23.844 39.344 25.438 1 97.56 617 THR B N 1
ATOM 10392 C CA . THR B 1 617 ? 24.375 39.625 26.766 1 97.56 617 THR B CA 1
ATOM 10393 C C . THR B 1 617 ? 24.047 41.031 27.203 1 97.56 617 THR B C 1
ATOM 10395 O O . THR B 1 617 ? 23.734 41.906 26.375 1 97.56 617 THR B O 1
ATOM 10398 N N . ILE B 1 618 ? 24.031 41.25 28.5 1 98.25 618 ILE B N 1
ATOM 10399 C CA . ILE B 1 618 ? 23.75 42.562 29.062 1 98.25 618 ILE B CA 1
ATOM 10400 C C . ILE B 1 618 ? 24.984 43.094 29.781 1 98.25 618 ILE B C 1
ATOM 10402 O O . ILE B 1 618 ? 25.516 42.438 30.672 1 98.25 618 ILE B O 1
ATOM 10406 N N . THR B 1 619 ? 25.406 44.281 29.406 1 97.44 619 THR B N 1
ATOM 10407 C CA . THR B 1 619 ? 26.469 44.969 30.141 1 97.44 619 THR B CA 1
ATOM 10408 C C . THR B 1 619 ? 25.875 45.875 31.203 1 97.44 619 THR B C 1
ATOM 10410 O O . THR B 1 619 ? 25.047 46.75 30.906 1 97.44 619 THR B O 1
ATOM 10413 N N . THR B 1 620 ? 26.312 45.719 32.406 1 96 620 THR B N 1
ATOM 10414 C CA . THR B 1 620 ? 25.797 46.5 33.531 1 96 620 THR B CA 1
ATOM 10415 C C . THR B 1 620 ? 26.609 47.781 33.719 1 96 620 THR B C 1
ATOM 10417 O O . THR B 1 620 ? 27.688 47.938 33.125 1 96 620 THR B O 1
ATOM 10420 N N . PRO B 1 621 ? 26.016 48.688 34.594 1 93.06 621 PRO B N 1
ATOM 10421 C CA . PRO B 1 621 ? 26.766 49.906 34.844 1 93.06 621 PRO B CA 1
ATOM 10422 C C . PRO B 1 621 ? 28.125 49.656 35.438 1 93.06 621 PRO B C 1
ATOM 10424 O O . PRO B 1 621 ? 29.062 50.438 35.25 1 93.06 621 PRO B O 1
ATOM 10427 N N . SER B 1 622 ? 28.328 48.594 36.125 1 93.56 622 SER B N 1
ATOM 10428 C CA . SER B 1 622 ? 29.594 48.219 36.75 1 93.56 622 SER B CA 1
ATOM 10429 C C . SER B 1 622 ? 30.547 47.594 35.75 1 93.56 622 SER B C 1
ATOM 10431 O O . SER B 1 622 ? 31.719 47.344 36.094 1 93.56 622 SER B O 1
ATOM 10433 N N . GLY B 1 623 ? 30.125 47.281 34.562 1 92.06 623 GLY B N 1
ATOM 10434 C CA . GLY B 1 623 ? 30.969 46.688 33.562 1 92.06 623 GLY B CA 1
ATOM 10435 C C . GLY B 1 623 ? 30.844 45.156 33.5 1 92.06 623 GLY B C 1
ATOM 10436 O O . GLY B 1 623 ? 31.422 44.531 32.625 1 92.06 623 GLY B O 1
ATOM 10437 N N . THR B 1 624 ? 30.016 44.625 34.344 1 95.06 624 THR B N 1
ATOM 10438 C CA . THR B 1 624 ? 29.797 43.188 34.344 1 95.06 624 THR B CA 1
ATOM 10439 C C . THR B 1 624 ? 28.875 42.781 33.219 1 95.06 624 THR B C 1
ATOM 10441 O O . THR B 1 624 ? 27.891 43.469 32.938 1 95.06 624 THR B O 1
ATOM 10444 N N . THR B 1 625 ? 29.25 41.625 32.625 1 96.62 625 THR B N 1
ATOM 10445 C CA . THR B 1 625 ? 28.422 41.094 31.547 1 96.62 625 THR B CA 1
ATOM 10446 C C . THR B 1 625 ? 27.516 39.969 32.062 1 96.62 625 THR B C 1
ATOM 10448 O O . THR B 1 625 ? 28 38.969 32.625 1 96.62 625 THR B O 1
ATOM 10451 N N . LEU B 1 626 ? 26.203 40.031 31.891 1 97.25 626 LEU B N 1
ATOM 10452 C CA . LEU B 1 626 ? 25.219 39.031 32.312 1 97.25 626 LEU B CA 1
ATOM 10453 C C . LEU B 1 626 ? 24.828 38.156 31.125 1 97.25 626 LEU B C 1
ATOM 10455 O O . LEU B 1 626 ? 24.562 38.656 30.031 1 97.25 626 LEU B O 1
ATOM 10459 N N . THR B 1 627 ? 24.797 36.844 31.422 1 96.5 627 THR B N 1
ATOM 10460 C CA . THR B 1 627 ? 24.297 35.875 30.438 1 96.5 627 THR B CA 1
ATOM 10461 C C . THR B 1 627 ? 22.938 35.312 30.875 1 96.5 627 THR B C 1
ATOM 10463 O O . THR B 1 627 ? 22.219 34.719 30.062 1 96.5 627 THR B O 1
ATOM 10466 N N . THR B 1 628 ? 22.656 35.406 32.125 1 97.44 628 THR B N 1
ATOM 10467 C CA . THR B 1 628 ? 21.344 35.125 32.688 1 97.44 628 THR B CA 1
ATOM 10468 C C . THR B 1 628 ? 20.812 36.312 33.469 1 97.44 628 THR B C 1
ATOM 10470 O O . THR B 1 628 ? 21.516 36.906 34.281 1 97.44 628 THR B O 1
ATOM 10473 N N . PHE B 1 629 ? 19.625 36.688 33.188 1 97.44 629 PHE B N 1
ATOM 10474 C CA . PHE B 1 629 ? 19.062 37.875 33.781 1 97.44 629 PHE B CA 1
ATOM 10475 C C . PHE B 1 629 ? 17.531 37.812 33.75 1 97.44 629 PHE B C 1
ATOM 10477 O O . PHE B 1 629 ? 16.938 37.125 32.938 1 97.44 629 PHE B O 1
ATOM 10484 N N . ASN B 1 630 ? 16.969 38.562 34.719 1 97.62 630 ASN B N 1
ATOM 10485 C CA . ASN B 1 630 ? 15.531 38.781 34.656 1 97.62 630 ASN B CA 1
ATOM 10486 C C . ASN B 1 630 ? 15.172 39.906 33.688 1 97.62 630 ASN B C 1
ATOM 10488 O O . ASN B 1 630 ? 15.695 41.031 33.812 1 97.62 630 ASN B O 1
ATOM 10492 N N . PHE B 1 631 ? 14.375 39.562 32.75 1 97.75 631 PHE B N 1
ATOM 10493 C CA . PHE B 1 631 ? 13.883 40.531 31.781 1 97.75 631 PHE B CA 1
ATOM 10494 C C . PHE B 1 631 ? 12.414 40.875 32.031 1 97.75 631 PHE B C 1
ATOM 10496 O O . PHE B 1 631 ? 11.57 39.969 32.062 1 97.75 631 PHE B O 1
ATOM 10503 N N . SER B 1 632 ? 12.078 42.188 32.125 1 97.06 632 SER B N 1
ATOM 10504 C CA . SER B 1 632 ? 10.703 42.594 32.375 1 97.06 632 SER B CA 1
ATOM 10505 C C . SER B 1 632 ? 10.195 43.531 31.297 1 97.06 632 SER B C 1
ATOM 10507 O O . SER B 1 632 ? 10.961 44.312 30.719 1 97.06 632 SER B O 1
ATOM 10509 N N . VAL B 1 633 ? 8.984 43.375 30.953 1 97.25 633 VAL B N 1
ATOM 10510 C CA . VAL B 1 633 ? 8.211 44.406 30.297 1 97.25 633 VAL B CA 1
ATOM 10511 C C . VAL B 1 633 ? 7.27 45.094 31.297 1 97.25 633 VAL B C 1
ATOM 10513 O O . VAL B 1 633 ? 6.387 44.438 31.859 1 97.25 633 VAL B O 1
ATOM 10516 N N . VAL B 1 634 ? 7.492 46.344 31.5 1 97.06 634 VAL B N 1
ATOM 10517 C CA . VAL B 1 634 ? 6.715 47.062 32.5 1 97.06 634 VAL B CA 1
ATOM 10518 C C . VAL B 1 634 ? 5.828 48.094 31.781 1 97.06 634 VAL B C 1
ATOM 10520 O O . VAL B 1 634 ? 6.305 48.875 30.938 1 97.06 634 VAL B O 1
ATOM 10523 N N . PHE B 1 635 ? 4.59 48.094 32.094 1 96.81 635 PHE B N 1
ATOM 10524 C CA . PHE B 1 635 ? 3.646 49.062 31.594 1 96.81 635 PHE B CA 1
ATOM 10525 C C . PHE B 1 635 ? 3.463 50.219 32.594 1 96.81 635 PHE B C 1
ATOM 10527 O O . PHE B 1 635 ? 3.402 49.969 33.781 1 96.81 635 PHE B O 1
ATOM 10534 N N . TYR B 1 636 ? 3.369 51.406 32.062 1 95.94 636 TYR B N 1
ATOM 10535 C CA . TYR B 1 636 ? 3.17 52.594 32.906 1 95.94 636 TYR B CA 1
ATOM 10536 C C . TYR B 1 636 ? 1.903 53.344 32.5 1 95.94 636 TYR B C 1
ATOM 10538 O O . TYR B 1 636 ? 1.396 53.156 31.375 1 95.94 636 TYR B O 1
ATOM 10546 N N . ALA B 1 637 ? 1.47 54.188 33.375 1 92.75 637 ALA B N 1
ATOM 10547 C CA . ALA B 1 637 ? 0.241 54.938 33.125 1 92.75 637 ALA B CA 1
ATOM 10548 C C . ALA B 1 637 ? 0.439 56 32.031 1 92.75 637 ALA B C 1
ATOM 10550 O O . ALA B 1 637 ? 1.318 56.844 32.125 1 92.75 637 ALA B O 1
ATOM 10551 N N . PRO B 1 638 ? -0.413 55.969 31.031 1 91.88 638 PRO B N 1
ATOM 10552 C CA . PRO B 1 638 ? -0.253 56.969 29.953 1 91.88 638 PRO B CA 1
ATOM 10553 C C . PRO B 1 638 ? -0.478 58.406 30.422 1 91.88 638 PRO B C 1
ATOM 10555 O O . PRO B 1 638 ? 0.021 59.344 29.812 1 91.88 638 PRO B O 1
ATOM 10558 N N . GLN B 1 639 ? -1.098 58.594 31.531 1 89.44 639 GLN B N 1
ATOM 10559 C CA . GLN B 1 639 ? -1.412 59.906 32.062 1 89.44 639 GLN B CA 1
ATOM 10560 C C . GLN B 1 639 ? -0.159 60.594 32.594 1 89.44 639 GLN B C 1
ATOM 10562 O O . GLN B 1 639 ? -0.161 61.812 32.812 1 89.44 639 GLN B O 1
ATOM 10567 N N . ASN B 1 640 ? 0.821 59.781 32.75 1 92.56 640 ASN B N 1
ATOM 10568 C CA . ASN B 1 640 ? 2.039 60.344 33.312 1 92.56 640 ASN B CA 1
ATOM 10569 C C . ASN B 1 640 ? 2.82 61.156 32.281 1 92.56 640 ASN B C 1
ATOM 10571 O O . ASN B 1 640 ? 3.76 61.875 32.656 1 92.56 640 ASN B O 1
ATOM 10575 N N . VAL B 1 641 ? 2.377 61.031 31 1 94.31 641 VAL B N 1
ATOM 10576 C CA . VAL B 1 641 ? 3.186 61.688 29.969 1 94.31 641 VAL B CA 1
ATOM 10577 C C . VAL B 1 641 ? 2.326 62.656 29.172 1 94.31 641 VAL B C 1
ATOM 10579 O O . VAL B 1 641 ? 1.098 62.562 29.172 1 94.31 641 VAL B O 1
ATOM 10582 N N . THR B 1 642 ? 3.027 63.688 28.594 1 91.19 642 THR B N 1
ATOM 10583 C CA . THR B 1 642 ? 2.359 64.688 27.766 1 91.19 642 THR B CA 1
ATOM 10584 C C . THR B 1 642 ? 2.537 64.375 26.281 1 91.19 642 THR B C 1
ATOM 10586 O O . THR B 1 642 ? 3.293 63.469 25.922 1 91.19 642 THR B O 1
ATOM 10589 N N . ALA B 1 643 ? 1.832 65.062 25.406 1 93.69 643 ALA B N 1
ATOM 10590 C CA . ALA B 1 643 ? 1.975 64.875 23.969 1 93.69 643 ALA B CA 1
ATOM 10591 C C . ALA B 1 643 ? 3.346 65.375 23.484 1 93.69 643 ALA B C 1
ATOM 10593 O O . ALA B 1 643 ? 3.85 66.375 23.938 1 93.69 643 ALA B O 1
ATOM 10594 N N . PRO B 1 644 ? 3.885 64.562 22.656 1 92.88 644 PRO B N 1
ATOM 10595 C CA . PRO B 1 644 ? 5.195 65 22.156 1 92.88 644 PRO B CA 1
ATOM 10596 C C . PRO B 1 644 ? 5.105 66.188 21.203 1 92.88 644 PRO B C 1
ATOM 10598 O O . PRO B 1 644 ? 6.035 67 21.125 1 92.88 644 PRO B O 1
ATOM 10601 N N . GLU B 1 645 ? 4.078 66.188 20.375 1 92.19 645 GLU B N 1
ATOM 10602 C CA . GLU B 1 645 ? 3.807 67.25 19.422 1 92.19 645 GLU B CA 1
ATOM 10603 C C . GLU B 1 645 ? 2.307 67.438 19.188 1 92.19 645 GLU B C 1
ATOM 10605 O O . GLU B 1 645 ? 1.519 66.5 19.547 1 92.19 645 GLU B O 1
ATOM 10610 N N . PRO B 1 646 ? 2.025 68.625 18.562 1 89.81 646 PRO B N 1
ATOM 10611 C CA . PRO B 1 646 ? 0.602 68.812 18.281 1 89.81 646 PRO B CA 1
ATOM 10612 C C . PRO B 1 646 ? 0.041 67.75 17.359 1 89.81 646 PRO B C 1
ATOM 10614 O O . PRO B 1 646 ? 0.678 67.375 16.359 1 89.81 646 PRO B O 1
ATOM 10617 N N . GLY B 1 647 ? -1.057 67.188 17.75 1 91.75 647 GLY B N 1
ATOM 10618 C CA . GLY B 1 647 ? -1.732 66.188 16.906 1 91.75 647 GLY B CA 1
ATOM 10619 C C . GLY B 1 647 ? -1.407 64.75 17.281 1 91.75 647 GLY B C 1
ATOM 10620 O O . GLY B 1 647 ? -1.977 63.844 16.703 1 91.75 647 GLY B O 1
ATOM 10621 N N . GLN B 1 648 ? -0.51 64.562 18.188 1 94.31 648 GLN B N 1
ATOM 10622 C CA . GLN B 1 648 ? -0.161 63.25 18.672 1 94.31 648 GLN B CA 1
ATOM 10623 C C . GLN B 1 648 ? -0.575 63.062 20.141 1 94.31 648 GLN B C 1
ATOM 10625 O O . GLN B 1 648 ? -0.47 64 20.938 1 94.31 648 GLN B O 1
ATOM 10630 N N . VAL B 1 649 ? -1.041 61.875 20.438 1 94.62 649 VAL B N 1
ATOM 10631 C CA . VAL B 1 649 ? -1.477 61.594 21.797 1 94.62 649 VAL B CA 1
ATOM 10632 C C . VAL B 1 649 ? -0.804 60.312 22.297 1 94.62 649 VAL B C 1
ATOM 10634 O O . VAL B 1 649 ? -0.73 59.344 21.578 1 94.62 649 VAL B O 1
ATOM 10637 N N . PRO B 1 650 ? -0.271 60.406 23.594 1 94.69 650 PRO B N 1
ATOM 10638 C CA . PRO B 1 650 ? 0.259 59.156 24.156 1 94.69 650 PRO B CA 1
ATOM 10639 C C . PRO B 1 650 ? -0.805 58.062 24.281 1 94.69 650 PRO B C 1
ATOM 10641 O O . PRO B 1 650 ? -1.915 58.344 24.75 1 94.69 650 PRO B O 1
ATOM 10644 N N . PHE B 1 651 ? -0.465 56.906 23.875 1 94 651 PHE B N 1
ATOM 10645 C CA . PHE B 1 651 ? -1.418 55.812 23.859 1 94 651 PHE B CA 1
ATOM 10646 C C . PHE B 1 651 ? -0.924 54.656 24.703 1 94 651 PHE B C 1
ATOM 10648 O O . PHE B 1 651 ? -1.697 54.031 25.469 1 94 651 PHE B O 1
ATOM 10655 N N . LEU B 1 652 ? 0.334 54.281 24.594 1 95.56 652 LEU B N 1
ATOM 10656 C CA . LEU B 1 652 ? 0.953 53.156 25.312 1 95.56 652 LEU B CA 1
ATOM 10657 C C . LEU B 1 652 ? 2.322 53.562 25.844 1 95.56 652 LEU B C 1
ATOM 10659 O O . LEU B 1 652 ? 3.146 54.125 25.109 1 95.56 652 LEU B O 1
ATOM 10663 N N . VAL B 1 653 ? 2.502 53.375 27.156 1 96.44 653 VAL B N 1
ATOM 10664 C CA . VAL B 1 653 ? 3.773 53.688 27.797 1 96.44 653 VAL B CA 1
ATOM 10665 C C . VAL B 1 653 ? 4.332 52.406 28.438 1 96.44 653 VAL B C 1
ATOM 10667 O O . VAL B 1 653 ? 3.664 51.75 29.25 1 96.44 653 VAL B O 1
ATOM 10670 N N . PHE B 1 654 ? 5.496 52 28.016 1 97.56 654 PHE B N 1
ATOM 10671 C CA . PHE B 1 654 ? 6.098 50.812 28.562 1 97.56 654 PHE B CA 1
ATOM 10672 C C . PHE B 1 654 ? 7.617 50.938 28.625 1 97.56 654 PHE B C 1
ATOM 10674 O O . PHE B 1 654 ? 8.18 51.906 28.094 1 97.56 654 PHE B O 1
ATOM 10681 N N . ALA B 1 655 ? 8.266 50.031 29.344 1 98.06 655 ALA B N 1
ATOM 10682 C CA . ALA B 1 655 ? 9.727 49.969 29.453 1 98.06 655 ALA B CA 1
ATOM 10683 C C . ALA B 1 655 ? 10.195 48.531 29.594 1 98.06 655 ALA B C 1
ATOM 10685 O O . ALA B 1 655 ? 9.414 47.656 29.969 1 98.06 655 ALA B O 1
ATOM 10686 N N . TYR B 1 656 ? 11.398 48.344 29.281 1 97.88 656 TYR B N 1
ATOM 10687 C CA . TYR B 1 656 ? 12.086 47.125 29.734 1 97.88 656 TYR B CA 1
ATOM 10688 C C . TYR B 1 656 ? 12.789 47.375 31.062 1 97.88 656 TYR B C 1
ATOM 10690 O O . TYR B 1 656 ? 13.078 48.531 31.422 1 97.88 656 TYR B O 1
ATOM 10698 N N . ALA B 1 657 ? 12.961 46.312 31.75 1 97.75 657 ALA B N 1
ATOM 10699 C CA . ALA B 1 657 ? 13.797 46.312 32.938 1 97.75 657 ALA B CA 1
ATOM 10700 C C . ALA B 1 657 ? 14.703 45.094 32.969 1 97.75 657 ALA B C 1
ATOM 10702 O O . ALA B 1 657 ? 14.273 43.969 32.625 1 97.75 657 ALA B O 1
ATOM 10703 N N . ILE B 1 658 ? 15.891 45.312 33.281 1 97.69 658 ILE B N 1
ATOM 10704 C CA . ILE B 1 658 ? 16.844 44.25 33.531 1 97.69 658 ILE B CA 1
ATOM 10705 C C . ILE B 1 658 ? 17.109 44.094 35.031 1 97.69 658 ILE B C 1
ATOM 10707 O O . ILE B 1 658 ? 17.609 45.031 35.656 1 97.69 658 ILE B O 1
ATOM 10711 N N . ASN B 1 659 ? 16.812 42.938 35.594 1 96.06 659 ASN B N 1
ATOM 10712 C CA . ASN B 1 659 ? 16.922 42.719 37.031 1 96.06 659 ASN B CA 1
ATOM 10713 C C . ASN B 1 659 ? 16.266 43.844 37.812 1 96.06 659 ASN B C 1
ATOM 10715 O O . ASN B 1 659 ? 16.875 44.406 38.719 1 96.06 659 ASN B O 1
ATOM 10719 N N . ASN B 1 660 ? 15.117 44.188 37.344 1 95.75 660 ASN B N 1
ATOM 10720 C CA . ASN B 1 660 ? 14.219 45.156 38 1 95.75 660 ASN B CA 1
ATOM 10721 C C . ASN B 1 660 ? 14.75 46.562 37.875 1 95.75 660 ASN B C 1
ATOM 10723 O O . ASN B 1 660 ? 14.359 47.438 38.656 1 95.75 660 ASN B O 1
ATOM 10727 N N . CYS B 1 661 ? 15.625 46.781 36.906 1 95.62 661 CYS B N 1
ATOM 10728 C CA . CYS B 1 661 ? 16.188 48.125 36.719 1 95.62 661 CYS B CA 1
ATOM 10729 C C . CYS B 1 661 ? 15.812 48.688 35.375 1 95.62 661 CYS B C 1
ATOM 10731 O O . CYS B 1 661 ? 16.188 48.156 34.344 1 95.62 661 CYS B O 1
ATOM 10733 N N . VAL B 1 662 ? 15.109 49.781 35.375 1 97.19 662 VAL B N 1
ATOM 10734 C CA . VAL B 1 662 ? 14.914 50.625 34.219 1 97.19 662 VAL B CA 1
ATOM 10735 C C . VAL B 1 662 ? 15.945 51.75 34.219 1 97.19 662 VAL B C 1
ATOM 10737 O O . VAL B 1 662 ? 15.906 52.625 35.062 1 97.19 662 VAL B O 1
ATOM 10740 N N . SER B 1 663 ? 16.906 51.594 33.312 1 94.75 663 SER B N 1
ATOM 10741 C CA . SER B 1 663 ? 18.062 52.5 33.375 1 94.75 663 SER B CA 1
ATOM 10742 C C . SER B 1 663 ? 18.719 52.656 32.031 1 94.75 663 SER B C 1
ATOM 10744 O O . SER B 1 663 ? 18.828 51.688 31.266 1 94.75 663 SER B O 1
ATOM 10746 N N . PHE B 1 664 ? 19.266 53.875 31.766 1 95.19 664 PHE B N 1
ATOM 10747 C CA . PHE B 1 664 ? 19.969 54.156 30.531 1 95.19 664 PHE B CA 1
ATOM 10748 C C . PHE B 1 664 ? 21.391 53.562 30.562 1 95.19 664 PHE B C 1
ATOM 10750 O O . PHE B 1 664 ? 22.094 53.594 29.562 1 95.19 664 PHE B O 1
ATOM 10757 N N . HIS B 1 665 ? 21.781 52.938 31.703 1 94.31 665 HIS B N 1
ATOM 10758 C CA . HIS B 1 665 ? 23.172 52.562 31.891 1 94.31 665 HIS B CA 1
ATOM 10759 C C . HIS B 1 665 ? 23.375 51.062 31.656 1 94.31 665 HIS B C 1
ATOM 10761 O O . HIS B 1 665 ? 24.5 50.562 31.734 1 94.31 665 HIS B O 1
ATOM 10767 N N . TYR B 1 666 ? 22.297 50.344 31.453 1 96.38 666 TYR B N 1
ATOM 10768 C CA . TYR B 1 666 ? 22.375 48.938 30.984 1 96.38 666 TYR B CA 1
ATOM 10769 C C . TYR B 1 666 ? 22.344 48.906 29.453 1 96.38 666 TYR B C 1
ATOM 10771 O O . TYR B 1 666 ? 21.641 49.656 28.812 1 96.38 666 TYR B O 1
ATOM 10779 N N . VAL B 1 667 ? 23.141 47.969 28.844 1 97 667 VAL B N 1
ATOM 10780 C CA . VAL B 1 667 ? 23.141 47.875 27.391 1 97 667 VAL B CA 1
ATOM 10781 C C . VAL B 1 667 ? 23.156 46.406 26.969 1 97 667 VAL B C 1
ATOM 10783 O O . VAL B 1 667 ? 23.953 45.625 27.469 1 97 667 VAL B O 1
ATOM 10786 N N . ALA B 1 668 ? 22.234 46.062 26.125 1 97.81 668 ALA B N 1
ATOM 10787 C CA . ALA B 1 668 ? 22.234 44.719 25.516 1 97.81 668 ALA B CA 1
ATOM 10788 C C . ALA B 1 668 ? 23.188 44.656 24.328 1 97.81 668 ALA B C 1
ATOM 10790 O O . ALA B 1 668 ? 23.312 45.625 23.578 1 97.81 668 ALA B O 1
ATOM 10791 N N . SER B 1 669 ? 23.812 43.531 24.094 1 97.25 669 SER B N 1
ATOM 10792 C CA . SER B 1 669 ? 24.766 43.344 23 1 97.25 669 SER B CA 1
ATOM 10793 C C . SER B 1 669 ? 24.047 43.281 21.656 1 97.25 669 SER B C 1
ATOM 10795 O O . SER B 1 669 ? 24.641 43.5 20.609 1 97.25 669 SER B O 1
ATOM 10797 N N . LYS B 1 670 ? 22.781 42.844 21.609 1 96.81 670 LYS B N 1
ATOM 10798 C CA . LYS B 1 670 ? 21.922 42.812 20.438 1 96.81 670 LYS B CA 1
ATOM 10799 C C . LYS B 1 670 ? 20.594 43.531 20.703 1 96.81 670 LYS B C 1
ATOM 10801 O O . LYS B 1 670 ? 20.109 43.562 21.828 1 96.81 670 LYS B O 1
ATOM 10806 N N . PRO B 1 671 ? 20.016 44.094 19.594 1 96.88 671 PRO B N 1
ATOM 10807 C CA . PRO B 1 671 ? 18.734 44.75 19.812 1 96.88 671 PRO B CA 1
ATOM 10808 C C . PRO B 1 671 ? 17.609 43.75 20.156 1 96.88 671 PRO B C 1
ATOM 10810 O O . PRO B 1 671 ? 17.578 42.656 19.609 1 96.88 671 PRO B O 1
ATOM 10813 N N . PHE B 1 672 ? 16.734 44.156 21.031 1 97.88 672 PHE B N 1
ATOM 10814 C CA . PHE B 1 672 ? 15.492 43.406 21.281 1 97.88 672 PHE B CA 1
ATOM 10815 C C . PHE B 1 672 ? 14.5 43.625 20.141 1 97.88 672 PHE B C 1
ATOM 10817 O O . PHE B 1 672 ? 14.281 44.75 19.703 1 97.88 672 PHE B O 1
ATOM 10824 N N . ILE B 1 673 ? 13.961 42.531 19.609 1 96.81 673 ILE B N 1
ATOM 10825 C CA . ILE B 1 673 ? 12.883 42.656 18.625 1 96.81 673 ILE B CA 1
ATOM 10826 C C . ILE B 1 673 ? 11.555 42.844 19.359 1 96.81 673 ILE B C 1
ATOM 10828 O O . ILE B 1 673 ? 11.086 41.938 20.062 1 96.81 673 ILE B O 1
ATOM 10832 N N . THR B 1 674 ? 10.945 43.969 19.172 1 97.56 674 THR B N 1
ATOM 10833 C CA . THR B 1 674 ? 9.711 44.281 19.875 1 97.56 674 THR B CA 1
ATOM 10834 C C . THR B 1 674 ? 8.531 44.312 18.922 1 97.56 674 THR B C 1
ATOM 10836 O O . THR B 1 674 ? 8.531 45.062 17.938 1 97.56 674 THR B O 1
ATOM 10839 N N . VAL B 1 675 ? 7.602 43.5 19.203 1 95.44 675 VAL B N 1
ATOM 10840 C CA . VAL B 1 675 ? 6.379 43.406 18.422 1 95.44 675 VAL B CA 1
ATOM 10841 C C . VAL B 1 675 ? 5.176 43.781 19.281 1 95.44 675 VAL B C 1
ATOM 10843 O O . VAL B 1 675 ? 4.941 43.188 20.328 1 95.44 675 VAL B O 1
ATOM 10846 N N . ILE B 1 676 ? 4.41 44.75 18.844 1 95.88 676 ILE B N 1
ATOM 10847 C CA . ILE B 1 676 ? 3.256 45.219 19.609 1 95.88 676 ILE B CA 1
ATOM 10848 C C . ILE B 1 676 ? 1.995 45.094 18.75 1 95.88 676 ILE B C 1
ATOM 10850 O O . ILE B 1 676 ? 1.899 45.719 17.688 1 95.88 676 ILE B O 1
ATOM 10854 N N . MET B 1 677 ? 1.112 44.344 19.188 1 93 677 MET B N 1
ATOM 10855 C CA . MET B 1 677 ? -0.209 44.312 18.562 1 93 677 MET B CA 1
ATOM 10856 C C . MET B 1 677 ? -1.078 45.438 19.062 1 93 677 MET B C 1
ATOM 10858 O O . MET B 1 677 ? -1.551 45.406 20.203 1 93 677 MET B O 1
ATOM 10862 N N . THR B 1 678 ? -1.303 46.438 18.234 1 94.06 678 THR B N 1
ATOM 10863 C CA . THR B 1 678 ? -1.987 47.688 18.594 1 94.06 678 THR B CA 1
ATOM 10864 C C . THR B 1 678 ? -2.395 48.469 17.344 1 94.06 678 THR B C 1
ATOM 10866 O O . THR B 1 678 ? -1.94 48.156 16.25 1 94.06 678 THR B O 1
ATOM 10869 N N . PRO B 1 679 ? -3.396 49.344 17.516 1 91.69 679 PRO B N 1
ATOM 10870 C CA . PRO B 1 679 ? -3.607 50.219 16.359 1 91.69 679 PRO B CA 1
ATOM 10871 C C . PRO B 1 679 ? -2.312 50.844 15.852 1 91.69 679 PRO B C 1
ATOM 10873 O O . PRO B 1 679 ? -1.538 51.406 16.641 1 91.69 679 PRO B O 1
ATOM 10876 N N . SER B 1 680 ? -2.184 50.812 14.531 1 91 680 SER B N 1
ATOM 10877 C CA . SER B 1 680 ? -0.846 51.125 14.047 1 91 680 SER B CA 1
ATOM 10878 C C . SER B 1 680 ? -0.882 52.312 13.07 1 91 680 SER B C 1
ATOM 10880 O O . SER B 1 680 ? 0.15 52.906 12.789 1 91 680 SER B O 1
ATOM 10882 N N . CYS B 1 681 ? -1.98 52.656 12.578 1 88.94 681 CYS B N 1
ATOM 10883 C CA . CYS B 1 681 ? -2.031 53.719 11.586 1 88.94 681 CYS B CA 1
ATOM 10884 C C . CYS B 1 681 ? -1.599 55.062 12.18 1 88.94 681 CYS B C 1
ATOM 10886 O O . CYS B 1 681 ? -2.242 55.562 13.102 1 88.94 681 CYS B O 1
ATOM 10888 N N . GLY B 1 682 ? -0.509 55.625 11.688 1 91.69 682 GLY B N 1
ATOM 10889 C CA . GLY B 1 682 ? 0.002 56.906 12.141 1 91.69 682 GLY B CA 1
ATOM 10890 C C . GLY B 1 682 ? 0.727 56.844 13.469 1 91.69 682 GLY B C 1
ATOM 10891 O O . GLY B 1 682 ? 1.02 57.875 14.086 1 91.69 682 GLY B O 1
ATOM 10892 N N . ALA B 1 683 ? 1.093 55.656 13.836 1 95.5 683 ALA B N 1
ATOM 10893 C CA . ALA B 1 683 ? 1.761 55.469 15.117 1 95.5 683 ALA B CA 1
ATOM 10894 C C . ALA B 1 683 ? 3.195 56 15.078 1 95.5 683 ALA B C 1
ATOM 10896 O O . ALA B 1 683 ? 3.863 55.906 14.047 1 95.5 683 ALA B O 1
ATOM 10897 N N . ASN B 1 684 ? 3.621 56.531 16.188 1 96.31 684 ASN B N 1
ATOM 10898 C CA . ASN B 1 684 ? 5.004 56.938 16.422 1 96.31 684 ASN B CA 1
ATOM 10899 C C . ASN B 1 684 ? 5.52 56.406 17.75 1 96.31 684 ASN B C 1
ATOM 10901 O O . ASN B 1 684 ? 4.734 56.094 18.656 1 96.31 684 ASN B O 1
ATOM 10905 N N . MET B 1 685 ? 6.805 56.25 17.828 1 97.31 685 MET B N 1
ATOM 10906 C CA . MET B 1 685 ? 7.461 55.75 19.031 1 97.31 685 MET B CA 1
ATOM 10907 C C . MET B 1 685 ? 8.539 56.719 19.5 1 97.31 685 MET B C 1
ATOM 10909 O O . MET B 1 685 ? 9.289 57.281 18.688 1 97.31 685 MET B O 1
ATOM 10913 N N . TRP B 1 686 ? 8.547 56.969 20.891 1 97.38 686 TRP B N 1
ATOM 10914 C CA . TRP B 1 686 ? 9.469 57.906 21.469 1 97.38 686 TRP B CA 1
ATOM 10915 C C . TRP B 1 686 ? 10.125 57.344 22.719 1 97.38 686 TRP B C 1
ATOM 10917 O O . TRP B 1 686 ? 9.477 56.656 23.516 1 97.38 686 TRP B O 1
ATOM 10927 N N . THR B 1 687 ? 11.367 57.688 22.906 1 97.38 687 THR B N 1
ATOM 10928 C CA . THR B 1 687 ? 12.039 57.375 24.156 1 97.38 687 THR B CA 1
ATOM 10929 C C . THR B 1 687 ? 11.781 58.469 25.203 1 97.38 687 THR B C 1
ATOM 10931 O O . THR B 1 687 ? 11.938 59.656 24.906 1 97.38 687 THR B O 1
ATOM 10934 N N . TRP B 1 688 ? 11.367 58.062 26.359 1 97.62 688 TRP B N 1
ATOM 10935 C CA . TRP B 1 688 ? 11.102 58.969 27.484 1 97.62 688 TRP B CA 1
ATOM 10936 C C . TRP B 1 688 ? 12.234 58.938 28.5 1 97.62 688 TRP B C 1
ATOM 10938 O O . TRP B 1 688 ? 12.719 57.844 28.844 1 97.62 688 TRP B O 1
ATOM 10948 N N . GLY B 1 689 ? 12.734 60.062 28.906 1 95.31 689 GLY B N 1
ATOM 10949 C CA . GLY B 1 689 ? 13.812 60.125 29.891 1 95.31 689 GLY B CA 1
ATOM 10950 C C . GLY B 1 689 ? 14.094 61.531 30.359 1 95.31 689 GLY B C 1
ATOM 10951 O O . GLY B 1 689 ? 13.219 62.406 30.281 1 95.31 689 GLY B O 1
ATOM 10952 N N . LEU B 1 690 ? 15.242 61.656 30.984 1 93.44 690 LEU B N 1
ATOM 10953 C CA . LEU B 1 690 ? 15.688 62.969 31.453 1 93.44 690 LEU B CA 1
ATOM 10954 C C . LEU B 1 690 ? 16.172 63.844 30.297 1 93.44 690 LEU B C 1
ATOM 10956 O O . LEU B 1 690 ? 17.109 63.469 29.594 1 93.44 690 LEU B O 1
ATOM 10960 N N . THR B 1 691 ? 15.445 64.938 30.156 1 92 691 THR B N 1
ATOM 10961 C CA . THR B 1 691 ? 15.828 65.875 29.078 1 92 691 THR B CA 1
ATOM 10962 C C . THR B 1 691 ? 17.016 66.688 29.484 1 92 691 THR B C 1
ATOM 10964 O O . THR B 1 691 ? 17.422 66.688 30.641 1 92 691 THR B O 1
ATOM 10967 N N . LYS B 1 692 ? 17.516 67.625 28.578 1 90 692 LYS B N 1
ATOM 10968 C CA . LYS B 1 692 ? 18.625 68.562 28.828 1 90 692 LYS B CA 1
ATOM 10969 C C . LYS B 1 692 ? 18.234 69.625 29.828 1 90 692 LYS B C 1
ATOM 10971 O O . LYS B 1 692 ? 19.094 70.188 30.516 1 90 692 LYS B O 1
ATOM 10976 N N . SER B 1 693 ? 16.938 69.875 29.969 1 90 693 SER B N 1
ATOM 10977 C CA . SER B 1 693 ? 16.438 70.938 30.859 1 90 693 SER B CA 1
ATOM 10978 C C . SER B 1 693 ? 16.266 70.375 32.281 1 90 693 SER B C 1
ATOM 10980 O O . SER B 1 693 ? 15.867 71.125 33.188 1 90 693 SER B O 1
ATOM 10982 N N . GLY B 1 694 ? 16.484 69.125 32.531 1 87.69 694 GLY B N 1
ATOM 10983 C CA . GLY B 1 694 ? 16.406 68.562 33.875 1 87.69 694 GLY B CA 1
ATOM 10984 C C . GLY B 1 694 ? 15.016 68.062 34.219 1 87.69 694 GLY B C 1
ATOM 10985 O O . GLY B 1 694 ? 14.773 67.562 35.344 1 87.69 694 GLY B O 1
ATOM 10986 N N . THR B 1 695 ? 14.094 68.125 33.312 1 92.69 695 THR B N 1
ATOM 10987 C CA . THR B 1 695 ? 12.758 67.562 33.5 1 92.69 695 THR B CA 1
ATOM 10988 C C . THR B 1 695 ? 12.586 66.312 32.688 1 92.69 695 THR B C 1
ATOM 10990 O O . THR B 1 695 ? 13.375 66 31.781 1 92.69 695 THR B O 1
ATOM 10993 N N . TYR B 1 696 ? 11.656 65.562 33.062 1 94.88 696 TYR B N 1
ATOM 10994 C CA . TYR B 1 696 ? 11.375 64.312 32.281 1 94.88 696 TYR B CA 1
ATOM 10995 C C . TYR B 1 696 ? 10.586 64.625 31.031 1 94.88 696 TYR B C 1
ATOM 10997 O O . TYR B 1 696 ? 9.688 65.5 31.047 1 94.88 696 TYR B O 1
ATOM 11005 N N . GLY B 1 697 ? 10.961 64 29.891 1 94.62 697 GLY B N 1
ATOM 11006 C CA . GLY B 1 697 ? 10.336 64.25 28.609 1 94.62 697 GLY B CA 1
ATOM 11007 C C . GLY B 1 697 ? 10.844 63.344 27.516 1 94.62 697 GLY B C 1
ATOM 11008 O O . GLY B 1 697 ? 11.438 62.312 27.812 1 94.62 697 GLY B O 1
ATOM 11009 N N . TYR B 1 698 ? 10.445 63.719 26.312 1 96.31 698 TYR B N 1
ATOM 11010 C CA . TYR B 1 698 ? 10.844 62.938 25.156 1 96.31 698 TYR B CA 1
ATOM 11011 C C . TYR B 1 698 ? 12.281 63.219 24.75 1 96.31 698 TYR B C 1
ATOM 11013 O O . TYR B 1 698 ? 12.656 64.375 24.562 1 96.31 698 TYR B O 1
ATOM 11021 N N . VAL B 1 699 ? 13.078 62.188 24.547 1 95.12 699 VAL B N 1
ATOM 11022 C CA . VAL B 1 699 ? 14.5 62.375 24.312 1 95.12 699 VAL B CA 1
ATOM 11023 C C . VAL B 1 699 ? 14.844 61.938 22.875 1 95.12 699 VAL B C 1
ATOM 11025 O O . VAL B 1 699 ? 15.828 62.438 22.297 1 95.12 699 VAL B O 1
ATOM 11028 N N . LEU B 1 700 ? 14.148 60.969 22.312 1 94.81 700 LEU B N 1
ATOM 11029 C CA . LEU B 1 700 ? 14.461 60.438 20.984 1 94.81 700 LEU B CA 1
ATOM 11030 C C . LEU B 1 700 ? 13.195 59.969 20.281 1 94.81 700 LEU B C 1
ATOM 11032 O O . LEU B 1 700 ? 12.328 59.344 20.906 1 94.81 700 LEU B O 1
ATOM 11036 N N . HIS B 1 701 ? 13.078 60.219 18.969 1 96.25 701 HIS B N 1
ATOM 11037 C CA . HIS B 1 701 ? 12.07 59.625 18.094 1 96.25 701 HIS B CA 1
ATOM 11038 C C . HIS B 1 701 ? 12.57 58.312 17.484 1 96.25 701 HIS B C 1
ATOM 11040 O O . HIS B 1 701 ? 13.461 58.312 16.625 1 96.25 701 HIS B O 1
ATOM 11046 N N . ASP B 1 702 ? 11.992 57.219 17.891 1 96.75 702 ASP B N 1
ATOM 11047 C CA . ASP B 1 702 ? 12.508 55.906 17.531 1 96.75 702 ASP B CA 1
ATOM 11048 C C . ASP B 1 702 ? 11.891 55.406 16.219 1 96.75 702 ASP B C 1
ATOM 11050 O O . ASP B 1 702 ? 10.695 55.594 15.984 1 96.75 702 ASP B O 1
ATOM 11054 N N . PRO B 1 703 ? 12.703 54.781 15.336 1 95.38 703 PRO B N 1
ATOM 11055 C CA . PRO B 1 703 ? 12.141 54.219 14.117 1 95.38 703 PRO B CA 1
ATOM 11056 C C . PRO B 1 703 ? 11.266 53 14.391 1 95.38 703 PRO B C 1
ATOM 11058 O O . PRO B 1 703 ? 11.578 52.188 15.273 1 95.38 703 PRO B O 1
ATOM 11061 N N . ILE B 1 704 ? 10.141 52.844 13.688 1 96.25 704 ILE B N 1
ATOM 11062 C CA . ILE B 1 704 ? 9.242 51.719 13.828 1 96.25 704 ILE B CA 1
ATOM 11063 C C . ILE B 1 704 ? 8.727 51.281 12.453 1 96.25 704 ILE B C 1
ATOM 11065 O O . ILE B 1 704 ? 8.773 52.062 11.5 1 96.25 704 ILE B O 1
ATOM 11069 N N . LEU B 1 705 ? 8.391 50.031 12.32 1 94.62 705 LEU B N 1
ATOM 11070 C CA . LEU B 1 705 ? 7.617 49.469 11.219 1 94.62 705 LEU B CA 1
ATOM 11071 C C . LEU B 1 705 ? 6.168 49.25 11.641 1 94.62 705 LEU B C 1
ATOM 11073 O O . LEU B 1 705 ? 5.906 48.75 12.734 1 94.62 705 LEU B O 1
ATOM 11077 N N . ILE B 1 706 ? 5.23 49.719 10.781 1 93.88 706 ILE B N 1
ATOM 11078 C CA . ILE B 1 706 ? 3.822 49.562 11.133 1 93.88 706 ILE B CA 1
ATOM 11079 C C . ILE B 1 706 ? 3.068 48.906 9.992 1 93.88 706 ILE B C 1
ATOM 11081 O O . ILE B 1 706 ? 3.439 49.031 8.828 1 93.88 706 ILE B O 1
ATOM 11085 N N . GLY B 1 707 ? 2.072 48.125 10.328 1 88.06 707 GLY B N 1
ATOM 11086 C CA . GLY B 1 707 ? 1.183 47.469 9.391 1 88.06 707 GLY B CA 1
ATOM 11087 C C . GLY B 1 707 ? 0.328 46.375 10.023 1 88.06 707 GLY B C 1
ATOM 11088 O O . GLY B 1 707 ? 0.769 45.688 10.953 1 88.06 707 GLY B O 1
ATOM 11089 N N . LYS B 1 708 ? -0.869 46.312 9.594 1 86.81 708 LYS B N 1
ATOM 11090 C CA . LYS B 1 708 ? -1.768 45.219 9.945 1 86.81 708 LYS B CA 1
ATOM 11091 C C . LYS B 1 708 ? -2.051 45.219 11.445 1 86.81 708 LYS B C 1
ATOM 11093 O O . LYS B 1 708 ? -2.135 44.156 12.055 1 86.81 708 LYS B O 1
ATOM 11098 N N . GLY B 1 709 ? -1.998 46.375 12.047 1 89.44 709 GLY B N 1
ATOM 11099 C CA . GLY B 1 709 ? -2.283 46.438 13.469 1 89.44 709 GLY B CA 1
ATOM 11100 C C . GLY B 1 709 ? -1.103 46.031 14.328 1 89.44 709 GLY B C 1
ATOM 11101 O O . GLY B 1 709 ? -1.276 45.625 15.492 1 89.44 709 GLY B O 1
ATOM 11102 N N . ILE B 1 710 ? 0.053 46.062 13.703 1 92.81 710 ILE B N 1
ATOM 11103 C CA . ILE B 1 710 ? 1.271 45.656 14.414 1 92.81 710 ILE B CA 1
ATOM 11104 C C . ILE B 1 710 ? 2.303 46.781 14.312 1 92.81 710 ILE B C 1
ATOM 11106 O O . ILE B 1 710 ? 2.447 47.406 13.258 1 92.81 710 ILE B O 1
ATOM 11110 N N . VAL B 1 711 ? 2.949 47.062 15.406 1 95.94 711 VAL B N 1
ATOM 11111 C CA . VAL B 1 711 ? 4.082 47.969 15.469 1 95.94 711 VAL B CA 1
ATOM 11112 C C . VAL B 1 711 ? 5.344 47.219 15.859 1 95.94 711 VAL B C 1
ATOM 11114 O O . VAL B 1 711 ? 5.34 46.438 16.812 1 95.94 711 VAL B O 1
ATOM 11117 N N . ILE B 1 712 ? 6.41 47.438 15.109 1 96.12 712 ILE B N 1
ATOM 11118 C CA . ILE B 1 712 ? 7.641 46.719 15.367 1 96.12 712 ILE B CA 1
ATOM 11119 C C . ILE B 1 712 ? 8.805 47.688 15.539 1 96.12 712 ILE B C 1
ATOM 11121 O O . ILE B 1 712 ? 8.93 48.656 14.773 1 96.12 712 ILE B O 1
ATOM 11125 N N . ASN B 1 713 ? 9.57 47.438 16.531 1 97.5 713 ASN B N 1
ATOM 11126 C CA . ASN B 1 713 ? 10.852 48.125 16.703 1 97.5 713 ASN B CA 1
ATOM 11127 C C . ASN B 1 713 ? 12.016 47.156 16.703 1 97.5 713 ASN B C 1
ATOM 11129 O O . ASN B 1 713 ? 11.922 46.062 17.297 1 97.5 713 ASN B O 1
ATOM 11133 N N . LEU B 1 714 ? 13.078 47.531 16.109 1 96.44 714 LEU B N 1
ATOM 11134 C CA . LEU B 1 714 ? 14.219 46.625 15.953 1 96.44 714 LEU B CA 1
ATOM 11135 C C . LEU B 1 714 ? 15.484 47.281 16.516 1 96.44 714 LEU B C 1
ATOM 11137 O O . LEU B 1 714 ? 16.594 46.781 16.281 1 96.44 714 LEU B O 1
ATOM 11141 N N . THR B 1 715 ? 15.391 48.406 17.297 1 95.88 715 THR B N 1
ATOM 11142 C CA . THR B 1 715 ? 16.594 49.156 17.625 1 95.88 715 THR B CA 1
ATOM 11143 C C . THR B 1 715 ? 16.797 49.219 19.125 1 95.88 715 THR B C 1
ATOM 11145 O O . THR B 1 715 ? 17.828 49.719 19.594 1 95.88 715 THR B O 1
ATOM 11148 N N . PHE B 1 716 ? 15.922 48.781 19.922 1 96.94 716 PHE B N 1
ATOM 11149 C CA . PHE B 1 716 ? 16.016 48.938 21.375 1 96.94 716 PHE B CA 1
ATOM 11150 C C . PHE B 1 716 ? 17.156 48.094 21.922 1 96.94 716 PHE B C 1
ATOM 11152 O O . PHE B 1 716 ? 17.203 46.875 21.734 1 96.94 716 PHE B O 1
ATOM 11159 N N . VAL B 1 717 ? 18.047 48.688 22.688 1 97.12 717 VAL B N 1
ATOM 11160 C CA . VAL B 1 717 ? 19.172 47.938 23.266 1 97.12 717 VAL B CA 1
ATOM 11161 C C . VAL B 1 717 ? 19.297 48.281 24.75 1 97.12 717 VAL B C 1
ATOM 11163 O O . VAL B 1 717 ? 20.062 47.625 25.469 1 97.12 717 VAL B O 1
ATOM 11166 N N . ARG B 1 718 ? 18.578 49.281 25.25 1 96.75 718 ARG B N 1
ATOM 11167 C CA . ARG B 1 718 ? 18.609 49.688 26.641 1 96.75 718 ARG B CA 1
ATOM 11168 C C . ARG B 1 718 ? 17.234 49.531 27.297 1 96.75 718 ARG B C 1
ATOM 11170 O O . ARG B 1 718 ? 16.219 49.781 26.641 1 96.75 718 ARG B O 1
ATOM 11177 N N . PRO B 1 719 ? 17.234 49.188 28.547 1 97.12 719 PRO B N 1
ATOM 11178 C CA . PRO B 1 719 ? 15.953 49.125 29.25 1 97.12 719 PRO B CA 1
ATOM 11179 C C . PRO B 1 719 ? 15.469 50.5 29.719 1 97.12 719 PRO B C 1
ATOM 11181 O O . PRO B 1 719 ? 15.633 50.844 30.875 1 97.12 719 PRO B O 1
ATOM 11184 N N . VAL B 1 720 ? 14.812 51.219 28.828 1 96.88 720 VAL B N 1
ATOM 11185 C CA . VAL B 1 720 ? 14.32 52.562 29.094 1 96.88 720 VAL B CA 1
ATOM 11186 C C . VAL B 1 720 ? 12.844 52.656 28.734 1 96.88 720 VAL B C 1
ATOM 11188 O O . VAL B 1 720 ? 12.297 51.75 28.094 1 96.88 720 VAL B O 1
ATOM 11191 N N . PRO B 1 721 ? 12.172 53.688 29.188 1 97.56 721 PRO B N 1
ATOM 11192 C CA . PRO B 1 721 ? 10.75 53.812 28.859 1 97.56 721 PRO B CA 1
ATOM 11193 C C . PRO B 1 721 ? 10.508 54.312 27.438 1 97.56 721 PRO B C 1
ATOM 11195 O O . PRO B 1 721 ? 11.234 55.188 26.953 1 97.56 721 PRO B O 1
ATOM 11198 N N . TRP B 1 722 ? 9.508 53.812 26.859 1 98.06 722 TRP B N 1
ATOM 11199 C CA . TRP B 1 722 ? 9.055 54.25 25.531 1 98.06 722 TRP B CA 1
ATOM 11200 C C . TRP B 1 722 ? 7.578 54.625 25.562 1 98.06 722 TRP B C 1
ATOM 11202 O O . TRP B 1 722 ? 6.809 54.062 26.344 1 98.06 722 TRP B O 1
ATOM 11212 N N . VAL B 1 723 ? 7.184 55.531 24.719 1 97.5 723 VAL B N 1
ATOM 11213 C CA . VAL B 1 723 ? 5.801 55.969 24.578 1 97.5 723 VAL B CA 1
ATOM 11214 C C . VAL B 1 723 ? 5.355 55.812 23.125 1 97.5 723 VAL B C 1
ATOM 11216 O O . VAL B 1 723 ? 5.984 56.344 22.203 1 97.5 723 VAL B O 1
ATOM 11219 N N . LEU B 1 724 ? 4.391 55.031 22.906 1 97.38 724 LEU B N 1
ATOM 11220 C CA . LEU B 1 724 ? 3.719 54.969 21.609 1 97.38 724 LEU B CA 1
ATOM 11221 C C . LEU B 1 724 ? 2.609 56 21.531 1 97.38 724 LEU B C 1
ATOM 11223 O O . LEU B 1 724 ? 1.776 56.094 22.422 1 97.38 724 LEU B O 1
ATOM 11227 N N . THR B 1 725 ? 2.613 56.781 20.453 1 96.62 725 THR B N 1
ATOM 11228 C CA . THR B 1 725 ? 1.6 57.812 20.266 1 96.62 725 THR B CA 1
ATOM 11229 C C . THR B 1 725 ? 0.798 57.562 18.984 1 96.62 725 THR B C 1
ATOM 11231 O O . THR B 1 725 ? 1.286 56.906 18.062 1 96.62 725 THR B O 1
ATOM 11234 N N . LEU B 1 726 ? -0.39 57.969 18.953 1 95.88 726 LEU B N 1
ATOM 11235 C CA . LEU B 1 726 ? -1.302 57.875 17.812 1 95.88 726 LEU B CA 1
ATOM 11236 C C . LEU B 1 726 ? -1.815 59.25 17.422 1 95.88 726 LEU B C 1
ATOM 11238 O O . LEU B 1 726 ? -1.785 60.188 18.234 1 95.88 726 LEU B O 1
ATOM 11242 N N . PRO B 1 727 ? -2.252 59.438 16.219 1 93.56 727 PRO B N 1
ATOM 11243 C CA . PRO B 1 727 ? -2.734 60.75 15.781 1 93.56 727 PRO B CA 1
ATOM 11244 C C . PRO B 1 727 ? -4.133 61.062 16.312 1 93.56 727 PRO B C 1
ATOM 11246 O O . PRO B 1 727 ? -4.945 60.156 16.5 1 93.56 727 PRO B O 1
ATOM 11249 N N . LEU B 1 728 ? -4.328 62.344 16.484 1 90.81 728 LEU B N 1
ATOM 11250 C CA . LEU B 1 728 ? -5.684 62.812 16.734 1 90.81 728 LEU B CA 1
ATOM 11251 C C . LEU B 1 728 ? -6.477 62.938 15.438 1 90.81 728 LEU B C 1
ATOM 11253 O O . LEU B 1 728 ? -6.039 63.594 14.484 1 90.81 728 LEU B O 1
ATOM 11257 N N . MET B 1 729 ? -7.547 62.219 15.414 1 84.38 729 MET B N 1
ATOM 11258 C CA . MET B 1 729 ? -8.312 62.188 14.172 1 84.38 729 MET B CA 1
ATOM 11259 C C . MET B 1 729 ? -9.336 63.312 14.133 1 84.38 729 MET B C 1
ATOM 11261 O O . MET B 1 729 ? -9.789 63.781 15.188 1 84.38 729 MET B O 1
#

Secondary structure (DSSP, 8-state):
-THHHHHHHHHHHHHHHHHHHHHHHHHHHHHHHHHHHHHHHHHHHHHHHHHHHHHHHHHHHHHHHHHHHHHHHHHHHHHHHHHHHHHHHHHHHHHHHHHHHHHHHHHHHHT-GGGTGGGEEEEEEEEEEESSS-EEEEHHHIIIIIIHHHHHHEEEEEEEESSPPEEEEEETTEEEEEEEEEEEEEESS-TTS-EEEEEEEEEEEEEETTEEEEEEEEEEEEEE-HHHHSTTPPPHHHHHHHHHHHHHHHHHHHHHTT--HHHHTTTEEEEEEEEEEE---TTSPPEEEESHHHHHHHHHHHHHHEEEEEE--BEE-TTS-EEPPEEEEE--TT--EEEEEEEEEEEEEEEPTTSTT-S-EEEEEEEEEEEEEEETTTTEEEEEEEEEEEEEE-THHHHSS--SSS-EEEEEEEEEEEEETTTBEEEEETTEEEEEPTT-EEE-TTS-EESEEEEEEEEEEEES-PPPGGGTTT-EEEEEEEEEETTB--TT-EEE-TTS-B-PPEEEE---TTEEEEEEEEEEE-SSEEEEEEEEEE---EEBSS-EEE----S--EEEEEE-SS-SS-PPEEE------BTTB-EEEEEEEEEETTT-EEEEETTEEEEE-TT--EE-TTSPEESEEEEEEEEE-GGG---SSTTEEEEEEEEEEETTB--TT-EESS-EEEEEES--TT-EEEEEEE-TTSSEEEEEEE--EEETTEEEEEEE-S--EEEEEEE--/-THHHHHHHHHHHHHHHHHHHHHHHHHHHHHHHHHHHHHHHHHHHHHHHHHHHHHHHHHHHHHHHHHHHHHHHHHHHHHHHHHHHHHHHHHHHHHHHHHHHHHHHHHHHHT-GGGTGGGEEEEEEEEEEESSS-EEEEHHHIIIIIIHHHHHHEEEEEEEESSPPEEEEEETTEEEEEEEEEEEEEESS-TTS-EEEEEEEEEEEEEETTEEEEEEEEEEEEEE-HHHHSTTPPPHHHHHHHHHHHHHHHHHHHHHTT--HHHHTTTEEEEEEEEEEE---TTSPPEEEESHHHHHHHHHHHHHHEEEEEE--BEE-TTS-EEPPEEEEE--TT--EEEEEEEEEEEEEEEPTTSTT-S-EEEEEEEEEEEEEEETTTTEEEEEEEEEEEEEE-THHHHSS--SSS-EEEEEEEEEEEEETTTBEEEEETTEEEEEPTTPEEEPTTS-EESEEEEEEEEEEEES-PPPGGGTTT-EEEEEEEEEETTB--TT-EEE-TTS-B-PPEEEE---TTEEEEEEEEEEE-SSEEEEEEEEEE---EEBSS-EEE----S--EEEEEE-SS-SS-PPEEE------BTTB-EEEEEEEEEETTT-EEEEETTEEEEE-TT--EE-TTSPEESEEEEEEEEE-GGG---SSTTEEEEEEEEEEETTB--TT-EESSPEEEEEES--TT-EEEEEEE-TTSSEEEEEEE--EEETTEEEEEEE-S--EEEEEEE--

Radius of gyration: 69.8 Å; Cα contacts (8 Å, |Δi|>4): 3757; chains: 2; bounding box: 68×275×154 Å

InterPro domains:
  IPR053108 Chlamydial Translocated Actin-Recruiting Phosphoprotein [PTHR36975] (26-281)

Organism: Acidianus infernus (NCBI:txid12915)

Solvent-accessible surface area (backbone atoms only — not comparable to full-atom values): 70800 Å² total; per-residue (Å²): 126,77,73,62,59,59,61,62,52,56,58,59,57,58,60,55,56,63,51,58,59,42,55,58,62,37,58,61,55,55,60,56,39,57,57,54,54,57,56,36,56,54,51,53,54,53,37,54,53,53,51,55,52,37,55,54,47,52,54,52,30,52,53,29,45,51,49,25,54,52,26,42,52,46,25,53,52,27,44,52,48,24,56,48,28,46,52,46,24,59,51,20,43,57,31,18,43,51,23,33,54,52,41,34,55,34,13,57,31,52,57,37,68,83,49,29,50,84,30,45,31,89,76,17,34,36,42,35,40,56,45,78,80,56,48,78,31,41,49,65,47,35,52,72,40,54,49,45,49,49,50,68,46,35,36,68,34,26,33,34,34,78,47,82,70,44,77,44,76,77,48,99,54,33,34,39,37,39,39,38,41,36,37,41,36,22,19,55,61,15,30,77,47,54,38,29,37,43,27,44,36,45,34,33,32,32,58,55,96,67,36,52,21,33,39,35,39,37,38,47,19,40,80,42,53,56,38,78,65,34,72,33,28,47,51,67,65,59,52,51,41,30,33,55,47,23,56,53,52,48,30,56,28,22,58,16,53,47,38,54,27,67,68,42,46,62,48,47,31,70,77,14,34,42,37,34,42,76,46,66,66,84,89,57,75,69,43,75,27,62,22,50,67,44,42,27,49,52,43,42,50,53,44,64,43,30,60,30,41,26,22,34,52,20,24,65,44,96,90,63,51,58,40,68,56,45,71,46,69,48,82,33,57,82,49,31,37,35,40,39,37,22,63,38,27,45,35,44,33,32,45,18,87,92,38,92,70,36,72,44,54,44,30,34,36,25,32,36,40,37,37,31,36,57,36,37,90,76,32,40,71,25,32,48,36,33,39,41,38,28,39,69,49,64,42,33,78,60,46,71,78,52,56,65,51,53,34,36,30,37,39,37,44,73,29,74,44,78,32,40,15,80,66,24,48,67,42,62,48,35,38,34,36,39,34,42,50,59,47,36,24,41,30,40,75,87,68,52,72,39,52,68,48,40,40,30,45,34,30,24,36,61,37,36,67,74,37,54,57,94,41,46,90,55,34,38,48,36,39,30,36,30,38,21,53,70,84,38,58,36,75,62,32,33,28,12,31,90,87,65,45,80,36,40,33,40,36,38,32,40,28,43,39,15,50,49,36,33,37,31,54,81,45,48,65,74,88,55,37,38,41,54,52,45,78,75,50,76,59,77,69,32,24,12,86,36,28,33,34,32,67,71,55,30,50,19,38,38,35,37,34,28,33,16,74,50,70,73,54,70,43,49,45,79,48,90,78,82,83,67,72,52,88,77,30,52,30,36,47,74,39,35,25,44,35,45,16,64,67,18,21,30,46,75,45,40,32,34,35,36,35,41,48,60,65,30,32,35,35,39,78,87,65,50,75,37,52,61,46,38,43,29,47,34,31,32,46,41,79,63,56,74,56,88,47,92,58,36,37,55,56,45,28,35,26,34,20,51,70,81,38,67,34,89,57,34,39,38,76,47,49,34,38,35,40,31,42,27,76,25,76,71,50,46,41,29,33,45,36,78,33,97,86,73,46,72,37,78,66,44,82,48,76,68,46,65,45,94,21,26,35,34,34,70,71,49,37,49,21,43,38,34,38,32,26,30,31,61,105,118,81,72,59,56,58,62,53,50,63,63,58,50,58,64,60,51,62,50,55,57,39,53,58,59,37,59,58,52,54,57,57,38,59,57,53,54,55,55,37,56,55,52,53,55,52,36,54,55,53,51,55,50,38,55,54,48,52,54,51,31,53,51,29,45,52,48,24,52,52,26,42,52,47,24,53,52,27,42,52,50,23,56,49,28,47,53,41,26,59,52,20,43,57,30,18,42,51,23,36,54,53,43,35,55,33,13,57,32,53,57,37,68,84,49,30,51,84,31,46,33,89,77,16,36,36,43,34,40,55,45,75,78,56,49,78,29,41,48,65,46,34,51,70,41,55,49,43,48,50,51,67,46,36,35,67,34,27,34,34,36,78,47,83,70,44,77,44,77,78,47,99,53,32,34,38,37,38,39,39,39,36,36,42,35,20,21,55,63,15,29,80,48,54,40,29,37,41,28,44,36,46,32,35,32,31,57,54,97,69,36,51,23,30,39,34,38,38,37,47,19,40,78,44,54,57,39,79,65,34,72,33,27,47,53,67,65,59,51,50,39,30,32,56,47,22,54,52,50,48,31,55,30,22,59,17,53,49,36,54,30,66,68,43,46,63,49,46,31,69,78,14,33,42,38,34,41,74,45,66,64,84,90,56,76,69,43,77,26,63,21,51,67,44,42,27,49,54,42,42,51,52,44,64,43,28,58,31,41,26,22,33,54,21,24,64,44,95,89,64,50,61,41,69,57,46,70,47,69,46,81,32,56,82,50,32,37,35,40,41,40,21,64,37,27,45,35,44,31,33,45,18,88,92,37,93,69,34,71,44,54,45,30,34,36,25,33,35,41,37,36,31,36,56,36,39,91,76,31,39,70,24,33,47,35,31,40,41,37,28,39,68,48,63,43,33,79,59,47,70,78,52,56,65,52,54,33,35,28,38,40,36,44,72,32,74,45,80,33,40,16,80,65,24,47,67,43,62,49,35,40,33,36,38,35,42,51,58,49,36,24,42,31,40,76,89,68,52,72,39,52,67,48,39,41,29,44,33,33,23,35,61,36,38,66,74,38,54,56,94,40,45,91,54,34,37,48,35,38,31,36,30,38,22,52,72,84,36,56,36,75,61,32,32,27,12,31,91,85,63,46,81,36,41,34,40,36,38,33,40,27,42,39,15,50,49,37,31,35,31,53,80,44,48,65,74,88,56,37,38,43,52,52,44,79,76,50,78,58,77,70,33,23,11,86,36,28,34,34,32,68,72,55,28,48,19,37,36,34,37,33,28,34,16,74,49,69,73,52,69,45,48,45,79,49,91,78,82,83,66,72,52,88,78,31,52,31,36,49,75,38,34,25,44,36,44,16,64,67,19,20,31,46,76,45,39,32,34,37,36,36,42,50,61,65,31,32,35,37,39,78,87,67,51,75,39,51,62,47,38,44,29,47,35,32,32,46,41,80,60,55,73,55,88,46,94,58,38,37,56,56,44,28,35,25,34,20,53,70,82,38,69,34,88,57,36,39,39,75,46,49,36,39,35,40,30,42,28,76,23,77,72,52,46,41,29,34,46,36,78,34,96,87,73,44,73,39,77,69,45,82,48,77,68,46,66,44,95,22,26,36,33,33,68,71,49,36,49,22,42,38,35,36,34,26,30,29,61,103

pLDDT: mean 91.83, std 11.32, range [27.34, 98.81]

Foldseek 3Di:
DVVVVVVVVVVVVVVVVVVVVVVVVVVVVVVVVVVVVVVVVVVVVVVVVVVVVVVVVVVVVVVVVVVVVVVVVVVVVVVVVVVVVVVVCVVCLQVQQLVLVVQLVVCLQVLHVVSHLVQADQLAKEAAAEDDPGDIDGSVCCSPPVSVCSSQFWHNKDKDWPDRWDWDAPDPFKIKIWTKMKIWTATPQGRLQIKIKIWTKIWMWGQDPNHIHTRYIYIHIYIDGPCVVDPPDDDSFVVVQVQVVCLVVQLLVCLQVLPQLCSNQVQADQQAWEAEAADDPPLDDGGIQTGSVSSSVNSVSSSQFFPGKHKDFFAQDPVRDTDHWDKDWDDDSNWIKMKTWTQWMWIWTATDAPHPPPGAIWTKTWGKIWIWIQDVVVRGIHTRYMYTYIYTDQCCVVVVPAGAGKKKWFWDDKDKDWAQQQFWDWTDDVQKIKTGDRQKWKQALVGDTDRIWMKMKTKTAIHNDADDSVCRPFKGWDIKIWMDINQFQDQSMWIAGPVRHGFFMKMKGQAAQQKWKFWWDDFGDDNGMTIHTDTDGTDDWAEAHRMIMDGPHTHTTMIIMIGGPDGPDDAFAWDDDDADDDQQWDWDDKTKTKAQQQRWHWGDDPQKIKTRDHPKWKQALVRDIDRIWMKMKTWTDQVSADAPDPFKGWDTKIWMDTNNDQDPRMFIPAFIKMKGQAQFVQKWKFFWHQDPVRHIHTDDTADWRDDDRMIIGGHHTGGGMMTMIHGDD/DVVVVVVVVVVPPPVVVVVVVVVVVVVVVVVVVVVVVVVVVVVVVVVVVVVVVVVVVVVVVVVVVVVVVVVVVVVVVVVVVVVVVVVVCVVCLQVQQLVLVVQLVVCLQVLHVVSHLVQADQLAKEAAAEDDPGDIDGSVCCSPPVSVCSSQFWHNKDKDWPDRWDWDDPDPFKIKIWTKMKIWTATPQGRLQIKIKIWTKIWMWGQDPNHIHTRYIYIHIYIDGPCVVDPPDDDSFVVVQVQVVCLVVQLLVCLQVLPQLCSNQVQADQQAWEAEAADDPPLDDGGIQTGSVSSSVNSVSSSQFFPGKHKDFFAQDPVRDTDHWDKDWDDDSNWIKMKTWTQWMWIWTATDAPHPPPGAIWTKTWGKIWIWIQDVVVRGIHTRYMYTYIYTDQCCVVVVPAGAGKKKWFWDDKDKDWAQLQFWDWTDDVQKIKTGDRQKWKAALVGDTDRIWMKMKTKTAIHNDADDSVCRPFKGWDIKIWMDINQAQDQSMWIAGPVRHGFFMKMKGQAAQQKWKFWWDDFGDDNGMTIHTDTDGTDDWAEAHRMIMDGPHTHTTMIIMIGGPDGPDDAFAWDDDDADDDQQWDWDDKTKTKAQLQRWHWGDDPQKIKTRDHPKWKQALVRDIDRIWMKMKTWTDQVSAAAPDPFKGWDTKIWMDTNNDQDPRMFIPAFIKMKGQAQFVQKWKFFWHQDPVRHIHTDDTADWRDDDRMIIHGHHTGGGMMTMIHGDD

Sequence (1458 aa):
MEGKVVALVGVIVILLIVAAIGFYEYSSTSSSYSSLSSSYSSLSSSYASLNSSYSSLVAQLQKAQQNESTYMKEAENYSKLYMMYKSLYNQNAEGAALDAVLELYDGISIENPNDVLPYLAQNFTAKIEGVPFPGTYNLESFNNTWLADFFSTYETVYFYTTALPTITQISHNTYEVTDVVQFFVAPTNDPIYLQVFNASNTIIVQEINGKMEITSLTWIGNELPPSAVIAGYPSQHTLESNVVLSEVLSEINGLGGEFNPTTIAQNFAPNAVLEVTGQLPPVFTPGNYTGISKIESFFFTWDSYFIFVAEYSQNLLPNGTAVPPSVSVQLSPSGTMAVVVANVTPFIGFVNQGEPGFPNIYDIHVNLVTYLQYNSTTASWQIEKQIFNAKMIPILQDTLYYNLNMPLFKVIGEDTVTVNASQGAILQEGNIVTVIKPGTYAMLPNGSMVSIYNFSLITFSLQAVMPPAQDFFNLTPTYAFAFAINGQISPKYALVNASGSPDPAITIVYAPDTWTSWTWFGGTFNGTAYIGGSYKFADHWIYGNGVIVNNQFFKPVLWIFESSCEPVGMPPTPVSVTPKQVFGLSPIADYTYEVNGITGGVVVAGNILVVIQPGTTITTPSGTTLTTFNFSVVFYAPQNVTAPEPGQVPFLVFAYAINNCVSFHYVASKPFITVIMTPSCGANMWTWGLTKSGTYGYVLHDPILIGKGIVINLTFVRPVPWVLTLPLMMEGKVVALVGVIVILLIVAAIGFYEYSSTSSSYSSLSSSYSSLSSSYASLNSSYSSLVAQLQKAQQNESTYMKEAENYSKLYMMYKSLYNQNAEGAALDAVLELYDGISIENPNDVLPYLAQNFTAKIEGVPFPGTYNLESFNNTWLADFFSTYETVYFYTTALPTITQISHNTYEVTDVVQFFVAPTNDPIYLQVFNASNTIIVQEINGKMEITSLTWIGNELPPSAVIAGYPSQHTLESNVVLSEVLSEINGLGGEFNPTTIAQNFAPNAVLEVTGQLPPVFTPGNYTGISKIESFFFTWDSYFIFVAEYSQNLLPNGTAVPPSVSVQLSPSGTMAVVVANVTPFIGFVNQGEPGFPNIYDIHVNLVTYLQYNSTTASWQIEKQIFNAKMIPILQDTLYYNLNMPLFKVIGEDTVTVNASQGAILQEGNIVTVIKPGTYAMLPNGSMVSIYNFSLITFSLQAVMPPAQDFFNLTPTYAFAFAINGQISPKYALVNASGSPDPAITIVYAPDTWTSWTWFGGTFNGTAYIGGSYKFADHWIYGNGVIVNNQFFKPVLWIFESSCEPVGMPPTPVSVTPKQVFGLSPIADYTYEVNGITGGVVVAGNILVVIQPGTTITTPSGTTLTTFNFSVVFYAPQNVTAPEPGQVPFLVFAYAINNCVSFHYVASKPFITVIMTPSCGANMWTWGLTKSGTYGYVLHDPILIGKGIVINLTFVRPVPWVLTLPLM

Nearest PDB structures (foldseek):
  4l8p-assembly1_A  TM=7.250E-01  e=9.030E-05  Peptacetobacter hiranonis DSM 13275
  3gzr-assembly1_B  TM=7.032E-01  e=3.256E-04  Caulobacter vibrioides
  1wql-assembly1_B  TM=7.245E-01  e=7.440E-03  Pseudomonas fluorescens
  3gzx-assembly1_B  TM=7.071E-01  e=3.649E-02  Comamonas testosteroni
  3en1-assembly1_B  TM=6.300E-01  e=2.421E-02  Pseudomonas putida